Protein AF-A0A838S7H1-F1 (afdb_monomer_lite)

pLDDT: mean 83.23, std 12.02, range [33.75, 97.56]

Sequence (831 aa):
MAVLHALLDGDVSARSRHELADLVARHRWLDSSRFLLVPYHLPGAESLNAAILGGYVDHIRRAHPDAPLPAVYRAQGLLADARAIRDRMGTEAFLAELPSSGDPGWGEVDAGWSAAGLDQAFAADPDSELAQRLISDVVPAFMPSYVDSVVGAASAFVPLDQGLAALSNHAKSLGYDGVVLFLDELVLWLAGKIADQAFVGRETEKVAKLVESSDANRAVPIISFIARQRDLRELVGSERTGAEALSFQDQLSYWDGRFSTVTLEDRNLPVIAEQRILKPRDAEAAQRIVEAFRRTDALPAATRDVLLSDGDTDAFRRTYPFSPAFMQTLVHVSSALQRERTALKLMQQILVDRRDDLQLGQLVPLGDLFDAVADGNDQPFTEKLKHEFDQARTLYQRTLRPMLLTQREFTDEQAAGHDDADAGRLAAFRADDRLVKTLLLAALAPGVPALRGMTARRLAALNHGSIRTPIPGQEVAEVVRRLRSWASQVAELRVGTEDDPTVRLQLVGVDLSAILDRVAHVDSTAARRGLIRDLLLRELGVHDTGQLELEHPVVWRGSRRTLEIVYGNVRDHADLRDEIFEPSQDGRWRLVIDYPFDAVTHSAVEDRARVHDLRDRAPARTVAWLPGFFTGEIPGKIANLVRIDYLLTGSRLDEAASHLGADDRARAHDLLRNQGDSLRSELRQVLRQAYGLARADERNVLDWTDHLVSREPGVSPRLDVGRPFADALTQLVDQLYRATYPNHPDFDRQHKGKDVTTAELRTVLAVVRRACDEPDGRVETERSERLPLQRIAHPLTLGEEHDGPFVLSRHWEAEFERRAAQDGADGDLPV

Structure (mmCIF, N/CA/C/O backbone):
data_AF-A0A838S7H1-F1
#
_entry.id   AF-A0A838S7H1-F1
#
loop_
_atom_site.group_PDB
_atom_site.id
_atom_site.type_symbol
_atom_site.label_atom_id
_atom_site.label_alt_id
_atom_site.label_comp_id
_atom_site.label_asym_id
_atom_site.label_entity_id
_atom_site.label_seq_id
_atom_site.pdbx_PDB_ins_code
_atom_site.Cartn_x
_atom_site.Cartn_y
_atom_site.Cartn_z
_atom_site.occupancy
_atom_site.B_iso_or_equiv
_atom_site.auth_seq_id
_atom_site.auth_comp_id
_atom_site.auth_asym_id
_atom_site.auth_atom_id
_atom_site.pdbx_PDB_model_num
ATOM 1 N N . MET A 1 1 ? 27.285 0.677 -40.115 1.00 80.44 1 MET A N 1
ATOM 2 C CA . MET A 1 1 ? 28.146 1.540 -40.957 1.00 80.44 1 MET A CA 1
ATOM 3 C C . MET A 1 1 ? 29.629 1.225 -40.794 1.00 80.44 1 MET A C 1
ATOM 5 O O . MET A 1 1 ? 30.233 0.881 -41.792 1.00 80.44 1 MET A O 1
ATOM 9 N N . ALA A 1 2 ? 30.208 1.226 -39.584 1.00 81.75 2 ALA A N 1
ATOM 10 C CA . ALA A 1 2 ? 31.646 0.957 -39.389 1.00 81.75 2 ALA A CA 1
ATOM 11 C C . ALA A 1 2 ? 32.157 -0.368 -40.005 1.00 81.75 2 ALA A C 1
ATOM 13 O O . ALA A 1 2 ? 33.176 -0.377 -40.683 1.00 81.75 2 ALA A O 1
ATOM 14 N N . VAL A 1 3 ? 31.424 -1.478 -39.839 1.00 83.19 3 VAL A N 1
ATOM 15 C CA . VAL A 1 3 ? 31.789 -2.770 -40.464 1.00 83.19 3 VAL A CA 1
ATOM 16 C C . VAL A 1 3 ? 31.756 -2.687 -41.993 1.00 83.19 3 VAL A C 1
ATOM 18 O O . VAL A 1 3 ? 32.641 -3.214 -42.655 1.00 83.19 3 VAL A O 1
ATOM 21 N N . LEU A 1 4 ? 30.760 -1.995 -42.556 1.00 86.06 4 LEU A N 1
ATOM 22 C CA . LEU A 1 4 ? 30.654 -1.794 -44.001 1.00 86.06 4 LEU A CA 1
ATOM 23 C C . LEU A 1 4 ? 31.816 -0.942 -44.525 1.00 86.06 4 LEU A C 1
ATOM 25 O O . LEU A 1 4 ? 32.410 -1.302 -45.531 1.00 86.06 4 LEU A O 1
ATOM 29 N N . HIS A 1 5 ? 32.172 0.131 -43.813 1.00 88.56 5 HIS A N 1
ATOM 30 C CA . HIS A 1 5 ? 33.345 0.942 -44.130 1.00 88.56 5 HIS A CA 1
ATOM 31 C C . HIS A 1 5 ? 34.610 0.078 -44.177 1.00 88.56 5 HIS A C 1
ATOM 33 O O . HIS A 1 5 ? 35.299 0.078 -45.186 1.00 88.56 5 HIS A O 1
ATOM 39 N N . ALA A 1 6 ? 34.883 -0.713 -43.135 1.00 86.31 6 ALA A N 1
ATOM 40 C CA . ALA A 1 6 ? 36.067 -1.575 -43.083 1.00 86.31 6 ALA A CA 1
ATOM 41 C C . ALA A 1 6 ? 36.105 -2.620 -44.220 1.00 86.31 6 ALA A C 1
ATOM 43 O O . ALA A 1 6 ? 37.162 -2.891 -44.783 1.00 86.31 6 ALA A O 1
ATOM 44 N N . LEU A 1 7 ? 34.954 -3.189 -44.599 1.00 86.12 7 LEU A N 1
ATOM 45 C CA . LEU A 1 7 ? 34.876 -4.145 -45.710 1.00 86.12 7 LEU A CA 1
ATOM 46 C C . LEU A 1 7 ? 35.166 -3.499 -47.073 1.00 86.12 7 LEU A C 1
ATOM 48 O O . LEU A 1 7 ? 35.884 -4.095 -47.884 1.00 86.12 7 LEU A O 1
ATOM 52 N N . LEU A 1 8 ? 34.612 -2.304 -47.310 1.00 86.94 8 LEU A N 1
ATOM 53 C CA . LEU A 1 8 ? 34.810 -1.539 -48.545 1.00 86.94 8 LEU A CA 1
ATOM 54 C C . LEU A 1 8 ? 36.230 -0.969 -48.655 1.00 86.94 8 LEU A C 1
ATOM 56 O O . LEU A 1 8 ? 36.748 -0.878 -49.761 1.00 86.94 8 LEU A O 1
ATOM 60 N N . ASP A 1 9 ? 36.860 -0.645 -47.525 1.00 85.62 9 ASP A N 1
ATOM 61 C CA . ASP A 1 9 ? 38.240 -0.143 -47.451 1.00 85.62 9 ASP A CA 1
ATOM 62 C C . ASP A 1 9 ? 39.295 -1.246 -47.653 1.00 85.62 9 ASP A C 1
ATOM 64 O O . ASP A 1 9 ? 40.468 -0.980 -47.888 1.00 85.62 9 ASP A O 1
ATOM 68 N N . GLY A 1 10 ? 38.887 -2.517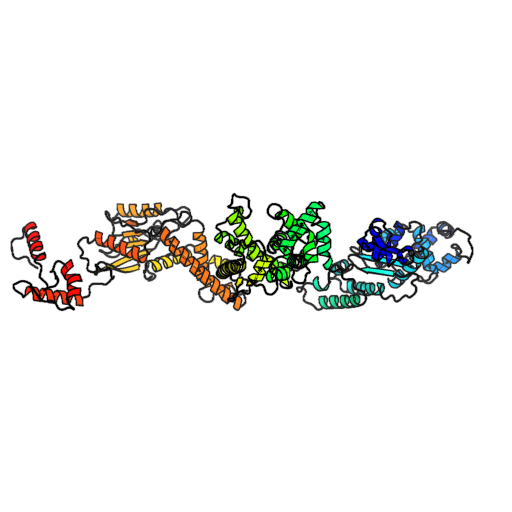 -47.580 1.00 82.56 10 GLY A N 1
ATOM 69 C CA . GLY A 1 10 ? 39.804 -3.641 -47.759 1.00 82.56 10 GLY A CA 1
ATOM 70 C C . GLY A 1 10 ? 40.474 -4.139 -46.478 1.00 82.56 10 GLY A C 1
ATOM 71 O O . GLY A 1 10 ? 41.432 -4.906 -46.566 1.00 82.56 10 GLY A O 1
ATOM 72 N N . ASP A 1 11 ? 39.977 -3.760 -45.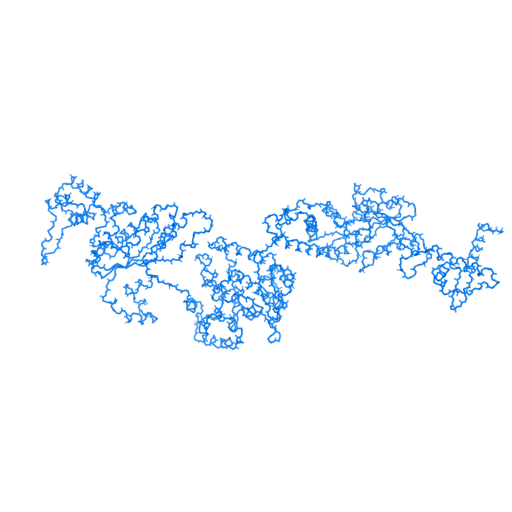297 1.00 84.56 11 ASP A N 1
ATOM 73 C CA . ASP A 1 11 ? 40.589 -4.119 -44.015 1.00 84.56 11 ASP A CA 1
ATOM 74 C C . ASP A 1 11 ? 40.695 -5.645 -43.820 1.00 84.56 11 ASP A C 1
ATOM 76 O O . ASP A 1 11 ? 39.713 -6.396 -43.898 1.00 84.56 11 ASP A O 1
ATOM 80 N N . VAL A 1 12 ? 41.914 -6.112 -43.532 1.00 82.50 12 VAL A N 1
ATOM 81 C CA . VAL A 1 12 ? 42.242 -7.544 -43.423 1.00 82.50 12 VAL A CA 1
ATOM 82 C C . VAL A 1 12 ? 41.540 -8.194 -42.226 1.00 82.50 12 VAL A C 1
ATOM 84 O O . VAL A 1 12 ? 41.120 -9.351 -42.304 1.00 82.50 12 VAL A O 1
ATOM 87 N N . SER A 1 13 ? 41.367 -7.468 -41.121 1.00 81.88 13 SER A N 1
ATOM 88 C CA . SER A 1 13 ? 40.718 -7.979 -39.907 1.00 81.88 13 SER A CA 1
ATOM 89 C C . SER A 1 13 ? 39.214 -8.174 -40.118 1.00 81.88 13 SER A C 1
ATOM 91 O O . SER A 1 13 ? 38.650 -9.196 -39.728 1.00 81.88 13 SER A O 1
ATOM 93 N N . ALA A 1 14 ? 38.557 -7.238 -40.804 1.00 81.00 14 ALA A N 1
ATOM 94 C CA . ALA A 1 14 ? 37.151 -7.356 -41.173 1.00 81.00 14 ALA A CA 1
ATOM 95 C C . ALA A 1 14 ? 36.917 -8.491 -42.181 1.00 81.00 14 ALA A C 1
ATOM 97 O O . ALA A 1 14 ? 35.989 -9.284 -42.008 1.00 81.00 14 ALA A O 1
ATOM 98 N N . ARG A 1 15 ? 37.775 -8.607 -43.205 1.00 81.12 15 ARG A N 1
ATOM 99 C CA . ARG A 1 15 ? 37.652 -9.621 -44.269 1.00 81.12 15 ARG A CA 1
ATOM 100 C C . ARG A 1 15 ? 38.008 -11.041 -43.825 1.00 81.12 15 ARG A C 1
ATOM 102 O O . ARG A 1 15 ? 37.523 -11.996 -44.421 1.00 81.12 15 ARG A O 1
ATOM 109 N N . SER A 1 16 ? 38.822 -11.195 -42.781 1.00 81.56 16 SER A N 1
ATOM 110 C CA . SER A 1 16 ? 39.211 -12.507 -42.235 1.00 81.56 16 SER A CA 1
ATOM 111 C C . SER A 1 16 ? 38.185 -13.115 -41.271 1.00 81.56 16 SER A C 1
ATOM 113 O O . SER A 1 16 ? 38.359 -14.255 -40.834 1.00 81.56 16 SER A O 1
ATOM 115 N N . ARG A 1 17 ? 37.092 -12.405 -40.955 1.00 82.19 17 ARG A N 1
ATOM 116 C CA . ARG A 1 17 ? 36.008 -12.950 -40.128 1.00 82.19 17 ARG A CA 1
ATOM 117 C C . ARG A 1 17 ? 35.259 -14.053 -40.861 1.00 82.19 17 ARG A C 1
ATOM 119 O O . ARG A 1 17 ? 34.692 -13.828 -41.930 1.00 82.19 17 ARG A O 1
ATOM 126 N N . HIS A 1 18 ? 35.209 -15.231 -40.246 1.00 81.50 18 HIS A N 1
ATOM 127 C CA . HIS A 1 18 ? 34.594 -16.413 -40.842 1.00 81.50 18 HIS A CA 1
ATOM 128 C C . HIS A 1 18 ? 33.111 -16.191 -41.175 1.00 81.50 18 HIS A C 1
ATOM 130 O O . HIS A 1 18 ? 32.644 -16.618 -42.224 1.00 81.50 18 HIS A O 1
ATOM 136 N N . GLU A 1 19 ? 32.392 -15.437 -40.341 1.00 79.88 19 GLU A N 1
ATOM 137 C CA . GLU A 1 19 ? 30.969 -15.131 -40.519 1.00 79.88 19 GLU A CA 1
ATOM 138 C C . GLU A 1 19 ? 30.687 -14.241 -41.740 1.00 79.88 19 GLU A C 1
ATOM 140 O O . GLU A 1 19 ? 29.566 -14.210 -42.244 1.00 79.88 19 GLU A O 1
ATOM 145 N N . LEU A 1 20 ? 31.695 -13.505 -42.220 1.00 82.12 20 LEU A N 1
ATOM 146 C CA . LEU A 1 20 ? 31.591 -12.619 -43.381 1.00 82.12 20 LEU A CA 1
ATOM 147 C C . LEU A 1 20 ? 32.175 -13.252 -44.653 1.00 82.12 20 LEU A C 1
ATOM 149 O O . LEU A 1 20 ? 32.016 -12.683 -45.734 1.00 82.12 20 LEU A O 1
ATOM 153 N N . ALA A 1 21 ? 32.795 -14.434 -44.555 1.00 81.69 21 ALA A N 1
ATOM 154 C CA . ALA A 1 21 ? 33.497 -15.083 -45.661 1.00 81.69 21 ALA A CA 1
ATOM 155 C C . ALA A 1 21 ? 32.585 -15.327 -46.877 1.00 81.69 21 ALA A C 1
ATOM 157 O O . ALA A 1 21 ? 32.950 -14.971 -47.997 1.00 81.69 21 ALA A O 1
ATOM 158 N N . ASP A 1 22 ? 31.369 -15.837 -46.662 1.00 84.06 22 ASP A N 1
ATOM 159 C CA . ASP A 1 22 ? 30.394 -16.080 -47.737 1.00 84.06 22 ASP A CA 1
ATOM 160 C C . ASP A 1 22 ? 29.895 -14.786 -48.392 1.00 84.06 22 ASP A C 1
ATOM 162 O O . ASP A 1 22 ? 29.531 -14.767 -49.569 1.00 84.06 22 ASP A O 1
ATOM 166 N N . LEU A 1 23 ? 29.826 -13.689 -47.634 1.00 84.38 23 LEU A N 1
ATOM 167 C CA . LEU A 1 23 ? 29.431 -12.382 -48.159 1.00 84.38 23 LEU A CA 1
ATOM 168 C C . LEU A 1 23 ? 30.544 -11.801 -49.037 1.00 84.38 23 LEU A C 1
ATOM 170 O O . LEU A 1 23 ? 30.282 -11.393 -50.168 1.00 84.38 23 LEU A O 1
ATOM 174 N N . VAL A 1 24 ? 31.784 -11.827 -48.543 1.00 84.06 24 VAL A N 1
ATOM 175 C CA . VAL A 1 24 ? 32.971 -11.385 -49.289 1.00 84.06 24 VAL A CA 1
ATOM 176 C C . VAL A 1 24 ? 33.141 -12.228 -50.558 1.00 84.06 24 VAL A C 1
ATOM 178 O O . VAL A 1 24 ? 33.334 -11.686 -51.643 1.00 84.06 24 VAL A O 1
ATOM 181 N N . ALA A 1 25 ? 32.958 -13.549 -50.465 1.00 84.88 25 ALA A N 1
ATOM 182 C CA . ALA A 1 25 ? 33.046 -14.454 -51.608 1.00 84.88 25 ALA A CA 1
ATOM 183 C C . ALA A 1 25 ? 31.959 -14.213 -52.670 1.00 84.88 25 ALA A C 1
ATOM 185 O O . ALA A 1 25 ? 32.226 -14.404 -53.856 1.00 84.88 25 ALA A O 1
ATOM 186 N N . ARG A 1 26 ? 30.751 -13.786 -52.276 1.00 88.31 26 ARG A N 1
ATOM 187 C CA . ARG A 1 26 ? 29.669 -13.424 -53.211 1.00 88.31 26 ARG A CA 1
ATOM 188 C C . ARG A 1 26 ? 29.903 -12.086 -53.909 1.00 88.31 26 ARG A C 1
ATOM 190 O O . ARG A 1 26 ? 29.461 -11.911 -55.041 1.00 88.31 26 ARG A O 1
ATOM 197 N N . HIS A 1 27 ? 30.605 -11.157 -53.267 1.00 86.50 27 HIS A N 1
ATOM 198 C CA . HIS A 1 27 ? 30.825 -9.802 -53.777 1.00 86.50 27 HIS A CA 1
ATOM 199 C C . HIS A 1 27 ? 32.287 -9.534 -54.162 1.00 86.50 27 HIS A C 1
ATOM 201 O O . HIS A 1 27 ? 32.801 -8.449 -53.918 1.00 86.50 27 HIS A O 1
ATOM 207 N N . ARG A 1 28 ? 32.944 -10.490 -54.836 1.00 81.69 28 ARG A N 1
ATOM 208 C CA . ARG A 1 28 ? 34.342 -10.354 -55.310 1.00 81.69 28 ARG A CA 1
ATOM 209 C C . ARG A 1 28 ? 34.598 -9.174 -56.248 1.00 81.69 28 ARG A C 1
ATOM 211 O O . ARG A 1 28 ? 35.735 -8.757 -56.403 1.00 81.69 28 ARG A O 1
ATOM 218 N N . TRP A 1 29 ? 33.562 -8.611 -56.866 1.00 83.31 29 TRP A N 1
ATOM 219 C CA . TRP A 1 29 ? 33.681 -7.384 -57.665 1.00 83.31 29 TRP A CA 1
ATOM 220 C C . TRP A 1 29 ? 34.155 -6.175 -56.827 1.00 83.31 29 TRP A C 1
ATOM 222 O O . TRP A 1 29 ? 34.701 -5.218 -57.375 1.00 83.31 29 TRP A O 1
ATOM 232 N N . LEU A 1 30 ? 34.002 -6.236 -55.497 1.00 81.38 30 LEU A N 1
ATOM 233 C CA . LEU A 1 30 ? 34.559 -5.266 -54.553 1.00 81.38 30 LEU A CA 1
ATOM 234 C C . LEU A 1 30 ? 36.092 -5.344 -54.446 1.00 81.38 30 LEU A C 1
ATOM 236 O O . LEU A 1 30 ? 36.697 -4.414 -53.930 1.00 81.38 30 LEU A O 1
ATOM 240 N N . ASP A 1 31 ? 36.731 -6.418 -54.922 1.00 79.12 31 ASP A N 1
ATOM 241 C CA . ASP A 1 31 ? 38.198 -6.524 -54.953 1.00 79.12 31 ASP A CA 1
ATOM 242 C C . ASP A 1 31 ? 38.810 -5.740 -56.123 1.00 79.12 31 ASP A C 1
ATOM 244 O O . ASP A 1 31 ? 39.980 -5.369 -56.076 1.00 79.12 31 ASP A O 1
ATOM 248 N N . SER A 1 32 ? 38.022 -5.484 -57.172 1.00 80.06 32 SER A N 1
ATOM 249 C CA . SER A 1 32 ? 38.446 -4.759 -58.375 1.00 80.06 32 SER A CA 1
ATOM 250 C C . SER A 1 32 ? 37.929 -3.322 -58.449 1.00 80.06 32 SER A C 1
ATOM 252 O O . SER A 1 32 ? 38.236 -2.638 -59.419 1.00 80.06 32 SER A O 1
ATOM 254 N N . SER A 1 33 ? 37.128 -2.881 -57.475 1.00 86.50 33 SER A N 1
ATOM 255 C CA . SER A 1 33 ? 36.500 -1.553 -57.461 1.00 86.50 33 SER A CA 1
ATOM 256 C C . SER A 1 33 ? 37.025 -0.742 -56.285 1.00 86.50 33 SER A C 1
ATOM 258 O O . SER A 1 33 ? 37.065 -1.248 -55.163 1.00 86.50 33 SER A O 1
ATOM 260 N N . ARG A 1 34 ? 37.391 0.521 -56.511 1.00 89.88 34 ARG A N 1
ATOM 261 C CA . ARG A 1 34 ? 37.922 1.396 -55.458 1.00 89.88 34 ARG A CA 1
ATOM 262 C C . ARG A 1 34 ? 36.903 2.465 -55.080 1.00 89.88 34 ARG A C 1
ATOM 264 O O . ARG A 1 34 ? 36.537 3.292 -55.910 1.00 89.88 34 ARG A O 1
ATOM 271 N N . PHE A 1 35 ? 36.479 2.491 -53.820 1.00 92.06 35 PHE A N 1
ATOM 272 C CA . PHE A 1 35 ? 35.502 3.465 -53.323 1.00 92.06 35 PHE A CA 1
ATOM 273 C C . PHE A 1 35 ? 36.158 4.548 -52.481 1.00 92.06 35 PHE A C 1
ATOM 275 O O . PHE A 1 35 ? 37.025 4.260 -51.659 1.00 92.06 35 PHE A O 1
ATOM 282 N N . LEU A 1 36 ? 35.705 5.787 -52.651 1.00 93.00 36 LEU A N 1
ATOM 283 C CA . LEU A 1 36 ? 36.051 6.873 -51.746 1.00 93.00 36 LEU A CA 1
ATOM 284 C C . LEU A 1 36 ? 35.045 6.895 -50.594 1.00 93.00 36 LEU A C 1
ATOM 286 O O . LEU A 1 36 ? 33.862 7.167 -50.803 1.00 93.00 36 LEU A O 1
ATOM 290 N N . LEU A 1 37 ? 35.510 6.574 -49.388 1.00 92.44 37 LEU A N 1
ATOM 291 C CA . LEU A 1 37 ? 34.678 6.423 -48.196 1.00 92.44 37 LEU A CA 1
ATOM 292 C C . LEU A 1 37 ? 34.767 7.680 -47.332 1.00 92.44 37 LEU A C 1
ATOM 294 O O . LEU A 1 37 ? 35.775 7.912 -46.669 1.00 92.44 37 LEU A O 1
ATOM 298 N N . VAL A 1 38 ? 33.707 8.487 -47.314 1.00 92.06 38 VAL A N 1
ATOM 299 C CA . VAL A 1 38 ? 33.715 9.781 -46.623 1.00 92.06 38 VAL A CA 1
ATOM 300 C C . VAL A 1 38 ? 32.789 9.736 -45.402 1.00 92.06 38 VAL A C 1
ATOM 302 O O . VAL A 1 38 ? 31.564 9.680 -45.562 1.00 92.06 38 VAL A O 1
ATOM 305 N N . PRO A 1 39 ? 33.337 9.733 -44.170 1.00 89.50 39 PRO A N 1
ATOM 306 C CA . PRO A 1 39 ? 32.545 9.828 -42.952 1.00 89.50 39 PRO A CA 1
ATOM 307 C C . PRO A 1 39 ? 32.183 11.281 -42.632 1.00 89.50 39 PRO A C 1
ATOM 309 O O . PRO A 1 39 ? 33.051 12.153 -42.607 1.00 89.50 39 PRO A O 1
ATOM 312 N N . TYR A 1 40 ? 30.911 11.521 -42.322 1.00 87.88 40 TYR A N 1
ATOM 313 C CA . TYR A 1 40 ? 30.385 12.829 -41.944 1.00 87.88 40 TYR A CA 1
ATOM 314 C C . TYR A 1 40 ? 29.777 12.802 -40.546 1.00 87.88 40 TYR A C 1
ATOM 316 O O . TYR A 1 40 ? 29.016 11.900 -40.195 1.00 87.88 40 TYR A O 1
ATOM 324 N N . HIS A 1 41 ? 30.059 13.859 -39.788 1.00 82.06 41 HIS A N 1
ATOM 325 C CA . HIS A 1 41 ? 29.411 14.165 -38.521 1.00 82.06 41 HIS A CA 1
ATOM 326 C C . HIS A 1 41 ? 28.719 15.523 -38.662 1.00 82.06 41 HIS A C 1
ATOM 328 O O . HIS A 1 41 ? 29.385 16.546 -38.792 1.00 82.06 41 HIS A O 1
ATOM 334 N N . LEU A 1 42 ? 27.386 15.524 -38.720 1.00 81.06 42 LEU A N 1
ATOM 335 C CA . LEU A 1 42 ? 26.602 16.732 -39.002 1.00 81.06 42 LEU A CA 1
ATOM 336 C C . LEU A 1 42 ? 26.405 17.730 -37.839 1.00 81.06 42 LEU A C 1
ATOM 338 O O . LEU A 1 42 ? 26.162 18.905 -38.133 1.00 81.06 42 LEU A O 1
ATOM 342 N N . PRO A 1 43 ? 26.475 17.351 -36.545 1.00 76.38 43 PRO A N 1
ATOM 343 C CA . PRO A 1 43 ? 26.343 18.308 -35.451 1.00 76.38 43 PRO A CA 1
ATOM 344 C C . PRO A 1 43 ? 27.301 19.500 -35.584 1.00 76.38 43 PRO A C 1
ATOM 346 O O . PRO A 1 43 ? 28.503 19.332 -35.760 1.00 76.38 43 PRO A O 1
ATOM 349 N N . GLY A 1 44 ? 26.753 20.715 -35.491 1.00 69.31 44 GLY A N 1
ATOM 350 C CA . GLY A 1 44 ? 27.508 21.968 -35.617 1.00 69.31 44 GLY A CA 1
ATOM 351 C C . GLY A 1 44 ? 27.569 22.565 -37.028 1.00 69.31 44 GLY A C 1
ATOM 352 O O . GLY A 1 44 ? 27.946 23.726 -37.154 1.00 69.31 44 GLY A O 1
ATOM 353 N N . ALA A 1 45 ? 27.147 21.847 -38.075 1.00 78.50 45 ALA A N 1
ATOM 354 C CA . ALA A 1 45 ? 27.096 22.400 -39.430 1.00 78.50 45 ALA A CA 1
ATOM 355 C C . ALA A 1 45 ? 25.955 23.426 -39.602 1.00 78.50 45 ALA A C 1
ATOM 357 O O . ALA A 1 45 ? 24.852 23.229 -39.085 1.00 78.50 45 ALA A O 1
ATOM 358 N N . GLU A 1 46 ? 26.185 24.499 -40.369 1.00 79.56 46 GLU A N 1
ATOM 359 C CA . GLU A 1 46 ? 25.153 25.516 -40.646 1.00 79.56 46 GLU A CA 1
ATOM 360 C C . GLU A 1 46 ? 24.200 25.130 -41.784 1.00 79.56 46 GLU A C 1
ATOM 362 O O . GLU A 1 46 ? 23.095 25.654 -41.861 1.00 79.56 46 GLU A O 1
ATOM 367 N N . SER A 1 47 ? 24.607 24.241 -42.697 1.00 85.94 47 SER A N 1
ATOM 368 C CA . SER A 1 47 ? 23.754 23.732 -43.781 1.00 85.94 47 SER A CA 1
ATOM 369 C C . SER A 1 47 ? 24.248 22.387 -44.307 1.00 85.94 47 SER A C 1
ATOM 371 O O . SER A 1 47 ? 25.422 22.043 -44.144 1.00 85.94 47 SER A O 1
ATOM 373 N N . LEU A 1 48 ? 23.383 21.657 -45.016 1.00 86.38 48 LEU A N 1
ATOM 374 C CA . LEU A 1 48 ? 23.728 20.373 -45.625 1.00 86.38 48 LEU A CA 1
ATOM 375 C C . LEU A 1 48 ? 24.817 20.515 -46.701 1.00 86.38 48 LEU A C 1
ATOM 377 O O . LEU A 1 48 ? 25.677 19.647 -46.823 1.00 86.38 48 LEU A O 1
ATOM 381 N N . ASN A 1 49 ? 24.821 21.628 -47.446 1.00 87.00 49 ASN A N 1
ATOM 382 C CA . ASN A 1 49 ? 25.862 21.903 -48.444 1.00 87.00 49 ASN A CA 1
ATOM 383 C C . ASN A 1 49 ? 27.234 22.030 -47.775 1.00 87.00 49 ASN A C 1
ATOM 385 O O . ASN A 1 49 ? 28.188 21.397 -48.214 1.00 87.00 49 ASN A O 1
ATOM 389 N N . ALA A 1 50 ? 27.313 22.809 -46.692 1.00 82.38 50 ALA A N 1
ATOM 390 C CA . ALA A 1 50 ? 28.557 23.008 -45.957 1.00 82.38 50 ALA A CA 1
ATOM 391 C C . ALA A 1 50 ? 29.051 21.697 -45.327 1.00 82.38 50 ALA A C 1
ATOM 393 O O . ALA A 1 50 ? 30.235 21.386 -45.417 1.00 82.38 50 ALA A O 1
ATOM 394 N N . ALA A 1 51 ? 28.141 20.895 -44.763 1.00 85.94 51 ALA A N 1
ATOM 395 C CA . ALA A 1 51 ? 28.483 19.601 -44.177 1.00 85.94 51 ALA A CA 1
ATOM 396 C C . ALA A 1 51 ? 29.052 18.620 -45.216 1.00 85.94 51 ALA A C 1
ATOM 398 O O . ALA A 1 51 ? 30.103 18.025 -44.988 1.00 85.94 51 ALA A O 1
ATOM 399 N N . ILE A 1 52 ? 28.375 18.454 -46.359 1.00 89.31 52 ILE A N 1
ATOM 400 C CA . ILE A 1 52 ? 28.737 17.436 -47.355 1.00 89.31 52 ILE A CA 1
ATOM 401 C C . ILE A 1 52 ? 29.908 17.888 -48.229 1.00 89.31 52 ILE A C 1
ATOM 403 O O . ILE A 1 52 ? 30.885 17.153 -48.377 1.00 89.31 52 ILE A O 1
ATOM 407 N N . LEU A 1 53 ? 29.823 19.087 -48.809 1.00 88.25 53 LEU A N 1
ATOM 408 C CA . LEU A 1 53 ? 30.837 19.586 -49.738 1.00 88.25 53 LEU A CA 1
ATOM 409 C C . LEU A 1 53 ? 32.107 19.988 -48.984 1.00 88.25 53 LEU A C 1
ATOM 411 O O . LEU A 1 53 ? 33.196 19.580 -49.377 1.00 88.25 53 LEU A O 1
ATOM 415 N N . GLY A 1 54 ? 31.968 20.697 -47.859 1.00 82.69 54 GLY A N 1
ATOM 416 C CA . GLY A 1 54 ? 33.094 21.027 -46.983 1.00 82.69 54 GLY A CA 1
ATOM 417 C C . GLY A 1 54 ? 33.750 19.776 -46.398 1.00 82.69 54 GLY A C 1
ATOM 418 O O . GLY A 1 54 ? 34.952 19.583 -46.556 1.00 82.69 54 GLY A O 1
ATOM 419 N N . GLY A 1 55 ? 32.956 18.855 -45.839 1.00 85.19 55 GLY A N 1
ATOM 420 C CA . GLY A 1 55 ? 33.491 17.612 -45.277 1.00 85.19 55 GLY A CA 1
ATOM 421 C C . GLY A 1 55 ? 34.181 16.712 -46.312 1.00 85.19 55 GLY A C 1
ATOM 422 O O . GLY A 1 55 ? 35.140 16.017 -45.975 1.00 85.19 55 GLY A O 1
ATOM 423 N N . TYR A 1 56 ? 33.755 16.754 -47.582 1.00 88.19 56 TYR A N 1
ATOM 424 C CA . TYR A 1 56 ? 34.462 16.078 -48.671 1.00 88.19 56 TYR A CA 1
ATOM 425 C C . TYR A 1 56 ? 35.837 16.707 -48.925 1.00 88.19 56 TYR A C 1
ATOM 427 O O . TYR A 1 56 ? 36.829 15.985 -49.008 1.00 88.19 56 TYR A O 1
ATOM 435 N N . VAL A 1 57 ? 35.914 18.040 -49.024 1.00 84.00 57 VAL A N 1
ATOM 436 C CA . VAL A 1 57 ? 37.185 18.766 -49.202 1.00 84.00 57 VAL A CA 1
ATOM 437 C C . VAL A 1 57 ? 38.145 18.451 -48.052 1.00 84.00 57 VAL A C 1
ATOM 439 O O . VAL A 1 57 ? 39.299 18.096 -48.296 1.00 84.00 57 VAL A O 1
ATOM 442 N N . ASP A 1 58 ? 37.659 18.477 -46.810 1.00 81.88 58 ASP A N 1
ATOM 443 C CA . ASP A 1 58 ? 38.453 18.146 -45.622 1.00 81.88 58 ASP A CA 1
ATOM 444 C C . ASP A 1 58 ? 38.949 16.698 -45.624 1.00 81.88 58 ASP A C 1
ATOM 446 O O . ASP A 1 58 ? 40.020 16.394 -45.091 1.00 81.88 58 ASP A O 1
ATOM 450 N N . HIS A 1 59 ? 38.161 15.774 -46.174 1.00 86.81 59 HIS A N 1
ATOM 451 C CA . HIS A 1 59 ? 38.555 14.378 -46.315 1.00 86.81 59 HIS A CA 1
ATOM 452 C C . HIS A 1 59 ? 39.626 14.206 -47.398 1.00 86.81 59 HIS A C 1
ATOM 454 O O . HIS A 1 59 ? 40.640 13.558 -47.141 1.00 86.81 59 HIS A O 1
ATOM 460 N N . ILE A 1 60 ? 39.454 14.831 -48.567 1.00 85.25 60 ILE A N 1
ATOM 461 C CA . ILE A 1 60 ? 40.444 14.797 -49.652 1.00 85.25 60 ILE A CA 1
ATOM 462 C C . ILE A 1 60 ? 41.769 15.402 -49.209 1.00 85.25 60 ILE A C 1
ATOM 464 O O . ILE A 1 60 ? 42.792 14.775 -49.422 1.00 85.25 60 ILE A O 1
ATOM 468 N N . ARG A 1 61 ? 41.778 16.537 -48.506 1.00 79.75 61 ARG A N 1
ATOM 469 C CA . ARG A 1 61 ? 43.026 17.129 -47.991 1.00 79.75 61 ARG A CA 1
ATOM 470 C C . ARG A 1 61 ? 43.810 16.190 -47.075 1.00 79.75 61 ARG A C 1
ATOM 472 O O . ARG A 1 61 ? 45.034 16.239 -47.041 1.00 79.75 61 ARG A O 1
ATOM 479 N N . ARG A 1 62 ? 43.108 15.342 -46.317 1.00 82.00 62 ARG A N 1
ATOM 480 C CA . ARG A 1 62 ? 43.730 14.349 -45.431 1.00 82.00 62 ARG A CA 1
ATOM 481 C C . ARG A 1 62 ? 44.180 13.096 -46.177 1.00 82.00 62 ARG A C 1
ATOM 483 O O . ARG A 1 62 ? 45.225 12.551 -45.840 1.00 82.00 62 ARG A O 1
ATOM 490 N N . ALA A 1 63 ? 43.391 12.624 -47.141 1.00 83.69 63 ALA A N 1
ATOM 491 C CA . ALA A 1 63 ? 43.637 11.367 -47.850 1.00 83.69 63 ALA A CA 1
ATOM 492 C C . ALA A 1 63 ? 44.540 11.522 -49.089 1.00 83.69 63 ALA A C 1
ATOM 494 O O . ALA A 1 63 ? 45.311 10.619 -49.396 1.00 83.69 63 ALA A O 1
ATOM 495 N N . HIS A 1 64 ? 44.458 12.666 -49.772 1.00 82.38 64 HIS A N 1
ATOM 496 C CA . HIS A 1 64 ? 45.182 13.034 -50.996 1.00 82.38 64 HIS A CA 1
ATOM 497 C C . HIS A 1 64 ? 45.662 14.497 -50.917 1.00 82.38 64 HIS A C 1
ATOM 499 O O . HIS A 1 64 ? 45.080 15.366 -51.567 1.00 82.38 64 HIS A O 1
ATOM 505 N N . PRO A 1 65 ? 46.706 14.801 -50.124 1.00 75.31 65 PRO A N 1
ATOM 506 C CA . PRO A 1 65 ? 47.158 16.179 -49.901 1.00 75.31 65 PRO A CA 1
ATOM 507 C C . PRO A 1 65 ? 47.573 16.933 -51.174 1.00 75.31 65 PRO A C 1
ATOM 509 O O . PRO A 1 65 ? 47.400 18.146 -51.240 1.00 75.31 65 PRO A O 1
ATOM 512 N N . ASP A 1 66 ? 48.079 16.211 -52.179 1.00 74.44 66 ASP A N 1
ATOM 513 C CA . ASP A 1 66 ? 48.616 16.776 -53.427 1.00 74.44 66 ASP A CA 1
ATOM 514 C C . ASP A 1 66 ? 47.591 16.803 -54.580 1.00 74.44 66 ASP A C 1
ATOM 516 O O . ASP A 1 66 ? 47.924 17.160 -55.711 1.00 74.44 66 ASP A O 1
ATOM 520 N N . ALA A 1 67 ? 46.345 16.390 -54.328 1.00 74.81 67 ALA A N 1
ATOM 521 C CA . ALA A 1 67 ? 45.292 16.385 -55.337 1.00 74.81 67 ALA A CA 1
ATOM 522 C C . ALA A 1 67 ? 44.652 17.777 -55.517 1.00 74.81 67 ALA A C 1
ATOM 524 O O . ALA A 1 67 ? 44.476 18.503 -54.532 1.00 74.81 67 ALA A O 1
ATOM 525 N N . PRO A 1 68 ? 44.222 18.140 -56.745 1.00 73.94 68 PRO A N 1
ATOM 526 C CA . PRO A 1 68 ? 43.404 19.332 -56.952 1.00 73.94 68 PRO A CA 1
ATOM 527 C C . PRO A 1 68 ? 42.089 19.221 -56.167 1.00 73.94 68 PRO A C 1
ATOM 529 O O . PRO A 1 68 ? 41.579 18.128 -55.941 1.00 73.94 68 PRO A O 1
ATOM 532 N N . LEU A 1 69 ? 41.530 20.351 -55.733 1.00 75.56 69 LEU A N 1
ATOM 533 C CA . LEU A 1 69 ? 40.272 20.360 -54.982 1.00 75.56 69 LEU A CA 1
ATOM 534 C C . LEU A 1 69 ? 39.067 20.391 -55.936 1.00 75.56 69 LEU A C 1
ATOM 536 O O . LEU A 1 69 ? 39.143 20.991 -57.006 1.00 75.56 69 LEU A O 1
ATOM 540 N N . PRO A 1 70 ? 37.923 19.788 -55.566 1.00 80.56 70 PRO A N 1
ATOM 541 C CA . PRO A 1 70 ? 36.725 19.865 -56.392 1.00 80.56 70 PRO A CA 1
ATOM 542 C C . PRO A 1 70 ? 36.170 21.299 -56.421 1.00 80.56 70 PRO A C 1
ATOM 544 O O . PRO A 1 70 ? 36.188 22.008 -55.412 1.00 80.56 70 PRO A O 1
ATOM 547 N N . ALA A 1 71 ? 35.604 21.709 -57.558 1.00 78.44 71 ALA A N 1
ATOM 548 C CA . ALA A 1 71 ? 34.996 23.028 -57.748 1.00 78.44 71 ALA A CA 1
ATOM 549 C C . ALA A 1 71 ? 33.630 23.151 -57.034 1.00 78.44 71 ALA A C 1
ATOM 551 O O . ALA A 1 71 ? 32.575 23.177 -57.662 1.00 78.44 71 ALA A O 1
ATOM 552 N N . VAL A 1 72 ? 33.639 23.192 -55.698 1.00 77.44 72 VAL A N 1
ATOM 553 C CA . VAL A 1 72 ? 32.423 23.224 -54.853 1.00 77.44 72 VAL A CA 1
ATOM 554 C C . VAL A 1 72 ? 32.123 24.591 -54.228 1.00 77.44 72 VAL A C 1
ATOM 556 O O . VAL A 1 72 ? 31.091 24.762 -53.571 1.00 77.44 72 VAL A O 1
ATOM 559 N N . TYR A 1 73 ? 33.001 25.574 -54.422 1.00 76.75 73 TYR A N 1
ATOM 560 C CA . TYR A 1 73 ? 32.851 26.931 -53.892 1.00 76.75 73 TYR A CA 1
ATOM 561 C C . TYR A 1 73 ? 32.204 27.870 -54.913 1.00 76.75 73 TYR A C 1
ATOM 563 O O . TYR A 1 73 ? 32.416 27.731 -56.117 1.00 76.75 73 TYR A O 1
ATOM 571 N N . ARG A 1 74 ? 31.424 28.854 -54.448 1.00 69.06 74 ARG A N 1
ATOM 572 C CA . ARG A 1 74 ? 30.802 29.842 -55.341 1.00 69.06 74 ARG A CA 1
ATOM 573 C C . ARG A 1 74 ? 31.846 30.759 -55.963 1.00 69.06 74 ARG A C 1
ATOM 575 O O . ARG A 1 74 ? 32.574 31.469 -55.271 1.00 69.06 74 ARG A O 1
ATOM 582 N N . ALA A 1 75 ? 31.815 30.811 -57.286 1.00 59.25 75 ALA A N 1
ATOM 583 C CA . ALA A 1 75 ? 32.785 31.509 -58.105 1.00 59.25 75 ALA A CA 1
ATOM 584 C C . ALA A 1 75 ? 32.815 33.032 -57.938 1.00 59.25 75 ALA A C 1
ATOM 586 O O . ALA A 1 75 ? 33.883 33.634 -57.976 1.00 59.25 75 ALA A O 1
ATOM 587 N N . GLN A 1 76 ? 31.668 33.676 -57.717 1.00 55.84 76 GLN A N 1
ATOM 588 C CA . GLN A 1 76 ? 31.574 35.141 -57.781 1.00 55.84 76 GLN A CA 1
ATOM 589 C C . GLN A 1 76 ? 32.401 35.888 -56.722 1.00 55.84 76 GLN A C 1
ATOM 591 O O . GLN A 1 76 ? 33.019 36.897 -57.054 1.00 55.84 76 GLN A O 1
ATOM 596 N N . GLY A 1 77 ? 32.433 35.414 -55.470 1.00 61.06 77 GLY A N 1
ATOM 597 C CA . GLY A 1 77 ? 33.232 36.051 -54.412 1.00 61.06 77 GLY A CA 1
ATOM 598 C C . GLY A 1 77 ? 34.730 35.811 -54.607 1.00 61.06 77 GLY A C 1
ATOM 599 O O . GLY A 1 77 ? 35.527 36.744 -54.578 1.00 61.06 77 GLY A O 1
ATOM 600 N N . LEU A 1 78 ? 35.086 34.564 -54.922 1.00 67.44 78 LEU A N 1
ATOM 601 C CA . LEU A 1 78 ? 36.468 34.131 -55.119 1.00 67.44 78 LEU A CA 1
ATOM 602 C C . LEU A 1 78 ? 37.122 34.765 -56.349 1.00 67.44 78 LEU A C 1
ATOM 604 O O . LEU A 1 78 ? 38.279 35.163 -56.279 1.00 67.44 78 LEU A O 1
ATOM 608 N N . LEU A 1 79 ? 36.393 34.924 -57.457 1.00 70.75 79 LEU A N 1
ATOM 609 C CA . LEU A 1 79 ? 36.903 35.587 -58.662 1.00 70.75 79 LEU A CA 1
ATOM 610 C C . LEU A 1 79 ? 37.102 37.092 -58.457 1.00 70.75 79 LEU A C 1
ATOM 612 O O . LEU A 1 79 ? 38.039 37.660 -59.016 1.00 70.75 79 LEU A O 1
ATOM 616 N N . ALA A 1 80 ? 36.254 37.747 -57.658 1.00 69.56 80 ALA A N 1
ATOM 617 C CA . ALA A 1 80 ? 36.424 39.158 -57.319 1.00 69.56 80 ALA A CA 1
ATOM 618 C C . ALA A 1 80 ? 37.663 39.377 -56.436 1.00 69.56 80 ALA A C 1
ATOM 620 O O . ALA A 1 80 ? 38.474 40.260 -56.725 1.00 69.56 80 ALA A O 1
ATOM 621 N N . ASP A 1 81 ? 37.852 38.531 -55.421 1.00 71.94 81 ASP A N 1
ATOM 622 C CA . ASP A 1 81 ? 39.028 38.572 -54.551 1.00 71.94 81 ASP A CA 1
ATOM 623 C C . ASP A 1 81 ? 40.307 38.209 -55.323 1.00 71.94 81 ASP A C 1
ATOM 625 O O . ASP A 1 81 ? 41.322 38.894 -55.207 1.00 71.94 81 ASP A O 1
ATOM 629 N N . ALA A 1 82 ? 40.249 37.201 -56.197 1.00 75.00 82 ALA A N 1
ATOM 630 C CA . ALA A 1 82 ? 41.347 36.811 -57.078 1.00 75.00 82 ALA A CA 1
ATOM 631 C C . ALA A 1 82 ? 41.738 37.930 -58.053 1.00 75.00 82 ALA A C 1
ATOM 633 O O . ALA A 1 82 ? 42.925 38.192 -58.253 1.00 75.00 82 ALA A O 1
ATOM 634 N N . ARG A 1 83 ? 40.751 38.642 -58.616 1.00 78.81 83 ARG A N 1
ATOM 635 C CA . ARG A 1 83 ? 40.985 39.823 -59.459 1.00 78.81 83 ARG A CA 1
ATOM 636 C C . ARG A 1 83 ? 41.635 40.946 -58.649 1.00 78.81 83 ARG A C 1
ATOM 638 O O . ARG A 1 83 ? 42.624 41.511 -59.097 1.00 78.81 83 ARG A O 1
ATOM 645 N N . ALA A 1 84 ? 41.175 41.196 -57.423 1.00 78.88 84 ALA A N 1
ATOM 646 C CA . ALA A 1 84 ? 41.785 42.188 -56.538 1.00 78.88 84 ALA A CA 1
ATOM 647 C C . ALA A 1 84 ? 43.225 41.826 -56.121 1.00 78.88 84 ALA A C 1
ATOM 649 O O . ALA A 1 84 ? 44.049 42.723 -55.937 1.00 78.88 84 ALA A O 1
ATOM 650 N N . ILE A 1 85 ? 43.544 40.537 -55.968 1.00 80.56 85 ILE A N 1
ATOM 651 C CA . ILE A 1 85 ? 44.907 40.049 -55.712 1.00 80.56 85 ILE A CA 1
ATOM 652 C C . ILE A 1 85 ? 45.783 40.278 -56.949 1.00 80.56 85 ILE A C 1
ATOM 654 O O . ILE A 1 85 ? 46.838 40.904 -56.825 1.00 80.56 85 ILE A O 1
ATOM 658 N N . ARG A 1 86 ? 45.314 39.873 -58.139 1.00 81.62 86 ARG A N 1
ATOM 659 C CA . ARG A 1 86 ? 45.992 40.112 -59.425 1.00 81.62 86 ARG A CA 1
ATOM 660 C C . ARG A 1 86 ? 46.275 41.598 -59.660 1.00 81.62 86 ARG A C 1
ATOM 662 O O . ARG A 1 86 ? 47.386 41.944 -60.056 1.00 81.62 86 ARG A O 1
ATOM 669 N N . ASP A 1 87 ? 45.310 42.469 -59.371 1.00 82.75 87 ASP A N 1
ATOM 670 C CA . ASP A 1 87 ? 45.446 43.920 -59.536 1.00 82.75 87 ASP A CA 1
ATOM 671 C C . ASP A 1 87 ? 46.493 44.526 -58.582 1.00 82.75 87 ASP A C 1
ATOM 673 O O . ASP 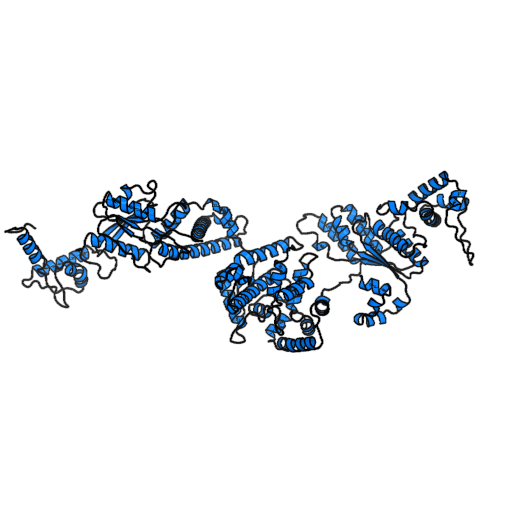A 1 87 ? 47.155 45.502 -58.933 1.00 82.75 87 ASP A O 1
ATOM 677 N N . ARG A 1 88 ? 46.686 43.945 -57.387 1.00 80.69 88 ARG A N 1
ATOM 678 C CA . ARG A 1 88 ? 47.670 44.426 -56.398 1.00 80.69 88 ARG A CA 1
ATOM 679 C C . ARG A 1 88 ? 49.098 43.960 -56.669 1.00 80.69 88 ARG A C 1
ATOM 681 O O . ARG A 1 88 ? 50.021 44.730 -56.420 1.00 80.69 88 ARG A O 1
ATOM 688 N N . MET A 1 89 ? 49.294 42.720 -57.122 1.00 84.81 89 MET A N 1
ATOM 689 C CA . MET A 1 89 ? 50.637 42.145 -57.330 1.00 84.81 89 MET A CA 1
ATOM 690 C C . MET A 1 89 ? 51.128 42.208 -58.781 1.00 84.81 89 MET A C 1
ATOM 692 O O . MET A 1 89 ? 52.313 42.013 -59.036 1.00 84.81 89 MET A O 1
ATOM 696 N N . GLY A 1 90 ? 50.236 42.515 -59.725 1.00 80.19 90 GLY A N 1
ATOM 697 C CA . GLY A 1 90 ? 50.531 42.529 -61.153 1.00 80.19 90 GLY A CA 1
ATOM 698 C C . GLY A 1 90 ? 50.357 41.153 -61.806 1.00 80.19 90 GLY A C 1
ATOM 699 O O . GLY A 1 90 ? 50.540 40.108 -61.187 1.00 80.19 90 GLY A O 1
ATOM 700 N N . THR A 1 91 ? 49.997 41.152 -63.094 1.00 80.31 91 THR A N 1
ATOM 701 C CA . THR A 1 91 ? 49.614 39.925 -63.826 1.00 80.31 91 THR A CA 1
ATOM 702 C C . THR A 1 91 ? 50.770 38.927 -63.973 1.00 80.31 91 THR A C 1
ATOM 704 O O . THR A 1 91 ? 50.533 37.727 -63.935 1.00 80.31 91 THR A O 1
ATOM 707 N N . GLU A 1 92 ? 52.014 39.395 -64.107 1.00 78.12 92 GLU A N 1
ATOM 708 C CA . GLU A 1 92 ? 53.186 38.522 -64.279 1.00 78.12 92 GLU A CA 1
ATOM 709 C C . GLU A 1 92 ? 53.532 37.755 -62.991 1.00 78.12 92 GLU A C 1
ATOM 711 O O . GLU A 1 92 ? 53.737 36.545 -63.035 1.00 78.12 92 GLU A O 1
ATOM 716 N N . ALA A 1 93 ? 53.493 38.427 -61.835 1.00 78.94 93 ALA A N 1
ATOM 717 C CA . ALA A 1 93 ? 53.686 37.790 -60.530 1.00 78.94 93 ALA A CA 1
ATOM 718 C C . ALA A 1 93 ? 52.528 36.842 -60.181 1.00 78.94 93 ALA A C 1
ATOM 720 O O . ALA A 1 93 ? 52.753 35.758 -59.653 1.00 78.94 93 ALA A O 1
ATOM 721 N N . PHE A 1 94 ? 51.296 37.216 -60.537 1.00 83.12 94 PHE A N 1
ATOM 722 C CA . PHE A 1 94 ? 50.124 36.364 -60.342 1.00 83.12 94 PHE A CA 1
ATOM 723 C C . PHE A 1 94 ? 50.204 35.065 -61.164 1.00 83.12 94 PHE A C 1
ATOM 725 O O . PHE A 1 94 ? 49.830 34.001 -60.688 1.00 83.12 94 PHE A O 1
ATOM 732 N N . LEU A 1 95 ? 50.715 35.130 -62.397 1.00 82.31 95 LEU A N 1
ATOM 733 C CA . LEU A 1 95 ? 50.894 33.949 -63.247 1.00 82.31 95 LEU A CA 1
ATOM 734 C C . LEU A 1 95 ? 52.005 33.012 -62.757 1.00 82.31 95 LEU A C 1
ATOM 736 O O . LEU A 1 95 ? 51.906 31.810 -62.979 1.00 82.31 95 LEU A O 1
ATOM 740 N N . ALA A 1 96 ? 53.042 33.544 -62.105 1.00 78.94 96 ALA A N 1
ATOM 741 C CA . ALA A 1 96 ? 54.180 32.756 -61.626 1.00 78.94 96 ALA A CA 1
ATOM 742 C C . ALA A 1 96 ? 53.838 31.836 -60.439 1.00 78.94 96 ALA A C 1
ATOM 744 O O . ALA A 1 96 ? 54.462 30.791 -60.281 1.00 78.94 96 ALA A O 1
ATOM 745 N N . GLU A 1 97 ? 52.860 32.227 -59.622 1.00 76.50 97 GLU A N 1
ATOM 746 C CA . GLU A 1 97 ? 52.428 31.491 -58.424 1.00 76.50 97 GLU A CA 1
ATOM 747 C C . GLU A 1 97 ? 51.278 30.506 -58.708 1.00 76.50 97 GLU A C 1
ATOM 749 O O . GLU A 1 97 ? 50.966 29.655 -57.876 1.00 76.50 97 GLU A O 1
ATOM 754 N N . LEU A 1 98 ? 50.634 30.591 -59.880 1.00 75.62 98 LEU A N 1
ATOM 755 C CA . LEU A 1 98 ? 49.638 29.600 -60.288 1.00 75.62 98 LEU A CA 1
ATOM 756 C C . LEU A 1 98 ? 50.315 28.276 -60.669 1.00 75.62 98 LEU A C 1
ATOM 758 O O . LEU A 1 98 ? 51.394 28.288 -61.270 1.00 75.62 98 LEU A O 1
ATOM 762 N N . PRO A 1 99 ? 49.685 27.123 -60.374 1.00 64.94 99 PRO A N 1
ATOM 763 C CA . PRO A 1 99 ? 50.239 25.826 -60.734 1.00 64.94 99 PRO A CA 1
ATOM 764 C C . PRO A 1 99 ? 50.480 25.755 -62.248 1.00 64.94 99 PRO A C 1
ATOM 766 O O . PRO A 1 99 ? 49.555 25.865 -63.054 1.00 64.94 99 PRO A O 1
ATOM 769 N N . SER A 1 100 ? 51.742 25.571 -62.644 1.00 56.94 100 SER A N 1
ATOM 770 C CA . SER A 1 100 ? 52.099 25.249 -64.024 1.00 56.94 100 SER A CA 1
ATOM 771 C C . SER A 1 100 ? 52.029 23.734 -64.188 1.00 56.94 100 SER A C 1
ATOM 773 O O . SER A 1 100 ? 52.783 22.987 -63.567 1.00 56.94 100 SER A O 1
ATOM 775 N N . SER A 1 101 ? 51.083 23.257 -64.993 1.00 46.72 101 SER A N 1
ATOM 776 C CA . SER A 1 101 ? 50.967 21.840 -65.323 1.00 46.72 101 SER A CA 1
ATOM 777 C C . SER A 1 101 ? 52.200 21.395 -66.117 1.00 46.72 101 SER A C 1
ATOM 779 O O . SER A 1 101 ? 52.378 21.748 -67.281 1.00 46.72 101 SER A O 1
ATOM 781 N N . GLY A 1 102 ? 53.077 20.624 -65.475 1.00 36.75 102 GLY A N 1
ATOM 782 C CA . GLY A 1 102 ? 54.231 19.998 -66.109 1.00 36.75 102 GLY A CA 1
ATOM 783 C C . GLY A 1 102 ? 54.121 18.476 -66.121 1.00 36.75 102 GLY A C 1
ATOM 784 O O . GLY A 1 102 ? 54.427 17.857 -65.111 1.00 36.75 102 GLY A O 1
ATOM 785 N N . ASP A 1 103 ? 53.741 17.898 -67.267 1.00 34.66 103 ASP A N 1
ATOM 786 C CA . ASP A 1 103 ? 54.523 16.850 -67.954 1.00 34.66 103 ASP A CA 1
ATOM 787 C C . ASP A 1 103 ? 54.057 16.735 -69.434 1.00 34.66 103 ASP A C 1
ATOM 789 O O . ASP A 1 103 ? 52.852 16.635 -69.687 1.00 34.66 103 ASP A O 1
ATOM 793 N N . PRO A 1 104 ? 54.944 16.781 -70.452 1.00 42.78 104 PRO A N 1
ATOM 794 C CA . PRO A 1 104 ? 54.556 16.713 -71.857 1.00 42.78 104 PRO A CA 1
ATOM 795 C C . PRO A 1 104 ? 54.375 15.252 -72.299 1.00 42.78 104 PRO A C 1
ATOM 797 O O . PRO A 1 104 ? 55.284 14.626 -72.844 1.00 42.78 104 PRO A O 1
ATOM 800 N N . GLY A 1 105 ? 53.171 14.716 -72.089 1.00 33.75 105 GLY A N 1
ATOM 801 C CA . GLY A 1 105 ? 52.772 13.371 -72.506 1.00 33.75 105 GLY A CA 1
ATOM 802 C C . GLY A 1 105 ? 51.444 13.354 -73.270 1.00 33.75 105 GLY A C 1
ATOM 803 O O . GLY A 1 105 ? 50.394 13.250 -72.661 1.00 33.75 105 GLY A O 1
ATOM 804 N N . TRP A 1 106 ? 51.523 13.425 -74.604 1.00 38.97 106 TRP A N 1
ATOM 805 C CA . TRP A 1 106 ? 50.520 13.032 -75.618 1.00 38.97 106 TRP A CA 1
ATOM 806 C C . TRP A 1 106 ? 49.022 13.355 -75.391 1.00 38.97 106 TRP A C 1
ATOM 808 O O . TRP A 1 106 ? 48.286 12.544 -74.841 1.00 38.97 106 TRP A O 1
ATOM 818 N N . GLY A 1 107 ? 48.544 14.420 -76.056 1.00 36.78 107 GLY A N 1
ATOM 819 C CA . GLY A 1 107 ? 47.166 14.516 -76.574 1.00 36.78 107 GLY A CA 1
ATOM 820 C C . GLY A 1 107 ? 46.319 15.666 -76.019 1.00 36.78 107 GLY A C 1
ATOM 821 O O . GLY A 1 107 ? 45.784 15.553 -74.931 1.00 36.78 107 GLY A O 1
ATOM 822 N N . GLU A 1 108 ? 46.154 16.709 -76.842 1.00 39.47 108 GLU A N 1
ATOM 823 C CA . GLU A 1 108 ? 45.422 17.974 -76.623 1.00 39.47 108 GLU A CA 1
ATOM 824 C C . GLU A 1 108 ? 46.012 18.934 -75.571 1.00 39.47 108 GLU A C 1
ATOM 826 O O . GLU A 1 108 ? 46.277 18.609 -74.422 1.00 39.47 108 GLU A O 1
ATOM 831 N N . VAL A 1 109 ? 46.305 20.150 -76.036 1.00 40.19 109 VAL A N 1
ATOM 832 C CA . VAL A 1 109 ? 47.049 21.188 -75.319 1.00 40.19 109 VAL A CA 1
ATOM 833 C C . VAL A 1 109 ? 46.178 21.763 -74.209 1.00 40.19 109 VAL A C 1
ATOM 835 O O . VAL A 1 109 ? 45.373 22.652 -74.476 1.00 40.19 109 VAL A O 1
ATOM 838 N N . ASP A 1 110 ? 46.375 21.320 -72.970 1.00 45.50 110 ASP A N 1
ATOM 839 C CA . ASP A 1 110 ? 45.820 22.031 -71.823 1.00 45.50 110 ASP A CA 1
ATOM 840 C C . ASP A 1 110 ? 46.816 23.106 -71.362 1.00 45.50 110 ASP A C 1
ATOM 842 O O . ASP A 1 110 ? 47.698 22.883 -70.532 1.00 45.50 110 ASP A O 1
ATOM 846 N N . ALA A 1 111 ? 46.755 24.260 -72.032 1.00 53.72 111 ALA A N 1
ATOM 847 C CA . ALA A 1 111 ? 47.708 25.351 -71.871 1.00 53.72 111 ALA A CA 1
ATOM 848 C C . ALA A 1 111 ? 47.670 25.928 -70.446 1.00 53.72 111 ALA A C 1
ATOM 850 O O . ALA A 1 111 ? 46.599 26.245 -69.930 1.00 53.72 111 ALA A O 1
ATOM 851 N N . GLY A 1 112 ? 48.846 26.126 -69.840 1.00 63.12 112 GLY A N 1
ATOM 852 C CA . GLY A 1 112 ? 48.980 26.928 -68.623 1.00 63.12 112 GLY A CA 1
ATOM 853 C C . GLY A 1 112 ? 48.391 28.333 -68.801 1.00 63.12 112 GLY A C 1
ATOM 854 O O . GLY A 1 112 ? 48.253 28.833 -69.924 1.00 63.12 112 GLY A O 1
ATOM 855 N N . TRP A 1 113 ? 48.026 28.975 -67.690 1.00 74.06 113 TRP A N 1
ATOM 856 C CA . TRP A 1 113 ? 47.364 30.276 -67.719 1.00 74.06 113 TRP A CA 1
ATOM 857 C C . TRP A 1 113 ? 48.209 31.318 -68.470 1.00 74.06 113 TRP A C 1
ATOM 859 O O . TRP A 1 113 ? 49.374 31.551 -68.165 1.00 74.06 113 TRP A O 1
ATOM 869 N N . SER A 1 114 ? 47.615 31.961 -69.476 1.00 77.19 114 SER A N 1
ATOM 870 C CA . SER A 1 114 ? 48.175 33.154 -70.123 1.00 77.19 114 SER A CA 1
ATOM 871 C C . SER A 1 114 ? 47.432 34.394 -69.634 1.00 77.19 114 SER A C 1
ATOM 873 O O . SER A 1 114 ? 46.303 34.284 -69.157 1.00 77.19 114 SER A O 1
ATOM 875 N N . ALA A 1 115 ? 48.011 35.588 -69.789 1.00 75.88 115 ALA A N 1
ATOM 876 C CA . ALA A 1 115 ? 47.323 36.831 -69.422 1.00 75.88 115 ALA A CA 1
ATOM 877 C C . ALA A 1 115 ? 45.950 36.958 -70.117 1.00 75.88 115 ALA A C 1
ATOM 879 O O . ALA A 1 115 ? 44.957 37.271 -69.467 1.00 75.88 115 ALA A O 1
ATOM 880 N N . ALA A 1 116 ? 45.879 36.605 -71.407 1.00 76.44 116 ALA A N 1
ATOM 881 C CA . ALA A 1 116 ? 44.630 36.584 -72.169 1.00 76.44 116 ALA A CA 1
ATOM 882 C C . ALA A 1 116 ? 43.661 35.481 -71.698 1.00 76.44 116 ALA A C 1
ATOM 884 O O . ALA A 1 116 ? 42.457 35.714 -71.638 1.00 76.44 116 ALA A O 1
ATOM 885 N N . GLY A 1 117 ? 44.175 34.302 -71.324 1.00 79.12 117 GLY A N 1
ATOM 886 C CA . GLY A 1 117 ? 43.373 33.207 -70.767 1.00 79.12 117 GLY A CA 1
ATOM 887 C C . GLY A 1 117 ? 42.780 33.542 -69.396 1.00 79.12 117 GLY A C 1
ATOM 888 O O . GLY A 1 117 ? 41.612 33.254 -69.153 1.00 79.12 117 GLY A O 1
ATOM 889 N N . LEU A 1 118 ? 43.540 34.226 -68.532 1.00 79.19 118 LEU A N 1
ATOM 890 C CA . LEU A 1 118 ? 43.038 34.759 -67.264 1.00 79.19 118 LEU A CA 1
ATOM 891 C C . LEU A 1 118 ? 41.956 35.813 -67.496 1.00 79.19 118 LEU A C 1
ATOM 893 O O . LEU A 1 118 ? 40.913 35.760 -66.854 1.00 79.19 118 LEU A O 1
ATOM 897 N N . ASP A 1 119 ? 42.175 36.759 -68.414 1.00 79.44 119 ASP A N 1
ATOM 898 C CA . ASP A 1 119 ? 41.172 37.778 -68.748 1.00 79.44 119 ASP A CA 1
ATOM 899 C C . ASP A 1 119 ? 39.873 37.147 -69.253 1.00 79.44 119 ASP A C 1
ATOM 901 O O . ASP A 1 119 ? 38.788 37.564 -68.845 1.00 79.44 119 ASP A O 1
ATOM 905 N N . GLN A 1 120 ? 39.984 36.100 -70.073 1.00 79.69 120 GLN A N 1
ATOM 906 C CA . GLN A 1 120 ? 38.847 35.326 -70.551 1.00 79.69 120 GLN A CA 1
ATOM 907 C C . GLN A 1 120 ? 38.146 34.572 -69.413 1.00 79.69 120 GLN A C 1
ATOM 909 O O . GLN A 1 120 ? 36.923 34.599 -69.352 1.00 79.69 120 GLN A O 1
ATOM 914 N N . ALA A 1 121 ? 38.884 33.964 -68.481 1.00 78.31 121 ALA A N 1
ATOM 915 C CA . ALA A 1 121 ? 38.319 33.260 -67.327 1.00 78.31 121 ALA A CA 1
ATOM 916 C C . ALA A 1 121 ? 37.647 34.192 -66.311 1.00 78.31 121 ALA A C 1
ATOM 918 O O . ALA A 1 121 ? 36.575 33.874 -65.808 1.00 78.31 121 ALA A O 1
ATOM 919 N N . PHE A 1 122 ? 38.205 35.380 -66.066 1.00 79.06 122 PHE A N 1
ATOM 920 C CA . PHE A 1 122 ? 37.579 36.397 -65.215 1.00 79.06 122 PHE A CA 1
ATOM 921 C C . PHE A 1 122 ? 36.386 37.114 -65.874 1.00 79.06 122 PHE A C 1
ATOM 923 O O . PHE A 1 122 ? 35.656 37.840 -65.190 1.00 79.06 122 PHE A O 1
ATOM 930 N N . ALA A 1 123 ? 36.240 37.010 -67.197 1.00 77.38 123 ALA A N 1
ATOM 931 C CA . ALA A 1 123 ? 35.120 37.565 -67.960 1.00 77.38 123 ALA A CA 1
ATOM 932 C C . ALA A 1 123 ? 34.070 36.509 -68.340 1.00 77.38 123 ALA A C 1
ATOM 934 O O . ALA A 1 123 ? 32.983 36.873 -68.790 1.00 77.38 123 ALA A O 1
ATOM 935 N N . ALA A 1 124 ? 34.394 35.225 -68.184 1.00 76.75 124 ALA A N 1
ATOM 936 C CA . ALA A 1 124 ? 33.477 34.131 -68.430 1.00 76.75 124 ALA A CA 1
ATOM 937 C C . ALA A 1 124 ? 32.346 34.130 -67.399 1.00 76.75 124 ALA A C 1
ATOM 939 O O . ALA A 1 124 ? 32.451 34.723 -66.321 1.00 76.75 124 ALA A O 1
ATOM 940 N N . ASP A 1 125 ? 31.253 33.452 -67.747 1.00 66.62 125 ASP A N 1
ATOM 941 C CA . ASP A 1 125 ? 30.178 33.209 -66.795 1.00 66.62 125 ASP A CA 1
ATOM 942 C C . ASP A 1 125 ? 30.772 32.550 -65.530 1.00 66.62 125 ASP A C 1
ATOM 944 O O . ASP A 1 125 ? 31.562 31.607 -65.673 1.00 66.62 125 ASP A O 1
ATOM 948 N N . PRO A 1 126 ? 30.468 33.039 -64.312 1.00 59.94 126 PRO A N 1
ATOM 949 C CA . PRO A 1 126 ? 31.017 32.483 -63.077 1.00 59.94 126 PRO A CA 1
ATOM 950 C C . PRO A 1 126 ? 30.794 30.973 -62.922 1.00 59.94 126 PRO A C 1
ATOM 952 O O . PRO A 1 126 ? 31.604 30.313 -62.277 1.00 59.94 126 PRO A O 1
ATOM 955 N N . ASP A 1 127 ? 29.747 30.423 -63.540 1.00 57.03 127 ASP A N 1
ATOM 956 C CA . ASP A 1 127 ? 29.434 28.993 -63.492 1.00 57.03 127 ASP A CA 1
ATOM 957 C C . ASP A 1 127 ? 30.054 28.196 -64.661 1.00 57.03 127 ASP A C 1
ATOM 959 O O . ASP A 1 127 ? 29.840 26.990 -64.775 1.00 57.03 127 ASP A O 1
ATOM 963 N N . SER A 1 128 ? 30.842 28.836 -65.533 1.00 68.69 128 SER A N 1
ATOM 964 C CA . SER A 1 128 ? 31.533 28.172 -66.647 1.00 68.69 128 SER A CA 1
ATOM 965 C C . SER A 1 128 ? 32.714 27.307 -66.188 1.00 68.69 128 SER A C 1
ATOM 967 O O . SER A 1 128 ? 33.405 27.630 -65.220 1.00 68.69 128 SER A O 1
ATOM 969 N N . GLU A 1 129 ? 33.020 26.244 -66.942 1.00 65.94 129 GLU A N 1
ATOM 970 C CA . GLU A 1 129 ? 34.176 25.363 -66.683 1.00 65.94 129 GLU A CA 1
ATOM 971 C C . GLU A 1 129 ? 35.502 26.142 -66.610 1.00 65.94 129 GLU A C 1
ATOM 973 O O . GLU A 1 129 ? 36.368 25.845 -65.788 1.00 65.94 129 GLU A O 1
ATOM 978 N N . LEU A 1 130 ? 35.633 27.195 -67.423 1.00 72.62 130 LEU A N 1
ATOM 979 C CA . LEU A 1 130 ? 36.807 28.067 -67.462 1.00 72.62 130 LEU A CA 1
ATOM 980 C C . LEU A 1 130 ? 36.978 28.864 -66.153 1.00 72.62 130 LEU A C 1
ATOM 982 O O . LEU A 1 130 ? 38.090 28.983 -65.639 1.00 72.62 130 LEU A O 1
ATOM 986 N N . ALA A 1 131 ? 35.879 29.382 -65.596 1.00 69.25 131 ALA A N 1
ATOM 987 C CA . ALA A 1 131 ? 35.868 30.102 -64.325 1.00 69.25 131 ALA A CA 1
ATOM 988 C C . ALA A 1 131 ? 36.124 29.160 -63.135 1.00 69.25 131 ALA A C 1
ATOM 990 O O . ALA A 1 131 ? 36.909 29.484 -62.243 1.00 69.25 131 ALA A O 1
ATOM 991 N N . GLN A 1 132 ? 35.520 27.968 -63.150 1.00 67.25 132 GLN A N 1
ATOM 992 C CA . GLN A 1 132 ? 35.702 26.947 -62.113 1.00 67.25 132 GLN A CA 1
ATOM 993 C C . GLN A 1 132 ? 37.139 26.421 -62.049 1.00 67.25 132 GLN A C 1
ATOM 995 O O . GLN A 1 132 ? 37.694 26.288 -60.956 1.00 67.25 132 GLN A O 1
ATOM 1000 N N . ARG A 1 133 ? 37.772 26.192 -63.207 1.00 73.69 133 ARG A N 1
ATOM 1001 C CA . ARG A 1 133 ? 39.191 25.827 -63.288 1.00 73.69 133 ARG A CA 1
ATOM 1002 C C . ARG A 1 133 ? 40.084 26.910 -62.685 1.00 73.69 133 ARG A C 1
ATOM 1004 O O . ARG A 1 133 ? 40.948 26.600 -61.873 1.00 73.69 133 ARG A O 1
ATOM 1011 N N . LEU A 1 134 ? 39.826 28.181 -63.008 1.00 76.44 134 LEU A N 1
ATOM 1012 C CA . LEU A 1 134 ? 40.584 29.300 -62.444 1.00 76.44 134 LEU A CA 1
ATOM 1013 C C . LEU A 1 134 ? 40.492 29.340 -60.913 1.00 76.44 134 LEU A C 1
ATOM 1015 O O . LEU A 1 134 ? 41.491 29.554 -60.237 1.00 76.44 134 LEU A O 1
ATOM 1019 N N . ILE A 1 135 ? 39.307 29.107 -60.351 1.00 72.44 135 ILE A N 1
ATOM 1020 C CA . ILE A 1 135 ? 39.109 29.087 -58.895 1.00 72.44 135 ILE A CA 1
ATOM 1021 C C . ILE A 1 135 ? 39.844 27.915 -58.245 1.00 72.44 135 ILE A C 1
ATOM 1023 O O . ILE A 1 135 ? 40.476 28.105 -57.207 1.00 72.44 135 ILE A O 1
ATOM 1027 N N . SER A 1 136 ? 39.784 26.728 -58.856 1.00 65.81 136 SER A N 1
ATOM 1028 C CA . SER A 1 136 ? 40.501 25.538 -58.384 1.00 65.81 136 SER A CA 1
ATOM 1029 C C . SER A 1 136 ? 42.014 25.766 -58.308 1.00 65.81 136 SER A C 1
ATOM 1031 O O . SER A 1 136 ? 42.650 25.258 -57.390 1.00 65.81 136 SER A O 1
ATOM 1033 N N . ASP A 1 137 ? 42.575 26.556 -59.226 1.00 74.31 137 ASP A N 1
ATOM 1034 C CA . ASP A 1 137 ? 44.012 26.849 -59.279 1.00 74.31 137 ASP A CA 1
ATOM 1035 C C . ASP A 1 137 ? 44.410 28.035 -58.375 1.00 74.31 137 ASP A C 1
ATOM 1037 O O . ASP A 1 137 ? 45.475 28.027 -57.758 1.00 74.31 137 ASP A O 1
ATOM 1041 N N . VAL A 1 138 ? 43.548 29.054 -58.252 1.00 74.19 138 VAL A N 1
ATOM 1042 C CA . VAL A 1 138 ? 43.815 30.280 -57.473 1.00 74.19 138 VAL A CA 1
ATOM 1043 C C . VAL A 1 138 ? 43.660 30.073 -55.967 1.00 74.19 138 VAL A C 1
ATOM 1045 O O . VAL A 1 138 ? 44.437 30.631 -55.187 1.00 74.19 138 VAL A O 1
ATOM 1048 N N . VAL A 1 139 ? 42.656 29.305 -55.534 1.00 67.06 139 VAL A N 1
ATOM 1049 C CA . VAL A 1 139 ? 42.353 29.121 -54.105 1.00 67.06 139 VAL A CA 1
ATOM 1050 C C . VAL A 1 139 ? 43.524 28.471 -53.347 1.00 67.06 139 VAL A C 1
ATOM 1052 O O . VAL A 1 139 ? 43.897 29.011 -52.303 1.00 67.06 139 VAL A O 1
ATOM 1055 N N . PRO A 1 140 ? 44.165 27.391 -53.844 1.00 65.19 140 PRO A N 1
ATOM 1056 C CA . PRO A 1 140 ? 45.348 26.813 -53.205 1.00 65.19 140 PRO A CA 1
ATOM 1057 C C . PRO A 1 140 ? 46.572 27.740 -53.224 1.00 65.19 140 PRO A C 1
ATOM 1059 O O . PRO A 1 140 ? 47.295 27.793 -52.232 1.00 65.19 140 PRO A O 1
ATOM 1062 N N . ALA A 1 141 ? 46.790 28.477 -54.320 1.00 71.62 141 ALA A N 1
ATOM 1063 C CA . ALA A 1 141 ? 47.984 29.302 -54.519 1.00 71.62 141 ALA A CA 1
ATOM 1064 C C . ALA A 1 141 ? 47.978 30.591 -53.678 1.00 71.62 141 ALA A C 1
ATOM 1066 O O . ALA A 1 141 ? 48.983 30.951 -53.069 1.00 71.62 141 ALA A O 1
ATOM 1067 N N . PHE A 1 142 ? 46.839 31.286 -53.606 1.00 70.06 142 PHE A N 1
ATOM 1068 C CA . PHE A 1 142 ? 46.777 32.638 -53.032 1.00 70.06 142 PHE A CA 1
ATOM 1069 C C . PHE A 1 142 ? 45.870 32.775 -51.814 1.00 70.06 142 PHE A C 1
ATOM 1071 O O . PHE A 1 142 ? 45.958 33.772 -51.095 1.00 70.06 142 PHE A O 1
ATOM 1078 N N . MET A 1 143 ? 44.982 31.811 -51.577 1.00 69.19 143 MET A N 1
ATOM 1079 C CA . MET A 1 143 ? 43.973 31.889 -50.521 1.00 69.19 143 MET A CA 1
ATOM 1080 C C . MET A 1 143 ? 43.918 30.625 -49.638 1.00 69.19 143 MET A C 1
ATOM 1082 O O . MET A 1 143 ? 42.819 30.174 -49.298 1.00 69.19 143 MET A O 1
ATOM 1086 N N . PRO A 1 144 ? 45.061 30.055 -49.198 1.00 60.84 144 PRO A N 1
ATOM 1087 C CA . PRO A 1 144 ? 45.064 28.795 -48.451 1.00 60.84 144 PRO A CA 1
ATOM 1088 C C . PRO A 1 144 ? 44.275 28.886 -47.132 1.00 60.84 144 PRO A C 1
ATOM 1090 O O . PRO A 1 144 ? 43.598 27.932 -46.756 1.00 60.84 144 PRO A O 1
ATOM 1093 N N . SER A 1 145 ? 44.277 30.057 -46.480 1.00 54.06 145 SER A N 1
ATOM 1094 C CA . SER A 1 145 ? 43.544 30.340 -45.234 1.00 54.06 145 SER A CA 1
ATOM 1095 C C . SER A 1 145 ? 42.072 30.736 -45.430 1.00 54.06 145 SER A C 1
ATOM 1097 O O . SER A 1 145 ? 41.301 30.748 -44.467 1.00 54.06 145 SER A O 1
ATOM 1099 N N . TYR A 1 146 ? 41.649 31.065 -46.656 1.00 59.66 146 TYR A N 1
ATOM 1100 C CA . TYR A 1 146 ? 40.244 31.373 -46.955 1.00 59.66 146 TYR A CA 1
ATOM 1101 C C . TYR A 1 146 ? 39.379 30.122 -46.820 1.00 59.66 146 TYR A C 1
ATOM 1103 O O . TYR A 1 146 ? 38.279 30.170 -46.282 1.00 59.66 146 TYR A O 1
ATOM 1111 N N . VAL A 1 147 ? 39.916 28.968 -47.220 1.00 53.31 147 VAL A N 1
ATOM 1112 C CA . VAL A 1 147 ? 39.226 27.690 -47.037 1.00 53.31 147 VAL A CA 1
ATOM 1113 C C . VAL A 1 147 ? 39.022 27.375 -45.554 1.00 53.31 147 VAL A C 1
ATOM 1115 O O . VAL A 1 147 ? 37.936 26.937 -45.199 1.00 53.31 147 VAL A O 1
ATOM 1118 N N . ASP A 1 148 ? 39.995 27.690 -44.691 1.00 48.69 148 ASP A N 1
ATOM 1119 C CA . ASP A 1 148 ? 39.918 27.445 -43.241 1.00 48.69 148 ASP A CA 1
ATOM 1120 C C . ASP A 1 148 ? 38.978 28.429 -42.507 1.00 48.69 148 ASP A C 1
ATOM 1122 O O . ASP A 1 148 ? 38.406 28.091 -41.472 1.00 48.69 148 ASP A O 1
ATOM 1126 N N . SER A 1 149 ? 38.785 29.643 -43.040 1.00 51.88 149 SER A N 1
ATOM 1127 C CA . SER A 1 149 ? 37.917 30.691 -42.461 1.00 51.88 149 SER A CA 1
ATOM 1128 C C . SER A 1 149 ? 36.469 30.663 -42.966 1.00 51.88 149 SER A C 1
ATOM 1130 O O . SER A 1 149 ? 35.599 31.304 -42.376 1.00 51.88 149 SER A O 1
ATOM 1132 N N . VAL A 1 150 ? 36.195 29.895 -44.022 1.00 52.84 150 VAL A N 1
ATOM 1133 C CA . VAL A 1 150 ? 34.871 29.750 -44.649 1.00 52.84 150 VAL A CA 1
ATOM 1134 C C . VAL A 1 150 ? 34.232 28.380 -44.348 1.00 52.84 150 VAL A C 1
ATOM 1136 O O . VAL A 1 150 ? 33.093 28.115 -44.743 1.00 52.84 150 VAL A O 1
ATOM 1139 N N . VAL A 1 151 ? 34.912 27.524 -43.570 1.00 47.50 151 VAL A N 1
ATOM 1140 C CA . VAL A 1 151 ? 34.360 26.269 -43.032 1.00 47.50 151 VAL A CA 1
ATOM 1141 C C . VAL A 1 151 ? 33.125 26.576 -42.181 1.00 47.50 151 VAL A C 1
ATOM 1143 O O . VAL A 1 151 ? 33.221 26.995 -41.032 1.00 47.50 151 VAL A O 1
ATOM 1146 N N . GLY A 1 152 ? 31.944 26.381 -42.767 1.00 49.78 152 GLY A N 1
ATOM 1147 C CA . GLY A 1 152 ? 30.657 26.516 -42.085 1.00 49.78 152 GLY A CA 1
ATOM 1148 C C . GLY A 1 152 ? 29.665 27.427 -42.797 1.00 49.78 152 GLY A C 1
ATOM 1149 O O . GLY A 1 152 ? 28.483 27.104 -42.792 1.00 49.78 152 GLY A O 1
ATOM 1150 N N . ALA A 1 153 ? 30.119 28.478 -43.488 1.00 56.84 153 ALA A N 1
ATOM 1151 C CA . ALA A 1 153 ? 29.224 29.486 -44.054 1.00 56.84 153 ALA A CA 1
ATOM 1152 C C . ALA A 1 153 ? 28.386 28.929 -45.220 1.00 56.84 153 ALA A C 1
ATOM 1154 O O . ALA A 1 153 ? 28.891 28.633 -46.306 1.00 56.84 153 ALA A O 1
ATOM 1155 N N . ALA A 1 154 ? 27.068 28.833 -45.026 1.00 55.75 154 ALA A N 1
ATOM 1156 C CA . ALA A 1 154 ? 26.144 28.254 -46.009 1.00 55.75 154 ALA A CA 1
ATOM 1157 C C . ALA A 1 154 ? 26.149 28.950 -47.392 1.00 55.75 154 ALA A C 1
ATOM 1159 O O . ALA A 1 154 ? 25.769 28.340 -48.393 1.00 55.75 154 ALA A O 1
ATOM 1160 N N . SER A 1 155 ? 26.566 30.218 -47.464 1.00 59.91 155 SER A N 1
ATOM 1161 C CA . SER A 1 155 ? 26.613 31.028 -48.690 1.00 59.91 155 SER A CA 1
ATOM 1162 C C . SER A 1 155 ? 27.843 30.780 -49.568 1.00 59.91 155 SER A C 1
ATOM 1164 O O . SER A 1 155 ? 27.849 31.220 -50.717 1.00 59.91 155 SER A O 1
ATOM 1166 N N . ALA A 1 156 ? 28.860 30.080 -49.062 1.00 67.56 156 ALA A N 1
ATOM 1167 C CA . ALA A 1 156 ? 30.131 29.886 -49.755 1.00 67.56 156 ALA A CA 1
ATOM 1168 C C . ALA A 1 156 ? 30.139 28.725 -50.757 1.00 67.56 156 ALA A C 1
ATOM 1170 O O . ALA A 1 156 ? 31.019 28.654 -51.613 1.00 67.56 156 ALA A O 1
ATOM 1171 N N . PHE A 1 157 ? 29.159 27.827 -50.673 1.00 77.44 157 PHE A N 1
ATOM 1172 C CA . PHE A 1 157 ? 29.101 26.613 -51.483 1.00 77.44 157 PHE A CA 1
ATOM 1173 C C . PHE A 1 157 ? 28.108 26.733 -52.644 1.00 77.44 157 PHE A C 1
ATOM 1175 O O . PHE A 1 157 ? 27.073 27.412 -52.546 1.00 77.44 157 PHE A O 1
ATOM 1182 N N . VAL A 1 158 ? 28.417 26.063 -53.756 1.00 81.56 158 VAL A N 1
ATOM 1183 C CA . VAL A 1 158 ? 27.478 25.891 -54.876 1.00 81.56 158 VAL A CA 1
ATOM 1184 C C . VAL A 1 158 ? 26.230 25.112 -54.418 1.00 81.56 158 VAL A C 1
ATOM 1186 O O . VAL A 1 158 ? 26.262 24.435 -53.384 1.00 81.56 158 VAL A O 1
ATOM 1189 N N . PRO A 1 159 ? 25.095 25.206 -55.134 1.00 84.88 159 PRO A N 1
ATOM 1190 C CA . PRO A 1 159 ? 23.933 24.361 -54.868 1.00 84.88 159 PRO A CA 1
ATOM 1191 C C . PRO A 1 159 ? 24.292 22.866 -54.833 1.00 84.88 159 PRO A C 1
ATOM 1193 O O . PRO A 1 159 ? 25.085 22.398 -55.647 1.00 84.88 159 PRO A O 1
ATOM 1196 N N . LEU A 1 160 ? 23.658 22.107 -53.930 1.00 86.50 160 LEU A N 1
ATOM 1197 C CA . LEU A 1 160 ? 24.008 20.704 -53.670 1.00 86.50 160 LEU A CA 1
ATOM 1198 C C . LEU A 1 160 ? 24.076 19.817 -54.925 1.00 86.50 160 LEU A C 1
ATOM 1200 O O . LEU A 1 160 ? 24.980 19.001 -55.011 1.00 86.50 160 LEU A O 1
ATOM 1204 N N . ASP A 1 161 ? 23.166 19.970 -55.893 1.00 85.19 161 ASP A N 1
ATOM 1205 C CA . ASP A 1 161 ? 23.173 19.161 -57.127 1.00 85.19 161 ASP A CA 1
ATOM 1206 C C . ASP A 1 161 ? 24.471 19.341 -57.930 1.00 85.19 161 ASP A C 1
ATOM 1208 O O . ASP A 1 161 ? 25.136 18.356 -58.251 1.00 85.19 161 ASP A O 1
ATOM 1212 N N . GLN A 1 162 ? 24.864 20.597 -58.170 1.00 84.56 162 GLN A N 1
ATOM 1213 C CA . GLN A 1 162 ? 26.110 20.943 -58.862 1.00 84.56 162 GLN A CA 1
ATOM 1214 C C . GLN A 1 162 ? 27.326 20.480 -58.055 1.00 84.56 162 GLN A C 1
ATOM 1216 O O . GLN A 1 162 ? 28.271 19.920 -58.603 1.00 84.56 162 GLN A O 1
ATOM 1221 N N . GLY A 1 163 ? 27.276 20.654 -56.730 1.00 87.00 163 GLY A N 1
ATOM 1222 C CA . GLY A 1 163 ? 28.328 20.186 -55.835 1.00 87.00 163 GLY A CA 1
ATOM 1223 C C . GLY A 1 163 ? 28.515 18.669 -55.910 1.00 87.00 163 GLY A C 1
ATOM 1224 O O . GLY A 1 163 ? 29.640 18.206 -56.048 1.00 87.00 163 GLY A O 1
ATOM 1225 N N . LEU A 1 164 ? 27.431 17.887 -55.886 1.00 89.75 164 LEU A N 1
ATOM 1226 C CA . LEU A 1 164 ? 27.479 16.425 -56.001 1.00 89.75 164 LEU A CA 1
ATOM 1227 C C . LEU A 1 164 ? 28.018 15.970 -57.367 1.00 89.75 164 LEU A C 1
ATOM 1229 O O . LEU A 1 164 ? 28.792 15.014 -57.417 1.00 89.75 164 LEU A O 1
ATOM 1233 N N . ALA A 1 165 ? 27.668 16.653 -58.461 1.00 88.31 165 ALA A N 1
ATOM 1234 C CA . ALA A 1 165 ? 28.260 16.396 -59.777 1.00 88.31 165 ALA A CA 1
ATOM 1235 C C . ALA A 1 165 ? 29.778 16.664 -59.776 1.00 88.31 165 ALA A C 1
ATOM 1237 O O . ALA A 1 165 ? 30.559 15.809 -60.199 1.00 88.31 165 ALA A O 1
ATOM 1238 N N . ALA A 1 166 ? 30.214 17.786 -59.193 1.00 86.88 166 ALA A N 1
ATOM 1239 C CA . ALA A 1 166 ? 31.632 18.106 -59.033 1.00 86.88 166 ALA A CA 1
ATOM 1240 C C . ALA A 1 166 ? 32.377 17.059 -58.181 1.00 86.88 166 ALA A C 1
ATOM 1242 O O . ALA A 1 166 ? 33.470 16.636 -58.557 1.00 86.88 166 ALA A O 1
ATOM 1243 N N . LEU A 1 167 ? 31.778 16.580 -57.079 1.00 90.56 167 LEU A N 1
ATOM 1244 C CA . LEU A 1 167 ? 32.353 15.505 -56.258 1.00 90.56 167 LEU A CA 1
ATOM 1245 C C . LEU A 1 167 ? 32.530 14.209 -57.056 1.00 90.56 167 LEU A C 1
ATOM 1247 O O . LEU A 1 167 ? 33.567 13.559 -56.953 1.00 90.56 167 LEU A O 1
ATOM 1251 N N . SER A 1 168 ? 31.528 13.841 -57.856 1.00 91.56 168 SER A N 1
ATOM 1252 C CA . SER A 1 168 ? 31.556 12.647 -58.702 1.00 91.56 168 SER A CA 1
ATOM 1253 C C . SER A 1 168 ? 32.679 12.719 -59.747 1.00 91.56 168 SER A C 1
ATOM 1255 O O . SER A 1 168 ? 33.516 11.819 -59.836 1.00 91.56 168 SER A O 1
ATOM 1257 N N . ASN A 1 169 ? 32.765 13.822 -60.490 1.00 89.19 169 ASN A N 1
ATOM 1258 C CA . ASN A 1 169 ? 33.790 14.003 -61.520 1.00 89.19 169 ASN A CA 1
ATOM 1259 C C . ASN A 1 169 ? 35.201 14.038 -60.920 1.00 89.19 169 ASN A C 1
ATOM 1261 O O . ASN A 1 169 ? 36.120 13.409 -61.444 1.00 89.19 169 ASN A O 1
ATOM 1265 N N . HIS A 1 170 ? 35.352 14.684 -59.766 1.00 89.94 170 HIS A N 1
ATOM 1266 C CA . HIS A 1 170 ? 36.613 14.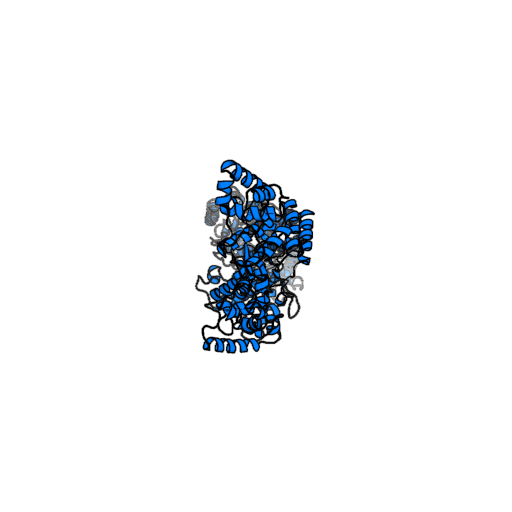720 -59.042 1.00 89.94 170 HIS A CA 1
ATOM 1267 C C . HIS A 1 170 ? 37.017 13.344 -58.475 1.00 89.94 170 HIS A C 1
ATOM 1269 O O . HIS A 1 170 ? 38.164 12.922 -58.591 1.00 89.94 170 HIS A O 1
ATOM 1275 N N . ALA A 1 171 ? 36.084 12.573 -57.914 1.00 91.00 171 ALA A N 1
ATOM 1276 C CA . ALA A 1 171 ? 36.385 11.208 -57.484 1.00 91.00 171 ALA A CA 1
ATOM 1277 C C . ALA A 1 171 ? 36.845 10.328 -58.662 1.00 91.00 171 ALA A C 1
ATOM 1279 O O . ALA A 1 171 ? 37.769 9.525 -58.502 1.00 91.00 171 ALA A O 1
ATOM 1280 N N . LYS A 1 172 ? 36.268 10.521 -59.860 1.00 91.00 172 LYS A N 1
ATOM 1281 C CA . LYS A 1 172 ? 36.715 9.831 -61.077 1.00 91.00 172 LYS A CA 1
ATOM 1282 C C . LYS A 1 172 ? 38.142 10.209 -61.465 1.00 91.00 172 LYS A C 1
ATOM 1284 O O . LYS A 1 172 ? 38.913 9.310 -61.797 1.00 91.00 172 LYS A O 1
ATOM 1289 N N . SER A 1 173 ? 38.507 11.494 -61.410 1.00 88.56 173 SER A N 1
ATOM 1290 C CA . SER A 1 173 ? 39.868 11.945 -61.744 1.00 88.56 173 SER A CA 1
ATOM 1291 C C . SER A 1 173 ? 40.918 11.404 -60.773 1.00 88.56 173 SER A C 1
ATOM 1293 O O . SER A 1 173 ? 42.047 11.146 -61.175 1.00 88.56 173 SER A O 1
ATOM 1295 N N . LEU A 1 174 ? 40.536 11.140 -59.520 1.00 89.25 174 LEU A N 1
ATOM 1296 C CA . LEU A 1 174 ? 41.378 10.451 -58.536 1.00 89.25 174 LEU A CA 1
ATOM 1297 C C . LEU A 1 174 ? 41.434 8.925 -58.728 1.00 89.25 174 LEU A C 1
ATOM 1299 O O . LEU A 1 174 ? 42.162 8.237 -58.010 1.00 89.25 174 LEU A O 1
ATOM 1303 N N . GLY A 1 175 ? 40.682 8.382 -59.690 1.00 89.00 175 GLY A N 1
ATOM 1304 C CA . GLY A 1 175 ? 40.622 6.961 -60.026 1.00 89.00 175 GLY A CA 1
ATOM 1305 C C . GLY A 1 175 ? 39.742 6.134 -59.088 1.00 89.00 175 GLY A C 1
ATOM 1306 O O . GLY A 1 175 ? 40.027 4.954 -58.882 1.00 89.00 175 GLY A O 1
ATOM 1307 N N . TYR A 1 176 ? 38.758 6.737 -58.426 1.00 93.00 176 TYR A N 1
ATOM 1308 C CA . TYR A 1 176 ? 37.728 5.988 -57.708 1.00 93.00 176 TYR A CA 1
ATOM 1309 C C . TYR A 1 176 ? 36.602 5.581 -58.667 1.00 93.00 176 TYR A C 1
ATOM 1311 O O . TYR A 1 176 ? 36.333 6.260 -59.658 1.00 93.00 176 TYR A O 1
ATOM 1319 N N . ASP A 1 177 ? 35.933 4.476 -58.356 1.00 91.12 177 ASP A N 1
ATOM 1320 C CA . ASP A 1 177 ? 34.800 3.928 -59.110 1.00 91.12 177 ASP A CA 1
ATOM 1321 C C . ASP A 1 177 ? 33.446 4.299 -58.486 1.00 91.12 177 ASP A C 1
ATOM 1323 O O . ASP A 1 177 ? 32.396 4.037 -59.068 1.00 91.12 177 ASP A O 1
ATOM 1327 N N . GLY A 1 178 ? 33.459 4.931 -57.310 1.00 91.81 178 GLY A N 1
ATOM 1328 C CA . GLY A 1 178 ? 32.272 5.421 -56.616 1.00 91.81 178 GLY A CA 1
ATOM 1329 C C . GLY A 1 178 ? 32.613 6.179 -55.335 1.00 91.81 178 GLY A C 1
ATOM 1330 O O . GLY A 1 178 ? 33.692 6.009 -54.764 1.00 91.81 178 GLY A O 1
ATOM 1331 N N . VAL A 1 179 ? 31.672 6.998 -54.868 1.00 93.31 179 VAL A N 1
ATOM 1332 C CA . VAL A 1 179 ? 31.776 7.753 -53.610 1.00 93.31 179 VAL A CA 1
ATOM 1333 C C . VAL A 1 179 ? 30.715 7.255 -52.636 1.00 93.31 179 VAL A C 1
ATOM 1335 O O . VAL A 1 179 ? 29.537 7.183 -52.984 1.00 93.31 179 VAL A O 1
ATOM 1338 N N . VAL A 1 180 ? 31.112 6.930 -51.407 1.00 93.19 180 VAL A N 1
ATOM 1339 C CA . VAL A 1 180 ? 30.204 6.489 -50.342 1.00 93.19 180 VAL A CA 1
ATOM 1340 C C . VAL A 1 180 ? 30.203 7.519 -49.218 1.00 93.19 180 VAL A C 1
ATOM 1342 O O . VAL A 1 180 ? 31.220 7.740 -48.566 1.00 93.19 180 VAL A O 1
ATOM 1345 N N . LEU A 1 181 ? 29.047 8.138 -48.984 1.00 93.12 181 LEU A N 1
ATOM 1346 C CA . LEU A 1 181 ? 28.831 9.135 -47.939 1.00 93.12 181 LEU A CA 1
ATOM 1347 C C . LEU A 1 181 ? 28.215 8.449 -46.713 1.00 93.12 181 LEU A C 1
ATOM 1349 O O . LEU A 1 181 ? 27.100 7.932 -46.795 1.00 93.12 181 LEU A O 1
ATOM 1353 N N . PHE A 1 182 ? 28.909 8.456 -45.575 1.00 91.38 182 PHE A N 1
ATOM 1354 C CA . PHE A 1 182 ? 28.368 7.975 -44.299 1.00 91.38 182 PHE A CA 1
ATOM 1355 C C . PHE A 1 182 ? 27.894 9.165 -43.464 1.00 91.38 182 PHE A C 1
ATOM 1357 O O . PHE A 1 182 ? 28.694 9.815 -42.797 1.00 91.38 182 PHE A O 1
ATOM 1364 N N . LEU A 1 183 ? 26.598 9.461 -43.529 1.00 89.12 183 LEU A N 1
ATOM 1365 C CA . LEU A 1 183 ? 25.958 10.593 -42.863 1.00 89.12 183 LEU A CA 1
ATOM 1366 C C . LEU A 1 183 ? 25.431 10.154 -41.491 1.00 89.12 183 LEU A C 1
ATOM 1368 O O . LEU A 1 183 ? 24.371 9.527 -41.397 1.00 89.12 183 LEU A O 1
ATOM 1372 N N . ASP A 1 184 ? 26.166 10.480 -40.426 1.00 86.44 184 ASP A N 1
ATOM 1373 C CA . ASP A 1 184 ? 25.743 10.206 -39.050 1.00 86.44 184 ASP A CA 1
ATOM 1374 C C . ASP A 1 184 ? 25.104 11.437 -38.389 1.00 86.44 184 ASP A C 1
ATOM 1376 O O . ASP A 1 184 ? 25.485 12.578 -38.653 1.00 86.44 184 ASP A O 1
ATOM 1380 N N . GLU A 1 185 ? 24.123 11.203 -37.515 1.00 82.12 185 GLU A N 1
ATOM 1381 C CA . GLU A 1 185 ? 23.405 12.239 -36.754 1.00 82.12 185 GLU A CA 1
ATOM 1382 C C . GLU A 1 185 ? 22.670 13.309 -37.608 1.00 82.12 185 GLU A C 1
ATOM 1384 O O . GLU A 1 185 ? 22.281 14.351 -37.083 1.00 82.12 185 GLU A O 1
ATOM 1389 N N . LEU A 1 186 ? 22.394 13.060 -38.902 1.00 82.38 186 LEU A N 1
ATOM 1390 C CA . LEU A 1 186 ? 21.603 13.961 -39.775 1.00 82.38 186 LEU A CA 1
ATOM 1391 C C . LEU A 1 186 ? 20.235 14.288 -39.160 1.00 82.38 186 LEU A C 1
ATOM 1393 O O . LEU A 1 186 ? 19.810 15.440 -39.088 1.00 82.38 186 LEU A O 1
ATOM 1397 N N . VAL A 1 187 ? 19.557 13.239 -38.698 1.00 75.94 187 VAL A N 1
ATOM 1398 C CA . VAL A 1 187 ? 18.235 13.302 -38.071 1.00 75.94 187 VAL A CA 1
ATOM 1399 C C . VAL A 1 187 ? 18.272 14.114 -36.772 1.00 75.94 187 VAL A C 1
ATOM 1401 O O . VAL A 1 187 ? 17.396 14.947 -36.540 1.00 75.94 187 VAL A O 1
ATOM 1404 N N . LEU A 1 188 ? 19.299 13.914 -35.942 1.00 75.00 188 LEU A N 1
ATOM 1405 C CA . LEU A 1 188 ? 19.457 14.636 -34.680 1.00 75.00 188 LEU A CA 1
ATOM 1406 C C . LEU A 1 188 ? 19.821 16.109 -34.911 1.00 75.00 188 LEU A C 1
ATOM 1408 O O . LEU A 1 188 ? 19.326 16.983 -34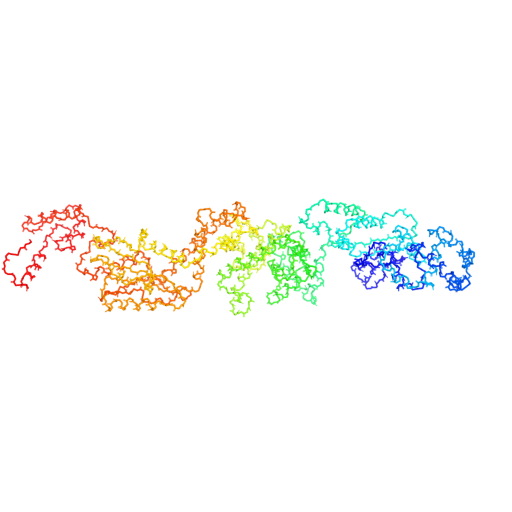.202 1.00 75.00 188 LEU A O 1
ATOM 1412 N N . TRP A 1 189 ? 20.639 16.394 -35.926 1.00 83.06 189 TRP A N 1
ATOM 1413 C CA . TRP A 1 189 ? 20.984 17.753 -36.337 1.00 83.06 189 TRP A CA 1
ATOM 1414 C C . TRP A 1 189 ? 19.747 18.551 -36.776 1.00 83.06 189 TRP A C 1
ATOM 1416 O O . TRP A 1 189 ? 19.539 19.662 -36.286 1.00 83.06 189 TRP A O 1
ATOM 1426 N N . LEU A 1 190 ? 18.874 17.961 -37.606 1.00 77.00 190 LEU A N 1
ATOM 1427 C CA . LEU A 1 190 ? 17.592 18.573 -37.984 1.00 77.00 190 LEU A CA 1
ATOM 1428 C C . LEU A 1 190 ? 16.679 18.783 -36.765 1.00 77.00 190 LEU A C 1
ATOM 1430 O O . LEU A 1 190 ? 16.099 19.858 -36.605 1.00 77.00 190 LEU A O 1
ATOM 1434 N N . ALA A 1 191 ? 16.593 17.796 -35.866 1.00 70.81 191 ALA A N 1
ATOM 1435 C CA . ALA A 1 191 ? 15.799 17.897 -34.640 1.00 70.81 191 ALA A CA 1
ATOM 1436 C C . ALA A 1 191 ? 16.285 19.022 -33.707 1.00 70.81 191 ALA A C 1
ATOM 1438 O O . ALA A 1 191 ? 15.473 19.741 -33.125 1.00 70.81 191 ALA A O 1
ATOM 1439 N N . GLY A 1 192 ? 17.601 19.239 -33.609 1.00 73.75 192 GLY A N 1
ATOM 1440 C CA . GLY A 1 192 ? 18.187 20.336 -32.832 1.00 73.75 192 GLY A CA 1
ATOM 1441 C C . GLY A 1 192 ? 17.817 21.737 -33.340 1.00 73.75 192 GLY A C 1
ATOM 1442 O O . GLY A 1 192 ? 17.961 22.713 -32.605 1.00 73.75 192 GLY A O 1
ATOM 1443 N N . LYS A 1 193 ? 17.315 21.850 -34.577 1.00 74.12 193 LYS A N 1
ATOM 1444 C CA . LYS A 1 193 ? 16.875 23.101 -35.217 1.00 74.12 193 LYS A CA 1
ATOM 1445 C C . LYS A 1 193 ? 15.370 23.131 -35.508 1.00 74.12 193 LYS A C 1
ATOM 1447 O O . LYS A 1 193 ? 14.913 24.004 -36.235 1.00 74.12 193 LYS A O 1
ATOM 1452 N N . ILE A 1 194 ? 14.586 22.238 -34.895 1.00 69.00 194 ILE A N 1
ATOM 1453 C CA . ILE A 1 194 ? 13.140 22.085 -35.149 1.00 69.00 194 ILE A CA 1
ATOM 1454 C C . ILE A 1 194 ? 12.309 23.353 -34.886 1.00 69.00 194 ILE A C 1
ATOM 1456 O O . ILE A 1 194 ? 11.218 23.497 -35.426 1.00 69.00 194 ILE A O 1
ATOM 1460 N N . ALA A 1 195 ? 12.820 24.285 -34.074 1.00 67.25 195 ALA A N 1
ATOM 1461 C CA . ALA A 1 195 ? 12.180 25.577 -33.827 1.00 67.25 195 ALA A CA 1
ATOM 1462 C C . ALA A 1 195 ? 12.214 26.524 -35.049 1.00 67.25 195 ALA A C 1
ATOM 1464 O O . ALA A 1 195 ? 11.432 27.469 -35.101 1.00 67.25 195 ALA A O 1
ATOM 1465 N N . ASP A 1 196 ? 13.087 26.278 -36.033 1.00 75.88 196 ASP A N 1
ATOM 1466 C CA . ASP A 1 196 ? 13.188 27.043 -37.281 1.00 75.88 196 ASP A CA 1
ATOM 1467 C C . ASP A 1 196 ? 12.620 26.222 -38.452 1.00 75.88 196 ASP A C 1
ATOM 1469 O O . ASP A 1 196 ? 13.325 25.498 -39.160 1.00 75.88 196 ASP A O 1
ATOM 1473 N N . GLN A 1 197 ? 11.305 26.328 -38.659 1.00 70.25 197 GLN A N 1
ATOM 1474 C CA . GLN A 1 197 ? 10.590 25.586 -39.706 1.00 70.25 197 GLN A CA 1
ATOM 1475 C C . GLN A 1 197 ? 11.088 25.922 -41.118 1.00 70.25 197 GLN A C 1
ATOM 1477 O O . GLN A 1 197 ? 11.125 25.055 -41.993 1.00 70.25 197 GLN A O 1
ATOM 1482 N N . ALA A 1 198 ? 11.489 27.175 -41.350 1.00 77.19 198 ALA A N 1
ATOM 1483 C CA . ALA A 1 198 ? 11.978 27.612 -42.649 1.00 77.19 198 ALA A CA 1
ATOM 1484 C C . ALA A 1 198 ? 13.341 26.978 -42.959 1.00 77.19 198 ALA A C 1
ATOM 1486 O O . ALA A 1 198 ? 13.603 26.604 -44.103 1.00 77.19 198 ALA A O 1
ATOM 1487 N N . PHE A 1 199 ? 14.205 26.838 -41.952 1.00 81.75 199 PHE A N 1
ATOM 1488 C CA . PHE A 1 199 ? 15.453 26.090 -42.063 1.00 81.75 199 PHE A CA 1
ATOM 1489 C C . PHE A 1 199 ? 15.206 24.612 -42.364 1.00 81.75 199 PHE A C 1
ATOM 1491 O O . PHE A 1 199 ? 15.723 24.102 -43.358 1.00 81.75 199 PHE A O 1
ATOM 1498 N N . VAL A 1 200 ? 14.376 23.946 -41.560 1.00 76.56 200 VAL A N 1
ATOM 1499 C CA . VAL A 1 200 ? 14.096 22.514 -41.721 1.00 76.56 200 VAL A CA 1
ATOM 1500 C C . VAL A 1 200 ? 13.529 22.202 -43.102 1.00 76.56 200 VAL A C 1
ATOM 1502 O O . VAL A 1 200 ? 14.017 21.273 -43.747 1.00 76.56 200 VAL A O 1
ATOM 1505 N N . GLY A 1 201 ? 12.544 22.970 -43.578 1.00 77.38 201 GLY A N 1
ATOM 1506 C CA . GLY A 1 201 ? 11.957 22.752 -44.902 1.00 77.38 201 GLY A CA 1
ATOM 1507 C C . GLY A 1 201 ? 13.013 22.827 -46.009 1.00 77.38 201 GLY A C 1
ATOM 1508 O O . GLY A 1 201 ? 13.147 21.898 -46.806 1.00 77.38 201 GLY A O 1
ATOM 1509 N N . ARG A 1 202 ? 13.849 23.877 -45.990 1.00 82.38 202 ARG A N 1
ATOM 1510 C CA . ARG A 1 202 ? 14.932 24.063 -46.972 1.00 82.38 202 ARG A CA 1
ATOM 1511 C C . ARG A 1 202 ? 15.988 22.961 -46.926 1.00 82.38 202 ARG A C 1
ATOM 1513 O O . ARG A 1 202 ? 16.484 22.566 -47.976 1.00 82.38 202 ARG A O 1
ATOM 1520 N N . GLU A 1 203 ? 16.396 22.503 -45.744 1.00 85.31 203 GLU A N 1
ATOM 1521 C CA . GLU A 1 203 ? 17.417 21.452 -45.636 1.00 85.31 203 GLU A CA 1
ATOM 1522 C C . GLU A 1 203 ? 16.849 20.066 -45.976 1.00 85.31 203 GLU A C 1
ATOM 1524 O O . GLU A 1 203 ? 17.532 19.276 -46.624 1.00 85.31 203 GLU A O 1
ATOM 1529 N N . THR A 1 204 ? 15.587 19.788 -45.636 1.00 78.12 204 THR A N 1
ATOM 1530 C CA . THR A 1 204 ? 14.918 18.509 -45.944 1.00 78.12 204 THR A CA 1
ATOM 1531 C C . THR A 1 204 ? 14.754 18.305 -47.452 1.00 78.12 204 THR A C 1
ATOM 1533 O O . THR A 1 204 ? 15.029 17.218 -47.961 1.00 78.12 204 THR A O 1
ATOM 1536 N N . GLU A 1 205 ? 14.409 19.357 -48.203 1.00 80.94 205 GLU A N 1
ATOM 1537 C CA . GLU A 1 205 ? 14.373 19.311 -49.674 1.00 80.94 205 GLU A CA 1
ATOM 1538 C C . GLU A 1 205 ? 15.739 18.969 -50.288 1.00 80.94 205 GLU A C 1
ATOM 1540 O O . GLU A 1 205 ? 15.814 18.282 -51.307 1.00 80.94 205 GLU A O 1
ATOM 1545 N N . LYS A 1 206 ? 16.842 19.400 -49.664 1.00 84.81 206 LYS A N 1
ATOM 1546 C CA . LYS A 1 206 ? 18.197 19.083 -50.140 1.00 84.81 206 LYS A CA 1
ATOM 1547 C C . LYS A 1 206 ? 18.580 17.632 -49.873 1.00 84.81 206 LYS A C 1
ATOM 1549 O O . LYS A 1 206 ? 19.284 17.051 -50.691 1.00 84.81 206 LYS A O 1
ATOM 1554 N N . VAL A 1 207 ? 18.107 17.026 -48.782 1.00 83.06 207 VAL A N 1
ATOM 1555 C CA . VAL A 1 207 ? 18.355 15.600 -48.497 1.00 83.06 207 VAL A CA 1
ATOM 1556 C C . VAL A 1 207 ? 17.803 14.719 -49.623 1.00 83.06 207 VAL A C 1
ATOM 1558 O O . VAL A 1 207 ? 18.469 13.769 -50.030 1.00 83.06 207 VAL A O 1
ATOM 1561 N N . ALA A 1 208 ? 16.647 15.069 -50.200 1.00 79.56 208 ALA A N 1
ATOM 1562 C CA . ALA A 1 208 ? 16.080 14.340 -51.338 1.00 79.56 208 ALA A CA 1
ATOM 1563 C C . ALA A 1 208 ? 17.010 14.328 -52.571 1.00 79.56 208 ALA A C 1
ATOM 1565 O O . ALA A 1 208 ? 17.053 13.331 -53.292 1.00 79.56 208 ALA A O 1
ATOM 1566 N N . LYS A 1 209 ? 17.827 15.375 -52.764 1.00 82.81 209 LYS A N 1
ATOM 1567 C CA . LYS A 1 209 ? 18.793 15.493 -53.876 1.00 82.81 209 LYS A CA 1
ATOM 1568 C C . LYS A 1 209 ? 19.964 14.507 -53.799 1.00 82.81 209 LYS A C 1
ATOM 1570 O O . LYS A 1 209 ? 20.671 14.297 -54.786 1.00 82.81 209 LYS A O 1
ATOM 1575 N N . LEU A 1 210 ? 20.176 13.880 -52.639 1.00 82.38 210 LEU A N 1
ATOM 1576 C CA . LEU A 1 210 ? 21.142 12.785 -52.496 1.00 82.38 210 LEU A CA 1
ATOM 1577 C C . LEU A 1 210 ? 20.689 11.528 -53.252 1.00 82.38 210 LEU A C 1
ATOM 1579 O O . LEU A 1 210 ? 21.536 10.750 -53.686 1.00 82.38 210 LEU A O 1
ATOM 1583 N N . VAL A 1 211 ? 19.377 11.363 -53.448 1.00 75.25 211 VAL A N 1
ATOM 1584 C CA . VAL A 1 211 ? 18.772 10.253 -54.198 1.00 75.25 211 VAL A CA 1
ATOM 1585 C C . VAL A 1 211 ? 18.379 10.699 -55.605 1.00 75.25 211 VAL A C 1
ATOM 1587 O O . VAL A 1 211 ? 18.762 10.069 -56.586 1.00 75.25 211 VAL A O 1
ATOM 1590 N N . GLU A 1 212 ? 17.640 11.804 -55.709 1.00 74.12 212 GLU A N 1
ATOM 1591 C CA . GLU A 1 212 ? 17.085 12.323 -56.960 1.00 74.12 212 GLU A CA 1
ATOM 1592 C C . GLU A 1 212 ? 17.829 13.597 -57.357 1.00 74.12 212 GLU A C 1
ATOM 1594 O O . GLU A 1 212 ? 17.445 14.705 -56.982 1.00 74.12 212 GLU A O 1
ATOM 1599 N N . SER A 1 213 ? 18.926 13.447 -58.099 1.00 70.31 213 SER A N 1
ATOM 1600 C CA . SER A 1 213 ? 19.624 14.616 -58.631 1.00 70.31 213 SER A CA 1
ATOM 1601 C C . SER A 1 213 ? 18.957 15.126 -59.891 1.00 70.31 213 SER A C 1
ATOM 1603 O O . SER A 1 213 ? 18.574 14.346 -60.762 1.00 70.31 213 SER A O 1
ATOM 1605 N N . SER A 1 214 ? 18.892 16.447 -60.011 1.00 66.69 214 SER A N 1
ATOM 1606 C CA . SER A 1 214 ? 18.495 17.110 -61.256 1.00 66.69 214 SER A CA 1
ATOM 1607 C C . SER A 1 214 ? 19.631 17.184 -62.289 1.00 66.69 214 SER A C 1
ATOM 1609 O O . SER A 1 214 ? 19.370 17.487 -63.451 1.00 66.69 214 SER A O 1
ATOM 1611 N N . ASP A 1 215 ? 20.868 16.870 -61.884 1.00 71.88 215 ASP A N 1
ATOM 1612 C CA . ASP A 1 215 ? 22.061 16.885 -62.731 1.00 71.88 215 ASP A CA 1
ATOM 1613 C C . ASP A 1 215 ? 22.496 15.455 -63.099 1.00 71.88 215 ASP A C 1
ATOM 1615 O O . ASP A 1 215 ? 22.814 14.633 -62.233 1.00 71.88 215 ASP A O 1
ATOM 1619 N N . ALA A 1 216 ? 22.492 15.155 -64.399 1.00 66.62 216 ALA A N 1
ATOM 1620 C CA . ALA A 1 216 ? 22.859 13.847 -64.935 1.00 66.62 216 ALA A CA 1
ATOM 1621 C C . ALA A 1 216 ? 24.381 13.650 -65.073 1.00 66.62 216 ALA A C 1
ATOM 1623 O O . ALA A 1 216 ? 24.825 12.532 -65.340 1.00 66.62 216 ALA A O 1
ATOM 1624 N N . ASN A 1 217 ? 25.191 14.700 -64.899 1.00 79.00 217 ASN A N 1
ATOM 1625 C CA . ASN A 1 217 ? 26.629 14.670 -65.154 1.00 79.00 217 ASN A CA 1
ATOM 1626 C C . ASN A 1 217 ? 27.438 14.124 -63.960 1.00 79.00 217 ASN A C 1
ATOM 1628 O O . ASN A 1 217 ? 28.250 14.824 -63.353 1.00 79.00 217 ASN A O 1
ATOM 1632 N N . ARG A 1 218 ? 27.196 12.859 -63.597 1.00 84.94 218 ARG A N 1
ATOM 1633 C CA . ARG A 1 218 ? 27.917 12.142 -62.531 1.00 84.94 218 ARG A CA 1
ATOM 1634 C C . ARG A 1 218 ? 28.784 11.032 -63.130 1.00 84.94 218 ARG A C 1
ATOM 1636 O O . ARG A 1 218 ? 28.271 9.960 -63.448 1.00 84.94 218 ARG A O 1
ATOM 1643 N N . ALA A 1 219 ? 30.093 11.266 -63.267 1.00 86.81 219 ALA A N 1
ATOM 1644 C CA . ALA A 1 219 ? 31.033 10.287 -63.828 1.00 86.81 219 ALA A CA 1
ATOM 1645 C C . ALA A 1 219 ? 31.175 8.985 -63.009 1.00 86.81 219 ALA A C 1
ATOM 1647 O O . ALA A 1 219 ? 31.507 7.939 -63.570 1.00 86.81 219 ALA A O 1
ATOM 1648 N N . VAL A 1 220 ? 30.931 9.032 -61.694 1.00 91.06 220 VAL A N 1
ATOM 1649 C CA . VAL A 1 220 ? 30.855 7.864 -60.794 1.00 91.06 220 VAL A CA 1
ATOM 1650 C C . VAL A 1 220 ? 29.623 7.925 -59.884 1.00 91.06 220 VAL A C 1
ATOM 1652 O O . VAL A 1 220 ? 29.179 9.016 -59.508 1.00 91.06 220 VAL A O 1
ATOM 1655 N N . PRO A 1 221 ? 29.060 6.775 -59.474 1.00 90.81 221 PRO A N 1
ATOM 1656 C CA . PRO A 1 221 ? 27.929 6.736 -58.555 1.00 90.81 221 PRO A CA 1
ATOM 1657 C C . PRO A 1 221 ? 28.268 7.322 -57.178 1.00 90.81 221 PRO A C 1
ATOM 1659 O O . PRO A 1 221 ? 29.362 7.125 -56.645 1.00 90.81 221 PRO A O 1
ATOM 1662 N N . ILE A 1 222 ? 27.279 7.988 -56.579 1.00 90.88 222 ILE A N 1
ATOM 1663 C CA . ILE A 1 222 ? 27.305 8.446 -55.186 1.00 90.88 222 ILE A CA 1
ATOM 1664 C C . ILE A 1 222 ? 26.290 7.621 -54.400 1.00 90.88 222 ILE A C 1
ATOM 1666 O O . ILE A 1 222 ? 25.130 7.522 -54.794 1.00 90.88 222 ILE A O 1
ATOM 1670 N N . ILE A 1 223 ? 26.729 7.030 -53.292 1.00 90.69 223 ILE A N 1
ATOM 1671 C CA . ILE A 1 223 ? 25.929 6.161 -52.427 1.00 90.69 223 ILE A CA 1
ATOM 1672 C C . ILE A 1 223 ? 25.882 6.800 -51.042 1.00 90.69 223 ILE A C 1
ATOM 1674 O O . ILE A 1 223 ? 26.922 7.037 -50.436 1.00 90.69 223 ILE A O 1
ATOM 1678 N N . SER A 1 224 ? 24.692 7.082 -50.517 1.00 89.75 224 SER A N 1
ATOM 1679 C CA . SER A 1 224 ? 24.532 7.708 -49.199 1.00 89.75 224 SER A CA 1
ATOM 1680 C C . SER A 1 224 ? 23.954 6.726 -48.185 1.00 89.75 224 SER A C 1
ATOM 1682 O O . SER A 1 224 ? 22.840 6.236 -48.351 1.00 89.75 224 SER A O 1
ATOM 1684 N N . PHE A 1 225 ? 24.694 6.472 -47.105 1.00 89.25 225 PHE A N 1
ATOM 1685 C CA . PHE A 1 225 ? 24.197 5.778 -45.921 1.00 89.25 225 PHE A CA 1
ATOM 1686 C C . PHE A 1 225 ? 23.866 6.801 -44.845 1.00 89.25 225 PHE A C 1
ATOM 1688 O O . PHE A 1 225 ? 24.750 7.509 -44.372 1.00 89.25 225 PHE A O 1
ATOM 1695 N N . ILE A 1 226 ? 22.597 6.854 -44.452 1.00 85.56 226 ILE A N 1
ATOM 1696 C CA . ILE A 1 226 ? 22.109 7.765 -43.418 1.00 85.56 226 ILE A CA 1
ATOM 1697 C C . ILE A 1 226 ? 21.787 6.955 -42.167 1.00 85.56 226 ILE A C 1
ATOM 1699 O O . ILE A 1 226 ? 20.993 6.013 -42.213 1.00 85.56 226 ILE A O 1
ATOM 1703 N N . ALA A 1 227 ? 22.389 7.322 -41.038 1.00 81.75 227 ALA A N 1
ATOM 1704 C CA . ALA A 1 227 ? 22.049 6.725 -39.755 1.00 81.75 227 ALA A CA 1
ATOM 1705 C C . ALA A 1 227 ? 20.690 7.247 -39.266 1.00 81.75 227 ALA A C 1
ATOM 1707 O O . ALA A 1 227 ? 20.534 8.437 -38.984 1.00 81.75 227 ALA A O 1
ATOM 1708 N N . ARG A 1 228 ? 19.710 6.352 -39.111 1.00 72.31 228 ARG A N 1
ATOM 1709 C CA . ARG A 1 228 ? 18.426 6.649 -38.461 1.00 72.31 228 ARG A CA 1
ATOM 1710 C C . ARG A 1 228 ? 18.385 5.926 -37.121 1.00 72.31 228 ARG A C 1
ATOM 1712 O O . ARG A 1 228 ? 18.120 4.732 -37.072 1.00 72.31 228 ARG A O 1
ATOM 1719 N N . GLN A 1 229 ? 18.709 6.634 -36.041 1.00 59.62 229 GLN A N 1
ATOM 1720 C CA . GLN A 1 229 ? 18.737 6.041 -34.699 1.00 59.62 229 GLN A CA 1
ATOM 1721 C C . GLN A 1 229 ? 17.334 5.905 -34.071 1.00 59.62 229 GLN A C 1
ATOM 1723 O O . GLN A 1 229 ? 17.131 5.005 -33.265 1.00 59.62 229 GLN A O 1
ATOM 1728 N N . ARG A 1 230 ? 16.366 6.763 -34.438 1.00 57.00 230 ARG A N 1
ATOM 1729 C CA . ARG A 1 230 ? 14.946 6.701 -34.030 1.00 57.00 230 ARG A CA 1
ATOM 1730 C C . ARG A 1 230 ? 14.031 7.298 -35.099 1.00 57.00 230 ARG A C 1
ATOM 1732 O O . ARG A 1 230 ? 14.493 8.070 -35.943 1.00 57.00 230 ARG A O 1
ATOM 1739 N N . ASP A 1 231 ? 12.741 6.969 -35.049 1.00 56.97 231 ASP A N 1
ATOM 1740 C CA . ASP A 1 231 ? 11.733 7.679 -35.832 1.00 56.97 231 ASP A CA 1
ATOM 1741 C C . ASP A 1 231 ? 11.462 9.054 -35.196 1.00 56.97 231 ASP A C 1
ATOM 1743 O O . ASP A 1 231 ? 11.137 9.164 -34.016 1.00 56.97 231 ASP A O 1
ATOM 1747 N N . LEU A 1 232 ? 11.613 10.129 -35.970 1.00 53.25 232 LEU A N 1
ATOM 1748 C CA . LEU A 1 232 ? 11.399 11.504 -35.500 1.00 53.25 232 LEU A CA 1
ATOM 1749 C C . LEU A 1 232 ? 9.955 11.752 -35.051 1.00 53.25 232 LEU A C 1
ATOM 1751 O O . LEU A 1 232 ? 9.711 12.650 -34.246 1.00 53.25 232 LEU A O 1
ATOM 1755 N N . ARG A 1 233 ? 9.014 10.923 -35.520 1.00 54.91 233 ARG A N 1
ATOM 1756 C CA . ARG A 1 233 ? 7.617 10.914 -35.069 1.00 54.91 233 ARG A CA 1
ATOM 1757 C C . ARG A 1 233 ? 7.484 10.674 -33.561 1.00 54.91 233 ARG A C 1
ATOM 1759 O O . ARG A 1 233 ? 6.556 11.197 -32.958 1.00 54.91 233 ARG A O 1
ATOM 1766 N N . GLU A 1 234 ? 8.419 9.940 -32.956 1.00 52.19 234 GLU A N 1
ATOM 1767 C CA . GLU A 1 234 ? 8.412 9.588 -31.527 1.00 52.19 234 GLU A CA 1
ATOM 1768 C C . GLU A 1 234 ? 9.098 10.636 -30.634 1.00 52.19 234 GLU A C 1
ATOM 1770 O O . GLU A 1 234 ? 8.883 10.658 -29.424 1.00 52.19 234 GLU A O 1
ATOM 1775 N N . LEU A 1 235 ? 9.926 11.513 -31.213 1.00 48.41 235 LEU A N 1
ATOM 1776 C CA . LEU A 1 235 ? 10.685 12.545 -30.490 1.00 48.41 235 LEU A CA 1
ATOM 1777 C C . LEU A 1 235 ? 9.876 13.827 -30.240 1.00 48.41 235 LEU A C 1
ATOM 1779 O O . LEU A 1 235 ? 10.216 14.611 -29.354 1.00 48.41 235 LEU A O 1
ATOM 1783 N N . VAL A 1 236 ? 8.803 14.049 -31.000 1.00 51.69 236 VAL A N 1
ATOM 1784 C CA . VAL A 1 236 ? 7.900 15.192 -30.828 1.00 51.69 236 VAL A CA 1
ATOM 1785 C C . VAL A 1 236 ? 6.754 14.750 -29.917 1.00 51.69 236 VAL A C 1
ATOM 1787 O O . VAL A 1 236 ? 5.713 14.297 -30.381 1.00 51.69 236 VAL A O 1
ATOM 1790 N N . GLY A 1 237 ? 6.984 14.801 -28.602 1.00 46.88 237 GLY A N 1
ATOM 1791 C CA . GLY A 1 237 ? 5.988 14.431 -27.594 1.00 46.88 237 GLY A CA 1
ATOM 1792 C C . GLY A 1 237 ? 4.661 15.181 -27.763 1.00 46.88 237 GLY A C 1
ATOM 1793 O O . GLY A 1 237 ? 4.623 16.324 -28.220 1.00 46.88 237 GLY A O 1
ATOM 1794 N N . SER A 1 238 ? 3.569 14.538 -27.347 1.00 43.09 238 SER A N 1
ATOM 1795 C CA . SER A 1 238 ? 2.178 15.010 -27.441 1.00 43.09 238 SER A CA 1
ATOM 1796 C C . SER A 1 238 ? 1.848 16.290 -26.649 1.00 43.09 238 SER A C 1
ATOM 1798 O O . SER A 1 238 ? 0.680 16.652 -26.556 1.00 43.09 238 SER A O 1
ATOM 1800 N N . GLU A 1 239 ? 2.842 16.983 -26.087 1.00 42.78 239 GLU A N 1
ATOM 1801 C CA . GLU A 1 239 ? 2.669 18.231 -25.328 1.00 42.78 239 GLU A CA 1
ATOM 1802 C C . GLU A 1 239 ? 2.843 19.513 -26.160 1.00 42.78 239 GLU A C 1
ATOM 1804 O O . GLU A 1 239 ? 2.566 20.607 -25.672 1.00 42.78 239 GLU A O 1
ATOM 1809 N N . ARG A 1 240 ? 3.230 19.424 -27.440 1.00 46.97 240 ARG A N 1
ATOM 1810 C CA . ARG A 1 240 ? 3.123 20.573 -28.355 1.00 46.97 240 ARG A CA 1
ATOM 1811 C C . ARG A 1 240 ? 1.821 20.491 -29.139 1.00 46.97 240 ARG A C 1
ATOM 1813 O O . ARG A 1 240 ? 1.714 19.789 -30.140 1.00 46.97 240 ARG A O 1
ATOM 1820 N N . THR A 1 241 ? 0.822 21.230 -28.674 1.00 52.12 241 THR A N 1
ATOM 1821 C CA . THR A 1 241 ? -0.368 21.563 -29.456 1.00 52.12 241 THR A CA 1
ATOM 1822 C C . THR A 1 241 ? 0.040 22.331 -30.718 1.00 52.12 241 THR A C 1
ATOM 1824 O O . THR A 1 241 ? 0.686 23.370 -30.630 1.00 52.12 241 THR A O 1
ATOM 1827 N N . GLY A 1 242 ? -0.357 21.855 -31.903 1.00 47.59 242 GLY A N 1
ATOM 1828 C CA . GLY A 1 242 ? -0.353 22.682 -33.114 1.00 47.59 242 GLY A CA 1
ATOM 1829 C C . GLY A 1 242 ? -0.014 21.957 -34.415 1.00 47.59 242 GLY A C 1
ATOM 1830 O O . GLY A 1 242 ? 0.763 21.007 -34.445 1.00 47.59 242 GLY A O 1
ATOM 1831 N N . ALA A 1 243 ? -0.564 22.478 -35.516 1.00 55.44 243 ALA A N 1
ATOM 1832 C CA . ALA A 1 243 ? -0.304 22.080 -36.906 1.00 55.44 243 ALA A CA 1
ATOM 1833 C C . ALA A 1 243 ? 1.196 22.034 -37.296 1.00 55.44 243 ALA A C 1
ATOM 1835 O O . ALA A 1 243 ? 1.558 21.468 -38.325 1.00 55.44 243 ALA A O 1
ATOM 1836 N N . GLU A 1 244 ? 2.068 22.597 -36.460 1.00 54.91 244 GLU A N 1
ATOM 1837 C CA . GLU A 1 244 ? 3.523 22.661 -36.605 1.00 54.91 244 GLU A CA 1
ATOM 1838 C C . GLU A 1 244 ? 4.209 21.290 -36.495 1.00 54.91 244 GLU A C 1
ATOM 1840 O O . GLU A 1 244 ? 5.063 20.961 -37.318 1.00 54.91 244 GLU A O 1
ATOM 1845 N N . ALA A 1 245 ? 3.807 20.456 -35.527 1.00 56.75 245 ALA A N 1
ATOM 1846 C CA . ALA A 1 245 ? 4.344 19.100 -35.379 1.00 56.75 245 ALA A CA 1
ATOM 1847 C C . ALA A 1 245 ? 3.920 18.193 -36.547 1.00 56.75 245 ALA A C 1
ATOM 1849 O O . ALA A 1 245 ? 4.698 17.358 -37.006 1.00 56.75 245 ALA A O 1
ATOM 1850 N N . LEU A 1 246 ? 2.700 18.400 -37.055 1.00 59.91 246 LEU A N 1
ATOM 1851 C CA . LEU A 1 246 ? 2.134 17.638 -38.165 1.00 59.91 246 LEU A CA 1
ATOM 1852 C C . LEU A 1 246 ? 2.818 17.988 -39.499 1.00 59.91 246 LEU A C 1
ATOM 1854 O O . LEU A 1 246 ? 3.240 17.089 -40.215 1.00 59.91 246 LEU A O 1
ATOM 1858 N N . SER A 1 247 ? 3.038 19.280 -39.781 1.00 62.56 247 SER A N 1
ATOM 1859 C CA . SER A 1 247 ? 3.775 19.745 -40.972 1.00 62.56 247 SER A CA 1
ATOM 1860 C C . SER A 1 247 ? 5.211 19.202 -41.022 1.00 62.56 247 SER A C 1
ATOM 1862 O O . SER A 1 247 ? 5.684 18.754 -42.066 1.00 62.56 247 SER A O 1
ATOM 1864 N N . PHE A 1 248 ? 5.894 19.163 -39.873 1.00 61.28 248 PHE A N 1
ATOM 1865 C CA . PHE A 1 248 ? 7.220 18.553 -39.757 1.00 61.28 248 PHE A CA 1
ATOM 1866 C C . PHE A 1 248 ? 7.185 17.039 -40.019 1.00 61.28 248 PHE A C 1
ATOM 1868 O O . PHE A 1 248 ? 8.019 16.520 -40.762 1.00 61.28 248 PHE A O 1
ATOM 1875 N N . GLN A 1 249 ? 6.204 16.319 -39.461 1.00 64.19 249 GLN A N 1
ATOM 1876 C CA . GLN A 1 249 ? 6.020 14.888 -39.724 1.00 64.19 249 GLN A CA 1
ATOM 1877 C C . GLN A 1 249 ? 5.701 14.596 -41.199 1.00 64.19 249 GLN A C 1
ATOM 1879 O O . GLN A 1 249 ? 6.215 13.613 -41.741 1.00 64.19 249 GLN A O 1
ATOM 1884 N N . ASP A 1 250 ? 4.920 15.447 -41.864 1.00 67.06 250 ASP A N 1
ATOM 1885 C CA . ASP A 1 250 ? 4.600 15.325 -43.290 1.00 67.06 250 ASP A CA 1
ATOM 1886 C C . ASP A 1 250 ? 5.840 15.555 -44.170 1.00 67.06 250 ASP A C 1
ATOM 1888 O O . ASP A 1 250 ? 6.133 14.745 -45.053 1.00 67.06 250 ASP A O 1
ATOM 1892 N N . GLN A 1 251 ? 6.635 16.596 -43.884 1.00 66.00 251 GLN A N 1
ATOM 1893 C CA . GLN A 1 251 ? 7.899 16.868 -44.585 1.00 66.00 251 GLN A CA 1
ATOM 1894 C C . GLN A 1 251 ? 8.913 15.732 -44.412 1.00 66.00 251 GLN A C 1
ATOM 1896 O O . GLN A 1 251 ? 9.620 15.379 -45.357 1.00 66.00 251 GLN A O 1
ATOM 1901 N N . LEU A 1 252 ? 8.965 15.117 -43.227 1.00 65.75 252 LEU A N 1
ATOM 1902 C CA . LEU A 1 252 ? 9.833 13.968 -42.983 1.00 65.75 252 LEU A CA 1
ATOM 1903 C C . LEU A 1 252 ? 9.355 12.701 -43.702 1.00 65.75 252 LEU A C 1
ATOM 1905 O O . LEU A 1 252 ? 10.152 11.960 -44.272 1.00 65.75 252 LEU A O 1
ATOM 1909 N N . SER A 1 253 ? 8.045 12.468 -43.718 1.00 66.31 253 SER A N 1
ATOM 1910 C CA . SER A 1 253 ? 7.448 11.327 -44.419 1.00 66.31 253 SER A CA 1
ATOM 1911 C C . SER A 1 253 ? 7.678 11.406 -45.933 1.00 66.31 253 SER A C 1
ATOM 1913 O O . SER A 1 253 ? 7.840 10.380 -46.591 1.00 66.31 253 SER A O 1
ATOM 1915 N N . TYR A 1 254 ? 7.744 12.623 -46.480 1.00 67.00 254 TYR A N 1
ATOM 1916 C CA . TYR A 1 254 ? 7.995 12.869 -47.898 1.00 67.00 254 TYR A CA 1
ATOM 1917 C C . TYR A 1 254 ? 9.384 12.406 -48.374 1.00 67.00 254 TYR A C 1
ATOM 1919 O O . TYR A 1 254 ? 9.503 11.914 -49.499 1.00 67.00 254 TYR A O 1
ATOM 1927 N N . TRP A 1 255 ? 10.442 12.530 -47.563 1.00 70.19 255 TRP A N 1
ATOM 1928 C CA . TRP A 1 255 ? 11.774 12.041 -47.957 1.00 70.19 255 TRP A CA 1
ATOM 1929 C C . TRP A 1 255 ? 12.001 10.572 -47.589 1.00 70.19 255 TRP A C 1
ATOM 1931 O O . TRP A 1 255 ? 12.706 9.886 -48.326 1.00 70.19 255 TRP A O 1
ATOM 1941 N N . ASP A 1 256 ? 11.374 10.065 -46.521 1.00 65.62 256 ASP A N 1
ATOM 1942 C CA . ASP A 1 256 ? 11.522 8.665 -46.089 1.00 65.62 256 ASP A CA 1
ATOM 1943 C C . ASP A 1 256 ? 11.127 7.679 -47.206 1.00 65.62 256 ASP A C 1
ATOM 1945 O O . ASP A 1 256 ? 11.795 6.673 -47.420 1.00 65.62 256 ASP A O 1
ATOM 1949 N N . GLY A 1 257 ? 10.115 8.024 -48.015 1.00 67.62 257 GLY A N 1
ATOM 1950 C CA . GLY A 1 257 ? 9.697 7.226 -49.176 1.00 67.62 257 GLY A CA 1
ATOM 1951 C C . GLY A 1 257 ? 10.709 7.143 -50.331 1.00 67.62 257 GLY A C 1
ATOM 1952 O O . GLY A 1 257 ? 10.531 6.314 -51.220 1.00 67.62 257 GLY A O 1
ATOM 1953 N N . ARG A 1 258 ? 11.760 7.977 -50.342 1.00 74.44 258 ARG A N 1
ATOM 1954 C CA . ARG A 1 258 ? 12.798 7.995 -51.394 1.00 74.44 258 ARG A CA 1
ATOM 1955 C C . ARG A 1 258 ? 14.038 7.178 -51.044 1.00 74.44 258 ARG A C 1
ATOM 1957 O O . ARG A 1 258 ? 14.786 6.798 -51.940 1.00 74.44 258 ARG A O 1
ATOM 1964 N N . PHE A 1 259 ? 14.277 6.900 -49.765 1.00 77.62 259 PHE A N 1
ATOM 1965 C CA . PHE A 1 259 ? 15.412 6.086 -49.342 1.00 77.62 259 PHE A CA 1
ATOM 1966 C C . PHE A 1 259 ? 14.999 4.626 -49.184 1.00 77.62 259 PHE A C 1
ATOM 1968 O O . PHE A 1 259 ? 13.927 4.304 -48.683 1.00 77.62 259 PHE A O 1
ATOM 1975 N N . SER A 1 260 ? 15.893 3.714 -49.564 1.00 79.69 260 SER A N 1
ATOM 1976 C CA . SER A 1 260 ? 15.734 2.308 -49.195 1.00 79.69 260 SER A CA 1
ATOM 1977 C C . SER A 1 260 ? 16.092 2.127 -47.721 1.00 79.69 260 SER A C 1
ATOM 1979 O O . SER A 1 260 ? 17.224 2.391 -47.313 1.00 79.69 260 SER A O 1
ATOM 1981 N N . THR A 1 261 ? 15.138 1.671 -46.912 1.00 76.62 261 THR A N 1
ATOM 1982 C CA . THR A 1 261 ? 15.360 1.438 -45.482 1.00 76.62 261 THR A CA 1
ATOM 1983 C C . THR A 1 261 ? 16.032 0.087 -45.248 1.00 76.62 261 THR A C 1
ATOM 1985 O O . THR A 1 261 ? 15.507 -0.958 -45.632 1.00 76.62 261 THR A O 1
ATOM 1988 N N . VAL A 1 262 ? 17.180 0.095 -44.566 1.00 79.38 262 VAL A N 1
ATOM 1989 C CA . VAL A 1 262 ? 17.815 -1.122 -44.041 1.00 79.38 262 VAL A CA 1
ATOM 1990 C C . VAL A 1 262 ? 17.539 -1.203 -42.544 1.00 79.38 262 VAL A C 1
ATOM 1992 O O . VAL A 1 262 ? 18.182 -0.519 -41.749 1.00 79.38 262 VAL A O 1
ATOM 1995 N N . THR A 1 263 ? 16.582 -2.043 -42.154 1.00 70.00 263 THR A N 1
ATOM 1996 C CA . THR A 1 263 ? 16.236 -2.242 -40.742 1.00 70.00 263 THR A CA 1
ATOM 1997 C C . THR A 1 263 ? 17.274 -3.136 -40.068 1.00 70.00 263 THR A C 1
ATOM 1999 O O . THR A 1 263 ? 17.383 -4.330 -40.360 1.00 70.00 263 THR A O 1
ATOM 2002 N N . LEU A 1 264 ? 18.046 -2.562 -39.143 1.00 70.31 264 LEU A N 1
ATOM 2003 C CA . LEU A 1 264 ? 18.897 -3.321 -38.231 1.00 70.31 264 LEU A CA 1
ATOM 2004 C C . LEU A 1 264 ? 18.033 -3.825 -37.075 1.00 70.31 264 LEU A C 1
ATOM 2006 O O . LEU A 1 264 ? 17.934 -3.186 -36.037 1.00 70.31 264 LEU A O 1
ATOM 2010 N N . GLU A 1 265 ? 17.357 -4.948 -37.295 1.00 61.59 265 GLU A N 1
ATOM 2011 C CA . GLU A 1 265 ? 16.519 -5.571 -36.271 1.00 61.59 265 GLU A CA 1
ATOM 2012 C C . GLU A 1 265 ? 17.344 -6.036 -35.059 1.00 61.59 265 GLU A C 1
ATOM 2014 O O . GLU A 1 265 ? 18.416 -6.634 -35.205 1.00 61.59 265 GLU A O 1
ATOM 2019 N N . ASP A 1 266 ? 16.771 -5.887 -33.862 1.00 60.09 266 ASP A N 1
ATOM 2020 C CA . ASP A 1 266 ? 17.328 -6.385 -32.594 1.00 60.09 266 ASP A CA 1
ATOM 2021 C C . ASP A 1 266 ? 17.372 -7.924 -32.495 1.00 60.09 266 ASP A C 1
ATOM 2023 O O . ASP A 1 266 ? 17.822 -8.481 -31.491 1.00 60.09 266 ASP A O 1
ATOM 2027 N N . ARG A 1 267 ? 16.984 -8.639 -33.563 1.00 64.25 267 ARG A N 1
ATOM 2028 C CA . ARG A 1 267 ? 17.053 -10.108 -33.685 1.00 64.25 267 ARG A CA 1
ATOM 2029 C C . ARG A 1 267 ? 18.437 -10.692 -33.396 1.00 64.25 267 ARG A C 1
ATOM 2031 O O . ARG A 1 267 ? 18.551 -11.866 -33.065 1.00 64.25 267 ARG A O 1
ATOM 2038 N N . ASN A 1 268 ? 19.488 -9.880 -33.514 1.00 72.25 268 ASN A N 1
ATOM 2039 C CA . ASN A 1 268 ? 20.864 -10.304 -33.271 1.00 72.25 268 ASN A CA 1
ATOM 2040 C C . ASN A 1 268 ? 21.280 -10.222 -31.794 1.00 72.25 268 ASN A C 1
ATOM 2042 O O . ASN A 1 268 ? 22.362 -10.705 -31.459 1.00 72.25 268 ASN A O 1
ATOM 2046 N N . LEU A 1 269 ? 20.466 -9.641 -30.902 1.00 79.38 269 LEU A N 1
ATOM 2047 C CA . LEU A 1 269 ? 20.822 -9.508 -29.487 1.00 79.38 269 LEU A CA 1
ATOM 2048 C C . LEU A 1 269 ? 21.190 -10.854 -28.827 1.00 79.38 269 LEU A C 1
ATOM 2050 O O . LEU A 1 269 ? 22.211 -10.877 -28.140 1.00 79.38 269 LEU A O 1
ATOM 2054 N N . PRO A 1 270 ? 20.471 -11.974 -29.057 1.00 82.50 270 PRO A N 1
ATOM 2055 C CA . PRO A 1 270 ? 20.873 -13.293 -28.563 1.00 82.50 270 PRO A CA 1
ATOM 2056 C C . PRO A 1 270 ? 22.306 -13.686 -28.937 1.00 82.50 270 PRO A C 1
ATOM 2058 O O . PRO A 1 270 ? 23.084 -14.096 -28.080 1.00 82.50 270 PRO A O 1
ATOM 2061 N N . VAL A 1 271 ? 22.683 -13.493 -30.204 1.00 83.00 271 VAL A N 1
ATOM 2062 C CA . VAL A 1 271 ? 24.020 -13.827 -30.722 1.00 83.00 271 VAL A CA 1
ATOM 2063 C C . VAL A 1 271 ? 25.081 -12.898 -30.129 1.00 83.00 271 VAL A C 1
ATOM 2065 O O . VAL A 1 271 ? 26.180 -13.327 -29.779 1.00 83.00 271 VAL A O 1
ATOM 2068 N N . ILE A 1 272 ? 24.757 -11.613 -29.968 1.00 83.88 272 ILE A N 1
ATOM 2069 C CA . ILE A 1 272 ? 25.667 -10.639 -29.355 1.00 83.88 272 ILE A CA 1
ATOM 2070 C C . ILE A 1 272 ? 25.876 -10.963 -27.869 1.00 83.88 272 ILE A C 1
ATOM 2072 O O . ILE A 1 272 ? 27.009 -10.895 -27.388 1.00 83.88 272 ILE A O 1
ATOM 2076 N N . ALA A 1 273 ? 24.816 -11.335 -27.149 1.00 86.94 273 ALA A N 1
ATOM 2077 C CA . ALA A 1 273 ? 24.889 -11.742 -25.750 1.00 86.94 273 ALA A CA 1
ATOM 2078 C C . ALA A 1 273 ? 25.721 -13.021 -25.576 1.00 86.94 273 ALA A C 1
ATOM 2080 O O . ALA A 1 273 ? 26.598 -13.046 -24.711 1.00 86.94 273 ALA A O 1
ATOM 2081 N N . GLU A 1 274 ? 25.521 -14.025 -26.441 1.00 88.81 274 GLU A N 1
ATOM 2082 C CA . GLU A 1 274 ? 26.316 -15.262 -26.497 1.00 88.81 274 GLU A CA 1
ATOM 2083 C C . GLU A 1 274 ? 27.819 -14.963 -26.605 1.00 88.81 274 GLU A C 1
ATOM 2085 O O . GLU A 1 274 ? 28.627 -15.496 -25.848 1.00 88.81 274 GLU A O 1
ATOM 2090 N N . GLN A 1 275 ? 28.204 -14.058 -27.509 1.00 87.88 275 GLN A N 1
ATOM 2091 C CA . GLN A 1 275 ? 29.615 -13.768 -27.774 1.00 87.88 275 GLN A CA 1
ATOM 2092 C C . GLN A 1 275 ? 30.261 -12.813 -26.763 1.00 87.88 275 GLN A C 1
ATOM 2094 O O . GLN A 1 275 ? 31.462 -12.919 -26.507 1.00 87.88 275 GLN A O 1
ATOM 2099 N N . ARG A 1 276 ? 29.504 -11.854 -26.211 1.00 87.12 276 ARG A N 1
ATOM 2100 C CA . ARG A 1 276 ? 30.061 -10.785 -25.360 1.00 87.12 276 ARG A CA 1
ATOM 2101 C C . ARG A 1 276 ? 29.925 -11.034 -23.863 1.00 87.12 276 ARG A C 1
ATOM 2103 O O . ARG A 1 276 ? 30.788 -10.577 -23.123 1.00 87.12 276 ARG A O 1
ATOM 2110 N N . ILE A 1 277 ? 28.851 -11.690 -23.425 1.00 89.81 277 ILE A N 1
ATOM 2111 C CA . ILE A 1 277 ? 28.516 -11.847 -21.999 1.00 89.81 277 ILE A CA 1
ATOM 2112 C C . ILE A 1 277 ? 28.539 -13.320 -21.598 1.00 89.81 277 ILE A C 1
ATOM 2114 O O . ILE A 1 277 ? 29.137 -13.673 -20.589 1.00 89.81 277 ILE A O 1
ATOM 2118 N N . LEU A 1 278 ? 27.910 -14.180 -22.398 1.00 91.25 278 LEU A N 1
ATOM 2119 C CA . LEU A 1 278 ? 27.656 -15.582 -22.057 1.00 91.25 278 LEU A CA 1
ATOM 2120 C C . LEU A 1 278 ? 28.711 -16.539 -22.624 1.00 91.25 278 LEU A C 1
ATOM 2122 O O . LEU A 1 278 ? 28.512 -17.754 -22.630 1.00 91.25 278 LEU A O 1
ATOM 2126 N N . LYS A 1 279 ? 29.843 -16.006 -23.095 1.00 90.50 279 LYS A N 1
ATOM 2127 C CA . LYS A 1 279 ? 30.906 -16.809 -23.692 1.00 90.50 279 LYS A CA 1
ATOM 2128 C C . LYS A 1 279 ? 31.472 -17.777 -22.644 1.00 90.50 279 LYS A C 1
ATOM 2130 O O . LYS A 1 279 ? 31.993 -17.317 -21.622 1.00 90.50 279 LYS A O 1
ATOM 2135 N N . PRO A 1 280 ? 31.434 -19.102 -22.884 1.00 90.38 280 PRO A N 1
ATOM 2136 C CA . PRO A 1 280 ? 32.043 -20.064 -21.976 1.00 90.38 280 PRO A CA 1
ATOM 2137 C C . PRO A 1 280 ? 33.539 -19.788 -21.810 1.00 90.38 280 PRO A C 1
ATOM 2139 O O . PRO A 1 280 ? 34.226 -19.431 -22.770 1.00 90.38 280 PRO A O 1
ATOM 2142 N N . ARG A 1 281 ? 34.050 -19.971 -20.588 1.00 90.19 281 ARG A N 1
ATOM 2143 C CA . ARG A 1 281 ? 35.472 -19.740 -20.276 1.00 90.19 281 ARG A CA 1
ATOM 2144 C C . ARG A 1 281 ? 36.382 -20.731 -21.003 1.00 90.19 281 ARG A C 1
ATOM 2146 O O . ARG A 1 281 ? 37.445 -20.347 -21.478 1.00 90.19 281 ARG A O 1
ATOM 2153 N N . ASP A 1 282 ? 35.942 -21.982 -21.095 1.00 93.56 282 ASP A N 1
ATOM 2154 C CA . ASP A 1 282 ? 36.649 -23.092 -21.727 1.00 93.56 282 ASP A CA 1
ATOM 2155 C C . ASP A 1 282 ? 35.657 -24.129 -22.298 1.00 93.56 282 ASP A C 1
ATOM 2157 O O . ASP A 1 282 ? 34.432 -23.997 -22.178 1.00 93.56 282 ASP A O 1
ATOM 2161 N N . ALA A 1 283 ? 36.193 -25.158 -22.962 1.00 92.19 283 ALA A N 1
ATOM 2162 C CA . ALA A 1 283 ? 35.399 -26.208 -23.597 1.00 92.19 283 ALA A CA 1
ATOM 2163 C C . ALA A 1 283 ? 34.652 -27.101 -22.587 1.00 92.19 283 ALA A C 1
ATOM 2165 O O . ALA A 1 283 ? 33.575 -27.608 -22.902 1.00 92.19 283 ALA A O 1
ATOM 2166 N N . GLU A 1 284 ? 35.187 -27.279 -21.378 1.00 92.31 284 GLU A N 1
ATOM 2167 C CA . GLU A 1 284 ? 34.548 -28.084 -20.335 1.00 92.31 284 GLU A CA 1
ATOM 2168 C C . GLU A 1 284 ? 33.321 -27.355 -19.769 1.00 92.31 284 GLU A C 1
ATOM 2170 O O . GLU A 1 284 ? 32.237 -27.931 -19.661 1.00 92.31 284 GLU A O 1
ATOM 2175 N N . ALA A 1 285 ? 33.447 -26.056 -19.497 1.00 89.94 285 ALA A N 1
ATOM 2176 C CA . ALA A 1 285 ? 32.345 -25.188 -19.107 1.00 89.94 285 ALA A CA 1
ATOM 2177 C C . ALA A 1 285 ? 31.243 -25.173 -20.174 1.00 89.94 285 ALA A C 1
ATOM 2179 O O . ALA A 1 285 ? 30.063 -25.266 -19.834 1.00 89.94 285 ALA A O 1
ATOM 2180 N N . ALA A 1 286 ? 31.614 -25.130 -21.460 1.00 89.56 286 ALA A N 1
ATOM 2181 C CA . ALA A 1 286 ? 30.652 -25.218 -22.555 1.00 89.56 286 ALA A CA 1
ATOM 2182 C C . ALA A 1 286 ? 29.852 -26.534 -22.512 1.00 89.56 286 ALA A C 1
ATOM 2184 O O . ALA A 1 286 ? 28.628 -26.513 -22.648 1.00 89.56 286 ALA A O 1
ATOM 2185 N N . GLN A 1 287 ? 30.507 -27.673 -22.260 1.00 90.88 287 GLN A N 1
ATOM 2186 C CA . GLN A 1 287 ? 29.825 -28.966 -22.121 1.00 90.88 287 GLN A CA 1
ATOM 2187 C C . GLN A 1 287 ? 28.886 -29.002 -20.909 1.00 90.88 287 GLN A C 1
ATOM 2189 O O . GLN A 1 287 ? 27.732 -29.411 -21.049 1.00 90.88 287 GLN A O 1
ATOM 2194 N N . ARG A 1 288 ? 29.336 -28.511 -19.746 1.00 91.00 288 ARG A N 1
ATOM 2195 C CA . ARG A 1 288 ? 28.510 -28.441 -18.527 1.00 91.00 288 ARG A CA 1
ATOM 2196 C C . ARG A 1 288 ? 27.270 -27.564 -18.723 1.00 91.00 288 ARG A C 1
ATOM 2198 O O . ARG A 1 288 ? 26.193 -27.919 -18.249 1.00 91.00 288 ARG A O 1
ATOM 2205 N N . ILE A 1 289 ? 27.392 -26.447 -19.446 1.00 90.56 289 ILE A N 1
ATOM 2206 C CA . ILE A 1 289 ? 26.256 -25.576 -19.796 1.00 90.56 289 ILE A CA 1
ATOM 2207 C C . ILE A 1 289 ? 25.255 -26.315 -20.688 1.00 90.56 289 ILE A C 1
ATOM 2209 O O . ILE A 1 289 ? 24.055 -26.278 -20.419 1.00 90.56 289 ILE A O 1
ATOM 2213 N N . VAL A 1 290 ? 25.731 -27.034 -21.708 1.00 89.44 290 VAL A N 1
ATOM 2214 C CA . VAL A 1 290 ? 24.864 -27.830 -22.592 1.00 89.44 290 VAL A CA 1
ATOM 2215 C C . VAL A 1 290 ? 24.117 -28.911 -21.812 1.00 89.44 290 VAL A C 1
ATOM 2217 O O . VAL A 1 290 ? 22.918 -29.093 -22.012 1.00 89.44 290 VAL A O 1
ATOM 2220 N N . GLU A 1 291 ? 24.796 -29.613 -20.907 1.00 89.62 291 GLU A N 1
ATOM 2221 C CA . GLU A 1 291 ? 24.165 -30.628 -20.065 1.00 89.62 291 GLU A CA 1
ATOM 2222 C C . GLU A 1 291 ? 23.140 -30.022 -19.100 1.00 89.62 291 GLU A C 1
ATOM 2224 O O . GLU A 1 291 ? 22.035 -30.545 -18.952 1.00 89.62 291 GLU A O 1
ATOM 2229 N N . ALA A 1 292 ? 23.455 -28.876 -18.496 1.00 88.56 292 ALA A N 1
ATOM 2230 C CA . ALA A 1 292 ? 22.524 -28.165 -17.635 1.00 88.56 292 ALA A CA 1
ATOM 2231 C C . ALA A 1 292 ? 21.269 -27.706 -18.389 1.00 88.56 292 ALA A C 1
ATOM 2233 O O . ALA A 1 292 ? 20.167 -27.875 -17.869 1.00 88.56 292 ALA A O 1
ATOM 2234 N N . PHE A 1 293 ? 21.419 -27.214 -19.623 1.00 89.88 293 PHE A N 1
ATOM 2235 C CA . PHE A 1 293 ? 20.301 -26.779 -20.460 1.00 89.88 293 PHE A CA 1
ATOM 2236 C C . PHE A 1 293 ? 19.350 -27.925 -20.840 1.00 89.88 293 PHE A C 1
ATOM 2238 O O . PHE A 1 293 ? 18.150 -27.697 -20.967 1.00 89.88 293 PHE A O 1
ATOM 2245 N N . ARG A 1 294 ? 19.823 -29.178 -20.940 1.00 86.75 294 ARG A N 1
ATOM 2246 C CA . ARG A 1 294 ? 18.932 -30.335 -21.188 1.00 86.75 294 ARG A CA 1
ATOM 2247 C C . ARG A 1 294 ? 17.853 -30.494 -20.115 1.00 86.75 294 ARG A C 1
ATOM 2249 O O . ARG A 1 294 ? 16.762 -30.964 -20.417 1.00 86.75 294 ARG A O 1
ATOM 2256 N N . ARG A 1 295 ? 18.129 -30.085 -18.870 1.00 81.81 295 ARG A N 1
ATOM 2257 C CA . ARG A 1 295 ? 17.123 -30.082 -17.792 1.00 81.81 295 ARG A CA 1
ATOM 2258 C C . ARG A 1 295 ? 16.036 -29.034 -18.034 1.00 81.81 295 ARG A C 1
ATOM 2260 O O . ARG A 1 295 ? 14.877 -29.291 -17.734 1.00 81.81 295 ARG A O 1
ATOM 2267 N N . THR A 1 296 ? 16.399 -27.899 -18.625 1.00 80.12 296 THR A N 1
ATOM 2268 C CA . THR A 1 296 ? 15.459 -26.862 -19.068 1.00 80.12 296 THR A CA 1
ATOM 2269 C C . THR A 1 296 ? 14.614 -27.337 -20.252 1.00 80.12 296 THR A C 1
ATOM 2271 O O . THR A 1 296 ? 13.415 -27.081 -20.301 1.00 80.12 296 THR A O 1
ATOM 2274 N N . ASP A 1 297 ? 15.215 -28.075 -21.186 1.00 76.81 297 ASP A N 1
ATOM 2275 C CA . ASP A 1 297 ? 14.513 -28.653 -22.341 1.00 76.81 297 ASP A CA 1
ATOM 2276 C C . ASP A 1 297 ? 13.467 -29.710 -21.923 1.00 76.81 297 ASP A C 1
ATOM 2278 O O . ASP A 1 297 ? 12.442 -29.876 -22.584 1.00 76.81 297 ASP A O 1
ATOM 2282 N N . ALA A 1 298 ? 13.688 -30.359 -20.773 1.00 82.69 298 ALA A N 1
ATOM 2283 C CA . ALA A 1 298 ? 12.783 -31.325 -20.148 1.00 82.69 298 ALA A CA 1
ATOM 2284 C C . ALA A 1 298 ? 11.673 -30.699 -19.271 1.00 82.69 298 ALA A C 1
ATOM 2286 O O . ALA A 1 298 ? 10.939 -31.432 -18.602 1.00 82.69 298 ALA A O 1
ATOM 2287 N N . LEU A 1 299 ? 11.538 -29.367 -19.237 1.00 84.94 299 LEU A N 1
ATOM 2288 C CA . LEU A 1 299 ? 10.446 -28.705 -18.517 1.00 84.94 299 LEU A CA 1
ATOM 2289 C C . LEU A 1 299 ? 9.071 -29.076 -19.106 1.00 84.94 299 LEU A C 1
ATOM 2291 O O . LEU A 1 299 ? 8.962 -29.337 -20.307 1.00 84.94 299 LEU A O 1
ATOM 2295 N N . PRO A 1 300 ? 7.991 -29.045 -18.298 1.00 85.81 300 PRO A N 1
ATOM 2296 C CA . PRO A 1 300 ? 6.636 -29.242 -18.805 1.00 85.81 300 PRO A CA 1
ATOM 2297 C C . PRO A 1 300 ? 6.322 -28.284 -19.961 1.00 85.81 300 PRO A C 1
ATOM 2299 O O . PRO A 1 300 ? 6.627 -27.093 -19.862 1.00 85.81 300 PRO A O 1
ATOM 2302 N N . ALA A 1 301 ? 5.658 -28.784 -21.012 1.00 85.81 301 ALA A N 1
ATOM 2303 C CA . ALA A 1 301 ? 5.363 -28.017 -22.229 1.00 85.81 301 ALA A CA 1
ATOM 2304 C C . ALA A 1 301 ? 4.721 -26.651 -21.924 1.00 85.81 301 ALA A C 1
ATOM 2306 O O . ALA A 1 301 ? 5.215 -25.627 -22.370 1.00 85.81 301 ALA A O 1
ATOM 2307 N N . ALA A 1 302 ? 3.727 -26.609 -21.030 1.00 85.31 302 ALA A N 1
ATOM 2308 C CA . ALA A 1 302 ? 3.062 -25.363 -20.640 1.00 85.31 302 ALA A CA 1
ATOM 2309 C C . ALA A 1 302 ? 4.003 -24.301 -20.027 1.00 85.31 302 ALA A C 1
ATOM 2311 O O . ALA A 1 302 ? 3.768 -23.108 -20.195 1.00 85.31 302 ALA A O 1
ATOM 2312 N N . THR A 1 303 ? 5.054 -24.709 -19.309 1.00 87.50 303 THR A N 1
ATOM 2313 C CA . THR A 1 303 ? 6.068 -23.794 -18.752 1.00 87.50 303 THR A CA 1
ATOM 2314 C C . THR A 1 303 ? 7.067 -23.386 -19.829 1.00 87.50 303 THR A C 1
ATOM 2316 O O . THR A 1 303 ? 7.432 -22.215 -19.930 1.00 87.50 303 THR A O 1
ATOM 2319 N N . ARG A 1 304 ? 7.497 -24.352 -20.646 1.00 88.88 304 ARG A N 1
ATOM 2320 C CA . ARG A 1 304 ? 8.436 -24.137 -21.746 1.00 88.88 304 ARG A CA 1
ATOM 2321 C C . ARG A 1 304 ? 7.877 -23.163 -22.783 1.00 88.88 304 ARG A C 1
ATOM 2323 O O . ARG A 1 304 ? 8.592 -22.243 -23.157 1.00 88.88 304 ARG A O 1
ATOM 2330 N N . ASP A 1 305 ? 6.617 -23.312 -23.178 1.00 89.88 305 ASP A N 1
ATOM 2331 C CA . ASP A 1 305 ? 5.961 -22.454 -24.171 1.00 89.88 305 ASP A CA 1
ATOM 2332 C C . ASP A 1 305 ? 5.900 -20.994 -23.698 1.00 89.88 305 ASP A C 1
ATOM 2334 O O . ASP A 1 305 ? 6.136 -20.070 -24.472 1.00 89.88 305 ASP A O 1
ATOM 2338 N N . VAL A 1 306 ? 5.668 -20.765 -22.400 1.00 90.44 306 VAL A N 1
ATOM 2339 C CA . VAL A 1 306 ? 5.706 -19.416 -21.811 1.00 90.44 306 VAL A CA 1
ATOM 2340 C C . VAL A 1 306 ? 7.119 -18.826 -21.832 1.00 90.44 306 VAL A C 1
ATOM 2342 O O . VAL A 1 306 ? 7.281 -17.646 -22.133 1.00 90.44 306 VAL A O 1
ATOM 2345 N N . LEU A 1 307 ? 8.140 -19.625 -21.506 1.00 91.06 307 LEU A N 1
ATOM 2346 C CA . LEU A 1 307 ? 9.538 -19.179 -21.498 1.00 91.06 307 LEU A CA 1
ATOM 2347 C C . LEU A 1 307 ? 10.079 -18.921 -22.911 1.00 91.06 307 LEU A C 1
ATOM 2349 O O . LEU A 1 307 ? 10.866 -17.990 -23.096 1.00 91.06 307 LEU A O 1
ATOM 2353 N N . LEU A 1 308 ? 9.666 -19.733 -23.887 1.00 90.31 308 LEU A N 1
ATOM 2354 C CA . LEU A 1 308 ? 10.016 -19.575 -25.296 1.00 90.31 308 LEU A CA 1
ATOM 2355 C C . LEU A 1 308 ? 9.286 -18.393 -25.937 1.00 90.31 308 LEU A C 1
ATOM 2357 O O . LEU A 1 308 ? 9.905 -17.687 -26.729 1.00 90.31 308 LEU A O 1
ATOM 2361 N N . SER A 1 309 ? 8.025 -18.123 -25.568 1.00 86.06 309 SER A N 1
ATOM 2362 C CA . SER A 1 309 ? 7.208 -17.106 -26.246 1.00 86.06 309 SER A CA 1
ATOM 2363 C C . SER A 1 309 ? 7.222 -17.379 -27.766 1.00 86.06 309 SER A C 1
ATOM 2365 O O . SER A 1 309 ? 7.014 -18.516 -28.181 1.00 86.06 309 SER A O 1
ATOM 2367 N N . ASP A 1 310 ? 7.534 -16.377 -28.589 1.00 80.19 310 ASP A N 1
ATOM 2368 C CA . ASP A 1 310 ? 7.709 -16.514 -30.046 1.00 80.19 310 ASP A CA 1
ATOM 2369 C C . ASP A 1 310 ? 9.123 -16.991 -30.478 1.00 80.19 310 ASP A C 1
ATOM 2371 O O . ASP A 1 310 ? 9.447 -16.989 -31.664 1.00 80.19 310 ASP A O 1
ATOM 2375 N N . GLY A 1 311 ? 10.008 -17.332 -29.534 1.00 78.31 311 GLY A N 1
ATOM 2376 C CA . GLY A 1 311 ? 11.384 -17.770 -29.792 1.00 78.31 311 GLY A CA 1
ATOM 2377 C C . GLY A 1 311 ? 11.531 -19.282 -29.986 1.00 78.31 311 GLY A C 1
ATOM 2378 O O . GLY A 1 311 ? 10.675 -20.070 -29.587 1.00 78.31 311 GLY A O 1
ATOM 2379 N N . ASP A 1 312 ? 12.660 -19.706 -30.559 1.00 83.19 312 ASP A N 1
ATOM 2380 C CA . ASP A 1 312 ? 12.988 -21.123 -30.727 1.00 83.19 312 ASP A CA 1
ATOM 2381 C C . ASP A 1 312 ? 13.932 -21.657 -29.628 1.00 83.19 312 ASP A C 1
ATOM 2383 O O . ASP A 1 312 ? 14.459 -20.936 -28.773 1.00 83.19 312 ASP A O 1
ATOM 2387 N N . THR A 1 313 ? 14.114 -22.980 -29.622 1.00 85.12 313 THR A N 1
ATOM 2388 C CA . THR A 1 313 ? 14.933 -23.663 -28.605 1.00 85.12 313 THR A CA 1
ATOM 2389 C C . THR A 1 313 ? 16.424 -23.372 -28.776 1.00 85.12 313 THR A C 1
ATOM 2391 O O . THR A 1 313 ? 17.154 -23.319 -27.785 1.00 85.12 313 THR A O 1
ATOM 2394 N N . ASP A 1 314 ? 16.877 -23.124 -30.005 1.00 85.00 314 ASP A N 1
ATOM 2395 C CA . ASP A 1 314 ? 18.271 -22.785 -30.285 1.00 85.00 314 ASP A CA 1
ATOM 2396 C C . ASP A 1 314 ? 18.614 -21.378 -29.782 1.00 85.00 314 ASP A C 1
ATOM 2398 O O . ASP A 1 314 ? 19.664 -21.186 -29.166 1.00 85.00 314 ASP A O 1
ATOM 2402 N N . ALA A 1 315 ? 17.718 -20.406 -29.950 1.00 82.31 315 ALA A N 1
ATOM 2403 C CA . ALA A 1 315 ? 17.836 -19.073 -29.378 1.00 82.31 315 ALA A CA 1
ATOM 2404 C C . ALA A 1 315 ? 17.898 -19.143 -27.851 1.00 82.31 315 ALA A C 1
ATOM 2406 O O . ALA A 1 315 ? 18.781 -18.527 -27.255 1.00 82.31 315 ALA A O 1
ATOM 2407 N N . PHE A 1 316 ? 17.040 -19.952 -27.217 1.00 89.62 316 PHE A N 1
ATOM 2408 C CA . PHE A 1 316 ? 17.094 -20.145 -25.766 1.00 89.62 316 PHE A CA 1
ATOM 2409 C C . PHE A 1 316 ? 18.427 -20.769 -25.325 1.00 89.62 316 PHE A C 1
ATOM 2411 O O . PHE A 1 316 ? 19.045 -20.326 -24.357 1.00 89.62 316 PHE A O 1
ATOM 2418 N N . ARG A 1 317 ? 18.936 -21.756 -26.067 1.00 89.12 317 ARG A N 1
ATOM 2419 C CA . ARG A 1 317 ? 20.237 -22.363 -25.768 1.00 89.12 317 ARG A CA 1
ATOM 2420 C C . ARG A 1 317 ? 21.380 -21.343 -25.821 1.00 89.12 317 ARG A C 1
ATOM 2422 O O . ARG A 1 317 ? 22.278 -21.416 -24.987 1.00 89.12 317 ARG A O 1
ATOM 2429 N N . ARG A 1 318 ? 21.345 -20.398 -26.767 1.00 88.44 318 ARG A N 1
ATOM 2430 C CA . ARG A 1 318 ? 22.357 -19.332 -26.916 1.00 88.44 318 ARG A CA 1
ATOM 2431 C C . ARG A 1 318 ? 22.293 -18.278 -25.811 1.00 88.44 318 ARG A C 1
ATOM 2433 O O . ARG A 1 318 ? 23.319 -17.696 -25.475 1.00 88.44 318 ARG A O 1
ATOM 2440 N N . THR A 1 319 ? 21.106 -18.022 -25.257 1.00 91.25 319 THR A N 1
ATOM 2441 C CA . THR A 1 319 ? 20.894 -16.979 -24.237 1.00 91.25 319 THR A CA 1
ATOM 2442 C C . THR A 1 319 ? 20.849 -17.502 -22.812 1.00 91.25 319 THR A C 1
ATOM 2444 O O . THR A 1 319 ? 20.732 -16.699 -21.889 1.00 91.25 319 THR A O 1
ATOM 2447 N N . TYR A 1 320 ? 20.953 -18.816 -22.602 1.00 91.56 320 TYR A N 1
ATOM 2448 C CA . TYR A 1 320 ? 20.985 -19.419 -21.273 1.00 91.56 320 TYR A CA 1
ATOM 2449 C C . TYR A 1 320 ? 22.018 -18.709 -20.366 1.00 91.56 320 TYR A C 1
ATOM 2451 O O . TYR A 1 320 ? 23.177 -18.572 -20.766 1.00 91.56 320 TYR A O 1
ATOM 2459 N N . PRO A 1 321 ? 21.634 -18.254 -19.153 1.00 92.88 321 PRO A N 1
ATOM 2460 C CA . PRO A 1 321 ? 20.434 -18.615 -18.375 1.00 92.88 321 PRO A CA 1
ATOM 2461 C C . PRO A 1 321 ? 19.184 -17.732 -18.580 1.00 92.88 321 PRO A C 1
ATOM 2463 O O . PRO A 1 321 ? 18.210 -17.873 -17.837 1.00 92.88 321 PRO A O 1
ATOM 2466 N N . PHE A 1 322 ? 19.177 -16.831 -19.562 1.00 93.94 322 PHE A N 1
ATOM 2467 C CA . PHE A 1 322 ? 18.043 -15.957 -19.876 1.00 93.94 322 PHE A CA 1
ATOM 2468 C C . PHE A 1 322 ? 17.088 -16.615 -20.880 1.00 93.94 322 PHE A C 1
ATOM 2470 O O . PHE A 1 322 ? 17.513 -17.101 -21.932 1.00 93.94 322 PHE A O 1
ATOM 2477 N N . SER A 1 323 ? 15.788 -16.621 -20.575 1.00 93.62 323 SER A N 1
ATOM 2478 C CA . SER A 1 323 ? 14.764 -17.140 -21.490 1.00 93.62 323 SER A CA 1
ATOM 2479 C C . SER A 1 323 ? 14.473 -16.175 -22.647 1.00 93.62 323 SER A C 1
ATOM 2481 O O . SER A 1 323 ? 14.666 -14.967 -22.502 1.00 93.62 323 SER A O 1
ATOM 2483 N N . PRO A 1 324 ? 13.968 -16.651 -23.797 1.00 92.06 324 PRO A N 1
ATOM 2484 C CA . PRO A 1 324 ? 13.526 -15.764 -24.871 1.00 92.06 324 PRO A CA 1
ATOM 2485 C C . PRO A 1 324 ? 12.477 -14.736 -24.421 1.00 92.06 324 PRO A C 1
ATOM 2487 O O . PRO A 1 324 ? 12.587 -13.566 -24.780 1.00 92.06 324 PRO A O 1
ATOM 2490 N N . ALA A 1 325 ? 11.523 -15.123 -23.566 1.00 92.56 325 ALA A N 1
ATOM 2491 C CA . ALA A 1 325 ? 10.571 -14.198 -22.945 1.00 92.56 325 ALA A CA 1
ATOM 2492 C C . ALA A 1 325 ? 11.268 -13.089 -22.130 1.00 92.56 325 ALA A C 1
ATOM 2494 O O . ALA A 1 325 ? 10.876 -11.918 -22.198 1.00 92.56 325 ALA A O 1
ATOM 2495 N N . PHE A 1 326 ? 12.341 -13.439 -21.410 1.00 93.69 326 PHE A N 1
ATOM 2496 C CA . PHE A 1 326 ? 13.188 -12.475 -20.708 1.00 93.69 326 PHE A CA 1
ATOM 2497 C C . PHE A 1 326 ? 13.861 -11.519 -21.692 1.00 93.69 326 PHE A C 1
ATOM 2499 O O . PHE A 1 326 ? 13.769 -10.305 -21.529 1.00 93.69 326 PHE A O 1
ATOM 2506 N N . MET A 1 327 ? 14.486 -12.052 -22.744 1.00 90.12 327 MET A N 1
ATOM 2507 C CA . MET A 1 327 ? 15.183 -11.254 -23.756 1.00 90.12 327 MET A CA 1
ATOM 2508 C C . MET A 1 327 ? 14.241 -10.286 -24.479 1.00 90.12 327 MET A C 1
ATOM 2510 O O . MET A 1 327 ? 14.587 -9.124 -24.664 1.00 90.12 327 MET A O 1
ATOM 2514 N N . GLN A 1 328 ? 13.031 -10.727 -24.831 1.00 88.44 328 GLN A N 1
ATOM 2515 C CA . GLN A 1 328 ? 12.009 -9.874 -25.448 1.00 88.44 328 GLN A CA 1
ATOM 2516 C C . GLN A 1 328 ? 11.590 -8.729 -24.520 1.00 88.44 328 GLN A C 1
ATOM 2518 O O . GLN A 1 328 ? 11.515 -7.577 -24.948 1.00 88.44 328 GLN A O 1
ATOM 2523 N N . THR A 1 329 ? 11.361 -9.032 -23.240 1.00 90.00 329 THR A N 1
ATOM 2524 C CA . THR A 1 329 ? 11.021 -8.012 -22.237 1.00 90.00 329 THR A CA 1
ATOM 2525 C C . THR A 1 329 ? 12.164 -7.019 -22.049 1.00 90.00 329 THR A C 1
ATOM 2527 O O . THR A 1 329 ? 11.940 -5.812 -22.046 1.00 90.00 329 THR A O 1
ATOM 2530 N N . LEU A 1 330 ? 13.397 -7.516 -21.953 1.00 88.75 330 LEU A N 1
ATOM 2531 C CA . LEU A 1 330 ? 14.599 -6.702 -21.814 1.00 88.75 330 LEU A CA 1
ATOM 2532 C C . LEU A 1 330 ? 14.779 -5.743 -22.996 1.00 88.75 330 LEU A C 1
ATOM 2534 O O . LEU A 1 330 ? 15.063 -4.568 -22.779 1.00 88.75 330 LEU A O 1
ATOM 2538 N N . VAL A 1 331 ? 14.607 -6.211 -24.236 1.00 84.12 331 VAL A N 1
ATOM 2539 C CA . VAL A 1 331 ? 14.673 -5.353 -25.433 1.00 84.12 331 VAL A CA 1
ATOM 2540 C C . VAL A 1 331 ? 13.617 -4.257 -25.352 1.00 84.12 331 VAL A C 1
ATOM 2542 O O . VAL A 1 331 ? 13.946 -3.080 -25.486 1.00 84.12 331 VAL A O 1
ATOM 2545 N N . HIS A 1 332 ? 12.371 -4.626 -25.049 1.00 83.19 332 HIS A N 1
ATOM 2546 C CA . HIS A 1 332 ? 11.273 -3.670 -24.963 1.00 83.19 332 HIS A CA 1
ATOM 2547 C C . HIS A 1 332 ? 11.533 -2.595 -23.900 1.00 83.19 332 HIS A C 1
ATOM 2549 O O . HIS A 1 332 ? 11.476 -1.404 -24.199 1.00 83.19 332 HIS A O 1
ATOM 2555 N N . VAL A 1 333 ? 11.898 -3.000 -22.683 1.00 80.56 333 VAL A N 1
ATOM 2556 C CA . VAL A 1 333 ? 12.142 -2.068 -21.576 1.00 80.56 333 VAL A CA 1
ATOM 2557 C C . VAL A 1 333 ? 13.409 -1.239 -21.812 1.00 80.56 333 VAL A C 1
ATOM 2559 O O . VAL A 1 333 ? 13.385 -0.030 -21.610 1.00 80.56 333 VAL A O 1
ATOM 2562 N N . SER A 1 334 ? 14.499 -1.833 -22.308 1.00 77.56 334 SER A N 1
ATOM 2563 C CA . SER A 1 334 ? 15.742 -1.092 -22.585 1.00 77.56 334 SER A CA 1
ATOM 2564 C C . SER A 1 334 ? 15.601 -0.073 -23.716 1.00 77.56 334 SER A C 1
ATOM 2566 O O . SER A 1 334 ? 16.222 0.983 -23.648 1.00 77.56 334 SER A O 1
ATOM 2568 N N . SER A 1 335 ? 14.735 -0.318 -24.706 1.00 72.31 335 SER A N 1
ATOM 2569 C CA . SER A 1 335 ? 14.448 0.660 -25.765 1.00 72.31 335 SER A CA 1
ATOM 2570 C C . SER A 1 335 ? 13.829 1.965 -25.233 1.00 72.31 335 SER A C 1
ATOM 2572 O O . SER A 1 335 ? 13.982 3.024 -25.853 1.00 72.31 335 SER A O 1
ATOM 2574 N N . ALA A 1 336 ? 13.183 1.904 -24.060 1.00 68.25 336 ALA A N 1
ATOM 2575 C CA . ALA A 1 336 ? 12.557 3.034 -23.379 1.00 68.25 336 ALA A CA 1
ATOM 2576 C C . ALA A 1 336 ? 13.506 3.814 -22.436 1.00 68.25 336 ALA A C 1
ATOM 2578 O O . ALA A 1 336 ? 13.169 4.935 -22.044 1.00 68.25 336 ALA A O 1
ATOM 2579 N N . LEU A 1 337 ? 14.686 3.271 -22.100 1.00 67.00 337 LEU A N 1
ATOM 2580 C CA . LEU A 1 337 ? 15.665 3.831 -21.144 1.00 67.00 337 LEU A CA 1
ATOM 2581 C C . LEU A 1 337 ? 16.836 4.539 -21.845 1.00 67.00 337 LEU A C 1
ATOM 2583 O O . LEU A 1 337 ? 17.211 4.131 -22.937 1.00 67.00 337 LEU A O 1
ATOM 2587 N N . GLN A 1 338 ? 17.439 5.561 -21.216 1.00 61.16 338 GLN A N 1
ATOM 2588 C CA . GLN A 1 338 ? 18.473 6.448 -21.795 1.00 61.16 338 GLN A CA 1
ATOM 2589 C C . GLN A 1 338 ? 19.701 5.772 -22.457 1.00 61.16 338 GLN A C 1
ATOM 2591 O O . GLN A 1 338 ? 20.058 4.629 -22.177 1.00 61.16 338 GLN A O 1
ATOM 2596 N N . ARG A 1 339 ? 20.389 6.537 -23.336 1.00 55.06 339 ARG A N 1
ATOM 2597 C CA . ARG A 1 339 ? 21.461 6.097 -24.268 1.00 55.06 339 ARG A CA 1
ATOM 2598 C C . ARG A 1 339 ? 22.605 5.309 -23.613 1.00 55.06 339 ARG A C 1
ATOM 2600 O O . ARG A 1 339 ? 23.228 4.486 -24.282 1.00 55.06 339 ARG A O 1
ATOM 2607 N N . GLU A 1 340 ? 22.907 5.544 -22.339 1.00 55.91 340 GLU A N 1
ATOM 2608 C CA . GLU A 1 340 ? 24.040 4.895 -21.674 1.00 55.91 340 GLU A CA 1
ATOM 2609 C C . GLU A 1 340 ? 23.751 3.454 -21.238 1.00 55.91 340 GLU A C 1
ATOM 2611 O O . GLU A 1 340 ? 24.699 2.691 -20.997 1.00 55.91 340 GLU A O 1
ATOM 2616 N N . ARG A 1 341 ? 22.477 3.040 -21.191 1.00 64.06 341 ARG A N 1
ATOM 2617 C CA . ARG A 1 341 ? 22.058 1.766 -20.603 1.00 64.06 341 ARG A CA 1
ATOM 2618 C C . ARG A 1 341 ? 21.488 0.801 -21.636 1.00 64.06 341 ARG A C 1
ATOM 2620 O O . ARG A 1 341 ? 20.292 0.702 -21.873 1.00 64.06 341 ARG A O 1
ATOM 2627 N N . THR A 1 342 ? 22.391 0.041 -22.245 1.00 74.44 342 THR A N 1
ATOM 2628 C CA . THR A 1 342 ? 22.031 -1.000 -23.216 1.00 74.44 342 THR A CA 1
ATOM 2629 C C . THR A 1 342 ? 21.524 -2.269 -22.527 1.00 74.44 342 THR A C 1
ATOM 2631 O O . THR A 1 342 ? 21.937 -2.585 -21.408 1.00 74.44 342 THR A O 1
ATOM 2634 N N . ALA A 1 343 ? 20.707 -3.056 -23.235 1.00 83.50 343 ALA A N 1
ATOM 2635 C CA . ALA A 1 343 ? 20.276 -4.391 -22.808 1.00 83.50 343 ALA A CA 1
ATOM 2636 C C . ALA A 1 343 ? 21.445 -5.262 -22.296 1.00 83.50 343 ALA A C 1
ATOM 2638 O O . ALA A 1 343 ? 21.328 -5.927 -21.271 1.00 83.50 343 ALA A O 1
ATOM 2639 N N . LEU A 1 344 ? 22.610 -5.192 -22.953 1.00 86.12 344 LEU A N 1
ATOM 2640 C CA . LEU A 1 344 ? 23.822 -5.915 -22.554 1.00 86.12 344 LEU A CA 1
ATOM 2641 C C . LEU A 1 344 ? 24.340 -5.507 -21.166 1.00 86.12 344 LEU A C 1
ATOM 2643 O O . LEU A 1 344 ? 24.726 -6.372 -20.384 1.00 86.12 344 LEU A O 1
ATOM 2647 N N . LYS A 1 345 ? 24.335 -4.208 -20.834 1.00 85.19 345 LYS A N 1
ATOM 2648 C CA . LYS A 1 345 ? 24.753 -3.741 -19.501 1.00 85.19 345 LYS A CA 1
ATOM 2649 C C . LYS A 1 345 ? 23.802 -4.241 -18.414 1.00 85.19 345 LYS A C 1
ATOM 2651 O O . LYS A 1 345 ? 24.266 -4.650 -17.357 1.00 85.19 345 LYS A O 1
ATOM 2656 N N . LEU A 1 346 ? 22.494 -4.251 -18.683 1.00 88.50 346 LEU A N 1
ATOM 2657 C CA . LEU A 1 346 ? 21.494 -4.783 -17.750 1.00 88.50 346 LEU A CA 1
ATOM 2658 C C . LEU A 1 346 ? 21.683 -6.288 -17.521 1.00 88.50 346 LEU A C 1
ATOM 2660 O O . LEU A 1 346 ? 21.696 -6.730 -16.378 1.00 88.50 346 LEU A O 1
ATOM 2664 N N . MET A 1 347 ? 21.915 -7.071 -18.582 1.00 91.50 347 MET A N 1
ATOM 2665 C CA . MET A 1 347 ? 22.231 -8.501 -18.446 1.00 91.50 347 MET A CA 1
ATOM 2666 C C . MET A 1 347 ? 23.484 -8.729 -17.602 1.00 91.50 347 MET A C 1
ATOM 2668 O O . MET A 1 347 ? 23.490 -9.595 -16.731 1.00 91.50 347 MET A O 1
ATOM 2672 N N . GLN A 1 348 ? 24.542 -7.953 -17.855 1.00 90.75 348 GLN A N 1
ATOM 2673 C CA . GLN A 1 348 ? 25.775 -8.034 -17.081 1.00 90.75 348 GLN A CA 1
ATOM 2674 C C . GLN A 1 348 ? 25.525 -7.716 -15.603 1.00 90.75 348 GLN A C 1
ATOM 2676 O O . GLN A 1 348 ? 25.983 -8.470 -14.750 1.00 90.75 348 GLN A O 1
ATOM 2681 N N . GLN A 1 349 ? 24.782 -6.645 -15.308 1.00 89.50 349 GLN A N 1
ATOM 2682 C CA . GLN A 1 349 ? 24.439 -6.247 -13.944 1.00 89.50 349 GLN A CA 1
ATOM 2683 C C . GLN A 1 349 ? 23.700 -7.369 -13.205 1.00 89.50 349 GLN A C 1
ATOM 2685 O O . GLN A 1 349 ? 24.135 -7.782 -12.138 1.00 89.50 349 GLN A O 1
ATOM 2690 N N . ILE A 1 350 ? 22.673 -7.957 -13.827 1.00 92.12 350 ILE A N 1
ATOM 2691 C CA . ILE A 1 350 ? 21.902 -9.054 -13.224 1.00 92.12 350 ILE A CA 1
ATOM 2692 C C . ILE A 1 350 ? 22.792 -10.261 -12.909 1.00 92.12 350 ILE A C 1
ATOM 2694 O O . ILE A 1 350 ? 22.671 -10.854 -11.840 1.00 92.12 350 ILE A O 1
ATOM 2698 N N . LEU A 1 351 ? 23.721 -10.627 -13.800 1.00 91.88 351 LEU A N 1
ATOM 2699 C CA . LEU A 1 351 ? 24.668 -11.715 -13.524 1.00 91.88 351 LEU A CA 1
ATOM 2700 C C . LEU A 1 351 ? 25.642 -11.374 -12.388 1.00 91.88 351 LEU A C 1
ATOM 2702 O O . LEU A 1 351 ? 26.025 -12.265 -11.634 1.00 91.88 351 LEU A O 1
ATOM 2706 N N . VAL A 1 352 ? 26.049 -10.108 -12.264 1.00 90.81 352 VAL A N 1
ATOM 2707 C CA . VAL A 1 352 ? 26.920 -9.631 -11.179 1.00 90.81 352 VAL A CA 1
ATOM 2708 C C . VAL A 1 352 ? 26.191 -9.647 -9.838 1.00 90.81 352 VAL A C 1
ATOM 2710 O O . VAL A 1 352 ? 26.792 -10.055 -8.842 1.00 90.81 352 VAL A O 1
ATOM 2713 N N . ASP A 1 353 ? 24.921 -9.254 -9.813 1.00 87.62 353 ASP A N 1
ATOM 2714 C CA . ASP A 1 353 ? 24.091 -9.228 -8.604 1.00 87.62 353 ASP A CA 1
ATOM 2715 C C . ASP A 1 353 ? 23.730 -10.644 -8.144 1.00 87.62 353 ASP A C 1
ATOM 2717 O O . ASP A 1 353 ? 23.690 -10.937 -6.951 1.00 87.62 353 ASP A O 1
ATOM 2721 N N . ARG A 1 354 ? 23.548 -11.561 -9.099 1.00 88.38 354 ARG A N 1
ATOM 2722 C CA . ARG A 1 354 ? 23.235 -12.975 -8.858 1.00 88.38 354 ARG A CA 1
ATOM 2723 C C . ARG A 1 354 ? 24.472 -13.883 -8.776 1.00 88.38 354 ARG A C 1
ATOM 2725 O O . ARG A 1 354 ? 24.341 -15.106 -8.770 1.00 88.38 354 ARG A O 1
ATOM 2732 N N . ARG A 1 355 ? 25.690 -13.330 -8.726 1.00 87.69 355 ARG A N 1
ATOM 2733 C CA . ARG A 1 355 ? 26.939 -14.122 -8.788 1.00 87.69 355 ARG A CA 1
ATOM 2734 C C . ARG A 1 355 ? 27.106 -15.106 -7.623 1.00 87.69 355 ARG A C 1
ATOM 2736 O O . ARG A 1 355 ? 27.761 -16.131 -7.790 1.00 87.69 355 ARG A O 1
ATOM 2743 N N . ASP A 1 356 ? 26.528 -14.777 -6.468 1.00 83.94 356 ASP A N 1
ATOM 2744 C CA . ASP A 1 356 ? 26.700 -15.531 -5.224 1.00 83.94 356 ASP A CA 1
ATOM 2745 C C . ASP A 1 356 ? 25.598 -16.596 -5.022 1.00 83.94 356 ASP A C 1
ATOM 2747 O O . ASP A 1 356 ? 25.775 -17.518 -4.228 1.00 83.94 356 ASP A O 1
ATOM 2751 N N . ASP A 1 357 ? 24.471 -16.517 -5.750 1.00 82.69 357 ASP A N 1
ATOM 2752 C CA . ASP A 1 357 ? 23.309 -17.403 -5.563 1.00 82.69 357 ASP A CA 1
ATOM 2753 C C . ASP A 1 357 ? 22.837 -18.151 -6.830 1.00 82.69 357 ASP A C 1
ATOM 2755 O O . ASP A 1 357 ? 22.156 -19.175 -6.711 1.00 82.69 357 ASP A O 1
ATOM 2759 N N . LEU A 1 358 ? 23.186 -17.692 -8.039 1.00 88.88 358 LEU A N 1
ATOM 2760 C CA . LEU A 1 358 ? 22.792 -18.335 -9.294 1.00 88.88 358 LEU A CA 1
ATOM 2761 C C . LEU A 1 358 ? 23.630 -19.585 -9.566 1.00 88.88 358 LEU A C 1
ATOM 2763 O O . LEU A 1 358 ? 24.843 -19.528 -9.765 1.00 88.88 358 LEU A O 1
ATOM 2767 N N . GLN A 1 359 ? 22.957 -20.731 -9.641 1.00 88.69 359 GLN A N 1
ATOM 2768 C CA . GLN A 1 359 ? 23.602 -22.019 -9.888 1.00 88.69 359 GLN A CA 1
ATOM 2769 C C . GLN A 1 359 ? 23.344 -22.549 -11.298 1.00 88.69 359 GLN A C 1
ATOM 2771 O O . GLN A 1 359 ? 22.311 -22.299 -11.919 1.00 88.69 359 GLN A O 1
ATOM 2776 N N . LEU A 1 360 ? 24.272 -23.372 -11.790 1.00 88.50 360 LEU A N 1
ATOM 2777 C CA . LEU A 1 360 ? 24.144 -24.019 -13.089 1.00 88.50 360 LEU A CA 1
ATOM 2778 C C . LEU A 1 360 ? 22.934 -24.982 -13.127 1.00 88.50 360 LEU A C 1
ATOM 2780 O O . LEU A 1 360 ? 22.845 -25.954 -12.373 1.00 88.50 360 LEU A O 1
ATOM 2784 N N . GLY A 1 361 ? 22.017 -24.738 -14.058 1.00 86.50 361 GLY A N 1
ATOM 2785 C CA . GLY A 1 361 ? 20.719 -25.398 -14.206 1.00 86.50 361 GLY A CA 1
ATOM 2786 C C . GLY A 1 361 ? 19.537 -24.513 -13.812 1.00 86.50 361 GLY A C 1
ATOM 2787 O O . GLY A 1 361 ? 18.400 -24.914 -14.031 1.00 86.50 361 GLY A O 1
ATOM 2788 N N . GLN A 1 362 ? 19.784 -23.336 -13.234 1.00 89.75 362 GLN A N 1
ATOM 2789 C CA . GLN A 1 362 ? 18.744 -22.361 -12.924 1.00 89.75 362 GLN A CA 1
ATOM 2790 C C . GLN A 1 362 ? 18.582 -21.353 -14.064 1.00 89.75 362 GLN A C 1
ATOM 2792 O O . GLN A 1 362 ? 19.531 -21.038 -14.783 1.00 89.75 362 GLN A O 1
ATOM 2797 N N . LEU A 1 363 ? 17.363 -20.839 -14.199 1.00 92.06 363 LEU A N 1
ATOM 2798 C CA . LEU A 1 363 ? 17.052 -19.715 -15.073 1.00 92.06 363 LEU A CA 1
ATOM 2799 C C . LEU A 1 363 ? 17.035 -18.424 -14.264 1.00 92.06 363 LEU A C 1
ATOM 2801 O O . LEU A 1 363 ? 16.748 -18.441 -13.065 1.00 92.06 363 LEU A O 1
ATOM 2805 N N . VAL A 1 364 ? 17.309 -17.308 -14.933 1.00 94.12 364 VAL A N 1
ATOM 2806 C CA . VAL A 1 364 ? 17.102 -15.980 -14.349 1.00 94.12 364 VAL A CA 1
ATOM 2807 C C . VAL A 1 364 ? 15.597 -15.675 -14.357 1.00 94.12 364 VAL A C 1
ATOM 2809 O O . VAL A 1 364 ? 15.001 -15.649 -15.439 1.00 94.12 364 VAL A O 1
ATOM 2812 N N . PRO A 1 365 ? 14.959 -15.469 -13.188 1.00 94.44 365 PRO A N 1
ATOM 2813 C CA . PRO A 1 365 ? 13.557 -15.072 -13.103 1.00 94.44 365 PRO A CA 1
ATOM 2814 C C . PRO A 1 365 ? 13.329 -13.708 -13.749 1.00 94.44 365 PRO A C 1
ATOM 2816 O O . PRO A 1 365 ? 14.156 -12.808 -13.617 1.00 94.44 365 PRO A O 1
ATOM 2819 N N . LEU A 1 366 ? 12.177 -13.525 -14.392 1.00 94.62 366 LEU A N 1
ATOM 2820 C CA . LEU A 1 366 ? 11.861 -12.257 -15.041 1.00 94.62 366 LEU A CA 1
ATOM 2821 C C . LEU A 1 366 ? 11.808 -11.078 -14.059 1.00 94.62 366 LEU A C 1
ATOM 2823 O O . LEU A 1 366 ? 12.206 -9.976 -14.426 1.00 94.62 366 LEU A O 1
ATOM 2827 N N . GLY A 1 367 ? 11.377 -11.308 -12.816 1.00 92.50 367 GLY A N 1
ATOM 2828 C CA . GLY A 1 367 ? 11.301 -10.267 -11.790 1.00 92.50 367 GLY A CA 1
ATOM 2829 C C . GLY A 1 367 ? 12.628 -9.549 -11.521 1.00 92.50 367 GLY A C 1
ATOM 2830 O O . GLY A 1 367 ? 12.606 -8.359 -11.223 1.00 92.50 367 GLY A O 1
ATOM 2831 N N . ASP A 1 368 ? 13.770 -10.220 -11.709 1.00 92.44 368 ASP A N 1
ATOM 2832 C CA . ASP A 1 368 ? 15.104 -9.631 -11.497 1.00 92.44 368 ASP A CA 1
ATOM 2833 C C . ASP A 1 368 ? 15.403 -8.486 -12.484 1.00 92.44 368 ASP A C 1
ATOM 2835 O O . ASP A 1 368 ? 16.236 -7.621 -12.215 1.00 92.44 368 ASP A O 1
ATOM 2839 N N . LEU A 1 369 ? 14.708 -8.443 -13.628 1.00 91.56 369 LEU A N 1
ATOM 2840 C CA . LEU A 1 369 ? 14.837 -7.342 -14.580 1.00 91.56 369 LEU A CA 1
ATOM 2841 C C . LEU A 1 369 ? 14.330 -6.018 -13.996 1.00 91.56 369 LEU A C 1
ATOM 2843 O O . LEU A 1 369 ? 14.832 -4.964 -14.377 1.00 91.56 369 LEU A O 1
ATOM 2847 N N . PHE A 1 370 ? 13.351 -6.050 -13.087 1.00 89.88 370 PHE A N 1
ATOM 2848 C CA . PHE A 1 370 ? 12.782 -4.828 -12.524 1.00 89.88 370 PHE A CA 1
ATOM 2849 C C . PHE A 1 370 ? 13.821 -4.046 -11.720 1.00 89.88 370 PHE A C 1
ATOM 2851 O O . PHE A 1 370 ? 13.937 -2.846 -11.933 1.00 89.88 370 PHE A O 1
ATOM 2858 N N . ASP A 1 371 ? 14.618 -4.712 -10.880 1.00 84.94 371 ASP A N 1
ATOM 2859 C CA . ASP A 1 371 ? 15.670 -4.065 -10.076 1.00 84.94 371 ASP A CA 1
ATOM 2860 C C . ASP A 1 371 ? 16.746 -3.458 -10.961 1.00 84.94 371 ASP A C 1
ATOM 2862 O O . ASP A 1 371 ? 17.079 -2.278 -10.850 1.00 84.94 371 ASP A O 1
ATOM 2866 N N . ALA A 1 372 ? 17.208 -4.239 -11.941 1.00 82.62 372 ALA A N 1
ATOM 2867 C CA . ALA A 1 372 ? 18.188 -3.769 -12.902 1.00 82.62 372 ALA A CA 1
ATOM 2868 C C . ALA A 1 372 ? 17.700 -2.513 -13.633 1.00 82.62 372 ALA A C 1
ATOM 2870 O O . ALA A 1 372 ? 18.510 -1.658 -13.968 1.00 82.62 372 ALA A O 1
ATOM 2871 N N . VAL A 1 373 ? 16.398 -2.359 -13.864 1.00 80.12 373 VAL A N 1
ATOM 2872 C CA . VAL A 1 373 ? 15.840 -1.164 -14.501 1.00 80.12 373 VAL A CA 1
ATOM 2873 C C . VAL A 1 373 ? 15.602 -0.035 -13.485 1.00 80.12 373 VAL A C 1
ATOM 2875 O O . VAL A 1 373 ? 15.973 1.103 -13.767 1.00 80.12 373 VAL A O 1
ATOM 2878 N N . ALA A 1 374 ? 15.046 -0.334 -12.309 1.00 72.38 374 ALA A N 1
ATOM 2879 C CA . ALA A 1 374 ? 14.621 0.630 -11.291 1.00 72.38 374 ALA A CA 1
ATOM 2880 C C . ALA A 1 374 ? 15.769 1.273 -10.498 1.00 72.38 374 ALA A C 1
ATOM 2882 O O . ALA A 1 374 ? 15.656 2.445 -10.140 1.00 72.38 374 ALA A O 1
ATOM 2883 N N . ASP A 1 375 ? 16.878 0.560 -10.286 1.00 65.75 375 ASP A N 1
ATOM 2884 C CA . ASP A 1 375 ? 18.068 1.069 -9.580 1.00 65.75 375 ASP A CA 1
ATOM 2885 C C . ASP A 1 375 ? 18.948 1.973 -10.468 1.00 65.75 375 ASP A C 1
ATOM 2887 O O . ASP A 1 375 ? 20.002 2.460 -10.059 1.00 65.75 375 ASP A O 1
ATOM 2891 N N . GLY A 1 376 ? 18.533 2.215 -11.715 1.00 59.59 376 GLY A N 1
ATOM 2892 C CA . GLY A 1 376 ? 19.182 3.188 -12.587 1.00 59.59 376 GLY A CA 1
ATOM 2893 C C . GLY A 1 376 ? 18.802 4.615 -12.252 1.00 59.59 376 GLY A C 1
ATOM 2894 O O . GLY A 1 376 ? 17.623 4.946 -12.226 1.00 59.59 376 GLY A O 1
ATOM 2895 N N . ASN A 1 377 ? 19.792 5.501 -12.164 1.00 52.88 377 ASN A N 1
ATOM 2896 C CA . ASN A 1 377 ? 19.565 6.952 -12.155 1.00 52.88 377 ASN A CA 1
ATOM 2897 C C . ASN A 1 377 ? 19.052 7.511 -13.507 1.00 52.88 377 ASN A C 1
ATOM 2899 O O . ASN A 1 377 ? 18.870 8.721 -13.642 1.00 52.88 377 ASN A O 1
ATOM 2903 N N . ASP A 1 378 ? 18.811 6.649 -14.498 1.00 55.66 378 ASP A N 1
ATOM 2904 C CA . ASP A 1 378 ? 18.458 7.014 -15.869 1.00 55.66 378 ASP A CA 1
ATOM 2905 C C . ASP A 1 378 ? 16.939 7.152 -16.038 1.00 55.66 378 ASP A C 1
ATOM 2907 O O . ASP A 1 378 ? 16.174 6.220 -15.790 1.00 55.66 378 ASP A O 1
ATOM 2911 N N . GLN A 1 379 ? 16.487 8.318 -16.502 1.00 56.88 379 GLN A N 1
ATOM 2912 C CA . GLN A 1 379 ? 15.061 8.606 -16.697 1.00 56.88 379 GLN A CA 1
ATOM 2913 C C . GLN A 1 379 ? 14.562 8.074 -18.054 1.00 56.88 379 GLN A C 1
ATOM 2915 O O . GLN A 1 379 ? 15.300 8.167 -19.038 1.00 56.88 379 GLN A O 1
ATOM 2920 N N . PRO A 1 380 ? 13.316 7.568 -18.169 1.00 60.19 380 PRO A N 1
ATOM 2921 C CA . PRO A 1 380 ? 12.747 7.178 -19.459 1.00 60.19 380 PRO A CA 1
ATOM 2922 C C . PRO A 1 380 ? 12.716 8.334 -20.466 1.00 60.19 380 PRO A C 1
ATOM 2924 O O . PRO A 1 380 ? 12.573 9.499 -20.095 1.00 60.19 380 PRO A O 1
ATOM 2927 N N . PHE A 1 381 ? 12.838 8.011 -21.756 1.00 51.50 381 PHE A N 1
ATOM 2928 C CA . PHE A 1 381 ? 12.950 9.015 -22.825 1.00 51.50 381 PHE A CA 1
ATOM 2929 C C . PHE A 1 381 ? 11.674 9.829 -23.087 1.00 51.50 381 PHE A C 1
ATOM 2931 O O . PHE A 1 381 ? 11.773 10.931 -23.620 1.00 51.50 381 PHE A O 1
ATOM 2938 N N . THR A 1 382 ? 10.493 9.294 -22.758 1.00 58.12 382 THR A N 1
ATOM 2939 C CA . THR A 1 382 ? 9.210 9.995 -22.930 1.00 58.12 382 THR A CA 1
ATOM 2940 C C . THR A 1 382 ? 8.579 10.277 -21.575 1.00 58.12 382 THR A C 1
ATOM 2942 O O . THR A 1 382 ? 8.635 9.441 -20.673 1.00 58.12 382 THR A O 1
ATOM 2945 N N . GLU A 1 383 ? 7.938 11.438 -21.430 1.00 55.84 383 GLU A N 1
ATOM 2946 C CA . GLU A 1 383 ? 7.282 11.833 -20.176 1.00 55.84 383 GLU A CA 1
ATOM 2947 C C . GLU A 1 383 ? 6.171 10.864 -19.758 1.00 55.84 383 GLU A C 1
ATOM 2949 O O . GLU A 1 383 ? 6.010 10.596 -18.571 1.00 55.84 383 GLU A O 1
ATOM 2954 N N . LYS A 1 384 ? 5.467 10.256 -20.722 1.00 58.91 384 LYS A N 1
ATOM 2955 C CA . LYS A 1 384 ? 4.445 9.240 -20.440 1.00 58.91 384 LYS A CA 1
ATOM 2956 C C . LYS A 1 384 ? 5.038 7.975 -19.812 1.00 58.91 384 LYS A C 1
ATOM 2958 O O . LYS A 1 384 ? 4.569 7.548 -18.762 1.00 58.91 384 LYS A O 1
ATOM 2963 N N . LEU A 1 385 ? 6.077 7.393 -20.420 1.00 66.38 385 LEU A N 1
ATOM 2964 C CA . LEU A 1 385 ? 6.746 6.211 -19.857 1.00 66.38 385 LEU A CA 1
ATOM 2965 C C . LEU A 1 385 ? 7.456 6.546 -18.545 1.00 66.38 385 LEU A C 1
ATOM 2967 O O . LEU A 1 385 ? 7.484 5.718 -17.644 1.00 66.38 385 LEU A O 1
ATOM 2971 N N . LYS A 1 386 ? 7.985 7.768 -18.411 1.00 68.50 386 LYS A N 1
ATOM 2972 C CA . LYS A 1 386 ? 8.530 8.272 -17.148 1.00 68.50 386 LYS A CA 1
ATOM 2973 C C . LYS A 1 386 ? 7.470 8.274 -16.052 1.00 68.50 386 LYS A C 1
ATOM 2975 O O . LYS A 1 386 ? 7.731 7.756 -14.975 1.00 68.50 386 LYS A O 1
ATOM 2980 N N . HIS A 1 387 ? 6.273 8.771 -16.349 1.00 70.69 387 HIS A N 1
ATOM 2981 C CA . HIS A 1 387 ? 5.166 8.776 -15.402 1.00 70.69 387 HIS A CA 1
ATOM 2982 C C . HIS A 1 387 ? 4.727 7.360 -15.001 1.00 70.69 387 HIS A C 1
ATOM 2984 O O . HIS A 1 387 ? 4.619 7.077 -13.812 1.00 70.69 387 HIS A O 1
ATOM 2990 N N . GLU A 1 388 ? 4.534 6.454 -15.964 1.00 75.50 388 GLU A N 1
ATOM 2991 C CA . GLU A 1 388 ? 4.166 5.054 -15.689 1.00 75.50 388 GLU A CA 1
ATOM 2992 C C . GLU A 1 388 ? 5.254 4.329 -14.873 1.00 75.50 388 GLU A C 1
ATOM 2994 O O . GLU A 1 388 ? 4.950 3.566 -13.953 1.00 75.50 388 GLU A O 1
ATOM 2999 N N . PHE A 1 389 ? 6.530 4.608 -15.155 1.00 79.56 389 PHE A N 1
ATOM 3000 C CA . PHE A 1 389 ? 7.664 4.052 -14.420 1.00 79.56 389 PHE A CA 1
ATOM 3001 C C . PHE A 1 389 ? 7.771 4.605 -12.993 1.00 79.56 389 PHE A C 1
ATOM 3003 O O . PHE A 1 389 ? 7.963 3.839 -12.046 1.00 79.56 389 PHE A O 1
ATOM 3010 N N . ASP A 1 390 ? 7.591 5.916 -12.816 1.00 77.62 390 ASP A N 1
ATOM 3011 C CA . ASP A 1 390 ? 7.548 6.555 -11.501 1.00 77.62 390 ASP A CA 1
ATOM 3012 C C . ASP A 1 390 ? 6.387 6.006 -10.661 1.00 77.62 390 ASP A C 1
ATOM 3014 O O . ASP A 1 390 ? 6.596 5.656 -9.501 1.00 77.62 390 ASP A O 1
ATOM 3018 N N . GLN A 1 391 ? 5.203 5.821 -11.254 1.00 80.06 391 GLN A N 1
ATOM 3019 C CA . GLN A 1 391 ? 4.057 5.181 -10.599 1.00 80.06 391 GLN A CA 1
ATOM 3020 C C . GLN A 1 391 ? 4.361 3.741 -10.174 1.00 80.06 391 GLN A C 1
ATOM 3022 O O . GLN A 1 391 ? 4.090 3.371 -9.032 1.00 80.06 391 GLN A O 1
ATOM 3027 N N . ALA A 1 392 ? 4.952 2.929 -11.056 1.00 86.31 392 ALA A N 1
ATOM 3028 C CA . ALA A 1 392 ? 5.344 1.560 -10.727 1.00 86.31 392 ALA A CA 1
ATOM 3029 C C . ALA A 1 392 ? 6.360 1.521 -9.575 1.00 86.31 392 ALA A C 1
ATOM 3031 O O . ALA A 1 392 ? 6.223 0.711 -8.655 1.00 86.31 392 ALA A O 1
ATOM 3032 N N . ARG A 1 393 ? 7.339 2.433 -9.579 1.00 84.94 393 ARG A N 1
ATOM 3033 C CA . ARG A 1 393 ? 8.317 2.580 -8.496 1.00 84.94 393 ARG A CA 1
ATOM 3034 C C . ARG A 1 393 ? 7.655 3.006 -7.188 1.00 84.94 393 ARG A C 1
ATOM 3036 O O . ARG A 1 393 ? 7.938 2.409 -6.153 1.00 84.94 393 ARG A O 1
ATOM 3043 N N . THR A 1 394 ? 6.757 3.989 -7.222 1.00 83.38 394 THR A N 1
ATOM 3044 C CA . THR A 1 394 ? 6.005 4.437 -6.043 1.00 83.38 394 THR A CA 1
ATOM 3045 C C . THR A 1 394 ? 5.139 3.317 -5.475 1.00 83.38 394 THR A C 1
ATOM 3047 O O . THR A 1 394 ? 5.208 3.059 -4.276 1.00 83.38 394 THR A O 1
ATOM 3050 N N . LEU A 1 395 ? 4.381 2.606 -6.315 1.00 85.94 395 LEU A N 1
ATOM 3051 C CA . LEU A 1 395 ? 3.548 1.477 -5.899 1.00 85.94 395 LEU A CA 1
ATOM 3052 C C . LEU A 1 395 ? 4.393 0.358 -5.272 1.00 85.94 395 LEU A C 1
ATOM 3054 O O . LEU A 1 395 ? 4.021 -0.209 -4.242 1.00 85.94 395 LEU A O 1
ATOM 3058 N N . TYR A 1 396 ? 5.556 0.066 -5.859 1.00 90.88 396 TYR A N 1
ATOM 3059 C CA . TYR A 1 396 ? 6.494 -0.905 -5.309 1.00 90.88 396 TYR A CA 1
ATOM 3060 C C . TYR A 1 396 ? 7.035 -0.476 -3.939 1.00 90.88 396 TYR A C 1
ATOM 3062 O O . TYR A 1 396 ? 6.902 -1.221 -2.971 1.00 90.88 396 TYR A O 1
ATOM 3070 N N . GLN A 1 397 ? 7.598 0.730 -3.840 1.00 87.50 397 GLN A N 1
ATOM 3071 C CA . GLN A 1 397 ? 8.273 1.217 -2.634 1.00 87.50 397 GLN A CA 1
ATOM 3072 C C . GLN A 1 397 ? 7.310 1.524 -1.481 1.00 87.50 397 GLN A C 1
ATOM 3074 O O . GLN A 1 397 ? 7.641 1.244 -0.333 1.00 87.50 397 GLN A O 1
ATOM 3079 N N . ARG A 1 398 ? 6.133 2.098 -1.763 1.00 82.75 398 ARG A N 1
ATOM 3080 C CA . ARG A 1 398 ? 5.193 2.563 -0.728 1.00 82.75 398 ARG A CA 1
ATOM 3081 C C . ARG A 1 398 ? 4.157 1.524 -0.317 1.00 82.75 398 ARG A C 1
ATOM 3083 O O . ARG A 1 398 ? 3.664 1.609 0.802 1.00 82.75 398 ARG A O 1
ATOM 3090 N N . THR A 1 399 ? 3.837 0.564 -1.186 1.00 83.62 399 THR A N 1
ATOM 3091 C CA . THR A 1 399 ? 2.732 -0.377 -0.942 1.00 83.62 399 THR A CA 1
ATOM 3092 C C . THR A 1 399 ? 3.197 -1.826 -0.978 1.00 83.62 399 THR A C 1
ATOM 3094 O O . THR A 1 399 ? 3.134 -2.526 0.031 1.00 83.62 399 THR A O 1
ATOM 3097 N N . LEU A 1 400 ? 3.684 -2.292 -2.131 1.00 90.31 400 LEU A N 1
ATOM 3098 C CA . LEU A 1 400 ? 3.928 -3.718 -2.348 1.00 90.31 400 LEU A CA 1
ATOM 3099 C C . LEU A 1 400 ? 5.077 -4.251 -1.485 1.00 90.31 400 LEU A C 1
ATOM 3101 O O . LEU A 1 400 ? 4.937 -5.292 -0.848 1.00 90.31 400 LEU A O 1
ATOM 3105 N N . ARG A 1 401 ? 6.206 -3.541 -1.439 1.00 91.19 401 ARG A N 1
ATOM 3106 C CA . ARG A 1 401 ? 7.381 -3.976 -0.682 1.00 91.19 401 ARG A CA 1
ATOM 3107 C C . ARG A 1 401 ? 7.149 -3.937 0.836 1.00 91.19 401 ARG A C 1
ATOM 3109 O O . ARG A 1 401 ? 7.432 -4.956 1.466 1.00 91.19 401 ARG A O 1
ATOM 3116 N N . PRO A 1 402 ? 6.574 -2.869 1.431 1.00 88.31 402 PRO A N 1
ATOM 3117 C CA . PRO A 1 402 ? 6.192 -2.878 2.844 1.00 88.31 402 PRO A CA 1
ATOM 3118 C C . PRO A 1 402 ? 5.244 -4.028 3.198 1.00 88.31 402 PRO A C 1
ATOM 3120 O O . PRO A 1 402 ? 5.485 -4.728 4.177 1.00 88.31 402 PRO A O 1
ATOM 3123 N N . MET A 1 403 ? 4.231 -4.304 2.364 1.00 89.62 403 MET A N 1
ATOM 3124 C CA . MET A 1 403 ? 3.325 -5.443 2.564 1.00 89.62 403 MET A CA 1
ATOM 3125 C C . MET A 1 403 ? 4.090 -6.777 2.630 1.00 89.62 403 MET A C 1
ATOM 3127 O O . MET A 1 403 ? 3.850 -7.583 3.532 1.00 89.62 403 MET A O 1
ATOM 3131 N N . LEU A 1 404 ? 5.023 -7.015 1.699 1.00 90.38 404 LEU A N 1
ATOM 3132 C CA . LEU A 1 404 ? 5.837 -8.235 1.687 1.00 90.38 404 LEU A CA 1
ATOM 3133 C C . LEU A 1 404 ? 6.744 -8.346 2.921 1.00 90.38 404 LEU A C 1
ATOM 3135 O O . LEU A 1 404 ? 6.858 -9.431 3.494 1.00 90.38 404 LEU A O 1
ATOM 3139 N N . LEU A 1 405 ? 7.357 -7.239 3.351 1.00 87.81 405 LEU A N 1
ATOM 3140 C CA . LEU A 1 405 ? 8.192 -7.192 4.554 1.00 87.81 405 LEU A CA 1
ATOM 3141 C C . LEU A 1 405 ? 7.383 -7.513 5.814 1.00 87.81 405 LEU A C 1
ATOM 3143 O O . LEU A 1 405 ? 7.768 -8.402 6.574 1.00 87.81 405 LEU A O 1
ATOM 3147 N N . THR A 1 406 ? 6.221 -6.876 5.999 1.00 85.56 406 THR A N 1
ATOM 3148 C CA . THR A 1 406 ? 5.330 -7.141 7.138 1.00 85.56 406 THR A CA 1
ATOM 3149 C C . THR A 1 406 ? 4.854 -8.591 7.151 1.00 85.56 406 THR A C 1
ATOM 3151 O O . THR A 1 406 ? 4.915 -9.246 8.188 1.00 85.56 406 THR A O 1
ATOM 3154 N N . GLN A 1 407 ? 4.440 -9.137 6.002 1.00 83.69 407 GLN A N 1
ATOM 3155 C CA . GLN A 1 407 ? 3.960 -10.520 5.911 1.00 83.69 407 GLN A CA 1
ATOM 3156 C C . GLN A 1 407 ? 5.047 -11.552 6.255 1.00 83.69 407 GLN A C 1
ATOM 3158 O O . GLN A 1 407 ? 4.737 -12.655 6.714 1.00 83.69 407 GLN A O 1
ATOM 3163 N N . ARG A 1 408 ? 6.317 -11.224 6.002 1.00 83.81 408 ARG A N 1
ATOM 3164 C CA . ARG A 1 408 ? 7.462 -12.099 6.282 1.00 83.81 408 ARG A CA 1
ATOM 3165 C C . ARG A 1 408 ? 8.153 -11.795 7.610 1.00 83.81 408 ARG A C 1
ATOM 3167 O O . ARG A 1 408 ? 9.024 -12.579 7.988 1.00 83.81 408 ARG A O 1
ATOM 3174 N N . GLU A 1 409 ? 7.723 -10.749 8.318 1.00 83.44 409 GLU A N 1
ATOM 3175 C CA . GLU A 1 409 ? 8.354 -10.202 9.527 1.00 83.44 409 GLU A CA 1
ATOM 3176 C C . GLU A 1 409 ? 9.841 -9.870 9.291 1.00 83.44 409 GLU A C 1
ATOM 3178 O O . GLU A 1 409 ? 10.706 -10.264 10.071 1.00 83.44 409 GLU A O 1
ATOM 3183 N N . PHE A 1 410 ? 10.137 -9.205 8.170 1.00 81.88 410 PHE A N 1
ATOM 3184 C CA . PHE A 1 410 ? 11.483 -8.771 7.779 1.00 81.88 410 PHE A CA 1
ATOM 3185 C C . PHE A 1 410 ? 11.647 -7.260 7.933 1.00 81.88 410 PHE A C 1
ATOM 3187 O O . PHE A 1 410 ? 10.712 -6.508 7.653 1.00 81.88 410 PHE A O 1
ATOM 3194 N N . THR A 1 411 ? 12.851 -6.818 8.299 1.00 82.00 411 THR A N 1
ATOM 3195 C CA . THR A 1 411 ? 13.256 -5.417 8.135 1.00 82.00 411 THR A CA 1
ATOM 3196 C C . THR A 1 411 ? 13.876 -5.170 6.762 1.00 82.00 411 THR A C 1
ATOM 3198 O O . THR A 1 411 ? 14.239 -6.093 6.024 1.00 82.00 411 THR A O 1
ATOM 3201 N N . ASP A 1 412 ? 14.006 -3.892 6.429 1.00 78.75 412 ASP A N 1
ATOM 3202 C CA . ASP A 1 412 ? 14.660 -3.413 5.220 1.00 78.75 412 ASP A CA 1
ATOM 3203 C C . ASP A 1 412 ? 16.126 -3.874 5.123 1.00 78.75 412 ASP A C 1
ATOM 3205 O O . ASP A 1 412 ? 16.569 -4.364 4.080 1.00 78.75 412 ASP A O 1
ATOM 3209 N N . GLU A 1 413 ? 16.855 -3.794 6.234 1.00 76.75 413 GLU A N 1
ATOM 3210 C CA . GLU A 1 413 ? 18.271 -4.152 6.355 1.00 76.75 413 GLU A CA 1
ATOM 3211 C C . GLU A 1 413 ? 18.495 -5.664 6.216 1.00 76.75 413 GLU A C 1
ATOM 3213 O O . GLU A 1 413 ? 19.425 -6.108 5.533 1.00 76.75 413 GLU A O 1
ATOM 3218 N N . GLN A 1 414 ? 17.594 -6.467 6.788 1.00 80.00 414 GLN A N 1
ATOM 3219 C CA . GLN A 1 414 ? 17.606 -7.924 6.651 1.00 80.00 414 GLN A CA 1
ATOM 3220 C C . GLN A 1 414 ? 17.301 -8.360 5.214 1.00 80.00 414 GLN A C 1
ATOM 3222 O O . GLN A 1 414 ? 17.922 -9.290 4.698 1.00 80.00 414 GLN A O 1
ATOM 3227 N N . ALA A 1 415 ? 16.369 -7.683 4.536 1.00 77.00 415 ALA A N 1
ATOM 3228 C CA . ALA A 1 415 ? 16.050 -7.968 3.139 1.00 77.00 415 ALA A CA 1
ATOM 3229 C C . ALA A 1 415 ? 17.206 -7.598 2.189 1.00 77.00 415 ALA A C 1
ATOM 3231 O O . ALA A 1 415 ? 17.435 -8.304 1.202 1.00 77.00 415 ALA A O 1
ATOM 3232 N N . ALA A 1 416 ? 17.959 -6.539 2.510 1.00 74.88 416 ALA A N 1
ATOM 3233 C CA . ALA A 1 416 ? 19.170 -6.130 1.794 1.00 74.88 416 ALA A CA 1
ATOM 3234 C C . ALA A 1 416 ? 20.373 -7.068 2.031 1.00 74.88 416 ALA A C 1
ATOM 3236 O O . ALA A 1 416 ? 21.356 -7.004 1.295 1.00 74.88 416 ALA A O 1
ATOM 3237 N N . GLY A 1 417 ? 20.294 -7.968 3.017 1.00 70.44 417 GLY A N 1
ATOM 3238 C CA . GLY A 1 417 ? 21.382 -8.883 3.370 1.00 70.44 417 GLY A CA 1
ATOM 3239 C C . GLY A 1 417 ? 22.515 -8.217 4.154 1.00 70.44 417 GLY A C 1
ATOM 3240 O O . GLY A 1 417 ? 23.638 -8.714 4.126 1.00 70.44 417 GLY A O 1
ATOM 3241 N N . HIS A 1 418 ? 22.235 -7.091 4.820 1.00 69.19 418 HIS A N 1
ATOM 3242 C CA . HIS A 1 418 ? 23.198 -6.395 5.679 1.00 69.19 418 HIS A CA 1
ATOM 3243 C C . HIS A 1 418 ? 23.205 -6.919 7.123 1.00 69.19 418 HIS A C 1
ATOM 3245 O O . HIS A 1 418 ? 24.208 -6.750 7.810 1.00 69.19 418 HIS A O 1
ATOM 3251 N N . ASP A 1 419 ? 22.131 -7.594 7.541 1.00 70.00 419 ASP A N 1
ATOM 3252 C CA . ASP A 1 419 ? 21.993 -8.234 8.850 1.00 70.00 419 ASP A CA 1
ATOM 3253 C C . ASP A 1 419 ? 21.786 -9.748 8.722 1.00 70.00 419 ASP A C 1
ATOM 3255 O O . ASP A 1 419 ? 21.328 -10.255 7.693 1.00 70.00 419 ASP A O 1
ATOM 3259 N N . ASP A 1 420 ? 22.105 -10.471 9.798 1.00 70.81 420 ASP A N 1
ATOM 3260 C CA . ASP A 1 420 ? 21.978 -11.925 9.867 1.00 70.81 420 ASP A CA 1
ATOM 3261 C C . ASP A 1 420 ? 20.490 -12.324 9.806 1.00 70.81 420 ASP A C 1
ATOM 3263 O O . ASP A 1 420 ? 19.694 -12.010 10.697 1.00 70.81 420 ASP A O 1
ATOM 3267 N N . ALA A 1 421 ? 20.097 -12.989 8.720 1.00 69.94 421 ALA A N 1
ATOM 3268 C CA . ALA A 1 421 ? 18.719 -13.377 8.443 1.00 69.94 421 ALA A CA 1
ATOM 3269 C C . ALA A 1 421 ? 18.637 -14.865 8.088 1.00 69.94 421 ALA A C 1
ATOM 3271 O O . ALA A 1 421 ? 19.522 -15.422 7.437 1.00 69.94 421 ALA A O 1
ATOM 3272 N N . ASP A 1 422 ? 17.538 -15.520 8.476 1.00 81.38 422 ASP A N 1
ATOM 3273 C CA . ASP A 1 422 ? 17.298 -16.916 8.106 1.00 81.38 422 ASP A CA 1
ATOM 3274 C C . ASP A 1 422 ? 17.264 -17.071 6.575 1.00 81.38 422 ASP A C 1
ATOM 3276 O O . ASP A 1 422 ? 16.420 -16.485 5.886 1.00 81.38 422 ASP A O 1
ATOM 3280 N N . ALA A 1 423 ? 18.173 -17.890 6.039 1.00 79.50 423 ALA A N 1
ATOM 3281 C CA . ALA A 1 423 ? 18.345 -18.072 4.599 1.00 79.50 423 ALA A CA 1
ATOM 3282 C C . ALA A 1 423 ? 17.077 -18.611 3.907 1.00 79.50 423 ALA A C 1
ATOM 3284 O O . ALA A 1 423 ? 16.816 -18.289 2.744 1.00 79.50 423 ALA A O 1
ATOM 3285 N N . GLY A 1 424 ? 16.270 -19.412 4.613 1.00 81.50 424 GLY A N 1
ATOM 3286 C CA . GLY A 1 424 ? 15.003 -19.936 4.109 1.00 81.50 424 GLY A CA 1
ATOM 3287 C C . GLY A 1 424 ? 13.938 -18.849 3.982 1.00 81.50 424 GLY A C 1
ATOM 3288 O O . GLY A 1 424 ? 13.286 -18.739 2.939 1.00 81.50 424 GLY A O 1
ATOM 3289 N N . ARG A 1 425 ? 13.784 -18.004 5.009 1.00 80.50 425 ARG A N 1
ATOM 3290 C CA . ARG A 1 425 ? 12.848 -16.871 4.976 1.00 80.50 425 ARG A CA 1
ATOM 3291 C C . ARG A 1 425 ? 13.273 -15.810 3.958 1.00 80.50 425 ARG A C 1
ATOM 3293 O O . ARG A 1 425 ? 12.413 -15.326 3.224 1.00 80.50 425 ARG A O 1
ATOM 3300 N N . LEU A 1 426 ? 14.572 -15.517 3.835 1.00 84.00 426 LEU A N 1
ATOM 3301 C CA . LEU A 1 426 ? 15.092 -14.593 2.819 1.00 84.00 426 LEU A CA 1
ATOM 3302 C C . LEU A 1 426 ? 14.802 -15.098 1.396 1.00 84.00 426 LEU A C 1
ATOM 3304 O O . LEU A 1 426 ? 14.362 -14.334 0.536 1.00 84.00 426 LEU A O 1
ATOM 3308 N N . ALA A 1 427 ? 14.979 -16.399 1.146 1.00 83.88 427 ALA A N 1
ATOM 3309 C CA . ALA A 1 427 ? 14.626 -17.002 -0.137 1.00 83.88 427 ALA A CA 1
ATOM 3310 C C . ALA A 1 427 ? 13.118 -16.908 -0.429 1.00 83.88 427 ALA A C 1
ATOM 3312 O O . ALA A 1 427 ? 12.730 -16.640 -1.567 1.00 83.88 427 ALA A O 1
ATOM 3313 N N . ALA A 1 428 ? 12.266 -17.090 0.585 1.00 86.81 428 ALA A N 1
ATOM 3314 C CA . ALA A 1 428 ? 10.818 -16.950 0.441 1.00 86.81 428 ALA A CA 1
ATOM 3315 C C . ALA A 1 428 ? 10.394 -15.502 0.140 1.00 86.81 428 ALA A C 1
ATOM 3317 O O . ALA A 1 428 ? 9.555 -15.302 -0.739 1.00 86.81 428 ALA A O 1
ATOM 3318 N N . PHE A 1 429 ? 10.999 -14.513 0.809 1.00 90.81 429 PHE A N 1
ATOM 3319 C CA . PHE A 1 429 ? 10.790 -13.093 0.518 1.00 90.81 429 PHE A CA 1
ATOM 3320 C C . PHE A 1 429 ? 11.194 -12.759 -0.923 1.00 90.81 429 PHE A C 1
ATOM 3322 O O . PHE A 1 429 ? 10.370 -12.261 -1.682 1.00 90.81 429 PHE A O 1
ATOM 3329 N N . ARG A 1 430 ? 12.413 -13.129 -1.344 1.00 89.12 430 ARG A N 1
ATOM 3330 C CA . ARG A 1 430 ? 12.891 -12.914 -2.725 1.00 89.12 430 ARG A CA 1
ATOM 3331 C C . ARG A 1 430 ? 11.977 -13.567 -3.763 1.00 89.12 430 ARG A C 1
ATOM 3333 O O . ARG A 1 430 ? 11.804 -13.042 -4.859 1.00 89.12 430 ARG A O 1
ATOM 3340 N N . ALA A 1 431 ? 11.392 -14.718 -3.436 1.00 91.38 431 ALA A N 1
ATOM 3341 C CA . ALA A 1 431 ? 10.442 -15.381 -4.317 1.00 91.38 431 ALA A CA 1
ATOM 3342 C C . ALA A 1 431 ? 9.138 -14.584 -4.478 1.00 91.38 431 ALA A C 1
ATOM 3344 O O . ALA A 1 431 ? 8.662 -14.454 -5.602 1.00 91.38 431 ALA A O 1
ATOM 3345 N N . ASP A 1 432 ? 8.578 -14.044 -3.392 1.00 93.75 432 ASP A N 1
ATOM 3346 C CA . ASP A 1 432 ? 7.395 -13.172 -3.452 1.00 93.75 432 ASP A CA 1
ATOM 3347 C C . ASP A 1 432 ? 7.680 -11.883 -4.220 1.00 93.75 432 ASP A C 1
ATOM 3349 O O . ASP A 1 432 ? 6.923 -11.481 -5.104 1.00 93.75 432 ASP A O 1
ATOM 3353 N N . ASP A 1 433 ? 8.818 -11.280 -3.905 1.00 94.00 433 ASP A N 1
ATOM 3354 C CA . ASP A 1 433 ? 9.295 -10.032 -4.472 1.00 94.00 433 ASP A CA 1
ATOM 3355 C C . ASP A 1 433 ? 9.454 -10.125 -6.002 1.00 94.00 433 ASP A C 1
ATOM 3357 O O . ASP A 1 433 ? 8.933 -9.294 -6.747 1.00 94.00 433 ASP A O 1
ATOM 3361 N N . ARG A 1 434 ? 10.029 -11.224 -6.509 1.00 94.50 434 ARG A N 1
ATOM 3362 C CA . ARG A 1 434 ? 10.122 -11.507 -7.955 1.00 94.50 434 ARG A CA 1
ATOM 3363 C C . ARG A 1 434 ? 8.764 -11.630 -8.650 1.00 94.50 434 ARG A C 1
ATOM 3365 O O . ARG A 1 434 ? 8.619 -11.173 -9.790 1.00 94.50 434 ARG A O 1
ATOM 3372 N N . LEU A 1 435 ? 7.763 -12.230 -7.996 1.00 96.31 435 LEU A N 1
ATOM 3373 C CA . LEU A 1 435 ? 6.410 -12.328 -8.561 1.00 96.31 435 LEU A CA 1
ATOM 3374 C C . LEU A 1 435 ? 5.802 -10.933 -8.725 1.00 96.31 435 LEU A C 1
ATOM 3376 O O . LEU A 1 435 ? 5.295 -10.600 -9.795 1.00 96.31 435 LEU A O 1
ATOM 3380 N N . VAL A 1 436 ? 5.900 -10.104 -7.688 1.00 95.38 436 VAL A N 1
ATOM 3381 C CA . VAL A 1 436 ? 5.397 -8.728 -7.704 1.00 95.38 436 VAL A CA 1
ATOM 3382 C C . VAL A 1 436 ? 6.113 -7.883 -8.762 1.00 95.38 436 VAL A C 1
ATOM 3384 O O . VAL A 1 436 ? 5.460 -7.220 -9.567 1.00 95.38 436 VAL A O 1
ATOM 3387 N N . LYS A 1 437 ? 7.444 -7.965 -8.832 1.00 95.44 437 LYS A N 1
ATOM 3388 C CA . LYS A 1 437 ? 8.263 -7.285 -9.848 1.00 95.44 437 LYS A CA 1
ATOM 3389 C C . LYS A 1 437 ? 7.903 -7.692 -11.270 1.00 95.44 437 LYS A C 1
ATOM 3391 O O . LYS A 1 437 ? 7.832 -6.853 -12.163 1.00 95.44 437 LYS A O 1
ATOM 3396 N N . THR A 1 438 ? 7.582 -8.964 -11.483 1.00 95.94 438 THR A N 1
ATOM 3397 C CA . THR A 1 438 ? 7.095 -9.434 -12.785 1.00 95.94 438 THR A CA 1
ATOM 3398 C C . THR A 1 438 ? 5.735 -8.838 -13.144 1.00 95.94 438 THR A C 1
ATOM 3400 O O . THR A 1 438 ? 5.508 -8.501 -14.304 1.00 95.94 438 THR A O 1
ATOM 3403 N N . LEU A 1 439 ? 4.832 -8.666 -12.174 1.00 95.06 439 LEU A N 1
ATOM 3404 C CA . LEU A 1 439 ? 3.549 -7.996 -12.408 1.00 95.06 439 LEU A CA 1
ATOM 3405 C C . LEU A 1 439 ? 3.723 -6.505 -12.724 1.00 95.06 439 LEU A C 1
ATOM 3407 O O . LEU A 1 439 ? 3.015 -5.989 -13.587 1.00 95.06 439 LEU A O 1
ATOM 3411 N N . LEU A 1 440 ? 4.685 -5.834 -12.083 1.00 93.12 440 LEU A N 1
ATOM 3412 C CA . LEU A 1 440 ? 5.062 -4.455 -12.409 1.00 93.12 440 LEU A CA 1
ATOM 3413 C C . LEU A 1 440 ? 5.608 -4.355 -13.839 1.00 93.12 440 LEU A C 1
ATOM 3415 O O . LEU A 1 440 ? 5.146 -3.515 -14.607 1.00 93.12 440 LEU A O 1
ATOM 3419 N N . LEU A 1 441 ? 6.508 -5.259 -14.240 1.00 92.19 441 LEU A N 1
ATOM 3420 C CA . LEU A 1 441 ? 7.000 -5.339 -15.621 1.00 92.19 441 LEU A CA 1
ATOM 3421 C C . LEU A 1 441 ? 5.865 -5.602 -16.620 1.00 92.19 441 LEU A C 1
ATOM 3423 O O . LEU A 1 441 ? 5.827 -4.975 -17.675 1.00 92.19 441 LEU A O 1
ATOM 3427 N N . ALA A 1 442 ? 4.912 -6.476 -16.289 1.00 92.69 442 ALA A N 1
ATOM 3428 C CA . ALA A 1 442 ? 3.750 -6.735 -17.138 1.00 92.69 442 ALA A CA 1
ATOM 3429 C C . ALA A 1 442 ? 2.834 -5.511 -17.290 1.00 92.69 442 ALA A C 1
ATOM 3431 O O . ALA A 1 442 ? 2.226 -5.328 -18.346 1.00 92.69 442 ALA A O 1
ATOM 3432 N N . ALA A 1 443 ? 2.751 -4.662 -16.264 1.00 89.00 443 ALA A N 1
ATOM 3433 C CA . ALA A 1 443 ? 2.013 -3.407 -16.330 1.00 89.00 443 ALA A CA 1
ATOM 3434 C C . ALA A 1 443 ? 2.756 -2.323 -17.134 1.00 89.00 443 ALA A C 1
ATOM 3436 O O . ALA A 1 443 ? 2.109 -1.570 -17.856 1.00 89.00 443 ALA A O 1
ATOM 3437 N N . LEU A 1 444 ? 4.091 -2.283 -17.051 1.00 85.88 444 LEU A N 1
ATOM 3438 C CA . LEU A 1 444 ? 4.951 -1.339 -17.780 1.00 85.88 444 LEU A CA 1
ATOM 3439 C C . LEU A 1 444 ? 5.140 -1.696 -19.263 1.00 85.88 444 LEU A C 1
ATOM 3441 O O . LEU A 1 444 ? 5.326 -0.813 -20.093 1.00 85.88 444 LEU A O 1
ATOM 3445 N N . ALA A 1 445 ? 5.106 -2.985 -19.609 1.00 85.12 445 ALA A N 1
ATOM 3446 C CA . ALA A 1 445 ? 5.404 -3.487 -20.950 1.00 85.12 445 ALA A CA 1
ATOM 3447 C C . ALA A 1 445 ? 4.270 -4.362 -21.531 1.00 85.12 445 ALA A C 1
ATOM 3449 O O . ALA A 1 445 ? 4.510 -5.506 -21.938 1.00 85.12 445 ALA A O 1
ATOM 3450 N N . PRO A 1 446 ? 3.025 -3.852 -21.639 1.00 81.94 446 PRO A N 1
ATOM 3451 C CA . PRO A 1 446 ? 1.878 -4.648 -22.082 1.00 81.94 446 PRO A CA 1
ATOM 3452 C C . PRO A 1 446 ? 1.959 -5.079 -23.557 1.00 81.94 446 PRO A C 1
ATOM 3454 O O . PRO A 1 446 ? 1.203 -5.947 -23.985 1.00 81.94 446 PRO A O 1
ATOM 3457 N N . GLY A 1 447 ? 2.854 -4.486 -24.357 1.00 80.44 447 GLY A N 1
ATOM 3458 C CA . GLY A 1 447 ? 3.069 -4.868 -25.757 1.00 80.44 447 GLY A CA 1
ATOM 3459 C C . GLY A 1 447 ? 3.783 -6.215 -25.931 1.00 80.44 447 GLY A C 1
ATOM 3460 O O . GLY A 1 447 ? 3.593 -6.890 -26.951 1.00 80.44 447 GLY A O 1
ATOM 3461 N N . VAL A 1 448 ? 4.554 -6.651 -24.930 1.00 87.00 448 VAL A N 1
ATOM 3462 C CA . VAL A 1 448 ? 5.372 -7.869 -25.003 1.00 87.00 448 VAL A CA 1
ATOM 3463 C C . VAL A 1 448 ? 4.468 -9.112 -24.990 1.00 87.00 448 VAL A C 1
ATOM 3465 O O . VAL A 1 448 ? 3.686 -9.274 -24.052 1.00 87.00 448 VAL A O 1
ATOM 3468 N N . PRO A 1 449 ? 4.553 -10.015 -25.991 1.00 85.88 449 PRO A N 1
ATOM 3469 C CA . PRO A 1 449 ? 3.707 -11.213 -26.070 1.00 85.88 449 PRO A CA 1
ATOM 3470 C C . PRO A 1 449 ? 3.716 -12.054 -24.788 1.00 85.88 449 PRO A C 1
ATOM 3472 O O . PRO A 1 449 ? 2.655 -12.442 -24.299 1.00 85.88 449 PRO A O 1
ATOM 3475 N N . ALA A 1 450 ? 4.897 -12.247 -24.194 1.00 85.88 450 ALA A N 1
ATOM 3476 C CA . ALA A 1 450 ? 5.077 -13.007 -22.961 1.00 85.88 450 ALA A CA 1
ATOM 3477 C C . ALA A 1 450 ? 4.385 -12.390 -21.727 1.00 85.88 450 ALA A C 1
ATOM 3479 O O . ALA A 1 450 ? 4.129 -13.106 -20.762 1.00 85.88 450 ALA A O 1
ATOM 3480 N N . LEU A 1 451 ? 4.069 -11.088 -21.753 1.00 90.00 451 LEU A N 1
ATOM 3481 C CA . LEU A 1 451 ? 3.459 -10.343 -20.640 1.00 90.00 451 LEU A CA 1
ATOM 3482 C C . LEU A 1 451 ? 1.989 -9.992 -20.865 1.00 90.00 451 LEU A C 1
ATOM 3484 O O . LEU A 1 451 ? 1.304 -9.536 -19.949 1.00 90.00 451 LEU A O 1
ATOM 3488 N N . ARG A 1 452 ? 1.465 -10.222 -22.071 1.00 87.19 452 ARG A N 1
ATOM 3489 C CA . ARG A 1 452 ? 0.035 -10.060 -22.345 1.00 87.19 452 ARG A CA 1
ATOM 3490 C C . ARG A 1 452 ? -0.761 -11.138 -21.627 1.00 87.19 452 ARG A C 1
ATOM 3492 O O . ARG A 1 452 ? -0.311 -12.270 -21.537 1.00 87.19 452 ARG A O 1
ATOM 3499 N N . GLY A 1 453 ? -1.965 -10.812 -21.152 1.00 87.38 453 GLY A N 1
ATOM 3500 C CA . GLY A 1 453 ? -2.888 -11.798 -20.570 1.00 87.38 453 GLY A CA 1
ATOM 3501 C C . GLY A 1 453 ? -2.258 -12.638 -19.454 1.00 87.38 453 GLY A C 1
ATOM 3502 O O . GLY A 1 453 ? -2.254 -13.863 -19.537 1.00 87.38 453 GLY A O 1
ATOM 3503 N N . MET A 1 454 ? -1.659 -11.981 -18.457 1.00 94.44 454 MET A N 1
ATOM 3504 C CA . MET A 1 454 ? -1.012 -12.656 -17.332 1.00 94.44 454 MET A CA 1
ATOM 3505 C C . MET A 1 454 ? -1.993 -13.554 -16.567 1.00 94.44 454 MET A C 1
ATOM 3507 O O . MET A 1 454 ? -3.082 -13.122 -16.191 1.00 94.44 454 MET A O 1
ATOM 3511 N N . THR A 1 455 ? -1.573 -14.791 -16.303 1.00 95.00 455 THR A N 1
ATOM 3512 C CA . THR A 1 455 ? -2.250 -15.745 -15.408 1.00 95.00 455 THR A CA 1
ATOM 3513 C C . THR A 1 455 ? -1.299 -16.195 -14.304 1.00 95.00 455 THR A C 1
ATOM 3515 O O . THR A 1 455 ? -0.084 -15.986 -14.410 1.00 95.00 455 THR A O 1
ATOM 3518 N N . ALA A 1 456 ? -1.811 -16.831 -13.248 1.00 94.31 456 ALA A N 1
ATOM 3519 C CA . ALA A 1 456 ? -0.969 -17.370 -12.179 1.00 94.31 456 ALA A CA 1
ATOM 3520 C C . ALA A 1 456 ? 0.053 -18.394 -12.706 1.00 94.31 456 ALA A C 1
ATOM 3522 O O . ALA A 1 456 ? 1.223 -18.357 -12.316 1.00 94.31 456 ALA A O 1
ATOM 3523 N N . ARG A 1 457 ? -0.344 -19.258 -13.649 1.00 93.50 457 ARG A N 1
ATOM 3524 C CA . ARG A 1 457 ? 0.564 -20.205 -14.316 1.00 93.50 457 ARG A CA 1
ATOM 3525 C C . ARG A 1 457 ? 1.664 -19.494 -15.097 1.00 93.50 457 ARG A C 1
ATOM 3527 O O . ARG A 1 457 ? 2.832 -19.861 -14.974 1.00 93.50 457 ARG A O 1
ATOM 3534 N N . ARG A 1 458 ? 1.310 -18.473 -15.883 1.00 94.31 458 ARG A N 1
ATOM 3535 C CA . ARG A 1 458 ? 2.280 -17.682 -16.656 1.00 94.31 458 ARG A CA 1
ATOM 3536 C C . ARG A 1 458 ? 3.253 -16.947 -15.731 1.00 94.31 458 ARG A C 1
ATOM 3538 O O . ARG A 1 458 ? 4.456 -16.977 -15.968 1.00 94.31 458 ARG A O 1
ATOM 3545 N N . LEU A 1 459 ? 2.752 -16.373 -14.638 1.00 95.56 459 LEU A N 1
ATOM 3546 C CA . LEU A 1 459 ? 3.563 -15.702 -13.622 1.00 95.56 459 LEU A CA 1
ATOM 3547 C C . LEU A 1 459 ? 4.565 -16.654 -12.951 1.00 95.56 459 LEU A C 1
ATOM 3549 O O . LEU A 1 459 ? 5.733 -16.296 -12.787 1.00 95.56 459 LEU A O 1
ATOM 3553 N N . ALA A 1 460 ? 4.131 -17.871 -12.614 1.00 94.19 460 ALA A N 1
ATOM 3554 C CA . ALA A 1 460 ? 4.996 -18.910 -12.060 1.00 94.19 460 ALA A CA 1
ATOM 3555 C C . ALA A 1 460 ? 6.073 -19.361 -13.062 1.00 94.19 460 ALA A C 1
ATOM 3557 O O . ALA A 1 460 ? 7.233 -19.527 -12.687 1.00 94.19 460 ALA A O 1
ATOM 3558 N N . ALA A 1 461 ? 5.710 -19.521 -14.339 1.00 93.62 461 ALA A N 1
ATOM 3559 C CA . ALA A 1 461 ? 6.637 -19.920 -15.395 1.00 93.62 461 ALA A CA 1
ATOM 3560 C C . ALA A 1 461 ? 7.710 -18.853 -15.672 1.00 93.62 461 ALA A C 1
ATOM 3562 O O . ALA A 1 461 ? 8.890 -19.186 -15.735 1.00 93.62 461 ALA A O 1
ATOM 3563 N N . LEU A 1 462 ? 7.340 -17.571 -15.755 1.00 95.31 462 LEU A N 1
ATOM 3564 C CA . LEU A 1 462 ? 8.294 -16.466 -15.948 1.00 95.31 462 LEU A CA 1
ATOM 3565 C C . LEU A 1 462 ? 9.255 -16.285 -14.760 1.00 95.31 462 LEU A C 1
ATOM 3567 O O . LEU A 1 462 ? 10.340 -15.733 -14.924 1.00 95.31 462 LEU A O 1
ATOM 3571 N N . ASN A 1 463 ? 8.884 -16.785 -13.578 1.00 94.50 463 ASN A N 1
ATOM 3572 C CA . ASN A 1 463 ? 9.715 -16.780 -12.371 1.00 94.50 463 ASN A CA 1
ATOM 3573 C C . ASN A 1 463 ? 10.181 -18.183 -11.969 1.00 94.50 463 ASN A C 1
ATOM 3575 O O . ASN A 1 463 ? 10.369 -18.462 -10.778 1.00 94.50 463 ASN A O 1
ATOM 3579 N N . HIS A 1 464 ? 10.354 -19.070 -12.953 1.00 91.31 464 HIS A N 1
ATOM 3580 C CA . HIS A 1 464 ? 10.699 -20.465 -12.720 1.00 91.31 464 HIS A CA 1
ATOM 3581 C C . HIS A 1 464 ? 11.894 -20.621 -11.765 1.00 91.31 464 HIS A C 1
ATOM 3583 O O . HIS A 1 464 ? 12.904 -19.930 -11.876 1.00 91.31 464 HIS A O 1
ATOM 3589 N N . GLY A 1 465 ? 11.764 -21.538 -10.803 1.00 86.31 465 GLY A N 1
ATOM 3590 C CA . GLY A 1 465 ? 12.777 -21.790 -9.775 1.00 86.31 465 GLY A CA 1
ATOM 3591 C C . GLY A 1 465 ? 12.710 -20.868 -8.550 1.00 86.31 465 GLY A C 1
ATOM 3592 O O . GLY A 1 465 ? 13.390 -21.152 -7.563 1.00 86.31 465 GLY A O 1
ATOM 3593 N N . SER A 1 466 ? 11.875 -19.819 -8.562 1.00 87.19 466 SER A N 1
ATOM 3594 C CA . SER A 1 466 ? 11.704 -18.922 -7.404 1.00 87.19 466 SER A CA 1
ATOM 3595 C C . SER A 1 466 ? 10.835 -19.545 -6.309 1.00 87.19 466 SER A C 1
ATOM 3597 O O . SER A 1 466 ? 11.180 -19.488 -5.133 1.00 87.19 466 SER A O 1
ATOM 3599 N N . ILE A 1 467 ? 9.721 -20.182 -6.683 1.00 86.44 467 ILE A N 1
ATOM 3600 C CA . ILE A 1 467 ? 8.799 -20.823 -5.738 1.00 86.44 467 ILE A CA 1
ATOM 3601 C C . ILE A 1 467 ? 9.214 -22.281 -5.560 1.00 86.44 467 ILE A C 1
ATOM 3603 O O . ILE A 1 467 ? 9.057 -23.092 -6.470 1.00 86.44 467 ILE A O 1
ATOM 3607 N N . ARG A 1 468 ? 9.744 -22.620 -4.383 1.00 78.44 468 ARG A N 1
ATOM 3608 C CA . ARG A 1 468 ? 10.058 -24.004 -4.012 1.00 78.44 468 ARG A CA 1
ATOM 3609 C C . ARG A 1 468 ? 8.910 -24.580 -3.198 1.00 78.44 468 ARG A C 1
ATOM 3611 O O . ARG A 1 468 ? 8.573 -24.045 -2.144 1.00 78.44 468 ARG A O 1
ATOM 3618 N N . THR A 1 469 ? 8.328 -25.669 -3.681 1.00 78.25 469 THR A N 1
ATOM 3619 C CA . THR A 1 469 ? 7.312 -26.432 -2.950 1.00 78.25 469 THR A CA 1
ATOM 3620 C C . THR A 1 469 ? 7.847 -27.836 -2.656 1.00 78.25 469 THR A C 1
ATOM 3622 O O . THR A 1 469 ? 8.624 -28.368 -3.451 1.00 78.25 469 THR A O 1
ATOM 3625 N N . PRO A 1 470 ? 7.487 -28.449 -1.514 1.00 73.00 470 PRO A N 1
ATOM 3626 C CA . PRO A 1 470 ? 7.911 -29.814 -1.199 1.00 73.00 470 PRO A CA 1
ATOM 3627 C C . PRO A 1 470 ? 7.253 -30.869 -2.105 1.00 73.00 470 PRO A C 1
ATOM 3629 O O . PRO A 1 470 ? 7.763 -31.981 -2.206 1.00 73.00 470 PRO A O 1
ATOM 3632 N N . ILE A 1 471 ? 6.142 -30.526 -2.771 1.00 74.75 471 ILE A N 1
ATOM 3633 C CA . ILE A 1 471 ? 5.418 -31.398 -3.701 1.00 74.75 471 ILE A CA 1
ATOM 3634 C C . ILE A 1 471 ? 5.493 -30.784 -5.107 1.00 74.75 471 ILE A C 1
ATOM 3636 O O . ILE A 1 471 ? 4.833 -29.769 -5.342 1.00 74.75 471 ILE A O 1
ATOM 3640 N N . PRO A 1 472 ? 6.237 -31.397 -6.047 1.00 71.75 472 PRO A N 1
ATOM 3641 C CA . PRO A 1 472 ? 6.317 -30.923 -7.427 1.00 71.75 472 PRO A CA 1
ATOM 3642 C C . PRO A 1 472 ? 4.929 -30.754 -8.060 1.00 71.75 472 PRO A C 1
ATOM 3644 O O . PRO A 1 472 ? 4.078 -31.637 -7.936 1.00 71.75 472 PRO A O 1
ATOM 3647 N N . GLY A 1 473 ? 4.701 -29.636 -8.750 1.00 76.62 473 GLY A N 1
ATOM 3648 C CA . GLY A 1 473 ? 3.435 -29.336 -9.429 1.00 76.62 473 GLY A CA 1
ATOM 3649 C C . GLY A 1 473 ? 2.444 -28.494 -8.618 1.00 76.62 473 GLY A C 1
ATOM 3650 O O . GLY A 1 473 ? 1.402 -28.114 -9.155 1.00 76.62 473 GLY A O 1
ATOM 3651 N N . GLN A 1 474 ? 2.738 -28.167 -7.351 1.00 85.81 474 GLN A N 1
ATOM 3652 C CA . GLN A 1 474 ? 1.908 -27.260 -6.540 1.00 85.81 474 GLN A CA 1
ATOM 3653 C C . GLN A 1 474 ? 2.311 -25.781 -6.639 1.00 85.81 474 GLN A C 1
ATOM 3655 O O . GLN A 1 474 ? 1.707 -24.931 -5.984 1.00 85.81 474 GLN A O 1
ATOM 3660 N N . GLU A 1 475 ? 3.298 -25.437 -7.466 1.00 88.69 475 GLU A N 1
ATOM 3661 C CA . GLU A 1 475 ? 3.823 -24.073 -7.561 1.00 88.69 475 GLU A CA 1
ATOM 3662 C C . GLU A 1 475 ? 2.734 -23.079 -7.986 1.00 88.69 475 GLU A C 1
ATOM 3664 O O . GLU A 1 475 ? 2.625 -22.000 -7.408 1.00 88.69 475 GLU A O 1
ATOM 3669 N N . VAL A 1 476 ? 1.881 -23.457 -8.945 1.00 90.94 476 VAL A N 1
ATOM 3670 C CA . VAL A 1 476 ? 0.782 -22.598 -9.422 1.00 90.94 476 VAL A CA 1
ATOM 3671 C C . VAL A 1 476 ? -0.248 -22.355 -8.318 1.00 90.94 476 VAL A C 1
ATOM 3673 O O . VAL A 1 476 ? -0.645 -21.214 -8.102 1.00 90.94 476 VAL A O 1
ATOM 3676 N N . ALA A 1 477 ? -0.643 -23.395 -7.577 1.00 91.06 477 ALA A N 1
ATOM 3677 C CA . ALA A 1 477 ? -1.605 -23.265 -6.480 1.00 91.06 477 ALA A CA 1
ATOM 3678 C C . ALA A 1 477 ? -1.075 -22.352 -5.361 1.00 91.06 477 ALA A C 1
ATOM 3680 O O . ALA A 1 477 ? -1.809 -21.520 -4.824 1.00 91.06 477 ALA A O 1
ATOM 3681 N N . GLU A 1 478 ? 0.218 -22.457 -5.054 1.00 91.88 478 GLU A N 1
ATOM 3682 C CA . GLU A 1 478 ? 0.887 -21.596 -4.083 1.00 91.88 478 GLU A CA 1
ATOM 3683 C C . GLU A 1 478 ? 0.953 -20.133 -4.558 1.00 91.88 478 GLU A C 1
ATOM 3685 O O . GLU A 1 478 ? 0.699 -19.219 -3.771 1.00 91.88 478 GLU A O 1
ATOM 3690 N N . VAL A 1 479 ? 1.211 -19.894 -5.849 1.00 94.00 479 VAL A N 1
ATOM 3691 C CA . VAL A 1 479 ? 1.145 -18.548 -6.446 1.00 94.00 479 VAL A CA 1
ATOM 3692 C C . VAL A 1 479 ? -0.277 -17.982 -6.370 1.00 94.00 479 VAL A C 1
ATOM 3694 O O . VAL A 1 479 ? -0.447 -16.842 -5.944 1.00 94.00 479 VAL A O 1
ATOM 3697 N N . VAL A 1 480 ? -1.311 -18.768 -6.689 1.00 94.19 480 VAL A N 1
ATOM 3698 C CA . VAL A 1 480 ? -2.721 -18.343 -6.566 1.00 94.19 480 VAL A CA 1
ATOM 3699 C C . VAL A 1 480 ? -3.065 -17.954 -5.127 1.00 94.19 480 VAL A C 1
ATOM 3701 O O . VAL A 1 480 ? -3.690 -16.915 -4.899 1.00 94.19 480 VAL A O 1
ATOM 3704 N N . ARG A 1 481 ? -2.632 -18.753 -4.144 1.00 92.38 481 ARG A N 1
ATOM 3705 C CA . ARG A 1 481 ? -2.842 -18.472 -2.717 1.00 92.38 481 ARG A CA 1
ATOM 3706 C C . ARG A 1 481 ? -2.227 -17.129 -2.311 1.00 92.38 481 ARG A C 1
ATOM 3708 O O . ARG A 1 481 ? -2.894 -16.340 -1.642 1.00 92.38 481 ARG A O 1
ATOM 3715 N N . ARG A 1 482 ? -0.988 -16.857 -2.740 1.00 93.44 482 ARG A N 1
ATOM 3716 C CA . ARG A 1 482 ? -0.281 -15.587 -2.488 1.00 93.44 482 ARG A CA 1
ATOM 3717 C C . ARG A 1 482 ? -1.002 -14.405 -3.129 1.00 93.44 482 ARG A C 1
ATOM 3719 O O . ARG A 1 482 ? -1.340 -13.455 -2.434 1.00 93.44 482 ARG A O 1
ATOM 3726 N N . LEU A 1 483 ? -1.337 -14.509 -4.414 1.00 93.38 483 LEU A N 1
ATOM 3727 C CA . LEU A 1 483 ? -2.022 -13.453 -5.162 1.00 93.38 483 LEU A CA 1
ATOM 3728 C C . LEU A 1 483 ? -3.364 -13.060 -4.536 1.00 93.38 483 LEU A C 1
ATOM 3730 O O . LEU A 1 483 ? -3.643 -11.874 -4.390 1.00 93.38 483 LEU A O 1
ATOM 3734 N N . ARG A 1 484 ? -4.180 -14.037 -4.117 1.00 90.62 484 ARG A N 1
ATOM 3735 C CA . ARG A 1 484 ? -5.460 -13.767 -3.441 1.00 90.62 484 ARG A CA 1
ATOM 3736 C C . ARG A 1 484 ? -5.266 -13.074 -2.088 1.00 90.62 484 ARG A C 1
ATOM 3738 O O . ARG A 1 484 ? -6.038 -12.184 -1.753 1.00 90.62 484 ARG A O 1
ATOM 3745 N N . SER A 1 485 ? -4.224 -13.446 -1.341 1.00 88.44 485 SER A N 1
ATOM 3746 C CA . SER A 1 485 ? -3.860 -12.795 -0.074 1.00 88.44 485 SER A CA 1
ATOM 3747 C C . SER A 1 485 ? -3.353 -11.361 -0.256 1.00 88.44 485 SER A C 1
ATOM 3749 O O . SER A 1 485 ? -3.516 -10.544 0.648 1.00 88.44 485 SER A O 1
ATOM 3751 N N . TRP A 1 486 ? -2.697 -11.059 -1.377 1.00 91.56 486 TRP A N 1
ATOM 3752 C CA . TRP A 1 486 ? -2.212 -9.711 -1.682 1.00 91.56 486 TRP A CA 1
ATOM 3753 C C . TRP A 1 486 ? -3.324 -8.823 -2.238 1.00 91.56 486 TRP A C 1
ATOM 3755 O O . TRP A 1 486 ? -3.415 -7.659 -1.869 1.00 91.56 486 TRP A O 1
ATOM 3765 N N . ALA A 1 487 ? -4.226 -9.374 -3.053 1.00 84.56 487 ALA A N 1
ATOM 3766 C CA . ALA A 1 487 ? -5.356 -8.639 -3.624 1.00 84.56 487 ALA A CA 1
ATOM 3767 C C . ALA A 1 487 ? -6.348 -8.115 -2.567 1.00 84.56 487 ALA A C 1
ATOM 3769 O O . ALA A 1 487 ? -7.078 -7.166 -2.832 1.00 84.56 487 ALA A O 1
ATOM 3770 N N . SER A 1 488 ? -6.373 -8.694 -1.359 1.00 77.38 488 SER A N 1
ATOM 3771 C CA . SER A 1 488 ? -7.161 -8.152 -0.243 1.00 77.38 488 SER A CA 1
ATOM 3772 C C . SER A 1 488 ? -6.530 -6.918 0.413 1.00 77.38 488 SER A C 1
ATOM 3774 O O . SER A 1 488 ? -7.202 -6.244 1.187 1.00 77.38 488 SER A O 1
ATOM 3776 N N . GLN A 1 489 ? -5.250 -6.644 0.148 1.00 77.94 489 GLN A N 1
ATOM 3777 C CA . GLN A 1 489 ? -4.479 -5.540 0.737 1.00 77.94 489 GLN A CA 1
ATOM 3778 C C . GLN A 1 489 ? -4.090 -4.479 -0.304 1.00 77.94 489 GLN A C 1
ATOM 3780 O O . GLN A 1 489 ? -3.926 -3.315 0.047 1.00 77.94 489 GLN A O 1
ATOM 3785 N N . VAL A 1 490 ? -3.965 -4.867 -1.578 1.00 81.44 490 VAL A N 1
ATOM 3786 C CA . VAL A 1 490 ? -3.507 -4.013 -2.683 1.00 81.44 490 VAL A CA 1
ATOM 3787 C C . VAL A 1 490 ? -4.616 -3.879 -3.720 1.00 81.44 490 VAL A C 1
ATOM 3789 O O . VAL A 1 490 ? -4.917 -4.823 -4.451 1.00 81.44 490 VAL A O 1
ATOM 3792 N N . ALA A 1 491 ? -5.217 -2.694 -3.802 1.00 71.75 491 ALA A N 1
ATOM 3793 C CA . ALA A 1 491 ? -6.372 -2.423 -4.660 1.00 71.75 491 ALA A CA 1
ATOM 3794 C C . ALA A 1 491 ? -6.029 -2.436 -6.159 1.00 71.75 491 ALA A C 1
ATOM 3796 O O . ALA A 1 491 ? -6.870 -2.755 -7.006 1.00 71.75 491 ALA A O 1
ATOM 3797 N N . GLU A 1 492 ? -4.783 -2.097 -6.476 1.00 83.06 492 GLU A N 1
ATOM 3798 C CA . GLU A 1 492 ? -4.194 -2.096 -7.810 1.00 83.06 492 GLU A CA 1
ATOM 3799 C C . GLU A 1 492 ? -4.060 -3.516 -8.377 1.00 83.06 492 GLU A C 1
ATOM 3801 O O . GLU A 1 492 ? -3.980 -3.687 -9.596 1.00 83.06 492 GLU A O 1
ATOM 3806 N N . LEU A 1 493 ? -4.047 -4.544 -7.517 1.00 88.44 493 LEU A N 1
ATOM 3807 C CA . LEU A 1 493 ? -3.905 -5.943 -7.904 1.00 88.44 493 LEU A CA 1
ATOM 3808 C C . LEU A 1 493 ? -5.277 -6.602 -8.098 1.00 88.44 493 LEU A C 1
ATOM 3810 O O . LEU A 1 493 ? -6.004 -6.901 -7.153 1.00 88.44 493 LEU A O 1
ATOM 3814 N N . ARG A 1 494 ? -5.615 -6.899 -9.353 1.00 86.44 494 ARG A N 1
ATOM 3815 C CA . ARG A 1 494 ? -6.818 -7.643 -9.738 1.00 86.44 494 ARG A CA 1
ATOM 3816 C C . ARG A 1 494 ? -6.476 -9.105 -9.983 1.00 86.44 494 ARG A C 1
ATOM 3818 O O . ARG A 1 494 ? -5.569 -9.407 -10.759 1.00 86.44 494 ARG A O 1
ATOM 3825 N N . VAL A 1 495 ? -7.229 -9.998 -9.348 1.00 91.06 495 VAL A N 1
ATOM 3826 C CA . VAL A 1 495 ? -7.075 -11.453 -9.467 1.00 91.06 495 VAL A CA 1
ATOM 3827 C C . VAL A 1 495 ? -8.440 -12.065 -9.768 1.00 91.06 495 VAL A C 1
ATOM 3829 O O . VAL A 1 495 ? -9.409 -11.786 -9.062 1.00 91.06 495 VAL A O 1
ATOM 3832 N N . GLY A 1 496 ? -8.513 -12.877 -10.822 1.00 86.19 496 GLY A N 1
ATOM 3833 C CA . GLY A 1 496 ? -9.704 -13.632 -11.206 1.00 86.19 496 GLY A CA 1
ATOM 3834 C C . GLY A 1 496 ? -10.100 -14.719 -10.198 1.00 86.19 496 GLY A C 1
ATOM 3835 O O . GLY A 1 496 ? -9.406 -14.990 -9.212 1.00 86.19 496 GLY A O 1
ATOM 3836 N N . THR A 1 497 ? -11.238 -15.363 -10.449 1.00 83.00 497 THR A N 1
ATOM 3837 C CA . THR A 1 497 ? -11.811 -16.400 -9.560 1.00 83.00 497 THR A CA 1
ATOM 3838 C C . THR A 1 497 ? -11.654 -17.818 -10.104 1.00 83.00 497 THR A C 1
ATOM 3840 O O . THR A 1 497 ? -11.783 -18.778 -9.348 1.00 83.00 497 THR A O 1
ATOM 3843 N N . GLU A 1 498 ? -11.325 -17.938 -11.386 1.00 87.56 498 GLU A N 1
ATOM 3844 C CA . GLU A 1 498 ? -11.045 -19.167 -12.115 1.00 87.56 498 GLU A CA 1
ATOM 3845 C C . GLU A 1 498 ? -9.814 -19.935 -11.579 1.00 87.56 498 GLU A C 1
ATOM 3847 O O . GLU A 1 498 ? -9.022 -19.404 -10.796 1.00 87.56 498 GLU A O 1
ATOM 3852 N N . ASP A 1 499 ? -9.672 -21.207 -11.984 1.00 83.06 499 ASP A N 1
ATOM 3853 C CA . ASP A 1 499 ? -8.631 -22.126 -11.484 1.00 83.06 499 ASP A CA 1
ATOM 3854 C C . ASP A 1 499 ? -7.201 -21.650 -11.798 1.00 83.06 499 ASP A C 1
ATOM 3856 O O . ASP A 1 499 ? -6.310 -21.752 -10.955 1.00 83.06 499 ASP A O 1
ATOM 3860 N N . ASP A 1 500 ? -6.984 -21.105 -13.000 1.00 90.62 500 ASP A N 1
ATOM 3861 C CA . ASP A 1 500 ? -5.783 -20.340 -13.355 1.00 90.62 500 ASP A CA 1
ATOM 3862 C C . ASP A 1 500 ? -6.176 -18.864 -13.510 1.00 90.62 500 ASP A C 1
ATOM 3864 O O . ASP A 1 500 ? -6.511 -18.436 -14.618 1.00 90.62 500 ASP A O 1
ATOM 3868 N N . PRO A 1 501 ? -6.213 -18.093 -12.407 1.00 92.19 501 PRO A N 1
ATOM 3869 C CA . PRO A 1 501 ? -6.760 -16.751 -12.410 1.00 92.19 501 PRO A CA 1
ATOM 3870 C C . PRO A 1 501 ? -5.934 -15.822 -13.284 1.00 92.19 501 PRO A C 1
ATOM 3872 O O . PRO A 1 501 ? -4.701 -15.803 -13.230 1.00 92.19 501 PRO A O 1
ATOM 3875 N N . THR A 1 502 ? -6.639 -15.003 -14.049 1.00 92.94 502 THR A N 1
ATOM 3876 C CA . THR A 1 502 ? -6.101 -13.816 -14.696 1.00 92.94 502 THR A CA 1
ATOM 3877 C C . THR A 1 502 ? -5.632 -12.833 -13.627 1.00 92.94 502 THR A C 1
ATOM 3879 O O . THR A 1 502 ? -6.308 -12.597 -12.624 1.00 92.94 502 THR A O 1
ATOM 3882 N N . VAL A 1 503 ? -4.435 -12.283 -13.818 1.00 93.25 503 VAL A N 1
ATOM 3883 C CA . VAL A 1 503 ? -3.782 -11.390 -12.859 1.00 93.25 503 VAL A CA 1
ATOM 3884 C C . VAL A 1 503 ? -3.418 -10.108 -13.576 1.00 93.25 503 VAL A C 1
ATOM 3886 O O . VAL A 1 503 ? -2.772 -10.138 -14.622 1.00 93.25 503 VAL A O 1
ATOM 3889 N N . ARG A 1 504 ? -3.811 -8.967 -13.019 1.00 88.62 504 ARG A N 1
ATOM 3890 C CA . ARG A 1 504 ? -3.472 -7.666 -13.589 1.00 88.62 504 ARG A CA 1
ATOM 3891 C C . ARG A 1 504 ? -3.143 -6.674 -12.493 1.00 88.62 504 ARG A C 1
ATOM 3893 O O . ARG A 1 504 ? -3.908 -6.533 -11.547 1.00 88.62 504 ARG A O 1
ATOM 3900 N N . LEU A 1 505 ? -2.041 -5.957 -12.671 1.00 89.06 505 LEU A N 1
ATOM 3901 C CA . LEU A 1 505 ? -1.690 -4.808 -11.850 1.00 89.06 505 LEU A CA 1
ATOM 3902 C C . LEU A 1 505 ? -2.061 -3.526 -12.610 1.00 89.06 505 LEU A C 1
ATOM 3904 O O . LEU A 1 505 ? -1.707 -3.376 -13.781 1.00 89.06 505 LEU A O 1
ATOM 3908 N N . GLN A 1 506 ? -2.822 -2.637 -11.979 1.00 81.88 506 GLN A N 1
ATOM 3909 C CA . GLN A 1 506 ? -3.222 -1.344 -12.537 1.00 81.88 506 GLN A CA 1
ATOM 3910 C C . GLN A 1 506 ? -2.373 -0.236 -11.904 1.00 81.88 506 GLN A C 1
ATOM 3912 O O . GLN A 1 506 ? -2.511 0.033 -10.721 1.00 81.88 506 GLN A O 1
ATOM 3917 N N . LEU A 1 507 ? -1.509 0.414 -12.693 1.00 72.88 507 LEU A N 1
ATOM 3918 C CA . LEU A 1 507 ? -0.621 1.488 -12.208 1.00 72.88 507 LEU A CA 1
ATOM 3919 C C . LEU A 1 507 ? -1.361 2.805 -11.903 1.00 72.88 507 LEU A C 1
ATOM 3921 O O . LEU A 1 507 ? -0.823 3.670 -11.221 1.00 72.88 507 LEU A O 1
ATOM 3925 N N . VAL A 1 508 ? -2.611 2.937 -12.362 1.00 62.81 508 VAL A N 1
ATOM 3926 C CA . VAL A 1 508 ? -3.504 4.048 -12.007 1.00 62.81 508 VAL A CA 1
ATOM 3927 C C . VAL A 1 508 ? -4.220 3.691 -10.701 1.00 62.81 508 VAL A C 1
ATOM 3929 O O . VAL A 1 508 ? -5.298 3.095 -10.715 1.00 62.81 508 VAL A O 1
ATOM 3932 N N . GLY A 1 509 ? -3.566 3.987 -9.579 1.00 60.72 509 GLY A N 1
ATOM 3933 C CA . GLY A 1 509 ? -4.103 3.843 -8.224 1.00 60.72 509 GLY A CA 1
ATOM 3934 C C . GLY A 1 509 ? -4.492 5.193 -7.616 1.00 60.72 509 GLY A C 1
ATOM 3935 O O . GLY A 1 509 ? -3.992 6.244 -8.015 1.00 60.72 509 GLY A O 1
ATOM 3936 N N . VAL A 1 510 ? -5.397 5.169 -6.639 1.00 65.69 510 VAL A N 1
ATOM 3937 C CA . VAL A 1 510 ? -5.769 6.348 -5.846 1.00 65.69 510 VAL A CA 1
ATOM 3938 C C . VAL A 1 510 ? -4.692 6.576 -4.785 1.00 65.69 510 VAL A C 1
ATOM 3940 O O . VAL A 1 510 ? -4.536 5.750 -3.888 1.00 65.69 510 VAL A O 1
ATOM 3943 N N . ASP A 1 511 ? -3.992 7.712 -4.826 1.00 73.50 511 ASP A N 1
ATOM 3944 C CA . ASP A 1 511 ? -3.053 8.084 -3.761 1.00 73.50 511 ASP A CA 1
ATOM 3945 C C . ASP A 1 511 ? -3.807 8.573 -2.511 1.00 73.50 511 ASP A C 1
ATOM 3947 O O . ASP A 1 511 ? -4.132 9.753 -2.355 1.00 73.50 511 ASP A O 1
ATOM 3951 N N . LEU A 1 512 ? -4.097 7.642 -1.599 1.00 79.88 512 LEU A N 1
ATOM 3952 C CA . LEU A 1 512 ? -4.759 7.947 -0.329 1.00 79.88 512 LEU A CA 1
ATOM 3953 C C . LEU A 1 512 ? -3.910 8.848 0.572 1.00 79.88 512 LEU A C 1
ATOM 3955 O O . LEU A 1 512 ? -4.477 9.645 1.316 1.00 79.88 512 LEU A O 1
ATOM 3959 N N . SER A 1 513 ? -2.576 8.753 0.508 1.00 77.19 513 SER A N 1
ATOM 3960 C CA . SER A 1 513 ? -1.695 9.615 1.307 1.00 77.19 513 SER A CA 1
ATOM 3961 C C . SER A 1 513 ? -1.852 11.069 0.874 1.00 77.19 513 SER A C 1
ATOM 3963 O O . SER A 1 513 ? -2.093 11.929 1.715 1.00 77.19 513 SER A O 1
ATOM 3965 N N . ALA A 1 514 ? -1.856 11.331 -0.436 1.00 80.06 514 ALA A N 1
ATOM 3966 C CA . ALA A 1 514 ? -2.094 12.672 -0.963 1.00 80.06 514 ALA A CA 1
ATOM 3967 C C . ALA A 1 514 ? -3.483 13.225 -0.586 1.00 80.06 514 ALA A C 1
ATOM 3969 O O . ALA A 1 514 ? -3.622 14.424 -0.335 1.00 80.06 514 ALA A O 1
ATOM 3970 N N . ILE A 1 515 ? -4.517 12.375 -0.519 1.00 87.31 515 ILE A N 1
ATOM 3971 C CA . ILE A 1 515 ? -5.857 12.783 -0.059 1.00 87.31 515 ILE A CA 1
ATOM 3972 C C . ILE A 1 515 ? -5.842 13.111 1.444 1.00 87.31 515 ILE A C 1
ATOM 3974 O O . ILE A 1 515 ? -6.376 14.146 1.845 1.00 87.31 515 ILE A O 1
ATOM 3978 N N . LEU A 1 516 ? -5.217 12.268 2.273 1.00 88.19 516 LEU A N 1
ATOM 3979 C CA . LEU A 1 516 ? -5.112 12.472 3.723 1.00 88.19 516 LEU A CA 1
ATOM 3980 C C . LEU A 1 516 ? -4.276 13.711 4.079 1.00 88.19 516 LEU A C 1
ATOM 3982 O O . LEU A 1 516 ? -4.620 14.429 5.018 1.00 88.19 516 LEU A O 1
ATOM 3986 N N . ASP A 1 517 ? -3.222 14.001 3.317 1.00 87.38 517 ASP A N 1
ATOM 3987 C CA . ASP A 1 517 ? -2.356 15.164 3.534 1.00 87.38 517 ASP A CA 1
ATOM 3988 C C . ASP A 1 517 ? -3.086 16.491 3.273 1.00 87.38 517 ASP A C 1
ATOM 3990 O O . ASP A 1 517 ? -2.867 17.473 3.985 1.00 87.38 517 ASP A O 1
ATOM 3994 N N . ARG A 1 518 ? -4.041 16.526 2.331 1.00 90.94 518 ARG A N 1
ATOM 3995 C CA . ARG A 1 518 ? -4.881 17.718 2.079 1.00 90.94 518 ARG A CA 1
ATOM 3996 C C . ARG A 1 518 ? -5.752 18.100 3.276 1.00 90.94 518 ARG A C 1
ATOM 3998 O O . ARG A 1 518 ? -6.067 19.276 3.460 1.00 90.94 518 ARG A O 1
ATOM 4005 N N . VAL A 1 519 ? -6.126 17.127 4.103 1.00 94.62 519 VAL A N 1
ATOM 4006 C CA . VAL A 1 519 ? -6.934 17.332 5.316 1.00 94.62 519 VAL A CA 1
ATOM 4007 C C . VAL A 1 519 ? -6.106 17.248 6.600 1.00 94.62 519 VAL A C 1
ATOM 4009 O O . VAL A 1 519 ? -6.663 17.111 7.687 1.00 94.62 519 VAL A O 1
ATOM 4012 N N . ALA A 1 520 ? -4.778 17.383 6.511 1.00 91.56 520 ALA A N 1
ATOM 4013 C CA . ALA A 1 520 ? -3.898 17.306 7.677 1.00 91.56 520 ALA A CA 1
ATOM 4014 C C . ALA A 1 520 ? -4.243 18.331 8.775 1.00 91.56 520 ALA A C 1
ATOM 4016 O O . ALA A 1 520 ? -4.064 18.041 9.952 1.00 91.56 520 ALA A O 1
ATOM 4017 N N . HIS A 1 521 ? -4.801 19.490 8.408 1.00 93.75 521 HIS A N 1
ATOM 4018 C CA . HIS A 1 521 ? -5.220 20.553 9.331 1.00 93.75 521 HIS A CA 1
ATOM 4019 C C . HIS A 1 521 ? -6.370 20.164 10.280 1.00 93.75 521 HIS A C 1
ATOM 4021 O O . HIS A 1 521 ? -6.601 20.854 11.269 1.00 93.75 521 HIS A O 1
ATOM 4027 N N . VAL A 1 522 ? -7.107 19.088 9.983 1.00 93.50 522 VAL A N 1
ATOM 4028 C CA . VAL A 1 522 ? -8.204 18.590 10.833 1.00 93.50 522 VAL A CA 1
ATOM 4029 C C . VAL A 1 522 ? -7.667 17.876 12.077 1.00 93.50 522 VAL A C 1
ATOM 4031 O O . VAL A 1 522 ? -8.324 17.830 13.120 1.00 93.50 522 VAL A O 1
ATOM 4034 N N . ASP A 1 523 ? -6.462 17.321 11.978 1.00 94.44 523 ASP A N 1
ATOM 4035 C CA . ASP A 1 523 ? -5.812 16.620 13.071 1.00 94.44 523 ASP A CA 1
ATOM 4036 C C . ASP A 1 523 ? -5.363 17.604 14.164 1.00 94.44 523 ASP A C 1
ATOM 4038 O O . ASP A 1 523 ? -4.452 18.409 13.981 1.00 94.44 523 ASP A O 1
ATOM 4042 N N . SER A 1 524 ? -6.023 17.531 15.318 1.00 94.38 524 SER A N 1
ATOM 4043 C CA . SER A 1 524 ? -5.752 18.359 16.492 1.00 94.38 524 SER A CA 1
ATOM 4044 C C . SER A 1 524 ? -5.907 17.541 17.771 1.00 94.38 524 SER A C 1
ATOM 4046 O O . SER A 1 524 ? -6.630 16.542 17.795 1.00 94.38 524 SER A O 1
ATOM 4048 N N . THR A 1 525 ? -5.287 17.978 18.871 1.00 90.31 525 THR A N 1
ATOM 4049 C CA . THR A 1 525 ? -5.408 17.300 20.174 1.00 90.31 525 THR A CA 1
ATOM 4050 C C . THR A 1 525 ? -6.868 17.134 20.601 1.00 90.31 525 THR A C 1
ATOM 4052 O O . THR A 1 525 ? -7.245 16.067 21.077 1.00 90.31 525 THR A O 1
ATOM 4055 N N . ALA A 1 526 ? -7.714 18.144 20.366 1.00 91.12 526 ALA A N 1
ATOM 4056 C CA . ALA A 1 526 ? -9.145 18.074 20.658 1.00 91.12 526 ALA A CA 1
ATOM 4057 C C . ALA A 1 526 ? -9.862 17.006 19.812 1.00 91.12 526 ALA A C 1
ATOM 4059 O O . ALA A 1 526 ? -10.629 16.212 20.355 1.00 91.12 526 ALA A O 1
ATOM 4060 N N . ALA A 1 527 ? -9.566 16.927 18.509 1.00 94.50 527 ALA A N 1
ATOM 4061 C CA . ALA A 1 527 ? -10.142 15.910 17.626 1.00 94.50 527 ALA A CA 1
ATOM 4062 C C . ALA A 1 527 ? -9.701 14.488 18.017 1.00 94.50 527 ALA A C 1
ATOM 4064 O O . ALA A 1 527 ? -10.524 13.574 18.052 1.00 94.50 527 ALA A O 1
ATOM 4065 N N . ARG A 1 528 ? -8.427 14.304 18.390 1.00 95.00 528 ARG A N 1
ATOM 4066 C CA . ARG A 1 528 ? -7.915 13.019 18.897 1.00 95.00 528 ARG A CA 1
ATOM 4067 C C . ARG A 1 528 ? -8.587 12.614 20.213 1.00 95.00 528 ARG A C 1
ATOM 4069 O O . ARG A 1 528 ? -8.985 11.460 20.355 1.00 95.00 528 ARG A O 1
ATOM 4076 N N . ARG A 1 529 ? -8.756 13.553 21.158 1.00 92.75 529 ARG A N 1
ATOM 4077 C CA . ARG A 1 529 ? -9.475 13.318 22.429 1.00 92.75 529 ARG A CA 1
ATOM 4078 C C . ARG A 1 529 ? -10.930 12.920 22.187 1.00 92.75 529 ARG A C 1
ATOM 4080 O O . ARG A 1 529 ? -11.390 11.967 22.810 1.00 92.75 529 ARG A O 1
ATOM 4087 N N . GLY A 1 530 ? -11.618 13.602 21.269 1.00 93.12 530 GLY A N 1
ATOM 4088 C CA . GLY A 1 530 ? -12.988 13.271 20.867 1.00 93.12 530 GLY A CA 1
ATOM 4089 C C . GLY A 1 530 ? -13.100 11.862 20.284 1.00 93.12 530 GLY A C 1
ATOM 4090 O O . GLY A 1 530 ? -13.918 11.073 20.743 1.00 93.12 530 GLY A O 1
ATOM 4091 N N . LEU A 1 531 ? -12.209 11.498 19.357 1.00 95.25 531 LEU A N 1
ATOM 4092 C CA . LEU A 1 531 ? -12.181 10.158 18.762 1.00 95.25 531 LEU A CA 1
ATOM 4093 C C . LEU A 1 531 ? -11.997 9.049 19.812 1.00 95.25 531 LEU A C 1
ATOM 4095 O O . LEU A 1 531 ? -12.691 8.033 19.760 1.00 95.25 531 LEU A O 1
ATOM 4099 N N . ILE A 1 532 ? -11.073 9.222 20.764 1.00 95.50 532 ILE A N 1
ATOM 4100 C CA . ILE A 1 532 ? -10.858 8.224 21.822 1.00 95.50 532 ILE A CA 1
ATOM 4101 C C . ILE A 1 532 ? -12.040 8.164 22.792 1.00 95.50 532 ILE A C 1
ATOM 4103 O O . ILE A 1 532 ? -12.461 7.060 23.135 1.00 95.50 532 ILE A O 1
ATOM 4107 N N . ARG A 1 533 ? -12.630 9.310 23.158 1.00 94.38 533 ARG A N 1
ATOM 4108 C CA . ARG A 1 533 ? -13.860 9.368 23.965 1.00 94.38 533 ARG A CA 1
ATOM 4109 C C . ARG A 1 533 ? -14.979 8.561 23.310 1.00 94.38 533 ARG A C 1
ATOM 4111 O O . ARG A 1 533 ? -15.564 7.696 23.955 1.00 94.38 533 ARG A O 1
ATOM 4118 N N . ASP A 1 534 ? -15.219 8.781 22.020 1.00 93.94 534 ASP A N 1
ATOM 4119 C CA . ASP A 1 534 ? -16.276 8.100 21.267 1.00 93.94 534 ASP A CA 1
ATOM 4120 C C . ASP A 1 534 ? -16.046 6.588 21.177 1.00 93.94 534 ASP A C 1
ATOM 4122 O O . ASP A 1 534 ? -16.983 5.798 21.334 1.00 93.94 534 ASP A O 1
ATOM 4126 N N . LEU A 1 535 ? -14.800 6.163 20.931 1.00 95.06 535 LEU A N 1
ATOM 4127 C CA . LEU A 1 535 ? -14.438 4.745 20.916 1.00 95.06 535 LEU A CA 1
ATOM 4128 C C . LEU A 1 535 ? -14.643 4.106 22.293 1.00 95.06 535 LEU A C 1
ATOM 4130 O O . LEU A 1 535 ? -15.222 3.024 22.379 1.00 95.06 535 LEU A O 1
ATOM 4134 N N . LEU A 1 536 ? -14.210 4.776 23.359 1.00 95.12 536 LEU A N 1
ATOM 4135 C CA . LEU A 1 536 ? -14.257 4.249 24.716 1.00 95.12 536 LEU A CA 1
ATOM 4136 C C . LEU A 1 536 ? -15.688 4.160 25.256 1.00 95.12 536 LEU A C 1
ATOM 4138 O O . LEU A 1 536 ? -16.084 3.101 25.735 1.00 95.12 536 LEU A O 1
ATOM 4142 N N . LEU A 1 537 ? -16.490 5.223 25.123 1.00 94.56 537 LEU A N 1
ATOM 4143 C CA . LEU A 1 537 ? -17.895 5.215 25.551 1.00 94.56 537 LEU A CA 1
ATOM 4144 C C . LEU A 1 537 ? -18.693 4.132 24.814 1.00 94.56 537 LEU A C 1
ATOM 4146 O O . LEU A 1 537 ? -19.498 3.430 25.428 1.00 94.56 537 LEU A O 1
ATOM 4150 N N . ARG A 1 538 ? -18.411 3.925 23.520 1.00 94.62 538 ARG A N 1
ATOM 4151 C CA . ARG A 1 538 ? -19.020 2.845 22.735 1.00 94.62 538 ARG A CA 1
ATOM 4152 C C . ARG A 1 538 ? -18.632 1.458 23.250 1.00 94.62 538 ARG A C 1
ATOM 4154 O O . ARG A 1 538 ? -19.505 0.603 23.350 1.00 94.62 538 ARG A O 1
ATOM 4161 N N . GLU A 1 539 ? -17.361 1.227 23.579 1.00 94.69 539 GLU A N 1
ATOM 4162 C CA . GLU A 1 539 ? -16.902 -0.058 24.134 1.00 94.69 539 GLU A CA 1
ATOM 4163 C C . GLU A 1 539 ? -17.412 -0.306 25.566 1.00 94.69 539 GLU A C 1
ATOM 4165 O O . GLU A 1 539 ? -17.642 -1.455 25.944 1.00 94.69 539 GLU A O 1
ATOM 4170 N N . LEU A 1 540 ? -17.620 0.755 26.352 1.00 94.44 540 LEU A N 1
ATOM 4171 C CA . LEU A 1 540 ? -18.211 0.692 27.693 1.00 94.44 540 LEU A CA 1
ATOM 4172 C C . LEU A 1 540 ? -19.737 0.498 27.669 1.00 94.44 540 LEU A C 1
ATOM 4174 O O . LEU A 1 540 ? -20.318 0.157 28.695 1.00 94.44 540 LEU A O 1
ATOM 4178 N N . GLY A 1 541 ? -20.396 0.713 26.526 1.00 92.75 541 GLY A N 1
ATOM 4179 C CA . GLY A 1 541 ? -21.859 0.686 26.428 1.00 92.75 541 GLY A CA 1
ATOM 4180 C C . GLY A 1 541 ? -22.533 1.904 27.072 1.00 92.75 541 GLY A C 1
ATOM 4181 O O . GLY A 1 541 ? -23.669 1.814 27.535 1.00 92.75 541 GLY A O 1
ATOM 4182 N N . VAL A 1 542 ? -21.834 3.040 27.124 1.00 93.19 542 VAL A N 1
ATOM 4183 C CA . VAL A 1 542 ? -22.322 4.290 27.717 1.00 93.19 542 VAL A CA 1
ATOM 4184 C C . VAL A 1 542 ? -22.895 5.179 26.619 1.00 93.19 542 VAL A C 1
ATOM 4186 O O . VAL A 1 542 ? -22.270 5.408 25.584 1.00 93.19 542 VAL A O 1
ATOM 4189 N N . HIS A 1 543 ? -24.098 5.698 26.850 1.00 89.12 543 HIS A N 1
ATOM 4190 C CA . HIS A 1 543 ? -24.733 6.645 25.942 1.00 89.12 543 HIS A CA 1
ATOM 4191 C C . HIS A 1 543 ? -24.206 8.055 26.206 1.00 89.12 543 HIS A C 1
ATOM 4193 O O . HIS A 1 543 ? -24.371 8.583 27.304 1.00 89.12 543 HIS A O 1
ATOM 4199 N N . ASP A 1 544 ? -23.590 8.666 25.197 1.00 87.12 544 ASP A N 1
ATOM 4200 C CA . ASP A 1 544 ? -23.144 10.053 25.284 1.00 87.12 544 ASP A CA 1
ATOM 4201 C C . ASP A 1 544 ? -24.327 11.012 25.094 1.00 87.12 544 ASP A C 1
ATOM 4203 O O . ASP A 1 544 ? -24.968 11.030 24.042 1.00 87.12 544 ASP A O 1
ATOM 4207 N N . THR A 1 545 ? -24.620 11.810 26.119 1.00 84.62 545 THR A N 1
ATOM 4208 C CA . THR A 1 545 ? -25.655 12.855 26.095 1.00 84.62 545 THR A CA 1
ATOM 4209 C C . THR A 1 545 ? -25.078 14.242 25.794 1.00 84.62 545 THR A C 1
ATOM 4211 O O . THR A 1 545 ? -25.817 15.227 25.800 1.00 84.62 545 THR A O 1
ATOM 4214 N N . GLY A 1 546 ? -23.765 14.345 25.547 1.00 80.94 546 GLY A N 1
ATOM 4215 C CA . GLY A 1 546 ? -23.046 15.609 25.366 1.00 80.94 546 GLY A CA 1
ATOM 4216 C C . GLY A 1 546 ? -22.841 16.399 26.664 1.00 80.94 546 GLY A C 1
ATOM 4217 O O . GLY A 1 546 ? -22.355 17.528 26.626 1.00 80.94 546 GLY A O 1
ATOM 4218 N N . GLN A 1 547 ? -23.219 15.827 27.809 1.00 86.31 547 GLN A N 1
ATOM 4219 C CA . GLN A 1 547 ? -22.981 16.399 29.130 1.00 86.31 547 GLN A CA 1
ATOM 4220 C C . GLN A 1 547 ? -21.600 15.990 29.653 1.00 86.31 547 GLN A C 1
ATOM 4222 O O . GLN A 1 547 ? -21.056 14.952 29.275 1.00 86.31 547 GLN A O 1
ATOM 4227 N N . LEU A 1 548 ? -21.034 16.817 30.537 1.00 86.44 548 LEU A N 1
ATOM 4228 C CA . LEU A 1 548 ? -19.764 16.520 31.206 1.00 86.44 548 LEU A CA 1
ATOM 4229 C C . LEU A 1 548 ? -19.891 15.313 32.148 1.00 86.44 548 LEU A C 1
ATOM 4231 O O . LEU A 1 548 ? -18.996 14.475 32.216 1.00 86.44 548 LEU A O 1
ATOM 4235 N N . GLU A 1 549 ? -21.020 15.239 32.852 1.00 91.56 549 GLU A N 1
ATOM 4236 C CA . GLU A 1 549 ? -21.374 14.157 33.764 1.00 91.56 549 GLU A CA 1
ATOM 4237 C C . GLU A 1 549 ? -22.425 13.281 33.083 1.00 91.56 549 GLU A C 1
ATOM 4239 O O . GLU A 1 549 ? -23.543 13.721 32.814 1.00 91.56 549 GLU A O 1
ATOM 4244 N N . LEU A 1 550 ? -22.051 12.047 32.761 1.00 93.94 550 LEU A N 1
ATOM 4245 C CA . LEU A 1 550 ? -22.920 11.078 32.110 1.00 93.94 550 LEU A CA 1
ATOM 4246 C C . LEU A 1 550 ? -23.541 10.166 33.168 1.00 93.94 550 LEU A C 1
ATOM 4248 O O . LEU A 1 550 ? -22.833 9.497 33.919 1.00 93.94 550 LEU A O 1
ATOM 4252 N N . GLU A 1 551 ? -24.868 10.093 33.215 1.00 94.00 551 GLU A N 1
ATOM 4253 C CA . GLU A 1 551 ? -25.562 9.124 34.061 1.00 94.00 551 GLU A CA 1
ATOM 4254 C C . GLU A 1 551 ? -25.669 7.774 33.342 1.00 94.00 551 GLU A C 1
ATOM 4256 O O . GLU A 1 551 ? -26.365 7.635 32.334 1.00 94.00 551 GLU A O 1
ATOM 4261 N N . HIS A 1 552 ? -25.005 6.753 33.879 1.00 93.94 552 HIS A N 1
ATOM 4262 C CA . HIS A 1 552 ? -25.072 5.387 33.380 1.00 93.94 552 HIS A CA 1
ATOM 4263 C C . HIS A 1 552 ? -25.944 4.522 34.308 1.00 93.94 552 HIS A C 1
ATOM 4265 O O . HIS A 1 552 ? -25.513 4.164 35.412 1.00 93.94 552 HIS A O 1
ATOM 4271 N N . PRO A 1 553 ? -27.191 4.194 33.914 1.00 92.12 553 PRO A N 1
ATOM 4272 C CA . PRO A 1 553 ? -28.056 3.337 34.711 1.00 92.12 553 PRO A CA 1
ATOM 4273 C C . PRO A 1 553 ? -27.525 1.903 34.702 1.00 92.12 553 PRO A C 1
ATOM 4275 O O . PRO A 1 553 ? -27.311 1.312 33.646 1.00 92.12 553 PRO A O 1
ATOM 4278 N N . VAL A 1 554 ? -27.366 1.323 35.887 1.00 91.69 554 VAL A N 1
ATOM 4279 C CA . VAL A 1 554 ? -26.857 -0.038 36.075 1.00 91.69 554 VAL A CA 1
ATOM 4280 C C . VAL A 1 554 ? -27.797 -0.835 36.964 1.00 91.69 554 VAL A C 1
ATOM 4282 O O . VAL A 1 554 ? -28.334 -0.339 37.956 1.00 91.69 554 VAL A O 1
ATOM 4285 N N . VAL A 1 555 ? -28.020 -2.095 36.605 1.00 91.94 555 VAL A N 1
ATOM 4286 C CA . VAL A 1 555 ? -28.783 -3.033 37.429 1.00 91.94 555 VAL A CA 1
ATOM 4287 C C . VAL A 1 555 ? -27.778 -3.853 38.222 1.00 91.94 555 VAL A C 1
ATOM 4289 O O . VAL A 1 555 ? -27.101 -4.718 37.676 1.00 91.94 555 VAL A O 1
ATOM 4292 N N . TRP A 1 556 ? -27.681 -3.580 39.518 1.00 92.81 556 TRP A N 1
ATOM 4293 C CA . TRP A 1 556 ? -26.781 -4.279 40.425 1.00 92.81 556 TRP A CA 1
ATOM 4294 C C . TRP A 1 556 ? -27.586 -5.182 41.357 1.00 92.81 556 TRP A C 1
ATOM 4296 O O . TRP A 1 556 ? -28.412 -4.692 42.129 1.00 92.81 556 TRP A O 1
ATOM 4306 N N . ARG A 1 557 ? -27.376 -6.504 41.274 1.00 91.88 557 ARG A N 1
ATOM 4307 C CA . ARG A 1 557 ? -28.070 -7.506 42.113 1.00 91.88 557 ARG A CA 1
ATOM 4308 C C . ARG A 1 557 ? -29.598 -7.374 42.087 1.00 91.88 557 ARG A C 1
ATOM 4310 O O . ARG A 1 557 ? -30.266 -7.522 43.105 1.00 91.88 557 ARG A O 1
ATOM 4317 N N . GLY A 1 558 ? -30.149 -7.032 40.921 1.00 90.56 558 GLY A N 1
ATOM 4318 C CA . GLY A 1 558 ? -31.578 -6.783 40.711 1.00 90.56 558 GLY A CA 1
ATOM 4319 C C . GLY A 1 558 ? -32.103 -5.433 41.215 1.00 90.56 558 GLY A C 1
ATOM 4320 O O . GLY A 1 558 ? -33.285 -5.144 41.038 1.00 90.56 558 GLY A O 1
ATOM 4321 N N . SER A 1 559 ? -31.248 -4.577 41.772 1.00 90.38 559 SER A N 1
ATOM 4322 C CA . SER A 1 559 ? -31.579 -3.206 42.162 1.00 90.38 559 SER A CA 1
ATOM 4323 C C . SER A 1 559 ? -31.063 -2.205 41.129 1.00 90.38 559 SER A C 1
ATOM 4325 O O . SER A 1 559 ? -29.912 -2.274 40.702 1.00 90.38 559 SER A O 1
ATOM 4327 N N . ARG A 1 560 ? -31.888 -1.222 40.753 1.00 92.00 560 ARG A N 1
ATOM 4328 C CA . ARG A 1 560 ? -31.443 -0.119 39.887 1.00 92.00 560 ARG A CA 1
ATOM 4329 C C . ARG A 1 560 ? -30.525 0.829 40.663 1.00 92.00 560 ARG A C 1
ATOM 4331 O O . ARG A 1 560 ? -30.823 1.211 41.800 1.00 92.00 560 ARG A O 1
ATOM 4338 N N . ARG A 1 561 ? -29.409 1.198 40.047 1.00 92.25 561 ARG A N 1
ATOM 4339 C CA . ARG A 1 561 ? -28.417 2.163 40.524 1.00 92.25 561 ARG A CA 1
ATOM 4340 C C . ARG A 1 561 ? -28.005 3.059 39.359 1.00 92.25 561 ARG A C 1
ATOM 4342 O O . ARG A 1 561 ? -28.269 2.741 38.201 1.00 92.25 561 ARG A O 1
ATOM 4349 N N . THR A 1 562 ? -27.333 4.154 39.678 1.00 93.38 562 THR A N 1
ATOM 4350 C CA . THR A 1 562 ? -26.763 5.061 38.681 1.00 93.38 562 THR A CA 1
ATOM 4351 C C . THR A 1 562 ? -25.284 5.217 38.980 1.00 93.38 562 THR A C 1
ATOM 4353 O O . THR A 1 562 ? -24.914 5.519 40.114 1.00 93.38 562 THR A O 1
ATOM 4356 N N . LEU A 1 563 ? -24.444 4.966 37.982 1.00 95.69 563 LEU A N 1
ATOM 4357 C CA . LEU A 1 563 ? -23.033 5.324 38.005 1.00 95.69 563 LEU A CA 1
ATOM 4358 C C . LEU A 1 563 ? -22.877 6.650 37.262 1.00 95.69 563 LEU A C 1
ATOM 4360 O O . LEU A 1 563 ? -23.357 6.782 36.140 1.00 95.69 563 LEU A O 1
ATOM 4364 N N . GLU A 1 564 ? -22.221 7.623 37.874 1.00 96.12 564 GLU A N 1
ATOM 4365 C CA . GLU A 1 564 ? -21.859 8.866 37.194 1.00 96.12 564 GLU A CA 1
ATOM 4366 C C . GLU A 1 564 ? -20.517 8.668 36.499 1.00 96.12 564 GLU A C 1
ATOM 4368 O O . GLU A 1 564 ? -19.581 8.175 37.120 1.00 96.12 564 GLU A O 1
ATOM 4373 N N . ILE A 1 565 ? -20.407 9.022 35.224 1.00 96.44 565 ILE A N 1
ATOM 4374 C CA . ILE A 1 565 ? -19.175 8.880 34.450 1.00 96.44 565 ILE A CA 1
ATOM 4375 C C . ILE A 1 565 ? -18.732 10.260 33.984 1.00 96.44 565 ILE A C 1
ATOM 4377 O O . ILE A 1 565 ? -19.503 10.989 33.366 1.00 96.44 565 ILE A O 1
ATOM 4381 N N . VAL A 1 566 ? -17.480 10.603 34.262 1.00 95.94 566 VAL A N 1
ATOM 4382 C CA . VAL A 1 566 ? -16.842 11.838 33.800 1.00 95.94 566 VAL A CA 1
ATOM 4383 C C . VAL A 1 566 ? -15.620 11.460 32.981 1.00 95.94 566 VAL A C 1
ATOM 4385 O O . VAL A 1 566 ? -14.861 10.586 33.386 1.00 95.94 566 VAL A O 1
ATOM 4388 N N . TYR A 1 567 ? -15.420 12.111 31.838 1.00 94.75 567 TYR A N 1
ATOM 4389 C CA . TYR A 1 567 ? -14.254 11.900 30.981 1.00 94.75 567 TYR A CA 1
ATOM 4390 C C . TYR A 1 567 ? -13.457 13.199 30.847 1.00 94.75 567 TYR A C 1
ATOM 4392 O O . TYR A 1 567 ? -14.037 14.219 30.475 1.00 94.75 567 TYR A O 1
ATOM 4400 N N . GLY A 1 568 ? -12.151 13.162 31.114 1.00 92.75 568 GLY A N 1
ATOM 4401 C CA . GLY A 1 568 ? -11.267 14.330 31.015 1.00 92.75 568 GLY A CA 1
ATOM 4402 C C . GLY A 1 568 ? -9.871 14.065 31.578 1.00 92.75 568 GLY A C 1
ATOM 4403 O O . GLY A 1 568 ? -9.637 13.005 32.150 1.00 92.75 568 GLY A O 1
ATOM 4404 N N . ASN A 1 569 ? -8.964 15.030 31.414 1.00 93.00 569 ASN A N 1
ATOM 4405 C CA . ASN A 1 569 ? -7.583 14.937 31.892 1.00 93.00 569 ASN A CA 1
ATOM 4406 C C . ASN A 1 569 ? -7.558 15.015 33.419 1.00 93.00 569 ASN A C 1
ATOM 4408 O O . ASN A 1 569 ? -7.905 16.055 33.991 1.00 93.00 569 ASN A O 1
ATOM 4412 N N . VAL A 1 570 ? -7.145 13.935 34.084 1.00 94.19 570 VAL A N 1
ATOM 4413 C CA . VAL A 1 570 ? -7.139 13.883 35.543 1.00 94.19 570 VAL A CA 1
ATOM 4414 C C . VAL A 1 570 ? -6.081 14.805 36.105 1.00 94.19 570 VAL A C 1
ATOM 4416 O O . VAL A 1 570 ? -6.403 15.478 37.065 1.00 94.19 570 VAL A O 1
ATOM 4419 N N . ARG A 1 571 ? -4.880 14.939 35.548 1.00 91.88 571 ARG A N 1
ATOM 4420 C CA . ARG A 1 571 ? -3.867 15.906 36.016 1.00 91.88 571 ARG A CA 1
ATOM 4421 C C . ARG A 1 571 ? -4.267 17.372 35.804 1.00 91.88 571 ARG A C 1
ATOM 4423 O O . ARG A 1 571 ? -3.939 18.217 36.636 1.00 91.88 571 ARG A O 1
ATOM 4430 N N . ASP A 1 572 ? -4.969 17.710 34.726 1.00 90.81 572 ASP A N 1
ATOM 4431 C CA . ASP A 1 572 ? -5.265 19.103 34.370 1.00 90.81 572 ASP A CA 1
ATOM 4432 C C . ASP A 1 572 ? -6.406 19.705 35.209 1.00 90.81 572 ASP A C 1
ATOM 4434 O O . ASP A 1 572 ? -7.580 19.377 35.038 1.00 90.81 572 ASP A O 1
ATOM 4438 N N . HIS A 1 573 ? -6.074 20.646 36.096 1.00 90.88 573 HIS A N 1
ATOM 4439 C CA . HIS A 1 573 ? -7.058 21.361 36.916 1.00 90.88 573 HIS A CA 1
ATOM 4440 C C . HIS A 1 573 ? -7.968 22.304 36.111 1.00 90.88 573 HIS A C 1
ATOM 4442 O O . HIS A 1 573 ? -9.031 22.685 36.606 1.00 90.88 573 HIS A O 1
ATOM 4448 N N . ALA A 1 574 ? -7.562 22.712 34.903 1.00 88.75 574 ALA A N 1
ATOM 4449 C CA . ALA A 1 574 ? -8.397 23.529 34.027 1.00 88.75 574 ALA A CA 1
ATOM 4450 C C . ALA A 1 574 ? -9.449 22.689 33.287 1.00 88.75 574 ALA A C 1
ATOM 4452 O O . ALA A 1 574 ? -10.526 23.207 32.991 1.00 88.75 574 ALA A O 1
ATOM 4453 N N . ASP A 1 575 ? -9.143 21.417 33.012 1.00 88.94 575 ASP A N 1
ATOM 4454 C CA . ASP A 1 575 ? -10.062 20.474 32.367 1.00 88.94 575 ASP A CA 1
ATOM 4455 C C . ASP A 1 575 ? -11.012 19.861 33.406 1.00 88.94 575 ASP A C 1
ATOM 4457 O O . ASP A 1 575 ? -12.225 20.076 33.369 1.00 88.94 575 ASP A O 1
ATOM 4461 N N . LEU A 1 576 ? -10.452 19.184 34.413 1.00 92.81 576 LEU A N 1
ATOM 4462 C CA . LEU A 1 576 ? -11.202 18.625 35.530 1.00 92.81 576 LEU A CA 1
ATOM 4463 C C . LEU A 1 576 ? -10.876 19.398 36.805 1.00 92.81 576 LEU A C 1
ATOM 4465 O O . LEU A 1 576 ? -9.787 19.267 37.351 1.00 92.81 576 LEU A O 1
ATOM 4469 N N . ARG A 1 577 ? -11.823 20.189 37.311 1.00 93.81 577 ARG A N 1
ATOM 4470 C CA . ARG A 1 577 ? -11.725 20.854 38.623 1.00 93.81 577 ARG A CA 1
ATOM 4471 C C . ARG A 1 577 ? -11.939 19.861 39.769 1.00 93.81 577 ARG A C 1
ATOM 4473 O O . ARG A 1 577 ? -12.605 18.844 39.586 1.00 93.81 577 ARG A O 1
ATOM 4480 N N . ASP A 1 578 ? -11.412 20.166 40.952 1.00 93.50 578 ASP A N 1
ATOM 4481 C CA . ASP A 1 578 ? -11.427 19.256 42.109 1.00 93.50 578 ASP A CA 1
ATOM 4482 C C . ASP A 1 578 ? -12.857 18.866 42.538 1.00 93.50 578 ASP A C 1
ATOM 4484 O O . ASP A 1 578 ? -13.098 17.709 42.883 1.00 93.50 578 ASP A O 1
ATOM 4488 N N . GLU A 1 579 ? -13.831 19.778 42.421 1.00 91.50 579 GLU A N 1
ATOM 4489 C CA . GLU A 1 579 ? -15.235 19.527 42.787 1.00 91.50 579 GLU A CA 1
ATOM 4490 C C . GLU A 1 579 ? -15.904 18.476 41.885 1.00 91.50 579 GLU A C 1
ATOM 4492 O O . GLU A 1 579 ? -16.852 17.813 42.293 1.00 91.50 579 GLU A O 1
ATOM 4497 N N . ILE A 1 580 ? -15.395 18.273 40.664 1.00 92.75 580 ILE A N 1
ATOM 4498 C CA . ILE A 1 580 ? -15.922 17.267 39.728 1.00 92.75 580 ILE A CA 1
ATOM 4499 C C . ILE A 1 580 ? -15.608 15.847 40.218 1.00 92.75 580 ILE A C 1
ATOM 4501 O O . ILE A 1 580 ? -16.272 14.890 39.827 1.00 92.75 580 ILE A O 1
ATOM 4505 N N . PHE A 1 581 ? -14.631 15.670 41.107 1.00 93.94 581 PHE A N 1
ATOM 4506 C CA . PHE A 1 581 ? -14.335 14.360 41.678 1.00 93.94 581 PHE A CA 1
ATOM 4507 C C . PHE A 1 581 ? -15.298 13.976 42.808 1.00 93.94 581 PHE A C 1
ATOM 4509 O O . PHE A 1 581 ? -15.103 12.919 43.413 1.00 93.94 581 PHE A O 1
ATOM 4516 N N . GLU A 1 582 ? -16.304 14.790 43.125 1.00 92.94 582 GLU A N 1
ATOM 4517 C CA . GLU A 1 582 ? -17.360 14.470 44.089 1.00 92.94 582 GLU A CA 1
ATOM 4518 C C . GLU A 1 582 ? -18.645 14.048 43.356 1.00 92.94 582 GLU A C 1
ATOM 4520 O O . GLU A 1 582 ? -19.036 14.704 42.391 1.00 92.94 582 GLU A O 1
ATOM 4525 N N . PRO A 1 583 ? -19.310 12.948 43.763 1.00 92.75 583 PRO A N 1
ATOM 4526 C CA . PRO A 1 583 ? -20.588 12.554 43.175 1.00 92.75 583 PRO A CA 1
ATOM 4527 C C . PRO A 1 583 ? -21.664 13.634 43.342 1.00 92.75 583 PRO A C 1
ATOM 4529 O O . PRO A 1 583 ? -21.760 14.266 44.392 1.00 92.75 583 PRO A O 1
ATOM 4532 N N . SER A 1 584 ? -22.525 13.797 42.334 1.00 90.31 584 SER A N 1
ATOM 4533 C CA . SER A 1 584 ? -23.554 14.849 42.332 1.00 90.31 584 SER A CA 1
ATOM 4534 C C . SER A 1 584 ? -24.673 14.602 43.351 1.00 90.31 584 SER A C 1
ATOM 4536 O O . SER A 1 584 ? -25.331 15.539 43.809 1.00 90.31 584 SER A O 1
ATOM 4538 N N . GLN A 1 585 ? -24.906 13.334 43.703 1.00 89.19 585 GLN A N 1
ATOM 4539 C CA . GLN A 1 585 ? -25.894 12.916 44.692 1.00 89.19 585 GLN A CA 1
ATOM 4540 C C . GLN A 1 585 ? -25.271 11.964 45.705 1.00 89.19 585 GLN A C 1
ATOM 4542 O O . GLN A 1 585 ? -24.511 11.058 45.350 1.00 89.19 585 GLN A O 1
ATOM 4547 N N . ASP A 1 586 ? -25.680 12.121 46.963 1.00 84.25 586 ASP A N 1
ATOM 4548 C CA . ASP A 1 586 ? -25.301 11.191 48.016 1.00 84.25 586 ASP A CA 1
ATOM 4549 C C . ASP A 1 586 ? -25.800 9.770 47.696 1.00 84.25 586 ASP A C 1
ATOM 4551 O O . ASP A 1 586 ? -26.861 9.564 47.099 1.00 84.25 586 ASP A O 1
ATOM 4555 N N . GLY A 1 587 ? -25.004 8.766 48.053 1.00 83.50 587 GLY A N 1
ATOM 4556 C CA . GLY A 1 587 ? -25.293 7.367 47.744 1.00 83.50 587 GLY A CA 1
ATOM 4557 C C . GLY A 1 587 ? -24.769 6.856 46.394 1.00 83.50 587 GLY A C 1
ATOM 4558 O O . GLY A 1 587 ? -24.636 5.638 46.244 1.00 83.50 587 GLY A O 1
ATOM 4559 N N . ARG A 1 588 ? -24.438 7.733 45.435 1.00 92.38 588 ARG A N 1
ATOM 4560 C CA . ARG A 1 588 ? -23.928 7.344 44.106 1.00 92.38 588 ARG A CA 1
ATOM 4561 C C . ARG A 1 588 ? -22.409 7.170 44.089 1.00 92.38 588 ARG A C 1
ATOM 4563 O O . ARG A 1 588 ? -21.699 7.655 44.966 1.00 92.38 588 ARG A O 1
ATOM 4570 N N . TRP A 1 589 ? -21.933 6.465 43.067 1.00 96.31 589 TRP A N 1
ATOM 4571 C CA . TRP A 1 589 ? -20.515 6.377 42.726 1.00 96.31 589 TRP A CA 1
ATOM 4572 C C . TRP A 1 589 ? -20.224 7.180 41.463 1.00 96.31 589 TRP A C 1
ATOM 4574 O O . TRP A 1 589 ? -21.032 7.170 40.528 1.00 96.31 589 TRP A O 1
ATOM 4584 N N . ARG A 1 590 ? -19.049 7.813 41.424 1.00 97.00 590 ARG A N 1
ATOM 4585 C CA . ARG A 1 590 ? -18.512 8.484 40.239 1.00 97.00 590 ARG A CA 1
ATOM 4586 C C . ARG A 1 590 ? -17.283 7.747 39.702 1.00 97.00 590 ARG A C 1
ATOM 4588 O O . ARG A 1 590 ? -16.382 7.381 40.451 1.00 97.00 590 ARG A O 1
ATOM 4595 N N . LEU A 1 591 ? -17.252 7.527 38.397 1.00 97.56 591 LEU A N 1
ATOM 4596 C CA . LEU A 1 591 ? -16.135 6.970 37.651 1.00 97.56 591 LEU A CA 1
ATOM 4597 C C . LEU A 1 591 ? -15.536 8.078 36.784 1.00 97.56 591 LEU A C 1
ATOM 4599 O O . LEU A 1 591 ? -16.169 8.537 35.837 1.00 97.56 591 LEU A O 1
ATOM 4603 N N . VAL A 1 592 ? -14.323 8.507 37.111 1.00 97.31 592 VAL A N 1
ATOM 4604 C CA . VAL A 1 592 ? -13.573 9.471 36.298 1.00 97.31 592 VAL A CA 1
ATOM 4605 C C . VAL A 1 592 ? -12.662 8.688 35.364 1.00 97.31 592 VAL A C 1
ATOM 4607 O O . VAL A 1 592 ? -11.908 7.840 35.824 1.00 97.31 592 VAL A O 1
ATOM 4610 N N . ILE A 1 593 ? -12.741 8.930 34.063 1.00 96.62 593 ILE A N 1
ATOM 4611 C CA . ILE A 1 593 ? -11.983 8.205 33.046 1.00 96.62 593 ILE A CA 1
ATOM 4612 C C . ILE A 1 593 ? -11.045 9.185 32.350 1.00 96.62 593 ILE A C 1
ATOM 4614 O O . ILE A 1 593 ? -11.504 10.140 31.722 1.00 96.62 593 ILE A O 1
ATOM 4618 N N . ASP A 1 594 ? -9.745 8.930 32.453 1.00 95.25 594 ASP A N 1
ATOM 4619 C CA . ASP A 1 594 ? -8.724 9.707 31.745 1.00 95.25 594 ASP A CA 1
ATOM 4620 C C . ASP A 1 594 ? -8.440 9.113 30.359 1.00 95.25 594 ASP A C 1
ATOM 4622 O O . ASP A 1 594 ? -8.937 8.030 30.046 1.00 95.25 594 ASP A O 1
ATOM 4626 N N . TYR A 1 595 ? -7.656 9.787 29.519 1.00 92.50 595 TYR A N 1
ATOM 4627 C CA . TYR A 1 595 ? -7.297 9.371 28.168 1.00 92.50 595 TYR A CA 1
ATOM 4628 C C . TYR A 1 595 ? -5.790 9.070 28.014 1.00 92.50 595 TYR A C 1
ATOM 4630 O O . TYR A 1 595 ? -4.946 9.653 28.682 1.00 92.50 595 TYR A O 1
ATOM 4638 N N . PRO A 1 596 ? -5.423 8.127 27.128 1.00 92.06 596 PRO A N 1
ATOM 4639 C CA . PRO A 1 596 ? -4.102 7.483 27.080 1.00 92.06 596 PRO A CA 1
ATOM 4640 C C . PRO A 1 596 ? -3.003 8.315 26.397 1.00 92.06 596 PRO A C 1
ATOM 4642 O O . PRO A 1 596 ? -2.176 7.768 25.673 1.00 92.06 596 PRO A O 1
ATOM 4645 N N . PHE A 1 597 ? -2.995 9.637 26.526 1.00 89.38 597 PHE A N 1
ATOM 4646 C CA . PHE A 1 597 ? -1.923 10.487 25.990 1.00 89.38 597 PHE A CA 1
ATOM 4647 C C . PHE A 1 597 ? -1.977 11.870 26.630 1.00 89.38 597 PHE A C 1
ATOM 4649 O O . PHE A 1 597 ? -3.058 12.366 26.893 1.00 89.38 597 PHE A O 1
ATOM 4656 N N . ASP A 1 598 ? -0.846 12.553 26.787 1.00 82.19 598 ASP A N 1
ATOM 4657 C CA . ASP A 1 598 ? -0.826 13.968 27.181 1.00 82.19 598 ASP A CA 1
ATOM 4658 C C . ASP A 1 598 ? 0.318 14.717 26.473 1.00 82.19 598 ASP A C 1
ATOM 4660 O O . ASP A 1 598 ? 0.967 14.180 25.568 1.00 82.19 598 ASP A O 1
ATOM 4664 N N . ALA A 1 599 ? 0.556 15.979 26.838 1.00 74.38 599 ALA A N 1
ATOM 4665 C CA . ALA A 1 599 ? 1.764 16.688 26.449 1.00 74.38 599 ALA A CA 1
ATOM 4666 C C . ALA A 1 599 ? 3.009 15.897 26.885 1.00 74.38 599 ALA A C 1
ATOM 4668 O O . ALA A 1 599 ? 3.038 15.300 27.957 1.00 74.38 599 ALA A O 1
ATOM 4669 N N . VAL A 1 600 ? 4.060 15.943 26.062 1.00 69.00 600 VAL A N 1
ATOM 4670 C CA . VAL A 1 600 ? 5.284 15.118 26.179 1.00 69.00 600 VAL A CA 1
ATOM 4671 C C . VAL A 1 600 ? 5.974 15.213 27.552 1.00 69.00 600 VAL A C 1
ATOM 4673 O O . VAL A 1 600 ? 6.770 14.353 27.908 1.00 69.00 600 VAL A O 1
ATOM 4676 N N . THR A 1 601 ? 5.689 16.256 28.330 1.00 73.12 601 THR A N 1
ATOM 4677 C CA . THR A 1 601 ? 6.276 16.505 29.651 1.00 73.12 601 THR A CA 1
ATOM 4678 C C . THR A 1 601 ? 5.551 15.833 30.815 1.00 73.12 601 THR A C 1
ATOM 4680 O O . THR A 1 601 ? 6.075 15.896 31.923 1.00 73.12 601 THR A O 1
ATOM 4683 N N . HIS A 1 602 ? 4.372 15.245 30.599 1.00 83.12 602 HIS A N 1
ATOM 4684 C CA . HIS A 1 602 ? 3.535 14.680 31.660 1.00 83.12 602 HIS A CA 1
ATOM 4685 C C . HIS A 1 602 ? 3.463 13.155 31.589 1.00 83.12 602 HIS A C 1
ATOM 4687 O O . HIS A 1 602 ? 3.657 12.555 30.532 1.00 83.12 602 HIS A O 1
ATOM 4693 N N . SER A 1 603 ? 3.188 12.530 32.734 1.00 82.00 603 SER A N 1
ATOM 4694 C CA . SER A 1 603 ? 3.106 11.073 32.874 1.00 82.00 603 SER A CA 1
ATOM 4695 C C . SER A 1 603 ? 1.903 10.652 33.709 1.00 82.00 603 SER A C 1
ATOM 4697 O O . SER A 1 603 ? 1.450 11.406 34.573 1.00 82.00 603 SER A O 1
ATOM 4699 N N . ALA A 1 604 ? 1.484 9.394 33.550 1.00 84.06 604 ALA A N 1
ATOM 4700 C CA . ALA A 1 604 ? 0.396 8.791 34.324 1.00 84.06 604 ALA A CA 1
ATOM 4701 C C . ALA A 1 604 ? 0.638 8.802 35.851 1.00 84.06 604 ALA A C 1
ATOM 4703 O O . ALA A 1 604 ? -0.263 8.551 36.652 1.00 84.06 604 ALA A O 1
ATOM 4704 N N . VAL A 1 605 ? 1.878 9.033 36.300 1.00 87.62 605 VAL A N 1
ATOM 4705 C CA . VAL A 1 605 ? 2.212 9.163 37.728 1.00 87.62 605 VAL A CA 1
ATOM 4706 C C . VAL A 1 605 ? 1.588 10.425 38.327 1.00 87.62 605 VAL A C 1
ATOM 4708 O O . VAL A 1 605 ? 1.134 10.384 39.471 1.00 87.62 605 VAL A O 1
ATOM 4711 N N . GLU A 1 606 ? 1.523 11.519 37.565 1.00 90.31 606 GLU A N 1
ATOM 4712 C CA . GLU A 1 606 ? 0.924 12.776 38.025 1.00 90.31 606 GLU A CA 1
ATOM 4713 C C . GLU A 1 606 ? -0.588 12.627 38.249 1.00 90.31 606 GLU A C 1
ATOM 4715 O O . GLU A 1 606 ? -1.101 13.096 39.268 1.00 90.31 606 GLU A O 1
ATOM 4720 N N . ASP A 1 607 ? -1.282 11.892 37.371 1.00 91.62 607 ASP A N 1
ATOM 4721 C CA . ASP A 1 607 ? -2.714 11.598 37.510 1.00 91.62 607 ASP A CA 1
ATOM 4722 C C . ASP A 1 607 ? -2.999 10.837 38.814 1.00 91.62 607 ASP A C 1
ATOM 4724 O O . ASP A 1 607 ? -3.855 11.229 39.614 1.00 91.62 607 ASP A O 1
ATOM 4728 N N . ARG A 1 608 ? -2.222 9.776 39.087 1.00 92.00 608 ARG A N 1
ATOM 4729 C CA . ARG A 1 608 ? -2.336 8.981 40.325 1.00 92.00 608 ARG A CA 1
ATOM 4730 C C . ARG A 1 608 ? -2.069 9.834 41.562 1.00 92.00 608 ARG A C 1
ATOM 4732 O O . ARG A 1 608 ? -2.817 9.754 42.540 1.00 92.00 608 ARG A O 1
ATOM 4739 N N . ALA A 1 609 ? -1.016 10.652 41.521 1.00 93.12 609 ALA A N 1
ATOM 4740 C CA . ALA A 1 609 ? -0.642 11.529 42.624 1.00 93.12 609 ALA A CA 1
ATOM 4741 C C . ALA A 1 609 ? -1.767 12.515 42.962 1.00 93.12 609 ALA A C 1
ATOM 4743 O O . ALA A 1 609 ? -2.095 12.675 44.139 1.00 93.12 609 ALA A O 1
ATOM 4744 N N . ARG A 1 610 ? -2.415 13.105 41.949 1.00 94.50 610 ARG A N 1
ATOM 4745 C CA . ARG A 1 610 ? -3.545 14.015 42.162 1.00 94.50 610 ARG A CA 1
ATOM 4746 C C . ARG A 1 610 ? -4.735 13.312 42.813 1.00 94.50 610 ARG A C 1
ATOM 4748 O O . ARG A 1 610 ? -5.304 13.841 43.764 1.00 94.50 610 ARG A O 1
ATOM 4755 N N . VAL A 1 611 ? -5.108 12.116 42.354 1.00 94.56 611 VAL A N 1
ATOM 4756 C CA . VAL A 1 611 ? -6.239 11.376 42.948 1.00 94.56 611 VAL A CA 1
ATOM 4757 C C . VAL A 1 611 ? -5.946 10.986 44.404 1.00 94.56 611 VAL A C 1
ATOM 4759 O O . VAL A 1 611 ? -6.840 11.063 45.249 1.00 94.56 611 VAL A O 1
ATOM 4762 N N . HIS A 1 612 ? -4.701 10.615 44.726 1.00 93.88 612 HIS A N 1
ATOM 4763 C CA . HIS A 1 612 ? -4.284 10.344 46.105 1.00 93.88 612 HIS A CA 1
ATOM 4764 C C . HIS A 1 612 ? -4.336 11.585 46.999 1.00 93.88 612 HIS A C 1
ATOM 4766 O O . HIS A 1 612 ? -4.879 11.510 48.097 1.00 93.88 612 HIS A O 1
ATOM 4772 N N . ASP A 1 613 ? -3.848 12.727 46.526 1.00 94.38 613 ASP A N 1
ATOM 4773 C CA . ASP A 1 613 ? -3.925 13.991 47.262 1.00 94.38 613 ASP A CA 1
ATOM 4774 C C . ASP A 1 613 ? -5.388 14.424 47.490 1.00 94.38 613 ASP A C 1
ATOM 4776 O O . ASP A 1 613 ? -5.775 14.777 48.603 1.00 94.38 613 ASP A O 1
ATOM 4780 N N . LEU A 1 614 ? -6.260 14.272 46.486 1.00 94.25 614 LEU A N 1
ATOM 4781 C CA . LEU A 1 614 ? -7.698 14.516 46.641 1.00 94.25 614 LEU A CA 1
ATOM 4782 C C . LEU A 1 614 ? -8.360 13.587 47.666 1.00 94.25 614 LEU A C 1
ATOM 4784 O O . LEU A 1 614 ? -9.243 14.031 48.399 1.00 94.25 614 LEU A O 1
ATOM 4788 N N . ARG A 1 615 ? -7.963 12.310 47.725 1.00 94.31 615 ARG A N 1
ATOM 4789 C CA . ARG A 1 615 ? -8.425 11.359 48.750 1.00 94.31 615 ARG A CA 1
ATOM 4790 C C . ARG A 1 615 ? -8.000 11.801 50.148 1.00 94.31 615 ARG A C 1
ATOM 4792 O O . ARG A 1 615 ? -8.812 11.764 51.068 1.00 94.31 615 ARG A O 1
ATOM 4799 N N . ASP A 1 616 ? -6.735 12.182 50.300 1.00 93.75 616 ASP A N 1
ATOM 4800 C CA . ASP A 1 616 ? -6.147 12.513 51.598 1.00 93.75 616 ASP A CA 1
ATOM 4801 C C . ASP A 1 616 ? -6.719 13.832 52.155 1.00 93.75 616 ASP A C 1
ATOM 4803 O O . ASP A 1 616 ? -6.861 13.981 53.369 1.00 93.75 616 ASP A O 1
ATOM 4807 N N . ARG A 1 617 ? -7.125 14.762 51.275 1.00 93.50 617 ARG A N 1
ATOM 4808 C CA . ARG A 1 617 ? -7.862 15.985 51.639 1.00 93.50 617 ARG A CA 1
ATOM 4809 C C . ARG A 1 617 ? -9.324 15.714 52.000 1.00 93.50 617 ARG A C 1
ATOM 4811 O O . ARG A 1 617 ? -9.803 16.220 53.013 1.00 93.50 617 ARG A O 1
ATOM 4818 N N . ALA A 1 618 ? -10.038 14.969 51.154 1.00 91.56 618 ALA A N 1
ATOM 4819 C CA . ALA A 1 618 ? -11.460 14.682 51.316 1.00 91.56 618 ALA A CA 1
ATOM 4820 C C . ALA A 1 618 ? -11.826 13.332 50.664 1.00 91.56 618 ALA A C 1
ATOM 4822 O O . ALA A 1 618 ? -11.820 13.217 49.434 1.00 91.56 618 ALA A O 1
ATOM 4823 N N . PRO A 1 619 ? -12.173 12.304 51.456 1.00 92.31 619 PRO A N 1
ATOM 4824 C CA . PRO A 1 619 ? -12.725 11.056 50.942 1.00 92.31 619 PRO A CA 1
ATOM 4825 C C . PRO A 1 619 ? -14.018 11.264 50.148 1.00 92.31 619 PRO A C 1
ATOM 4827 O O . PRO A 1 619 ? -14.874 12.051 50.548 1.00 92.31 619 PRO A O 1
ATOM 4830 N N . ALA A 1 620 ? -14.177 10.531 49.048 1.00 93.94 620 ALA A N 1
ATOM 4831 C CA . ALA A 1 620 ? -15.398 10.539 48.246 1.00 93.94 620 ALA A CA 1
ATOM 4832 C C . ALA A 1 620 ? -15.584 9.202 47.517 1.00 93.94 620 ALA A C 1
ATOM 4834 O O . ALA A 1 620 ? -14.602 8.541 47.168 1.00 93.94 620 ALA A O 1
ATOM 4835 N N . ARG A 1 621 ? -16.838 8.852 47.195 1.00 95.44 621 ARG A N 1
ATOM 4836 C CA . ARG A 1 621 ? -17.207 7.663 46.402 1.00 95.44 621 ARG A CA 1
ATOM 4837 C C . ARG A 1 621 ? -16.889 7.836 44.918 1.00 95.44 621 ARG A C 1
ATOM 4839 O O . ARG A 1 621 ? -17.770 7.819 44.056 1.00 95.44 621 ARG A O 1
ATOM 4846 N N . THR A 1 622 ? -15.604 7.980 44.631 1.00 96.56 622 THR A N 1
ATOM 4847 C CA . THR A 1 622 ? -15.081 8.213 43.291 1.00 96.56 622 THR A CA 1
ATOM 4848 C C . THR A 1 622 ? -13.909 7.291 43.013 1.00 96.56 622 THR A C 1
ATOM 4850 O O . THR A 1 622 ? -13.017 7.135 43.847 1.00 96.56 622 THR A O 1
ATOM 4853 N N . VAL A 1 623 ? -13.894 6.699 41.822 1.00 97.50 623 VAL A N 1
ATOM 4854 C CA . VAL A 1 623 ? -12.757 5.934 41.305 1.00 97.50 623 VAL A CA 1
ATOM 4855 C C . VAL A 1 623 ? -12.298 6.555 39.998 1.00 97.50 623 VAL A C 1
ATOM 4857 O O . VAL A 1 623 ? -13.115 6.828 39.123 1.00 97.50 623 VAL A O 1
ATOM 4860 N N . ALA A 1 624 ? -10.995 6.775 39.871 1.00 97.00 624 ALA A N 1
ATOM 4861 C CA . ALA A 1 624 ? -10.365 7.166 38.622 1.00 97.00 624 ALA A CA 1
ATOM 4862 C C . ALA A 1 624 ? -9.879 5.918 37.871 1.00 97.00 624 ALA A C 1
ATOM 4864 O O . ALA A 1 624 ? -9.185 5.084 38.456 1.00 97.00 624 ALA A O 1
ATOM 4865 N N . TRP A 1 625 ? -10.237 5.797 36.593 1.00 97.19 625 TRP A N 1
ATOM 4866 C CA . TRP A 1 625 ? -9.723 4.795 35.667 1.00 97.19 625 TRP A CA 1
ATOM 4867 C C . TRP A 1 625 ? -8.684 5.442 34.752 1.00 97.19 625 TRP A C 1
ATOM 4869 O O . TRP A 1 625 ? -9.015 6.147 33.798 1.00 97.19 625 TRP A O 1
ATOM 4879 N N . LEU A 1 626 ? -7.420 5.216 35.097 1.00 95.56 626 LEU A N 1
ATOM 4880 C CA . LEU A 1 626 ? -6.249 5.854 34.516 1.00 95.56 626 LEU A CA 1
ATOM 4881 C C . LEU A 1 626 ? -5.583 4.912 33.502 1.00 95.56 626 LEU A C 1
ATOM 4883 O O . LEU A 1 626 ? -5.203 3.789 33.860 1.00 95.56 626 LEU A O 1
ATOM 4887 N N . PRO A 1 627 ? -5.444 5.318 32.234 1.00 95.38 627 PRO A N 1
ATOM 4888 C CA . PRO A 1 627 ? -4.783 4.507 31.232 1.00 95.38 627 PRO A CA 1
ATOM 4889 C C . PRO A 1 627 ? -3.254 4.658 31.267 1.00 95.38 627 PRO A C 1
ATOM 4891 O O . PRO A 1 627 ? -2.713 5.662 31.721 1.00 95.38 627 PRO A O 1
ATOM 4894 N N . GLY A 1 628 ? -2.553 3.669 30.714 1.00 93.44 628 GLY A N 1
ATOM 4895 C CA . GLY A 1 628 ? -1.185 3.845 30.230 1.00 93.44 628 GLY A CA 1
ATOM 4896 C C . GLY A 1 628 ? -1.148 4.709 28.963 1.00 93.44 628 GLY A C 1
ATOM 4897 O O . GLY A 1 628 ? -2.145 4.828 28.246 1.00 93.44 628 GLY A O 1
ATOM 4898 N N . PHE A 1 629 ? 0.002 5.312 28.673 1.00 93.00 629 PHE A N 1
ATOM 4899 C CA . PHE A 1 629 ? 0.150 6.306 27.609 1.00 93.00 629 PHE A CA 1
ATOM 4900 C C . PHE A 1 629 ? 0.558 5.656 26.285 1.00 93.00 629 PHE A C 1
ATOM 4902 O O . PHE A 1 629 ? 1.449 4.813 26.247 1.00 93.00 629 PHE A O 1
ATOM 4909 N N . PHE A 1 630 ? -0.065 6.060 25.182 1.00 93.38 630 PHE A N 1
ATOM 4910 C CA . PHE A 1 630 ? 0.255 5.573 23.845 1.00 93.38 630 PHE A CA 1
ATOM 4911 C C . PHE A 1 630 ? 1.673 5.958 23.411 1.00 93.38 630 PHE A C 1
ATOM 4913 O O . PHE A 1 630 ? 2.115 7.087 23.618 1.00 93.38 630 PHE A O 1
ATOM 4920 N N . THR A 1 631 ? 2.358 5.038 22.732 1.00 89.69 631 THR A N 1
ATOM 4921 C CA . THR A 1 631 ? 3.709 5.245 22.187 1.00 89.69 631 THR A CA 1
ATOM 4922 C C . THR A 1 631 ? 3.841 4.686 20.764 1.00 89.69 631 THR A C 1
ATOM 4924 O O . THR A 1 631 ? 2.865 4.220 20.168 1.00 89.69 631 THR A O 1
ATOM 4927 N N . GLY A 1 632 ? 5.040 4.790 20.187 1.00 86.62 632 GLY A N 1
ATOM 4928 C CA . GLY A 1 632 ? 5.360 4.273 18.860 1.00 86.62 632 GLY A CA 1
ATOM 4929 C C . GLY A 1 632 ? 4.501 4.903 17.762 1.00 86.62 632 GLY A C 1
ATOM 4930 O O . GLY A 1 632 ? 4.394 6.123 17.649 1.00 86.62 632 GLY A O 1
ATOM 4931 N N . GLU A 1 633 ? 3.877 4.059 16.942 1.00 88.12 633 GLU A N 1
ATOM 4932 C CA . GLU A 1 633 ? 3.071 4.485 15.789 1.00 88.12 633 GLU A CA 1
ATOM 4933 C C . GLU A 1 633 ? 1.616 4.836 16.139 1.00 88.12 633 GLU A C 1
ATOM 4935 O O . GLU A 1 633 ? 0.889 5.381 15.302 1.00 88.12 633 GLU A O 1
ATOM 4940 N N . ILE A 1 634 ? 1.164 4.539 17.363 1.00 92.12 634 ILE A N 1
ATOM 4941 C CA . ILE A 1 634 ? -0.241 4.698 17.766 1.00 92.12 634 ILE A CA 1
ATOM 4942 C C . ILE A 1 634 ? -0.741 6.145 17.597 1.00 92.12 634 ILE A C 1
ATOM 4944 O O . ILE A 1 634 ? -1.808 6.324 17.002 1.00 92.12 634 ILE A O 1
ATOM 4948 N N . PRO A 1 635 ? 0.003 7.202 17.993 1.00 91.19 635 PRO A N 1
ATOM 4949 C CA . PRO A 1 635 ? -0.431 8.580 17.755 1.00 91.19 635 PRO A CA 1
ATOM 4950 C C . PRO A 1 635 ? -0.654 8.909 16.269 1.00 91.19 635 PRO A C 1
ATOM 4952 O O . PRO A 1 635 ? -1.595 9.631 15.936 1.00 91.19 635 PRO A O 1
ATOM 4955 N N . GLY A 1 636 ? 0.171 8.355 15.371 1.00 89.81 636 GLY A N 1
ATOM 4956 C CA . GLY A 1 636 ? 0.015 8.508 13.921 1.00 89.81 636 GLY A CA 1
ATOM 4957 C C . GLY A 1 636 ? -1.218 7.777 13.382 1.00 89.81 636 GLY A C 1
ATOM 4958 O O . GLY A 1 636 ? -1.947 8.307 12.545 1.00 89.81 636 GLY A O 1
ATOM 4959 N N . LYS A 1 637 ? -1.521 6.592 13.921 1.00 90.25 637 LYS A N 1
ATOM 4960 C CA . LYS A 1 637 ? -2.740 5.834 13.593 1.00 90.25 637 LYS A CA 1
ATOM 4961 C C . LYS A 1 637 ? -4.012 6.575 14.016 1.00 90.25 637 LYS A C 1
ATOM 4963 O O . LYS A 1 637 ? -4.970 6.625 13.246 1.00 90.25 637 LYS A O 1
ATOM 4968 N N . ILE A 1 638 ? -4.004 7.213 15.189 1.00 95.25 638 ILE A N 1
ATOM 4969 C CA . ILE A 1 638 ? -5.111 8.062 15.665 1.00 95.25 638 ILE A CA 1
ATOM 4970 C C . ILE A 1 638 ? -5.278 9.280 14.750 1.00 95.25 638 ILE A C 1
ATOM 4972 O O . ILE A 1 638 ? -6.394 9.564 14.320 1.00 95.25 638 ILE A O 1
ATOM 4976 N N . ALA A 1 639 ? -4.182 9.962 14.404 1.00 93.88 639 ALA A N 1
ATOM 4977 C CA . ALA A 1 639 ? -4.196 11.090 13.470 1.00 93.88 639 ALA A CA 1
ATOM 4978 C C . ALA A 1 639 ? -4.821 10.714 12.117 1.00 93.88 639 ALA A C 1
ATOM 4980 O O . ALA A 1 639 ? -5.676 11.432 11.597 1.00 93.88 639 ALA A O 1
ATOM 4981 N N . ASN A 1 640 ? -4.438 9.558 11.571 1.00 92.94 640 ASN A N 1
ATOM 4982 C CA . ASN A 1 640 ? -4.995 9.052 10.321 1.00 92.94 640 ASN A CA 1
ATOM 4983 C C . ASN A 1 640 ? -6.482 8.727 10.451 1.00 92.94 640 ASN A C 1
ATOM 4985 O O . ASN A 1 640 ? -7.253 9.106 9.574 1.00 92.94 640 ASN A O 1
ATOM 4989 N N . LEU A 1 641 ? -6.909 8.089 11.545 1.00 95.88 641 LEU A N 1
ATOM 4990 C CA . LEU A 1 641 ? -8.323 7.776 11.748 1.00 95.88 641 LEU A CA 1
ATOM 4991 C C . LEU A 1 641 ? -9.184 9.045 11.869 1.00 95.88 641 LEU A C 1
ATOM 4993 O O . LEU A 1 641 ? -10.254 9.095 11.272 1.00 95.88 641 LEU A O 1
ATOM 4997 N N . VAL A 1 642 ? -8.698 10.097 12.542 1.00 97.19 642 VAL A N 1
ATOM 4998 C CA . VAL A 1 642 ? -9.376 11.411 12.581 1.00 97.19 642 VAL A CA 1
ATOM 4999 C C . VAL A 1 642 ? -9.584 11.966 11.167 1.00 97.19 642 VAL A C 1
ATOM 5001 O O . VAL A 1 642 ? -10.675 12.427 10.829 1.00 97.19 642 VAL A O 1
ATOM 5004 N N . ARG A 1 643 ? -8.551 11.906 10.319 1.00 96.69 643 ARG A N 1
ATOM 5005 C CA . ARG A 1 643 ? -8.617 12.392 8.930 1.00 96.69 643 ARG A CA 1
ATOM 5006 C C . ARG A 1 643 ? -9.553 11.543 8.069 1.00 96.69 643 ARG A C 1
ATOM 5008 O O . ARG A 1 643 ? -10.314 12.097 7.278 1.00 96.69 643 ARG A O 1
ATOM 5015 N N . ILE A 1 644 ? -9.530 10.221 8.239 1.00 95.62 644 ILE A N 1
ATOM 5016 C CA . ILE A 1 644 ? -10.427 9.287 7.545 1.00 95.62 644 ILE A CA 1
ATOM 5017 C C . ILE A 1 644 ? -11.884 9.572 7.919 1.00 95.62 644 ILE A C 1
ATOM 5019 O O . ILE A 1 644 ? -12.710 9.763 7.030 1.00 95.62 644 ILE A O 1
ATOM 5023 N N . ASP A 1 645 ? -12.196 9.675 9.212 1.00 96.38 645 ASP A N 1
ATOM 5024 C CA . ASP A 1 645 ? -13.550 9.969 9.693 1.00 96.38 645 ASP A CA 1
ATOM 5025 C C . ASP A 1 645 ? -14.056 11.313 9.163 1.00 96.38 645 ASP A C 1
ATOM 5027 O O . ASP A 1 645 ? -15.212 11.441 8.745 1.00 96.38 645 ASP A O 1
ATOM 5031 N N . TYR A 1 646 ? -13.171 12.311 9.109 1.00 96.19 646 TYR A N 1
ATOM 5032 C CA . TYR A 1 646 ? -13.482 13.595 8.501 1.00 96.19 646 TYR A CA 1
ATOM 5033 C C . TYR A 1 646 ? -13.835 13.461 7.016 1.00 96.19 646 TYR A C 1
ATOM 5035 O O . TYR A 1 646 ? -14.865 13.996 6.609 1.00 96.19 646 TYR A O 1
ATOM 5043 N N . LEU A 1 647 ? -13.023 12.753 6.223 1.00 95.88 647 LEU A N 1
ATOM 5044 C CA . LEU A 1 647 ? -13.231 12.571 4.780 1.00 95.88 647 LEU A CA 1
ATOM 5045 C C . LEU A 1 647 ? -14.502 11.780 4.458 1.00 95.88 647 LEU A C 1
ATOM 5047 O O . LEU A 1 647 ? -15.210 12.130 3.517 1.00 95.88 647 LEU A O 1
ATOM 5051 N N . LEU A 1 648 ? -14.808 10.747 5.246 1.00 95.50 648 LEU A N 1
ATOM 5052 C CA . LEU A 1 648 ? -15.988 9.892 5.067 1.00 95.50 648 LEU A CA 1
ATOM 5053 C C . LEU A 1 648 ? -17.301 10.558 5.515 1.00 95.50 648 LEU A C 1
ATOM 5055 O O . LEU A 1 648 ? -18.373 9.965 5.400 1.00 95.50 648 LEU A O 1
ATOM 5059 N N . THR A 1 649 ? -17.243 11.790 6.024 1.00 94.38 649 THR A N 1
ATOM 5060 C CA . THR A 1 649 ? -18.429 12.542 6.438 1.00 94.38 649 THR A CA 1
ATOM 5061 C C . THR A 1 649 ? -18.939 13.433 5.300 1.00 94.38 649 THR A C 1
ATOM 5063 O O . THR A 1 649 ? -18.281 14.397 4.903 1.00 94.38 649 THR A O 1
ATOM 5066 N N . GLY A 1 650 ? -20.161 13.180 4.824 1.00 90.25 650 GLY A N 1
ATOM 5067 C CA . GLY A 1 650 ? -20.822 14.025 3.820 1.00 90.25 650 GLY A CA 1
ATOM 5068 C C . GLY A 1 650 ? -20.097 14.029 2.467 1.00 90.25 650 GLY A C 1
ATOM 5069 O O . GLY A 1 650 ? -19.725 12.973 1.971 1.00 90.25 650 GLY A O 1
ATOM 5070 N N . SER A 1 651 ? -19.901 15.212 1.870 1.00 90.69 651 SER A N 1
ATOM 5071 C CA . SER A 1 651 ? -19.240 15.414 0.563 1.00 90.69 651 SER A CA 1
ATOM 5072 C C . SER A 1 651 ? -17.735 15.713 0.648 1.00 90.69 651 SER A C 1
ATOM 5074 O O . SER A 1 651 ? -17.112 16.060 -0.353 1.00 90.69 651 SER A O 1
ATOM 5076 N N . ARG A 1 652 ? -17.119 15.608 1.833 1.00 93.19 652 ARG A N 1
ATOM 5077 C CA . ARG A 1 652 ? -15.741 16.082 2.071 1.00 93.19 652 ARG A CA 1
ATOM 5078 C C . ARG A 1 652 ? -14.692 15.331 1.255 1.00 93.19 652 ARG A C 1
ATOM 5080 O O . ARG A 1 652 ? -13.721 15.937 0.803 1.00 93.19 652 ARG A O 1
ATOM 5087 N N . LEU A 1 653 ? -14.888 14.030 1.035 1.00 91.88 653 LEU A N 1
ATOM 5088 C CA . LEU A 1 653 ? -14.024 13.253 0.150 1.00 91.88 653 LEU A CA 1
ATOM 5089 C C . LEU A 1 653 ? -14.081 13.765 -1.292 1.00 91.88 653 LEU A C 1
ATOM 5091 O O . LEU A 1 653 ? -13.037 13.874 -1.927 1.00 91.88 653 LEU A O 1
ATOM 5095 N N . ASP A 1 654 ? -15.264 14.118 -1.800 1.00 90.31 654 ASP A N 1
ATOM 5096 C CA . ASP A 1 654 ? -15.410 14.628 -3.167 1.00 90.31 654 ASP A CA 1
ATOM 5097 C C . ASP A 1 654 ? -14.664 15.951 -3.366 1.00 90.31 654 ASP A C 1
ATOM 5099 O O . ASP A 1 654 ? -14.037 16.163 -4.405 1.00 90.31 654 ASP A O 1
ATOM 5103 N N . GLU A 1 655 ? -14.675 16.817 -2.353 1.00 90.25 655 GLU A N 1
ATOM 5104 C CA . GLU A 1 655 ? -13.937 18.082 -2.352 1.00 90.25 655 GLU A CA 1
ATOM 5105 C C . GLU A 1 655 ? -12.417 17.843 -2.316 1.00 90.25 655 GLU A C 1
ATOM 5107 O O . GLU A 1 655 ? -11.672 18.359 -3.161 1.00 90.25 655 GLU A O 1
ATOM 5112 N N . ALA A 1 656 ? -11.950 16.999 -1.387 1.00 88.00 656 ALA A N 1
ATOM 5113 C CA . ALA A 1 656 ? -10.533 16.671 -1.222 1.00 88.00 656 ALA A CA 1
ATOM 5114 C C . ALA A 1 656 ? -9.953 15.917 -2.435 1.00 88.00 656 ALA A C 1
ATOM 5116 O O . ALA A 1 656 ? -8.795 16.134 -2.809 1.00 88.00 656 ALA A O 1
ATOM 5117 N N . ALA A 1 657 ? -10.764 15.082 -3.086 1.00 88.69 657 ALA A N 1
ATOM 5118 C CA . ALA A 1 657 ? -10.408 14.253 -4.233 1.00 88.69 657 ALA A CA 1
ATOM 5119 C C . ALA A 1 657 ? -10.957 14.789 -5.570 1.00 88.69 657 ALA A C 1
ATOM 5121 O O . ALA A 1 657 ? -11.093 14.036 -6.528 1.00 88.69 657 ALA A O 1
ATOM 5122 N N . SER A 1 658 ? -11.218 16.094 -5.676 1.00 86.88 658 SER A N 1
ATOM 5123 C CA . SER A 1 658 ? -11.758 16.749 -6.887 1.00 86.88 658 SER A CA 1
ATOM 5124 C C . SER A 1 658 ? -10.926 16.560 -8.166 1.00 86.88 658 SER A C 1
ATOM 5126 O O . SER A 1 658 ? -11.447 16.683 -9.271 1.00 86.88 658 SER A O 1
ATOM 5128 N N . HIS A 1 659 ? -9.641 16.234 -8.023 1.00 79.94 659 HIS A N 1
ATOM 5129 C CA . HIS A 1 659 ? -8.724 15.907 -9.117 1.00 79.94 659 HIS A CA 1
ATOM 5130 C C . HIS A 1 659 ? -8.911 14.483 -9.675 1.00 79.94 659 HIS A C 1
ATOM 5132 O O . HIS A 1 659 ? -8.341 14.163 -10.715 1.00 79.94 659 HIS A O 1
ATOM 5138 N N . LEU A 1 660 ? -9.685 13.631 -8.994 1.00 79.19 660 LEU A N 1
ATOM 5139 C CA . LEU A 1 660 ? -9.951 12.247 -9.377 1.00 79.19 660 LEU A CA 1
ATOM 5140 C C . LEU A 1 660 ? -11.296 12.105 -10.107 1.00 79.19 660 LEU A C 1
ATOM 5142 O O . LEU A 1 660 ? -12.288 12.778 -9.796 1.00 79.19 660 LEU A O 1
ATOM 5146 N N . GLY A 1 661 ? -11.347 11.166 -11.056 1.00 77.81 661 GLY A N 1
ATOM 5147 C CA . GLY A 1 661 ? -12.585 10.771 -11.731 1.00 77.81 661 GLY A CA 1
ATOM 5148 C C . GLY A 1 661 ? -13.608 10.145 -10.771 1.00 77.81 661 GLY A C 1
ATOM 5149 O O . GLY A 1 661 ? -13.275 9.756 -9.654 1.00 77.81 661 GLY A O 1
ATOM 5150 N N . ALA A 1 662 ? -14.871 10.030 -11.199 1.00 77.12 662 ALA A N 1
ATOM 5151 C CA . ALA A 1 662 ? -15.951 9.492 -10.358 1.00 77.12 662 ALA A CA 1
ATOM 5152 C C . ALA A 1 662 ? -15.679 8.050 -9.883 1.00 77.12 662 ALA A C 1
ATOM 5154 O O . ALA A 1 662 ? -15.866 7.740 -8.708 1.00 77.12 662 ALA A O 1
ATOM 5155 N N . ASP A 1 663 ? -15.161 7.200 -10.772 1.00 71.88 663 ASP A N 1
ATOM 5156 C CA . ASP A 1 663 ? -14.820 5.814 -10.441 1.00 71.88 663 ASP A CA 1
ATOM 5157 C C . ASP A 1 663 ? -13.648 5.726 -9.450 1.00 71.88 663 ASP A C 1
ATOM 5159 O O . ASP A 1 663 ? -13.643 4.868 -8.568 1.00 71.88 663 ASP A O 1
ATOM 5163 N N . ASP A 1 664 ? -12.660 6.618 -9.569 1.00 74.81 664 ASP A N 1
ATOM 5164 C CA . ASP A 1 664 ? -11.531 6.710 -8.637 1.00 74.81 664 ASP A CA 1
ATOM 5165 C C . ASP A 1 664 ? -11.964 7.232 -7.268 1.00 74.81 664 ASP A C 1
ATOM 5167 O O . ASP A 1 664 ? -11.514 6.715 -6.250 1.00 74.81 664 ASP A O 1
ATOM 5171 N N . ARG A 1 665 ? -12.890 8.196 -7.213 1.00 84.12 665 ARG A N 1
ATOM 5172 C CA . ARG A 1 665 ? -13.454 8.681 -5.944 1.00 84.12 665 ARG A CA 1
ATOM 5173 C C . ARG A 1 665 ? -14.263 7.610 -5.219 1.00 84.12 665 ARG A C 1
ATOM 5175 O O . ARG A 1 665 ? -14.096 7.449 -4.013 1.00 84.12 665 ARG A O 1
ATOM 5182 N N . ALA A 1 666 ? -15.071 6.831 -5.940 1.00 82.19 666 ALA A N 1
ATOM 5183 C CA . ALA A 1 666 ? -15.784 5.694 -5.357 1.00 82.19 666 ALA A CA 1
ATOM 5184 C C . ALA A 1 666 ? -14.808 4.647 -4.783 1.00 82.19 666 ALA A C 1
ATOM 5186 O O . ALA A 1 666 ? -14.991 4.170 -3.664 1.00 82.19 666 ALA A O 1
ATOM 5187 N N . ARG A 1 667 ? -13.714 4.357 -5.502 1.00 73.12 667 ARG A N 1
ATOM 5188 C CA . ARG A 1 667 ? -12.634 3.492 -4.998 1.00 73.12 667 ARG A CA 1
ATOM 5189 C C . ARG A 1 667 ? -11.947 4.072 -3.762 1.00 73.12 667 ARG A C 1
ATOM 5191 O O . ARG A 1 667 ? -11.739 3.344 -2.795 1.00 73.12 667 ARG A O 1
ATOM 5198 N N . ALA A 1 668 ? -11.616 5.363 -3.776 1.00 82.56 668 ALA A N 1
ATOM 5199 C CA . ALA A 1 668 ? -11.014 6.062 -2.642 1.00 82.56 668 ALA A CA 1
ATOM 5200 C C . ALA A 1 668 ? -11.887 5.934 -1.388 1.00 82.56 668 ALA A C 1
ATOM 5202 O O . ALA A 1 668 ? -11.383 5.641 -0.307 1.00 82.56 668 ALA A O 1
ATOM 5203 N N . HIS A 1 669 ? -13.201 6.099 -1.553 1.00 88.44 669 HIS A N 1
ATOM 5204 C CA . HIS A 1 669 ? -14.174 5.975 -0.477 1.00 88.44 669 HIS A CA 1
ATOM 5205 C C . HIS A 1 669 ? -14.149 4.580 0.160 1.00 88.44 669 HIS A C 1
ATOM 5207 O O . HIS A 1 669 ? -14.021 4.459 1.378 1.00 88.44 669 HIS A O 1
ATOM 5213 N N . ASP A 1 670 ? -14.233 3.522 -0.651 1.00 82.12 670 ASP A N 1
ATOM 5214 C CA . ASP A 1 670 ? -14.209 2.145 -0.146 1.00 82.12 670 ASP A CA 1
ATOM 5215 C C . ASP A 1 670 ? -12.891 1.810 0.566 1.00 82.12 670 ASP A C 1
ATOM 5217 O O . ASP A 1 670 ? -12.903 1.145 1.604 1.00 82.12 670 ASP A O 1
ATOM 5221 N N . LEU A 1 671 ? -11.761 2.306 0.055 1.00 77.19 671 LEU A N 1
ATOM 5222 C CA . LEU A 1 671 ? -10.455 2.095 0.678 1.00 77.19 671 LEU A CA 1
ATOM 5223 C C . LEU A 1 671 ? -10.318 2.830 2.012 1.00 77.19 671 LEU A C 1
ATOM 5225 O O . LEU A 1 671 ? -9.902 2.217 2.993 1.00 77.19 671 LEU A O 1
ATOM 5229 N N . LEU A 1 672 ? -10.713 4.105 2.073 1.00 87.06 672 LEU A N 1
ATOM 5230 C CA . LEU A 1 672 ? -10.715 4.878 3.317 1.00 87.06 672 LEU A CA 1
ATOM 5231 C C . LEU A 1 672 ? -11.631 4.236 4.362 1.00 87.06 672 LEU A C 1
ATOM 5233 O O . LEU A 1 672 ? -11.254 4.162 5.530 1.00 87.06 672 LEU A O 1
ATOM 5237 N N . ARG A 1 673 ? -12.795 3.708 3.954 1.00 89.31 673 ARG A N 1
ATOM 5238 C CA . ARG A 1 673 ? -13.695 2.974 4.855 1.00 89.31 673 ARG A CA 1
ATOM 5239 C C . ARG A 1 673 ? -13.023 1.726 5.421 1.00 89.31 673 ARG A C 1
ATOM 5241 O O . ARG A 1 673 ? -12.982 1.561 6.635 1.00 89.31 673 ARG A O 1
ATOM 5248 N N . ASN A 1 674 ? -12.444 0.888 4.561 1.00 77.81 674 ASN A N 1
ATOM 5249 C CA . ASN A 1 674 ? -11.770 -0.338 4.992 1.00 77.81 674 ASN A CA 1
ATOM 5250 C C . ASN A 1 674 ? -10.563 -0.041 5.902 1.00 77.81 674 ASN A C 1
ATOM 5252 O O . ASN A 1 674 ? -10.373 -0.707 6.920 1.00 77.81 674 ASN A O 1
ATOM 5256 N N . GLN A 1 675 ? -9.765 0.979 5.567 1.00 81.88 675 GLN A N 1
ATOM 5257 C CA . GLN A 1 675 ? -8.647 1.425 6.397 1.00 81.88 675 GLN A CA 1
ATOM 5258 C C . GLN A 1 675 ? -9.138 1.943 7.755 1.00 81.88 675 GLN A C 1
ATOM 5260 O O . GLN A 1 675 ? -8.570 1.585 8.788 1.00 81.88 675 GLN A O 1
ATOM 5265 N N . GLY A 1 676 ? -10.213 2.736 7.771 1.00 87.44 676 GLY A N 1
ATOM 5266 C CA . GLY A 1 676 ? -10.853 3.218 8.992 1.00 87.44 676 GLY A CA 1
ATOM 5267 C C . GLY A 1 676 ? -11.337 2.077 9.889 1.00 87.44 676 GLY A C 1
ATOM 5268 O O . GLY A 1 676 ? -11.047 2.073 11.084 1.00 87.44 676 GLY A O 1
ATOM 5269 N N . ASP A 1 677 ? -12.003 1.069 9.322 1.00 85.44 677 ASP A N 1
ATOM 5270 C CA . ASP A 1 677 ? -12.477 -0.109 10.058 1.00 85.44 677 ASP A CA 1
ATOM 5271 C C . ASP A 1 677 ? -11.319 -0.918 10.664 1.00 85.44 677 ASP A C 1
ATOM 5273 O O . ASP A 1 677 ? -11.378 -1.316 11.834 1.00 85.44 677 ASP A O 1
ATOM 5277 N N . SER A 1 678 ? -10.234 -1.103 9.905 1.00 82.56 678 SER A N 1
ATOM 5278 C CA . SER A 1 678 ? -9.019 -1.766 10.390 1.00 82.56 678 SER A CA 1
ATOM 5279 C C . SER A 1 678 ? -8.378 -0.996 11.547 1.00 82.56 678 SER A C 1
ATOM 5281 O O . SER A 1 678 ? -8.109 -1.580 12.599 1.00 82.56 678 SER A O 1
ATOM 5283 N N . LEU A 1 679 ? -8.198 0.323 11.398 1.00 89.12 679 LEU A N 1
ATOM 5284 C CA . LEU A 1 679 ? -7.640 1.184 12.446 1.00 89.12 679 LEU A CA 1
ATOM 5285 C C . LEU A 1 679 ? -8.510 1.177 13.706 1.00 89.12 679 LEU A C 1
ATOM 5287 O O . LEU A 1 679 ? -7.983 1.093 14.811 1.00 89.12 679 LEU A O 1
ATOM 5291 N N . ARG A 1 680 ? -9.842 1.203 13.574 1.00 92.69 680 ARG A N 1
ATOM 5292 C CA . ARG A 1 680 ? -10.760 1.085 14.720 1.00 92.69 680 ARG A CA 1
ATOM 5293 C C . ARG A 1 680 ? -10.605 -0.251 15.437 1.00 92.69 680 ARG A C 1
ATOM 5295 O O . ARG A 1 680 ? -10.596 -0.282 16.665 1.00 92.69 680 ARG A O 1
ATOM 5302 N N . SER A 1 681 ? -10.503 -1.352 14.692 1.00 88.38 681 SER A N 1
ATOM 5303 C CA . SER A 1 681 ? -10.304 -2.684 15.271 1.00 88.38 681 SER A CA 1
ATOM 5304 C C . SER A 1 681 ? -8.983 -2.777 16.037 1.00 88.38 681 SER A C 1
ATOM 5306 O O . SER A 1 681 ? -8.952 -3.297 17.151 1.00 88.38 681 SER A O 1
ATOM 5308 N N . GLU A 1 682 ? -7.905 -2.234 15.472 1.00 88.94 682 GLU A N 1
ATOM 5309 C CA . GLU A 1 682 ? -6.594 -2.188 16.118 1.00 88.94 682 GLU A CA 1
ATOM 5310 C C . GLU A 1 682 ? -6.607 -1.297 17.370 1.00 88.94 682 GLU A C 1
ATOM 5312 O O . GLU A 1 682 ? -6.240 -1.749 18.456 1.00 88.94 682 GLU A O 1
ATOM 5317 N N . LEU A 1 683 ? -7.111 -0.063 17.259 1.00 93.94 683 LEU A N 1
ATOM 5318 C CA . LEU A 1 683 ? -7.178 0.879 18.379 1.00 93.94 683 LEU A CA 1
ATOM 5319 C C . LEU A 1 683 ? -8.031 0.349 19.534 1.00 93.94 683 LEU A C 1
ATOM 5321 O O . LEU A 1 683 ? -7.682 0.582 20.685 1.00 93.94 683 LEU A O 1
ATOM 5325 N N . ARG A 1 684 ? -9.094 -0.424 19.274 1.00 94.06 684 ARG A N 1
ATOM 5326 C CA . ARG A 1 684 ? -9.844 -1.120 20.338 1.00 94.06 684 ARG A CA 1
ATOM 5327 C C . ARG A 1 684 ? -8.966 -2.076 21.142 1.00 94.06 684 ARG A C 1
ATOM 5329 O O . ARG A 1 684 ? -9.092 -2.132 22.363 1.00 94.06 684 ARG A O 1
ATOM 5336 N N . GLN A 1 685 ? -8.088 -2.832 20.483 1.00 91.38 685 GLN A N 1
ATOM 5337 C CA . GLN A 1 685 ? -7.170 -3.744 21.173 1.00 91.38 685 GLN A CA 1
ATOM 5338 C C . GLN A 1 685 ? -6.122 -2.971 21.973 1.00 91.38 685 GLN A C 1
ATOM 5340 O O . GLN A 1 685 ? -5.849 -3.316 23.120 1.00 91.38 685 GLN A O 1
ATOM 5345 N N . VAL A 1 686 ? -5.584 -1.893 21.402 1.00 94.06 686 VAL A N 1
ATOM 5346 C CA . VAL A 1 686 ? -4.599 -1.036 22.076 1.00 94.06 686 VAL A CA 1
ATOM 5347 C C . VAL A 1 686 ? -5.221 -0.299 23.269 1.00 94.06 686 VAL A C 1
ATOM 5349 O O . VAL A 1 686 ? -4.604 -0.223 24.326 1.00 94.06 686 VAL A O 1
ATOM 5352 N N . LEU A 1 687 ? -6.476 0.151 23.170 1.00 95.75 687 LEU A N 1
ATOM 5353 C CA . LEU A 1 687 ? -7.222 0.706 24.303 1.00 95.75 687 LEU A CA 1
ATOM 5354 C C . LEU A 1 687 ? -7.365 -0.322 25.429 1.00 95.75 687 LEU A C 1
ATOM 5356 O O . LEU A 1 687 ? -7.132 0.004 26.587 1.00 95.75 687 LEU A O 1
ATOM 5360 N N . ARG A 1 688 ? -7.671 -1.589 25.124 1.00 95.50 688 ARG A N 1
ATOM 5361 C CA . ARG A 1 688 ? -7.720 -2.631 26.166 1.00 95.50 688 ARG A CA 1
ATOM 5362 C C . ARG A 1 688 ? -6.379 -2.793 26.879 1.00 95.50 688 ARG A C 1
ATOM 5364 O O . ARG A 1 688 ? -6.376 -2.998 28.086 1.00 95.50 688 ARG A O 1
ATOM 5371 N N . GLN A 1 689 ? -5.259 -2.673 26.166 1.00 94.88 689 GLN A N 1
ATOM 5372 C CA . GLN A 1 689 ? -3.930 -2.676 26.786 1.00 94.88 689 GLN A CA 1
ATOM 5373 C C . GLN A 1 689 ? -3.734 -1.451 27.684 1.00 94.88 689 GLN A C 1
ATOM 5375 O O . GLN A 1 689 ? -3.330 -1.597 28.833 1.00 94.88 689 GLN A O 1
ATOM 5380 N N . ALA A 1 690 ? -4.084 -0.261 27.188 1.00 95.25 690 ALA A N 1
ATOM 5381 C CA . ALA A 1 690 ? -3.932 0.990 27.922 1.00 95.25 690 ALA A CA 1
ATOM 5382 C C . ALA A 1 690 ? -4.750 1.029 29.217 1.00 95.25 690 ALA A C 1
ATOM 5384 O O . ALA A 1 690 ? -4.259 1.535 30.214 1.00 95.25 690 ALA A O 1
ATOM 5385 N N . TYR A 1 691 ? -5.955 0.463 29.241 1.00 95.50 691 TYR A N 1
ATOM 5386 C CA . TYR A 1 691 ? -6.826 0.469 30.423 1.00 95.50 691 TYR A CA 1
ATOM 5387 C C . TYR A 1 691 ? -6.705 -0.788 31.302 1.00 95.50 691 TYR A C 1
ATOM 5389 O O . TYR A 1 691 ? -7.548 -0.993 32.174 1.00 95.50 691 TYR A O 1
ATOM 5397 N N . GLY A 1 692 ? -5.697 -1.644 31.089 1.00 94.56 692 GLY A N 1
ATOM 5398 C CA . GLY A 1 692 ? -5.441 -2.812 31.945 1.00 94.56 692 GLY A CA 1
ATOM 5399 C C . GLY A 1 692 ? -6.337 -4.026 31.702 1.00 94.56 692 GLY A C 1
ATOM 5400 O O . GLY A 1 692 ? -6.386 -4.936 32.527 1.00 94.56 692 GLY A O 1
ATOM 5401 N N . LEU A 1 693 ? -7.053 -4.056 30.578 1.00 95.44 693 LEU A N 1
ATOM 5402 C CA . LEU A 1 693 ? -7.940 -5.151 30.173 1.00 95.44 693 LEU A CA 1
ATOM 5403 C C . LEU A 1 693 ? -7.259 -6.162 29.245 1.00 95.44 693 LEU A C 1
ATOM 5405 O O . LEU A 1 693 ? -7.823 -7.211 28.943 1.00 95.44 693 LEU A O 1
ATOM 5409 N N . ALA A 1 694 ? -6.048 -5.877 28.782 1.00 94.06 694 ALA A N 1
ATOM 5410 C CA . ALA A 1 694 ? -5.212 -6.787 28.015 1.00 94.06 694 ALA A CA 1
ATOM 5411 C C . ALA A 1 694 ? -3.754 -6.654 28.462 1.00 94.06 694 ALA A C 1
ATOM 5413 O O . ALA A 1 694 ? -3.365 -5.660 29.070 1.00 94.06 694 ALA A O 1
ATOM 5414 N N . ARG A 1 695 ? -2.933 -7.661 28.150 1.00 92.19 695 ARG A N 1
ATOM 5415 C CA . ARG A 1 695 ? -1.492 -7.592 28.405 1.00 92.19 695 ARG A CA 1
ATOM 5416 C C . ARG A 1 695 ? -0.887 -6.457 27.576 1.00 92.19 695 ARG A C 1
ATOM 5418 O O . ARG A 1 695 ? -0.999 -6.492 26.353 1.00 92.19 695 ARG A O 1
ATOM 5425 N N . ALA A 1 696 ? -0.260 -5.494 28.243 1.00 88.56 696 ALA A N 1
ATOM 5426 C CA . ALA A 1 696 ? 0.386 -4.367 27.587 1.00 88.56 696 ALA A CA 1
ATOM 5427 C C . ALA A 1 696 ? 1.624 -4.791 26.782 1.00 88.56 696 ALA A C 1
ATOM 5429 O O . ALA A 1 696 ? 2.346 -5.718 27.165 1.00 88.56 696 ALA A O 1
ATOM 5430 N N . ASP A 1 697 ? 1.842 -4.087 25.675 1.00 89.81 697 ASP A N 1
ATOM 5431 C CA . ASP A 1 697 ? 3.045 -4.129 24.849 1.00 89.81 697 ASP A CA 1
ATOM 5432 C C . ASP A 1 697 ? 3.691 -2.737 24.869 1.00 89.81 697 ASP A C 1
ATOM 5434 O O . ASP A 1 697 ? 3.051 -1.754 24.487 1.00 89.81 697 ASP A O 1
ATOM 5438 N N . GLU A 1 698 ? 4.959 -2.667 25.280 1.00 90.06 698 GLU A N 1
ATOM 5439 C CA . GLU A 1 698 ? 5.768 -1.439 25.338 1.00 90.06 698 GLU A CA 1
ATOM 5440 C C . GLU A 1 698 ? 5.865 -0.714 23.993 1.00 90.06 698 GLU A C 1
ATOM 5442 O O . GLU A 1 698 ? 6.129 0.484 23.955 1.00 90.06 698 GLU A O 1
ATOM 5447 N N . ARG A 1 699 ? 5.629 -1.411 22.876 1.00 88.62 699 ARG A N 1
ATOM 5448 C CA . ARG A 1 699 ? 5.571 -0.798 21.540 1.00 88.62 699 ARG A CA 1
ATOM 5449 C C . ARG A 1 699 ? 4.336 0.080 21.340 1.00 88.62 699 ARG A C 1
ATOM 5451 O O . ARG A 1 699 ? 4.349 0.946 20.470 1.00 88.62 699 ARG A O 1
ATOM 5458 N N . ASN A 1 700 ? 3.281 -0.155 22.120 1.00 87.56 700 ASN A N 1
ATOM 5459 C CA . ASN A 1 700 ? 1.983 0.500 21.978 1.00 87.56 700 ASN A CA 1
ATOM 5460 C C . ASN A 1 700 ? 1.632 1.377 23.183 1.00 87.56 700 ASN A C 1
ATOM 5462 O O . ASN A 1 700 ? 0.996 2.414 22.996 1.00 87.56 700 ASN A O 1
ATOM 5466 N N . VAL A 1 701 ? 2.015 0.968 24.399 1.00 91.62 701 VAL A N 1
ATOM 5467 C CA . VAL A 1 701 ? 1.618 1.608 25.662 1.00 91.62 701 VAL A CA 1
ATOM 5468 C C . VAL A 1 701 ? 2.783 1.643 26.660 1.00 91.62 701 VAL A C 1
ATOM 5470 O O . VAL A 1 701 ? 3.483 0.650 26.816 1.00 91.62 701 VAL A O 1
ATOM 5473 N N . LEU A 1 702 ? 2.944 2.758 27.378 1.00 90.38 702 LEU A N 1
ATOM 5474 C CA . LEU A 1 702 ? 3.854 2.958 28.515 1.00 90.38 702 LEU A CA 1
ATOM 5475 C C . LEU A 1 702 ? 3.073 3.215 29.819 1.00 90.38 702 LEU A C 1
ATOM 5477 O O . LEU A 1 702 ? 1.878 3.498 29.785 1.00 90.38 702 LEU A O 1
ATOM 5481 N N . ASP A 1 703 ? 3.733 3.104 30.974 1.00 85.06 703 ASP A N 1
ATOM 5482 C CA . ASP A 1 703 ? 3.189 3.450 32.303 1.00 85.06 703 ASP A CA 1
ATOM 5483 C C . ASP A 1 703 ? 1.851 2.773 32.689 1.00 85.06 703 ASP A C 1
ATOM 5485 O O . ASP A 1 703 ? 1.009 3.360 33.372 1.00 85.06 703 ASP A O 1
ATOM 5489 N N . TRP A 1 704 ? 1.653 1.513 32.289 1.00 83.44 704 TRP A N 1
ATOM 5490 C CA . TRP A 1 704 ? 0.401 0.745 32.431 1.00 83.44 704 TRP A CA 1
ATOM 5491 C C . TRP A 1 704 ? 0.170 0.096 33.819 1.00 83.44 704 TRP A C 1
ATOM 5493 O O . TRP A 1 704 ? -0.425 -0.975 33.922 1.00 83.44 704 TRP A O 1
ATOM 5503 N N . THR A 1 705 ? 0.664 0.673 34.914 1.00 84.81 705 THR A N 1
ATOM 5504 C CA . THR A 1 705 ? 0.415 0.138 36.272 1.00 84.81 705 THR A CA 1
ATOM 5505 C C . THR A 1 705 ? -0.763 0.841 36.953 1.00 84.81 705 THR A C 1
ATOM 5507 O O . THR A 1 705 ? -1.150 1.930 36.551 1.00 84.81 705 THR A O 1
ATOM 5510 N N . ASP A 1 706 ? -1.358 0.243 37.989 1.00 86.06 706 ASP A N 1
ATOM 5511 C CA . ASP A 1 706 ? -2.335 0.905 38.878 1.00 86.06 706 ASP A CA 1
ATOM 5512 C C . ASP A 1 706 ? -3.444 1.700 38.156 1.00 86.06 706 ASP A C 1
ATOM 5514 O O . ASP A 1 706 ? -3.616 2.902 38.360 1.00 86.06 706 ASP A O 1
ATOM 5518 N N . HIS A 1 707 ? -4.194 1.016 37.288 1.00 93.56 707 HIS A N 1
ATOM 5519 C CA . HIS A 1 707 ? -5.230 1.631 36.449 1.00 93.56 707 HIS A CA 1
ATOM 5520 C C . HIS A 1 707 ? -6.458 2.137 37.205 1.00 93.56 707 HIS A C 1
ATOM 5522 O O . HIS A 1 707 ? -7.202 2.942 36.662 1.00 93.56 707 HIS A O 1
ATOM 5528 N N . LEU A 1 708 ? -6.722 1.645 38.416 1.00 95.75 708 LEU A N 1
ATOM 5529 C CA . LEU A 1 708 ? -7.874 2.063 39.212 1.00 95.75 708 LEU A CA 1
ATOM 5530 C C . LEU A 1 708 ? -7.402 2.681 40.524 1.00 95.75 708 LEU A C 1
ATOM 5532 O O . LEU A 1 708 ? -6.830 1.990 41.368 1.00 95.75 708 LEU A O 1
ATOM 5536 N N . VAL A 1 709 ? -7.693 3.967 40.718 1.00 95.31 709 VAL A N 1
ATOM 5537 C CA . VAL A 1 709 ? -7.337 4.706 41.936 1.00 95.31 709 VAL A CA 1
ATOM 5538 C C . VAL A 1 709 ? -8.605 5.210 42.617 1.00 95.31 709 VAL A C 1
ATOM 5540 O O . VAL A 1 709 ? -9.356 6.002 42.054 1.00 95.31 709 VAL A O 1
ATOM 5543 N N . SER A 1 710 ? -8.863 4.735 43.837 1.00 95.44 710 SER A N 1
ATOM 5544 C CA . SER A 1 710 ? -10.057 5.091 44.617 1.00 95.44 710 SER A CA 1
ATOM 5545 C C . SER A 1 710 ? -9.806 6.273 45.555 1.00 95.44 710 SER A C 1
ATOM 5547 O O . SER A 1 710 ? -8.785 6.313 46.252 1.00 95.44 710 SER A O 1
ATOM 5549 N N . ARG A 1 711 ? -10.783 7.186 45.631 1.00 95.06 711 ARG A N 1
ATOM 5550 C CA . ARG A 1 711 ? -10.886 8.227 46.667 1.00 95.06 711 ARG A CA 1
ATOM 5551 C C . ARG A 1 711 ? -11.622 7.767 47.927 1.00 95.06 711 ARG A C 1
ATOM 5553 O O . ARG A 1 711 ? -11.587 8.474 48.927 1.00 95.06 711 ARG A O 1
ATOM 5560 N N . GLU A 1 712 ? -12.262 6.603 47.909 1.00 93.31 712 GLU A N 1
ATOM 5561 C CA . GLU A 1 712 ? -12.911 6.030 49.089 1.00 93.31 712 GLU A CA 1
ATOM 5562 C C . GLU A 1 712 ? -11.909 5.124 49.828 1.00 93.31 712 GLU A C 1
ATOM 5564 O O . GLU A 1 712 ? -11.450 4.124 49.251 1.00 93.31 712 GLU A O 1
ATOM 5569 N N . PRO A 1 713 ? -11.544 5.438 51.086 1.00 89.88 713 PRO A N 1
ATOM 5570 C CA . PRO A 1 713 ? -10.646 4.613 51.882 1.00 89.88 713 PRO A CA 1
ATOM 5571 C C . PRO A 1 713 ? -11.169 3.180 52.035 1.00 89.88 713 PRO A C 1
ATOM 5573 O O . PRO A 1 713 ? -12.339 2.948 52.316 1.00 89.88 713 PRO A O 1
ATOM 5576 N N . GLY A 1 714 ? -10.286 2.194 51.868 1.00 87.25 714 GLY A N 1
ATOM 5577 C CA . GLY A 1 714 ? -10.640 0.774 52.000 1.00 87.25 714 GLY A CA 1
ATOM 5578 C C . GLY A 1 714 ? -11.304 0.149 50.767 1.00 87.25 714 GLY A C 1
ATOM 5579 O O . GLY A 1 714 ? -11.480 -1.068 50.740 1.00 87.25 714 GLY A O 1
ATOM 5580 N N . VAL A 1 715 ? -11.605 0.929 49.722 1.00 92.25 715 VAL A N 1
ATOM 5581 C CA . VAL A 1 715 ? -12.078 0.411 48.430 1.00 92.25 715 VAL A CA 1
ATOM 5582 C C . VAL A 1 715 ? -10.908 0.367 47.449 1.00 92.25 715 VAL A C 1
ATOM 5584 O O . VAL A 1 715 ? -10.313 1.389 47.122 1.00 92.25 715 VAL A O 1
ATOM 5587 N N . SER A 1 716 ? -10.536 -0.827 46.987 1.00 92.00 716 SER A N 1
ATOM 5588 C CA . SER A 1 716 ? -9.430 -1.033 46.036 1.00 92.00 716 SER A CA 1
ATOM 5589 C C . SER A 1 716 ? -9.870 -1.998 44.935 1.00 92.00 716 SER A C 1
ATOM 5591 O O . SER A 1 716 ? -9.627 -3.204 45.044 1.00 92.00 716 SER A O 1
ATOM 5593 N N . PRO A 1 717 ? -10.589 -1.493 43.917 1.00 93.94 717 PRO A N 1
ATOM 5594 C CA . PRO A 1 717 ? -11.148 -2.335 42.874 1.00 93.94 717 PRO A CA 1
ATOM 5595 C C . PRO A 1 717 ? -10.053 -2.892 41.957 1.00 93.94 717 PRO A C 1
ATOM 5597 O O . PRO A 1 717 ? -8.985 -2.302 41.798 1.00 93.94 717 PRO A O 1
ATOM 5600 N N . ARG A 1 718 ? -10.327 -4.046 41.349 1.00 92.94 718 ARG A N 1
ATOM 5601 C CA . ARG A 1 718 ? -9.418 -4.748 40.436 1.00 92.94 718 ARG A CA 1
ATOM 5602 C C . ARG A 1 718 ? -10.064 -4.984 39.079 1.00 92.94 718 ARG A C 1
ATOM 5604 O O . ARG A 1 718 ? -11.281 -5.141 38.986 1.00 92.94 718 ARG A O 1
ATOM 5611 N N . LEU A 1 719 ? -9.220 -5.038 38.053 1.00 92.94 719 LEU A N 1
ATOM 5612 C CA . LEU A 1 719 ? -9.593 -5.382 36.684 1.00 92.94 719 LEU A CA 1
ATOM 5613 C C . LEU A 1 719 ? -9.161 -6.812 36.366 1.00 92.94 719 LEU A C 1
ATOM 5615 O O . LEU A 1 719 ? -8.053 -7.222 36.717 1.00 92.94 719 LEU A O 1
ATOM 5619 N N . ASP A 1 720 ? -10.021 -7.538 35.657 1.00 89.12 720 ASP A N 1
ATOM 5620 C CA . ASP A 1 720 ? -9.703 -8.856 35.118 1.00 89.12 720 ASP A CA 1
ATOM 5621 C C . ASP A 1 720 ? -9.158 -8.732 33.690 1.00 89.12 720 ASP A C 1
ATOM 5623 O O . ASP A 1 720 ? -9.831 -8.247 32.775 1.00 89.12 720 ASP A O 1
ATOM 5627 N N . VAL A 1 721 ? -7.939 -9.232 33.480 1.00 89.25 721 VAL A N 1
ATOM 5628 C CA . VAL A 1 721 ? -7.299 -9.243 32.160 1.00 89.25 721 VAL A CA 1
ATOM 5629 C C . VAL A 1 721 ? -8.058 -10.178 31.211 1.00 89.25 721 VAL A C 1
ATOM 5631 O O . VAL A 1 721 ? -8.391 -11.310 31.555 1.00 89.25 721 VAL A O 1
ATOM 5634 N N . GLY A 1 722 ? -8.295 -9.719 29.985 1.00 86.62 722 GLY A N 1
ATOM 5635 C CA . GLY A 1 722 ? -8.973 -10.456 28.918 1.00 86.62 722 GLY A CA 1
ATOM 5636 C C . GLY A 1 722 ? -10.472 -10.169 28.800 1.00 86.62 722 GLY A C 1
ATOM 5637 O O . GLY A 1 722 ? -11.113 -10.709 27.896 1.00 86.62 722 GLY A O 1
ATOM 5638 N N . ARG A 1 723 ? -11.045 -9.326 29.670 1.00 88.94 723 ARG A N 1
ATOM 5639 C CA . ARG A 1 723 ? -12.459 -8.928 29.603 1.00 88.94 723 ARG A CA 1
ATOM 5640 C C . ARG A 1 723 ? -12.696 -7.776 28.612 1.00 88.94 723 ARG A C 1
ATOM 5642 O O . ARG A 1 723 ? -11.856 -6.885 28.487 1.00 88.94 723 ARG A O 1
ATOM 5649 N N . PRO A 1 724 ? -13.849 -7.746 27.918 1.00 93.12 724 PRO A N 1
ATOM 5650 C CA . PRO A 1 724 ? -14.332 -6.545 27.235 1.00 93.12 724 PRO A CA 1
ATOM 5651 C C . PRO A 1 724 ? -14.593 -5.386 28.212 1.00 93.12 724 PRO A C 1
ATOM 5653 O O . PRO A 1 724 ? -14.853 -5.607 29.393 1.00 93.12 724 PRO A O 1
ATOM 5656 N N . PHE A 1 725 ? -14.601 -4.152 27.703 1.00 95.25 725 PHE A N 1
ATOM 5657 C CA . PHE A 1 725 ? -14.839 -2.941 28.501 1.00 95.25 725 PHE A CA 1
ATOM 5658 C C . PHE A 1 725 ? -16.186 -2.944 29.241 1.00 95.25 725 PHE A C 1
ATOM 5660 O O . PHE A 1 725 ? -16.213 -2.653 30.433 1.00 95.25 725 PHE A O 1
ATOM 5667 N N . ALA A 1 726 ? -17.288 -3.308 28.576 1.00 93.38 726 ALA A N 1
ATOM 5668 C CA . ALA A 1 726 ? -18.613 -3.368 29.204 1.00 93.38 726 ALA A CA 1
ATOM 5669 C C . ALA A 1 726 ? -18.679 -4.351 30.396 1.00 93.38 726 ALA A C 1
ATOM 5671 O O . ALA A 1 726 ? -19.264 -4.045 31.440 1.00 93.38 726 ALA A O 1
ATOM 5672 N N . ASP A 1 727 ? -18.028 -5.511 30.273 1.00 92.38 727 ASP A N 1
ATOM 5673 C CA . ASP A 1 727 ? -17.949 -6.506 31.350 1.00 92.38 727 ASP A CA 1
ATOM 5674 C C . ASP A 1 727 ? -17.100 -5.981 32.515 1.00 92.38 727 ASP A C 1
ATOM 5676 O O . ASP A 1 727 ? -17.488 -6.107 33.677 1.00 92.38 727 ASP A O 1
ATOM 5680 N N . ALA A 1 728 ? -15.961 -5.352 32.204 1.00 94.62 728 ALA A N 1
ATOM 5681 C CA . ALA A 1 728 ? -15.083 -4.747 33.200 1.00 94.62 728 ALA A CA 1
ATOM 5682 C C . ALA A 1 728 ? -15.780 -3.614 33.970 1.00 94.62 728 ALA A C 1
ATOM 5684 O O . ALA A 1 728 ? -15.654 -3.540 35.192 1.00 94.62 728 ALA A O 1
ATOM 5685 N N . LEU A 1 729 ? -16.577 -2.782 33.290 1.00 94.94 729 LEU A N 1
ATOM 5686 C CA . LEU A 1 729 ? -17.396 -1.752 33.931 1.00 94.94 729 LEU A CA 1
ATOM 5687 C C . LEU A 1 729 ? -18.432 -2.370 34.877 1.00 94.94 729 LEU A C 1
ATOM 5689 O O . LEU A 1 729 ? -18.573 -1.928 36.015 1.00 94.94 729 LEU A O 1
ATOM 5693 N N . THR A 1 730 ? -19.121 -3.426 34.441 1.00 91.69 730 THR A N 1
ATOM 5694 C CA . THR A 1 730 ? -20.110 -4.138 35.267 1.00 91.69 730 THR A CA 1
ATOM 5695 C C . THR A 1 730 ? -19.466 -4.745 36.518 1.00 91.69 730 THR A C 1
ATOM 5697 O O . THR A 1 730 ? -20.004 -4.630 37.621 1.00 91.69 730 THR A O 1
ATOM 5700 N N . GLN A 1 731 ? -18.284 -5.348 36.376 1.00 92.50 731 GLN A N 1
ATOM 5701 C CA . GLN A 1 731 ? -17.521 -5.905 37.492 1.00 92.50 731 GLN A CA 1
ATOM 5702 C C . GLN A 1 731 ? -17.002 -4.818 38.441 1.00 92.50 731 GLN A C 1
ATOM 5704 O O . GLN A 1 731 ? -17.002 -5.010 39.659 1.00 92.50 731 GLN A O 1
ATOM 5709 N N . LEU A 1 732 ? -16.560 -3.679 37.903 1.00 95.06 732 LEU A N 1
ATOM 5710 C CA . LEU A 1 732 ? -16.166 -2.525 38.701 1.00 95.06 732 LEU A CA 1
ATOM 5711 C C . LEU A 1 732 ? -17.356 -2.043 39.537 1.00 95.06 732 LEU A C 1
ATOM 5713 O O . LEU A 1 732 ? -17.245 -1.949 40.754 1.00 95.06 732 LEU A O 1
ATOM 5717 N N . VAL A 1 733 ? -18.518 -1.845 38.913 1.00 93.94 733 VAL A N 1
ATOM 5718 C CA . VAL A 1 733 ? -19.765 -1.462 39.592 1.00 93.94 733 VAL A CA 1
ATOM 5719 C C . VAL A 1 733 ? -20.134 -2.445 40.709 1.00 93.94 733 VAL A C 1
ATOM 5721 O O . VAL A 1 733 ? -20.492 -1.990 41.798 1.00 93.94 733 VAL A O 1
ATOM 5724 N N . ASP A 1 734 ? -20.009 -3.764 40.498 1.00 92.44 734 ASP A N 1
ATOM 5725 C CA . ASP A 1 734 ? -20.248 -4.745 41.571 1.00 92.44 734 ASP A CA 1
ATOM 5726 C C . ASP A 1 734 ? -19.298 -4.539 42.754 1.00 92.44 734 ASP A C 1
ATOM 5728 O O . ASP A 1 734 ? -19.757 -4.486 43.893 1.00 92.44 734 ASP A O 1
ATOM 5732 N N . GLN A 1 735 ? -17.997 -4.355 42.506 1.00 94.81 735 GLN A N 1
ATOM 5733 C CA . GLN A 1 735 ? -17.005 -4.127 43.563 1.00 94.81 735 GLN A CA 1
ATOM 5734 C C . GLN A 1 735 ? -17.310 -2.861 44.376 1.00 94.81 735 GLN A C 1
ATOM 5736 O O . GLN A 1 735 ? -17.264 -2.898 45.608 1.00 94.81 735 GLN A O 1
ATOM 5741 N N . LEU A 1 736 ? -17.671 -1.764 43.702 1.00 95.06 736 LEU A N 1
ATOM 5742 C CA . LEU A 1 736 ? -17.978 -0.482 44.343 1.00 95.06 736 LEU A CA 1
ATOM 5743 C C . LEU A 1 736 ? -19.230 -0.575 45.222 1.00 95.06 736 LEU A C 1
ATOM 5745 O O . LEU A 1 736 ? -19.189 -0.269 46.418 1.00 95.06 736 LEU A O 1
ATOM 5749 N N . TYR A 1 737 ? -20.341 -1.061 44.667 1.00 93.38 737 TYR A N 1
ATOM 5750 C CA . TYR A 1 737 ? -21.590 -1.147 45.420 1.00 93.38 737 TYR A CA 1
ATOM 5751 C C . TYR A 1 737 ? -21.584 -2.259 46.470 1.00 93.38 737 TYR A C 1
ATOM 5753 O O . TYR A 1 737 ? -22.254 -2.115 47.491 1.00 93.38 737 TYR A O 1
ATOM 5761 N N . ARG A 1 738 ? -20.794 -3.325 46.298 1.00 93.06 738 ARG A N 1
ATOM 5762 C CA . ARG A 1 738 ? -20.594 -4.353 47.331 1.00 93.06 738 ARG A CA 1
ATOM 5763 C C . ARG A 1 738 ? -19.814 -3.823 48.527 1.00 93.06 738 ARG A C 1
ATOM 5765 O O . ARG A 1 738 ? -20.123 -4.215 49.647 1.00 93.06 738 ARG A O 1
ATOM 5772 N N . ALA A 1 739 ? -18.849 -2.930 48.311 1.00 91.69 739 ALA A N 1
ATOM 5773 C CA . ALA A 1 739 ? -18.169 -2.250 49.409 1.00 91.69 739 ALA A CA 1
ATOM 5774 C C . ALA A 1 739 ? -19.123 -1.313 50.168 1.00 91.69 739 ALA A C 1
ATOM 5776 O O . ALA A 1 739 ? -19.084 -1.250 51.392 1.00 91.69 739 ALA A O 1
ATOM 5777 N N . THR A 1 740 ? -20.026 -0.634 49.452 1.00 90.88 740 THR A N 1
ATOM 5778 C CA . THR A 1 740 ? -21.040 0.243 50.064 1.00 90.88 740 THR A CA 1
ATOM 5779 C C . THR A 1 740 ? -22.151 -0.530 50.785 1.00 90.88 740 THR A C 1
ATOM 5781 O O . THR A 1 740 ? -22.592 -0.127 51.859 1.00 90.88 740 THR A O 1
ATOM 5784 N N . TYR A 1 741 ? -22.621 -1.636 50.206 1.00 91.62 741 TYR A N 1
ATOM 5785 C CA . TYR A 1 741 ? -23.754 -2.422 50.697 1.00 91.62 741 TYR A CA 1
ATOM 5786 C C . TYR A 1 741 ? -23.392 -3.920 50.777 1.00 91.62 741 TYR A C 1
ATOM 5788 O O . TYR A 1 741 ? -23.924 -4.730 50.010 1.00 91.62 741 TYR A O 1
ATOM 5796 N N . PRO A 1 742 ? -22.514 -4.330 51.714 1.00 91.25 742 PRO A N 1
ATOM 5797 C CA . PRO A 1 742 ? -21.999 -5.703 51.779 1.00 91.25 742 PRO A CA 1
ATOM 5798 C C . PRO A 1 742 ? -23.089 -6.755 52.021 1.00 91.25 742 PRO A C 1
ATOM 5800 O O . PRO A 1 742 ? -22.983 -7.878 51.527 1.00 91.25 742 PRO A O 1
ATOM 5803 N N . ASN A 1 743 ? -24.163 -6.369 52.716 1.00 90.00 743 ASN A N 1
ATOM 5804 C CA . ASN A 1 743 ? -25.293 -7.237 53.051 1.00 90.00 743 ASN A CA 1
ATOM 5805 C C . ASN A 1 743 ? -26.439 -7.179 52.025 1.00 90.00 743 ASN A C 1
ATOM 5807 O O . ASN A 1 743 ? -27.496 -7.752 52.276 1.00 90.00 743 ASN A O 1
ATOM 5811 N N . HIS A 1 744 ? -26.281 -6.483 50.888 1.00 91.62 744 HIS A N 1
ATOM 5812 C CA . HIS A 1 744 ? -27.337 -6.425 49.873 1.00 91.62 744 HIS A CA 1
ATOM 5813 C C . HIS A 1 744 ? -27.566 -7.822 49.264 1.00 91.62 744 HIS A C 1
ATOM 5815 O O . HIS A 1 744 ? -26.629 -8.376 48.665 1.00 91.62 744 HIS A O 1
ATOM 5821 N N . PRO A 1 745 ? -28.788 -8.386 49.353 1.00 91.50 745 PRO A N 1
ATOM 5822 C CA . PRO A 1 745 ? -29.095 -9.686 48.768 1.00 91.50 745 PRO A CA 1
ATOM 5823 C C . PRO A 1 745 ? -28.872 -9.691 47.259 1.00 91.50 745 PRO A C 1
ATOM 5825 O O . PRO A 1 745 ? -29.049 -8.676 46.586 1.00 91.50 745 PRO A O 1
ATOM 5828 N N . ASP A 1 746 ? -28.483 -10.835 46.712 1.00 90.81 746 ASP A N 1
ATOM 5829 C CA . ASP A 1 746 ? -28.335 -10.982 45.270 1.00 90.81 746 ASP A CA 1
ATOM 5830 C C . ASP A 1 746 ? -29.634 -11.492 44.635 1.00 90.81 746 ASP A C 1
ATOM 5832 O O . ASP A 1 746 ? -29.914 -12.693 44.661 1.00 90.81 746 ASP A O 1
ATOM 5836 N N . PHE A 1 747 ? -30.425 -10.576 44.066 1.00 91.69 747 PHE A N 1
ATOM 5837 C CA . PHE A 1 747 ? -31.647 -10.906 43.323 1.00 91.69 747 PHE A CA 1
ATOM 5838 C C . PHE A 1 747 ? -31.390 -11.246 41.852 1.00 91.69 747 PHE A C 1
ATOM 5840 O O . PHE A 1 747 ? -32.334 -11.466 41.090 1.00 91.69 747 PHE A O 1
ATOM 5847 N N . ASP A 1 748 ? -30.131 -11.272 41.421 1.00 87.56 748 ASP A N 1
ATOM 5848 C CA . ASP A 1 748 ? -29.740 -11.606 40.058 1.00 87.56 748 ASP A CA 1
ATOM 5849 C C . ASP A 1 748 ? -28.570 -12.597 40.047 1.00 87.56 748 ASP A C 1
ATOM 5851 O O . ASP A 1 748 ? -27.596 -12.441 39.320 1.00 87.56 748 ASP A O 1
ATOM 5855 N N . ARG A 1 749 ? -28.704 -13.689 40.812 1.00 80.94 749 ARG A N 1
ATOM 5856 C CA . ARG A 1 749 ? -27.708 -14.780 40.888 1.00 80.94 749 ARG A CA 1
ATOM 5857 C C . ARG A 1 749 ? -27.307 -15.361 39.528 1.00 80.94 749 ARG A C 1
ATOM 5859 O O . ARG A 1 749 ? -26.233 -15.937 39.378 1.00 80.94 749 ARG A O 1
ATOM 5866 N N . GLN A 1 750 ? -28.190 -15.250 38.537 1.00 79.38 750 GLN A N 1
ATOM 5867 C CA . GLN A 1 750 ? -27.955 -15.719 37.170 1.00 79.38 750 GLN A CA 1
ATOM 5868 C C . GLN A 1 750 ? -27.315 -14.650 36.268 1.00 79.38 750 GLN A C 1
ATOM 5870 O O . GLN A 1 750 ? -27.123 -14.924 35.087 1.00 79.38 750 GLN A O 1
ATOM 5875 N N . HIS A 1 751 ? -26.990 -13.470 36.808 1.00 77.06 751 HIS A N 1
ATOM 5876 C CA . HIS A 1 751 ? -26.343 -12.344 36.130 1.00 77.06 751 HIS A CA 1
ATOM 5877 C C . HIS A 1 751 ? -27.055 -11.950 34.826 1.00 77.06 751 HIS A C 1
ATOM 5879 O O . HIS A 1 751 ? -26.434 -11.732 33.788 1.00 77.06 751 HIS A O 1
ATOM 5885 N N . LYS A 1 752 ? -28.393 -11.912 34.860 1.00 81.12 752 LYS A N 1
ATOM 5886 C CA . LYS A 1 752 ? -29.239 -11.591 33.703 1.00 81.12 752 LYS A CA 1
ATOM 5887 C C . LYS A 1 752 ? -29.392 -10.087 33.470 1.00 81.12 752 LYS A C 1
ATOM 5889 O O . LYS A 1 752 ? -30.020 -9.710 32.481 1.00 81.12 752 LYS A O 1
ATOM 5894 N N . GLY A 1 753 ? -28.897 -9.245 34.376 1.00 83.00 753 GLY A N 1
ATOM 5895 C CA . GLY A 1 753 ? -29.006 -7.788 34.313 1.00 83.00 753 GLY A CA 1
ATOM 5896 C C . GLY A 1 753 ? -30.446 -7.292 34.436 1.00 83.00 753 GLY A C 1
ATOM 5897 O O . GLY A 1 753 ? -30.776 -6.222 33.931 1.00 83.00 753 GLY A O 1
ATOM 5898 N N . LYS A 1 754 ? -31.334 -8.084 35.053 1.00 86.88 754 LYS A N 1
ATOM 5899 C CA . LYS A 1 754 ? -32.754 -7.738 35.195 1.00 86.88 754 LYS A CA 1
ATOM 5900 C C . LYS A 1 754 ? -33.021 -7.163 36.567 1.00 86.88 754 LYS A C 1
ATOM 5902 O O . LYS A 1 754 ? -32.590 -7.720 37.573 1.00 86.88 754 LYS A O 1
ATOM 5907 N N . ASP A 1 755 ? -33.775 -6.078 36.614 1.00 90.88 755 ASP A N 1
ATOM 5908 C CA . ASP A 1 755 ? -34.260 -5.518 37.861 1.00 90.88 755 ASP A CA 1
ATOM 5909 C C . ASP A 1 755 ? -35.379 -6.381 38.453 1.00 90.88 755 ASP A C 1
ATOM 5911 O O . ASP A 1 755 ? -36.010 -7.198 37.771 1.00 90.88 755 ASP A O 1
ATOM 5915 N N . VAL A 1 756 ? -35.570 -6.259 39.762 1.00 91.88 756 VAL A N 1
ATOM 5916 C CA . VAL A 1 756 ? -36.716 -6.831 40.461 1.00 91.88 756 VAL A CA 1
ATOM 5917 C C . VAL A 1 756 ? -37.944 -5.995 40.129 1.00 91.88 756 VAL A C 1
ATOM 5919 O O . VAL A 1 756 ? -37.969 -4.782 40.337 1.00 91.88 756 VAL A O 1
ATOM 5922 N N . THR A 1 757 ? -38.983 -6.647 39.619 1.00 92.81 757 THR A N 1
ATOM 5923 C CA . THR A 1 757 ? -40.208 -5.964 39.204 1.00 92.81 757 THR A CA 1
ATOM 5924 C C . THR A 1 757 ? -41.229 -5.884 40.337 1.00 92.81 757 THR A C 1
ATOM 5926 O O . THR A 1 757 ? -41.313 -6.749 41.211 1.00 92.81 757 THR A O 1
ATOM 5929 N N . THR A 1 758 ? -42.104 -4.877 40.285 1.00 93.44 758 THR A N 1
ATOM 5930 C CA . THR A 1 758 ? -43.226 -4.755 41.231 1.00 93.44 758 THR A CA 1
ATOM 5931 C C . THR A 1 758 ? -44.170 -5.964 41.179 1.00 93.44 758 THR A C 1
ATOM 5933 O O . THR A 1 758 ? -44.783 -6.306 42.187 1.00 93.44 758 THR A O 1
ATOM 5936 N N . ALA A 1 759 ? -44.299 -6.627 40.026 1.00 94.00 759 ALA A N 1
ATOM 5937 C CA . ALA A 1 759 ? -45.124 -7.826 39.880 1.00 94.00 759 ALA A CA 1
ATOM 5938 C C . ALA A 1 759 ? -44.537 -9.027 40.641 1.00 94.00 759 ALA A C 1
ATOM 5940 O O . ALA A 1 759 ? -45.267 -9.713 41.360 1.00 94.00 759 ALA A O 1
ATOM 5941 N N . GLU A 1 760 ? -43.223 -9.245 40.543 1.00 93.44 760 GLU A N 1
ATOM 5942 C CA . GLU A 1 760 ? -42.532 -10.288 41.310 1.00 93.44 760 GLU A CA 1
ATOM 5943 C C . GLU A 1 760 ? -42.642 -10.020 42.819 1.00 93.44 760 GLU A C 1
ATOM 5945 O O . GLU A 1 760 ? -43.003 -10.924 43.568 1.00 93.44 760 GLU A O 1
ATOM 5950 N N . LEU A 1 761 ? -42.448 -8.768 43.259 1.00 94.12 761 LEU A N 1
ATOM 5951 C CA . LEU A 1 761 ? -42.617 -8.378 44.667 1.00 94.12 761 LEU A CA 1
ATOM 5952 C C . LEU A 1 761 ? -44.034 -8.645 45.190 1.00 94.12 761 LEU A C 1
ATOM 5954 O O . LEU A 1 761 ? -44.196 -9.175 46.286 1.00 94.12 761 LEU A O 1
ATOM 5958 N N . ARG A 1 762 ? -45.072 -8.312 44.409 1.00 96.06 762 ARG A N 1
ATOM 5959 C CA . ARG A 1 762 ? -46.472 -8.596 44.777 1.00 96.06 762 ARG A CA 1
ATOM 5960 C C . ARG A 1 762 ? -46.745 -10.092 44.888 1.00 96.06 762 ARG A C 1
ATOM 5962 O O . ARG A 1 762 ? -47.466 -10.498 45.792 1.00 96.06 762 ARG A O 1
ATOM 5969 N N . THR A 1 763 ? -46.161 -10.886 43.994 1.00 94.81 763 THR A N 1
ATOM 5970 C CA . THR A 1 763 ? -46.289 -12.350 44.005 1.00 94.81 763 THR A CA 1
ATOM 5971 C C . THR A 1 763 ? -45.686 -12.927 45.284 1.00 94.81 763 THR A C 1
ATOM 5973 O O . THR A 1 763 ? -46.350 -13.672 45.998 1.00 94.81 763 THR A O 1
ATOM 5976 N N . VAL A 1 764 ? -44.465 -12.510 45.629 1.00 94.62 764 VAL A N 1
ATOM 5977 C CA . VAL A 1 764 ? -43.796 -12.946 46.862 1.00 94.62 764 VAL A CA 1
ATOM 5978 C C . VAL A 1 764 ? -44.568 -12.503 48.102 1.00 94.62 764 VAL A C 1
ATOM 5980 O O . VAL A 1 764 ? -44.808 -13.317 48.987 1.00 94.62 764 VAL A O 1
ATOM 5983 N N . LEU A 1 765 ? -45.026 -11.248 48.150 1.00 95.12 765 LEU A N 1
ATOM 5984 C CA . LEU A 1 765 ? -45.828 -10.741 49.265 1.00 95.12 765 LEU A CA 1
ATOM 5985 C C . LEU A 1 765 ? -47.125 -11.543 49.458 1.00 95.12 765 LEU A C 1
ATOM 5987 O O . LEU A 1 765 ? -47.514 -11.803 50.593 1.00 95.12 765 LEU A O 1
ATOM 5991 N N . ALA A 1 766 ? -47.795 -11.934 48.370 1.00 94.81 766 ALA A N 1
ATOM 5992 C CA . ALA A 1 766 ? -49.007 -12.747 48.438 1.00 94.81 766 ALA A CA 1
ATOM 5993 C C . ALA A 1 766 ? -48.729 -14.141 49.018 1.00 94.81 766 ALA A C 1
ATOM 5995 O O . ALA A 1 766 ? -49.446 -14.569 49.919 1.00 94.81 766 ALA A O 1
ATOM 5996 N N . VAL A 1 767 ? -47.671 -14.819 48.563 1.00 93.56 767 VAL A N 1
ATOM 5997 C CA . VAL A 1 767 ? -47.294 -16.145 49.081 1.00 93.56 767 VAL A CA 1
ATOM 5998 C C . VAL A 1 767 ? -46.907 -16.068 50.558 1.00 93.56 767 VAL A C 1
ATOM 6000 O O . VAL A 1 767 ? -47.400 -16.867 51.348 1.00 93.56 767 VAL A O 1
ATOM 6003 N N . VAL A 1 768 ? -46.084 -15.085 50.942 1.00 93.06 768 VAL A N 1
ATOM 6004 C CA . VAL A 1 768 ? -45.658 -14.883 52.337 1.00 93.06 768 VAL A CA 1
ATOM 6005 C C . VAL A 1 768 ? -46.862 -14.633 53.244 1.00 93.06 768 VAL A C 1
ATOM 6007 O O . VAL A 1 768 ? -46.949 -15.244 54.300 1.00 93.06 768 VAL A O 1
ATOM 6010 N N . ARG A 1 769 ? -47.833 -13.811 52.818 1.00 93.75 769 ARG A N 1
ATOM 6011 C CA . ARG A 1 769 ? -49.076 -13.591 53.578 1.00 93.75 769 ARG A CA 1
ATOM 6012 C C . ARG A 1 769 ? -49.884 -14.871 53.760 1.00 93.75 769 ARG A C 1
ATOM 6014 O O . ARG A 1 769 ? -50.266 -15.161 54.884 1.00 93.75 769 ARG A O 1
ATOM 6021 N N . ARG A 1 770 ? -50.077 -15.661 52.693 1.00 93.75 770 ARG A N 1
ATOM 6022 C CA . ARG A 1 770 ? -50.757 -16.965 52.804 1.00 93.75 770 ARG A CA 1
ATOM 6023 C C . ARG A 1 770 ? -50.039 -17.882 53.796 1.00 93.75 770 ARG A C 1
ATOM 6025 O O . ARG A 1 770 ? -50.697 -18.525 54.595 1.00 93.75 770 ARG A O 1
ATOM 6032 N N . ALA A 1 771 ? -48.707 -17.918 53.765 1.00 91.56 771 ALA A N 1
ATOM 6033 C CA . ALA A 1 771 ? -47.926 -18.718 54.704 1.00 91.56 771 ALA A CA 1
ATOM 6034 C C . ALA A 1 771 ? -48.055 -18.213 56.153 1.00 91.56 771 ALA A C 1
ATOM 6036 O O . ALA A 1 771 ? -48.101 -19.028 57.064 1.00 91.56 771 ALA A O 1
ATOM 6037 N N . CYS A 1 772 ? -48.140 -16.896 56.383 1.00 89.62 772 CYS A N 1
ATOM 6038 C CA . CYS A 1 772 ? -48.379 -16.330 57.716 1.00 89.62 772 CYS A CA 1
ATOM 6039 C C . CYS A 1 772 ? -49.761 -16.681 58.288 1.00 89.62 772 CYS A C 1
ATOM 6041 O O . CYS A 1 772 ? -49.890 -16.781 59.506 1.00 89.62 772 CYS A O 1
ATOM 6043 N N . ASP A 1 773 ? -50.774 -16.839 57.433 1.00 91.50 773 ASP A N 1
ATOM 6044 C CA . ASP A 1 773 ? -52.137 -17.187 57.851 1.00 91.50 773 ASP A CA 1
ATOM 6045 C C . ASP A 1 773 ? -52.270 -18.678 58.241 1.00 91.50 773 ASP A C 1
ATOM 6047 O O . ASP A 1 773 ? -53.220 -19.051 58.934 1.00 91.50 773 ASP A O 1
ATOM 6051 N N . GLU A 1 774 ? -51.314 -19.528 57.842 1.00 90.75 774 GLU A N 1
ATOM 6052 C CA . GLU A 1 774 ? -51.301 -20.963 58.148 1.00 90.75 774 GLU A CA 1
ATOM 6053 C C . GLU A 1 774 ? -50.570 -21.271 59.476 1.00 90.75 774 GLU A C 1
ATOM 6055 O O . GLU A 1 774 ? -49.454 -20.790 59.697 1.00 90.75 774 GLU A O 1
ATOM 6060 N N . PRO A 1 775 ? -51.124 -22.122 60.368 1.00 83.62 775 PRO A N 1
ATOM 6061 C CA . PRO A 1 775 ? -50.550 -22.378 61.696 1.00 83.62 775 PRO A CA 1
ATOM 6062 C C . PRO A 1 775 ? -49.131 -22.964 61.695 1.00 83.62 775 PRO A C 1
ATOM 6064 O O . PRO A 1 775 ? -48.379 -22.767 62.651 1.00 83.62 775 PRO A O 1
ATOM 6067 N N . ASP A 1 776 ? -48.773 -23.724 60.658 1.00 86.06 776 ASP A N 1
ATOM 6068 C CA . ASP A 1 776 ? -47.458 -24.348 60.501 1.00 86.06 776 ASP A CA 1
ATOM 6069 C C . ASP A 1 776 ? -46.512 -23.548 59.587 1.00 86.06 776 ASP A C 1
ATOM 6071 O O . ASP A 1 776 ? -45.356 -23.943 59.407 1.00 86.06 776 ASP A O 1
ATOM 6075 N N . GLY A 1 777 ? -46.969 -22.408 59.053 1.00 86.31 777 GLY A N 1
ATOM 6076 C CA . GLY A 1 777 ? -46.182 -21.533 58.189 1.00 86.31 777 GLY A CA 1
ATOM 6077 C C . GLY A 1 777 ? -45.937 -22.086 56.783 1.00 86.31 777 GLY A C 1
ATOM 6078 O O . GLY A 1 777 ? -44.980 -21.652 56.134 1.00 86.31 777 GLY A O 1
ATOM 6079 N N . ARG A 1 778 ? -46.716 -23.081 56.330 1.00 90.50 778 ARG A N 1
ATOM 6080 C CA . ARG A 1 778 ? -46.480 -23.804 55.071 1.00 90.50 778 ARG A CA 1
ATOM 6081 C C . ARG A 1 778 ? -47.583 -23.546 54.057 1.00 90.50 778 ARG A C 1
ATOM 6083 O O . ARG A 1 778 ? -48.757 -23.716 54.354 1.00 90.50 778 ARG A O 1
ATOM 6090 N N . VAL A 1 779 ? -47.202 -23.208 52.826 1.00 92.81 779 VAL A N 1
ATOM 6091 C CA . VAL A 1 779 ? -48.157 -23.012 51.726 1.00 92.81 779 VAL A CA 1
ATOM 6092 C C . VAL A 1 779 ? -47.680 -23.687 50.445 1.00 92.81 779 VAL A C 1
ATOM 6094 O O . VAL A 1 779 ? -46.517 -23.576 50.060 1.00 92.81 779 VAL A O 1
ATOM 6097 N N . GLU A 1 780 ? -48.585 -24.377 49.757 1.00 90.38 780 GLU A N 1
ATOM 6098 C CA . GLU A 1 780 ? -48.314 -24.924 48.425 1.00 90.38 780 GLU A CA 1
ATOM 6099 C C . GLU A 1 780 ? -48.148 -23.791 47.401 1.00 90.38 780 GLU A C 1
ATOM 6101 O O . GLU A 1 780 ? -48.940 -22.846 47.371 1.00 90.38 780 GLU A O 1
ATOM 6106 N N . THR A 1 781 ? -47.114 -23.879 46.557 1.00 90.00 781 THR A N 1
ATOM 6107 C CA . THR A 1 781 ? -46.791 -22.843 45.564 1.00 90.00 781 THR A CA 1
ATOM 6108 C C . THR A 1 781 ? -47.160 -23.262 44.148 1.00 90.00 781 THR A C 1
ATOM 6110 O O . THR A 1 781 ? -46.926 -24.392 43.698 1.00 90.00 781 THR A O 1
ATOM 6113 N N . GLU A 1 782 ? -47.702 -22.311 43.391 1.00 89.44 782 GLU A N 1
ATOM 6114 C CA . GLU A 1 782 ? -47.956 -22.495 41.968 1.00 89.44 782 GLU A CA 1
ATOM 6115 C C . GLU A 1 782 ? -46.660 -22.389 41.157 1.00 89.44 782 GLU A C 1
ATOM 6117 O O . GLU A 1 782 ? -45.709 -21.692 41.514 1.00 89.44 782 GLU A O 1
ATOM 6122 N N . ARG A 1 783 ? -46.629 -23.024 39.978 1.00 87.38 783 ARG A N 1
ATOM 6123 C CA . ARG A 1 783 ? -45.441 -23.032 39.107 1.00 87.38 783 ARG A CA 1
ATOM 6124 C C . ARG A 1 783 ? -44.960 -21.624 38.717 1.00 87.38 783 ARG A C 1
ATOM 6126 O O . ARG A 1 783 ? -43.762 -21.435 38.521 1.00 87.38 783 ARG A O 1
ATOM 6133 N N . SER A 1 784 ? -45.868 -20.656 38.595 1.00 89.94 784 SER A N 1
ATOM 6134 C CA . SER A 1 784 ? -45.572 -19.243 38.310 1.00 89.94 784 SER A CA 1
ATOM 6135 C C . SER A 1 784 ? -44.943 -18.489 39.486 1.00 89.94 784 SER A C 1
ATOM 6137 O O . SER A 1 784 ? -44.267 -17.488 39.259 1.00 89.94 784 SER A O 1
ATOM 6139 N N . GLU A 1 785 ? -45.132 -18.953 40.722 1.00 91.25 785 GLU A N 1
ATOM 6140 C CA . GLU A 1 785 ? -44.681 -18.278 41.948 1.00 91.25 785 GLU A CA 1
ATOM 6141 C C . GLU A 1 785 ? -43.245 -18.669 42.332 1.00 91.25 785 GLU 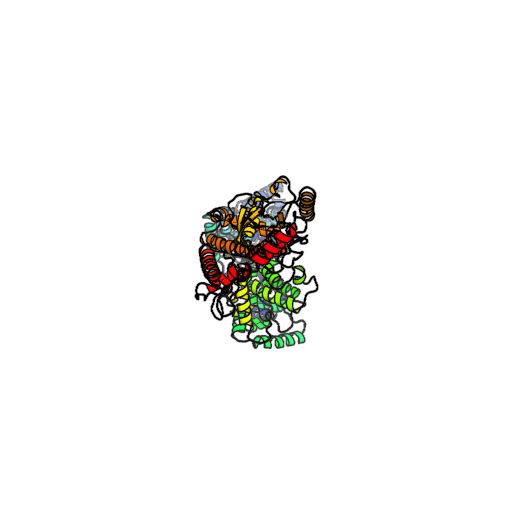A C 1
ATOM 6143 O O . GLU A 1 785 ? -42.510 -17.861 42.900 1.00 91.25 785 GLU A O 1
ATOM 6148 N N . ARG A 1 786 ? -42.810 -19.879 41.954 1.00 89.50 786 ARG A N 1
ATOM 6149 C CA . ARG A 1 786 ? -41.512 -20.453 42.356 1.00 89.50 786 ARG A CA 1
ATOM 6150 C C . ARG A 1 786 ? -40.309 -19.601 41.969 1.00 89.50 786 ARG A C 1
ATOM 6152 O O . ARG A 1 786 ? -39.404 -19.401 42.773 1.00 89.50 786 ARG A O 1
ATOM 6159 N N . LEU A 1 787 ? -40.278 -19.086 40.737 1.00 89.56 787 LEU A N 1
ATOM 6160 C CA . LEU A 1 787 ? -39.139 -18.296 40.260 1.00 89.56 787 LEU A CA 1
ATOM 6161 C C . LEU A 1 787 ? -39.022 -16.945 41.005 1.00 89.56 787 LEU A C 1
ATOM 6163 O O . LEU A 1 787 ? -37.924 -16.648 41.478 1.00 89.56 787 LEU A O 1
ATOM 6167 N N . PRO A 1 788 ? -40.102 -16.151 41.183 1.00 91.56 788 PRO A N 1
ATOM 6168 C CA . PRO A 1 788 ? -40.094 -14.990 42.080 1.00 91.56 788 PRO A CA 1
ATOM 6169 C C . PRO A 1 788 ? -39.642 -15.303 43.515 1.00 91.56 788 PRO A C 1
ATOM 6171 O O . PRO A 1 788 ? -38.842 -14.551 44.073 1.00 91.56 788 PRO A O 1
ATOM 6174 N N . LEU A 1 789 ? -40.099 -16.414 44.106 1.00 91.88 789 LEU A N 1
ATOM 6175 C CA . LEU A 1 789 ? -39.722 -16.821 45.468 1.00 91.88 789 LEU A CA 1
ATOM 6176 C C . LEU A 1 789 ? -38.227 -17.147 45.579 1.00 91.88 789 LEU A C 1
ATOM 6178 O O . LEU A 1 789 ? -37.537 -16.579 46.425 1.00 91.88 789 LEU A O 1
ATOM 6182 N N . GLN A 1 790 ? -37.695 -17.966 44.668 1.00 90.00 790 GLN A N 1
ATOM 6183 C CA . GLN A 1 790 ? -36.262 -18.280 44.611 1.00 90.00 790 GLN A CA 1
ATOM 6184 C C . GLN A 1 790 ? -35.396 -17.038 44.394 1.00 90.00 790 GLN A C 1
ATOM 6186 O O . GLN A 1 790 ? -34.287 -16.945 44.922 1.00 90.00 790 GLN A O 1
ATOM 6191 N N . ARG A 1 791 ? -35.894 -16.092 43.592 1.00 91.00 791 ARG A N 1
ATOM 6192 C CA . ARG A 1 791 ? -35.180 -14.866 43.243 1.00 91.00 791 ARG A CA 1
ATOM 6193 C C . ARG A 1 791 ? -35.176 -13.844 44.374 1.00 91.00 791 ARG A C 1
ATOM 6195 O O . ARG A 1 791 ? -34.182 -13.146 44.502 1.00 91.00 791 ARG A O 1
ATOM 6202 N N . ILE A 1 792 ? -36.252 -13.730 45.156 1.00 93.19 792 ILE A N 1
ATOM 6203 C CA . ILE A 1 792 ? -36.456 -12.624 46.111 1.00 93.19 792 ILE A CA 1
ATOM 6204 C C . ILE A 1 792 ? -36.623 -13.124 47.550 1.00 93.19 792 ILE A C 1
ATOM 6206 O O . ILE A 1 792 ? -35.920 -12.642 48.434 1.00 93.19 792 ILE A O 1
ATOM 6210 N N . ALA A 1 793 ? -37.516 -14.086 47.800 1.00 92.75 793 ALA A N 1
ATOM 6211 C CA . ALA A 1 793 ? -37.822 -14.553 49.155 1.00 92.75 793 ALA A CA 1
ATOM 6212 C C . ALA A 1 793 ? -36.639 -15.286 49.803 1.00 92.75 793 ALA A C 1
ATOM 6214 O O . ALA A 1 793 ? -36.324 -15.009 50.960 1.00 92.75 793 ALA A O 1
ATOM 6215 N N . HIS A 1 794 ? -35.951 -16.157 49.051 1.00 91.31 794 HIS A N 1
ATOM 6216 C CA . HIS A 1 794 ? -34.823 -16.925 49.593 1.00 91.31 794 HIS A CA 1
ATOM 6217 C C . HIS A 1 794 ? -33.626 -16.016 49.937 1.00 91.31 794 HIS A C 1
ATOM 6219 O O . HIS A 1 794 ? -33.126 -16.102 51.057 1.00 91.31 794 HIS A O 1
ATOM 6225 N N . PRO A 1 795 ? -33.161 -15.096 49.056 1.00 91.56 795 PRO A N 1
ATOM 6226 C CA . PRO A 1 795 ? -32.055 -14.198 49.402 1.00 91.56 795 PRO A CA 1
ATOM 6227 C C . PRO A 1 795 ? -32.400 -13.197 50.510 1.00 91.56 795 PRO A C 1
ATOM 6229 O O . PRO A 1 795 ? -31.500 -12.761 51.221 1.00 91.56 795 PRO A O 1
ATOM 6232 N N . LEU A 1 796 ? -33.682 -12.846 50.668 1.00 92.19 796 LEU A N 1
ATOM 6233 C CA . LEU A 1 796 ? -34.177 -12.057 51.798 1.00 92.19 796 LEU A CA 1
ATOM 6234 C C . LEU A 1 796 ? -34.436 -12.893 53.051 1.00 92.19 796 LEU A C 1
ATOM 6236 O O . LEU A 1 796 ? -35.013 -12.348 53.975 1.00 92.19 796 LEU A O 1
ATOM 6240 N N . THR A 1 797 ? -34.103 -14.187 53.085 1.00 92.81 797 THR A N 1
ATOM 6241 C CA . THR A 1 797 ? -34.327 -15.072 54.245 1.00 92.81 797 THR A CA 1
ATOM 6242 C C . THR A 1 797 ? -35.769 -15.065 54.787 1.00 92.81 797 THR A C 1
ATOM 6244 O O . THR A 1 797 ? -35.995 -15.346 55.965 1.00 92.81 797 THR A O 1
ATOM 6247 N N . LEU A 1 798 ? -36.757 -14.790 53.919 1.00 92.12 798 LEU A N 1
ATOM 6248 C CA . LEU A 1 798 ? -38.191 -14.779 54.257 1.00 92.12 798 LEU A CA 1
ATOM 6249 C C . LEU A 1 798 ? -38.784 -16.190 54.332 1.00 92.12 798 LEU A C 1
ATOM 6251 O O . LEU A 1 798 ? -39.792 -16.408 54.995 1.00 92.12 798 LEU A O 1
ATOM 6255 N N . GLY A 1 799 ? -38.164 -17.151 53.657 1.00 91.44 799 GLY A N 1
ATOM 6256 C CA . GLY A 1 799 ? -38.603 -18.540 53.593 1.00 91.44 799 GLY A CA 1
ATOM 6257 C C . GLY A 1 799 ? -37.919 -19.271 52.448 1.00 91.44 799 GLY A C 1
ATOM 6258 O O . GLY A 1 799 ? -37.290 -18.636 51.596 1.00 91.44 799 GLY A O 1
ATOM 6259 N N . GLU A 1 800 ? -38.035 -20.594 52.434 1.00 90.69 800 GLU A N 1
ATOM 6260 C CA . GLU A 1 800 ? -37.408 -21.451 51.427 1.00 90.69 800 GLU A CA 1
ATOM 6261 C C . GLU A 1 800 ? -38.389 -22.492 50.879 1.00 90.69 800 GLU A C 1
ATOM 6263 O O . GLU A 1 800 ? -39.292 -22.965 51.572 1.00 90.69 800 GLU A O 1
ATOM 6268 N N . GLU A 1 801 ? -38.189 -22.845 49.611 1.00 85.56 801 GLU A N 1
ATOM 6269 C CA . GLU A 1 801 ? -38.876 -23.935 48.919 1.00 85.56 801 GLU A CA 1
ATOM 6270 C C . GLU A 1 801 ? -37.851 -25.032 48.558 1.00 85.56 801 GLU A C 1
ATOM 6272 O O . GLU A 1 801 ? -36.886 -24.768 47.831 1.00 85.56 801 GLU A O 1
ATOM 6277 N N . HIS A 1 802 ? -38.046 -26.260 49.058 1.00 69.12 802 HIS A N 1
ATOM 6278 C CA . HIS A 1 802 ? -37.210 -27.441 48.770 1.00 69.12 802 HIS A CA 1
ATOM 6279 C C . HIS A 1 802 ? -38.053 -28.572 48.158 1.00 69.12 802 HIS A C 1
ATOM 6281 O O . HIS A 1 802 ? -38.417 -29.519 48.852 1.00 69.12 802 HIS A O 1
ATOM 6287 N N . ASP A 1 803 ? -38.392 -28.461 46.870 1.00 66.19 803 ASP A N 1
ATOM 6288 C CA . ASP A 1 803 ? -39.200 -29.455 46.133 1.00 66.19 803 ASP A CA 1
ATOM 6289 C C . ASP A 1 803 ? -40.562 -29.797 46.795 1.00 66.19 803 ASP A C 1
ATOM 6291 O O . ASP A 1 803 ? -41.110 -30.884 46.604 1.00 66.19 803 ASP A O 1
ATOM 6295 N N . GLY A 1 804 ? -41.126 -28.852 47.556 1.00 76.88 804 GLY A N 1
ATOM 6296 C CA . GLY A 1 804 ? -42.364 -28.987 48.335 1.00 76.88 804 GLY A CA 1
ATOM 6297 C C . GLY A 1 804 ? -43.001 -27.620 48.641 1.00 76.88 804 GLY A C 1
ATOM 6298 O O . GLY A 1 804 ? -42.714 -26.665 47.921 1.00 76.88 804 GLY A O 1
ATOM 6299 N N . PRO A 1 805 ? -43.848 -27.489 49.681 1.00 87.12 805 PRO A N 1
ATOM 6300 C CA . PRO A 1 805 ? -44.474 -26.213 50.026 1.00 87.12 805 PRO A CA 1
ATOM 6301 C C . PRO A 1 805 ? -43.432 -25.170 50.449 1.00 87.12 805 PRO A C 1
ATOM 6303 O O . PRO A 1 805 ? -42.401 -25.501 51.042 1.00 87.12 805 PRO A O 1
ATOM 6306 N N . PHE A 1 806 ? -43.719 -23.897 50.180 1.00 93.25 806 PHE A N 1
ATOM 6307 C CA . PHE A 1 806 ? -42.942 -22.783 50.712 1.00 93.25 806 PHE A CA 1
ATOM 6308 C C . PHE A 1 806 ? -43.117 -22.725 52.228 1.00 93.25 806 PHE A C 1
ATOM 6310 O O . PHE A 1 806 ? -44.247 -22.712 52.724 1.00 93.25 806 PHE A O 1
ATOM 6317 N N . VAL A 1 807 ? -42.000 -22.682 52.955 1.00 93.12 807 VAL A N 1
ATOM 6318 C CA . VAL A 1 807 ? -41.983 -22.614 54.419 1.00 93.12 807 VAL A CA 1
ATOM 6319 C C . VAL A 1 807 ? -41.501 -21.237 54.854 1.00 93.12 807 VAL A C 1
ATOM 6321 O O . VAL A 1 807 ? -40.385 -20.830 54.522 1.00 93.12 807 VAL A O 1
ATOM 6324 N N . LEU A 1 808 ? -42.334 -20.529 55.617 1.00 93.31 808 LEU A N 1
ATOM 6325 C CA . LEU A 1 808 ? -41.995 -19.229 56.185 1.00 93.31 808 LEU A CA 1
ATOM 6326 C C . LEU A 1 808 ? -40.833 -19.355 57.184 1.00 93.31 808 LEU A C 1
ATOM 6328 O O . LEU A 1 808 ? -40.841 -20.195 58.084 1.00 93.31 808 LEU A O 1
ATOM 6332 N N . SER A 1 809 ? -39.833 -18.489 57.040 1.00 92.75 809 SER A N 1
ATOM 6333 C CA . SER A 1 809 ? -38.678 -18.420 57.935 1.00 92.75 809 SER A CA 1
ATOM 6334 C C . SER A 1 809 ? -38.954 -17.497 59.123 1.00 92.75 809 SER A C 1
ATOM 6336 O O . SER A 1 809 ? -39.506 -16.412 58.960 1.00 92.75 809 SER A O 1
ATOM 6338 N N . ARG A 1 810 ? -38.477 -17.880 60.314 1.00 88.81 810 ARG A N 1
ATOM 6339 C CA . ARG A 1 810 ? -38.461 -17.024 61.520 1.00 88.81 810 ARG A CA 1
ATOM 6340 C C . ARG A 1 810 ? -37.151 -16.253 61.707 1.00 88.81 810 ARG A C 1
ATOM 6342 O O . ARG A 1 810 ? -36.882 -15.721 62.779 1.00 88.81 810 ARG A O 1
ATOM 6349 N N . HIS A 1 811 ? -36.301 -16.209 60.680 1.00 90.88 811 HIS A N 1
ATOM 6350 C CA . HIS A 1 811 ? -34.986 -15.571 60.763 1.00 90.88 811 HIS A CA 1
ATOM 6351 C C . HIS A 1 811 ? -35.063 -14.107 61.219 1.00 90.88 811 HIS A C 1
ATOM 6353 O O . HIS A 1 811 ? -34.342 -13.722 62.135 1.00 90.88 811 HIS A O 1
ATOM 6359 N N . TRP A 1 812 ? -35.938 -13.305 60.602 1.00 88.88 812 TRP A N 1
ATOM 6360 C CA . TRP A 1 812 ? -36.050 -11.880 60.924 1.00 88.88 812 TRP A CA 1
ATOM 6361 C C . TRP A 1 812 ? -36.678 -11.619 62.285 1.00 88.88 812 TRP A C 1
ATOM 6363 O O . TRP A 1 812 ? -36.210 -10.726 62.976 1.00 88.88 812 TRP A O 1
ATOM 6373 N N . GLU A 1 813 ? -37.665 -12.418 62.697 1.00 86.44 813 GLU A N 1
ATOM 6374 C CA . GLU A 1 813 ? -38.215 -12.390 64.061 1.00 86.44 813 GLU A CA 1
ATOM 6375 C C . GLU A 1 813 ? -37.078 -12.559 65.083 1.00 86.44 813 GLU A C 1
ATOM 6377 O O . GLU A 1 813 ? -36.834 -11.673 65.898 1.00 86.44 813 GLU A O 1
ATOM 6382 N N . ALA A 1 814 ? -36.276 -13.619 64.936 1.00 89.31 814 ALA A N 1
ATOM 6383 C CA . ALA A 1 814 ? -35.145 -13.891 65.820 1.00 89.31 814 ALA A CA 1
ATOM 6384 C C . ALA A 1 814 ? -34.005 -12.854 65.714 1.00 89.31 814 ALA A C 1
ATOM 6386 O O . ALA A 1 814 ? -33.289 -12.618 66.687 1.00 89.31 814 ALA A O 1
ATOM 6387 N N . GLU A 1 815 ? -33.763 -12.257 64.541 1.00 89.25 815 GLU A N 1
ATOM 6388 C CA . GLU A 1 815 ? -32.792 -11.162 64.385 1.00 89.25 815 GLU A CA 1
ATOM 6389 C C . GLU A 1 815 ? -33.276 -9.892 65.089 1.00 89.25 815 GLU A C 1
ATOM 6391 O O . GLU A 1 815 ? -32.497 -9.288 65.824 1.00 89.25 815 GLU A O 1
ATOM 6396 N N . PHE A 1 816 ? -34.542 -9.508 64.911 1.00 87.44 816 PHE A N 1
ATOM 6397 C CA . PHE A 1 816 ? -35.112 -8.321 65.542 1.00 87.44 816 PHE A CA 1
ATOM 6398 C C . PHE A 1 816 ? -35.172 -8.460 67.062 1.00 87.44 816 PHE A C 1
ATOM 6400 O O . PHE A 1 816 ? -34.728 -7.547 67.751 1.00 87.44 816 PHE A O 1
ATOM 6407 N N . GLU A 1 817 ? -35.597 -9.610 67.591 1.00 86.25 817 GLU A N 1
ATOM 6408 C CA . GLU A 1 817 ? -35.551 -9.889 69.033 1.00 86.25 817 GLU A CA 1
ATOM 6409 C C . GLU A 1 817 ? -34.122 -9.809 69.582 1.00 86.25 817 GLU A C 1
ATOM 6411 O O . GLU A 1 817 ? -33.874 -9.189 70.616 1.00 86.25 817 GLU A O 1
ATOM 6416 N N . ARG A 1 818 ? -33.145 -10.387 68.869 1.00 87.31 818 ARG A N 1
ATOM 6417 C CA . ARG A 1 818 ? -31.736 -10.342 69.282 1.00 87.31 818 ARG A CA 1
ATOM 6418 C C . ARG A 1 818 ? -31.195 -8.914 69.307 1.00 87.31 818 ARG A C 1
ATOM 6420 O O . ARG A 1 818 ? -30.448 -8.574 70.221 1.00 87.31 818 ARG A O 1
ATOM 6427 N N . ARG A 1 819 ? -31.537 -8.094 68.311 1.00 86.94 819 ARG A N 1
ATOM 6428 C CA . ARG A 1 819 ? -31.136 -6.680 68.236 1.00 86.94 819 ARG A CA 1
ATOM 6429 C C . ARG A 1 819 ? -31.807 -5.854 69.329 1.00 86.94 819 ARG A C 1
ATOM 6431 O O . ARG A 1 819 ? -31.117 -5.128 70.031 1.00 86.94 819 ARG A O 1
ATOM 6438 N N . ALA A 1 820 ? -33.105 -6.043 69.545 1.00 83.50 820 ALA A N 1
ATOM 6439 C CA . ALA A 1 820 ? -33.844 -5.390 70.620 1.00 83.50 820 ALA A CA 1
ATOM 6440 C C . ALA A 1 820 ? -33.272 -5.725 72.006 1.00 83.50 820 ALA A C 1
ATOM 6442 O O . ALA A 1 820 ? -33.070 -4.828 72.821 1.00 83.50 820 ALA A O 1
ATOM 6443 N N . ALA A 1 821 ? -32.916 -6.993 72.240 1.00 83.62 821 ALA A N 1
ATOM 6444 C CA . ALA A 1 821 ? -32.257 -7.420 73.471 1.00 83.62 821 ALA A CA 1
ATOM 6445 C C . ALA A 1 821 ? -30.852 -6.807 73.640 1.00 83.62 821 ALA A C 1
ATOM 6447 O O . ALA A 1 821 ? -30.451 -6.497 74.760 1.00 83.62 821 ALA A O 1
ATOM 6448 N N . GLN A 1 822 ? -30.098 -6.613 72.549 1.00 86.31 822 GLN A N 1
ATOM 6449 C CA . GLN A 1 822 ? -28.800 -5.918 72.575 1.00 86.31 822 GLN A CA 1
ATOM 6450 C C . GLN A 1 822 ? -28.944 -4.425 72.892 1.00 86.31 822 GLN A C 1
ATOM 6452 O O . GLN A 1 822 ? -28.106 -3.877 73.607 1.00 86.31 822 GLN A O 1
ATOM 6457 N N . ASP A 1 823 ? -30.013 -3.798 72.404 1.00 83.75 823 ASP A N 1
ATOM 6458 C CA . ASP A 1 823 ? -30.306 -2.378 72.607 1.00 83.75 823 ASP A CA 1
ATOM 6459 C C . ASP A 1 823 ? -31.075 -2.102 73.919 1.00 83.75 823 ASP A C 1
ATOM 6461 O O . ASP A 1 823 ? -31.343 -0.948 74.254 1.00 83.75 823 ASP A O 1
ATOM 6465 N N . GLY A 1 824 ? -31.399 -3.146 74.696 1.00 80.62 824 GLY A N 1
ATOM 6466 C CA . GLY A 1 824 ? -32.069 -3.039 75.998 1.00 80.62 824 GLY A CA 1
ATOM 6467 C C . GLY A 1 824 ? -33.546 -2.641 75.920 1.00 80.62 824 GLY A C 1
ATOM 6468 O O . GLY A 1 824 ? -34.075 -2.064 76.871 1.00 80.62 824 GLY A O 1
ATOM 6469 N N . ALA A 1 825 ? -34.205 -2.905 74.791 1.00 75.38 825 ALA A N 1
ATOM 6470 C CA . ALA A 1 825 ? -35.624 -2.634 74.603 1.00 75.38 825 ALA A CA 1
ATOM 6471 C C . ALA A 1 825 ? -36.474 -3.805 75.130 1.00 75.38 825 ALA A C 1
ATOM 6473 O O . ALA A 1 825 ? -36.538 -4.856 74.499 1.00 75.38 825 ALA A O 1
ATOM 6474 N N . ASP A 1 826 ? -37.156 -3.602 76.262 1.00 61.88 826 ASP A N 1
ATOM 6475 C CA . ASP A 1 826 ? -38.159 -4.531 76.803 1.00 61.88 826 ASP A CA 1
ATOM 6476 C C . ASP A 1 826 ? -39.580 -4.003 76.504 1.00 61.88 826 ASP A C 1
ATOM 6478 O O . ASP A 1 826 ? -39.993 -2.974 77.047 1.00 61.88 826 ASP A O 1
ATOM 6482 N N . GLY A 1 827 ? -40.340 -4.694 75.641 1.00 66.06 827 GLY A N 1
ATOM 6483 C CA . GLY A 1 827 ? -41.735 -4.366 75.290 1.00 66.06 827 GLY A CA 1
ATOM 6484 C C . GLY A 1 827 ? -42.103 -4.649 73.825 1.00 66.06 827 GLY A C 1
ATOM 6485 O O . GLY A 1 827 ? -41.275 -5.141 73.062 1.00 66.06 827 GLY A O 1
ATOM 6486 N N . ASP A 1 828 ? -43.343 -4.326 73.426 1.00 60.22 828 ASP A N 1
ATOM 6487 C CA . ASP A 1 828 ? -43.752 -4.333 72.010 1.00 60.22 828 ASP A CA 1
ATOM 6488 C C . ASP A 1 828 ? -42.909 -3.313 71.232 1.00 60.22 828 ASP A C 1
ATOM 6490 O O . ASP A 1 828 ? -42.942 -2.110 71.508 1.00 60.22 828 ASP A O 1
ATOM 6494 N N . LEU A 1 829 ? -42.150 -3.800 70.252 1.00 58.78 829 LEU A N 1
ATOM 6495 C CA . LEU A 1 829 ? -41.349 -2.966 69.362 1.00 58.78 829 LEU A CA 1
ATOM 6496 C C . LEU A 1 829 ? -42.283 -2.292 68.339 1.00 58.78 829 LEU A C 1
ATOM 6498 O O . LEU A 1 829 ? -42.982 -3.002 67.611 1.00 58.78 829 LEU A O 1
ATOM 6502 N N . PRO A 1 830 ? -42.327 -0.949 68.249 1.00 55.50 830 PRO A N 1
ATOM 6503 C CA . PRO A 1 830 ? -43.097 -0.280 67.208 1.00 55.50 830 PRO A CA 1
ATOM 6504 C C . PRO A 1 830 ? -42.464 -0.567 65.838 1.00 55.50 830 PRO A C 1
ATOM 6506 O O . PRO A 1 830 ? -41.278 -0.298 65.639 1.00 55.50 830 PRO A O 1
ATOM 6509 N N . VAL A 1 831 ? -43.262 -1.133 64.926 1.00 49.28 831 VAL A N 1
ATOM 6510 C CA . VAL A 1 831 ? -42.886 -1.446 63.532 1.00 49.28 831 VAL A CA 1
ATOM 6511 C C . VAL A 1 831 ? -43.011 -0.221 62.639 1.00 49.28 831 VAL A C 1
ATOM 6513 O O . VAL A 1 831 ? -44.069 0.450 62.714 1.00 49.28 831 VAL A O 1
#

Foldseek 3Di:
DVLVVCVLQPPPVSCPDPVCVVVCVVPVVSVVAHEAEFEFDCPPAQAPLLRPLLSLQVSCCVVPVPAQHFLWWQLPVLLVVLVVVCVVPDVVVSQVQFDDDDDPDDDDDPDRDDPVLSVCLSVDDSPDPSSSVVSSRCCVRPPVCVSVVCNRPPNTTDQLLVSQLSSQVSCVVVPHQEYEYEAECPVVNLVVVLVPPVRSLVRLVSLLCQQVHPDPNGNHYYHYDYDDPDDVLVLPAPPDDDPSSVVSNVSVVVSVVRDDDDDPDPVCVLVVCLPPPVPQPDPVSVVLLVVLCVLVVPDDPLLNCLQQPVHDPVSQSSNPLHGPLLVLLLCQLQVFWDPVDHSNNLVNVLCVVCVVPDDRNHHDFSLSSLCSNLVDPIATSHPVLNVLNVLLVCCVPPFVLVVLCVVLVHDPCVLVVVDDDDPVSNLLSVLSSSLSSLLSSLQSRVVRSSSDQDWLSSSCSSGDPSDDDPDPPCSSVVSLVSLVVVVVRDVQWDWAPDPGTGIHGHSPAQPLVLLLVLLLVLQDPVLLLVVQVVLLCVLQVFDDPVDQWGWDWFQALQDIATEIEGEFAQLDCVTPPLCNQADPDPPYAYEYEYDQADPPPDALVSSLVSLVVSLVVPFHRYKYQGFFHFDACLSVLSSLLSSLVVCLPDCNLCVSVVVDDPVNSVVSNVVSVVSNVVSSVVVQVLVCQGRVQEPHDPNTGHPGPDRMHHSHPPQRDDADHPDGNNVRVNSRVNSSVCVVCVLDFRLPPVVPRHHDDPVLVVLLVVLQVVLVVDPQSWDFDDPVNVSSCVRPVVSVQQFDDDPGTTHGGCVVVVVVVVVCVVVVNDDDDDD

Radius of gyration: 48.54 Å; chains: 1; bounding box: 107×76×153 Å

Secondary structure (DSSP, 8-state):
-HHHHHHHHT-HHHHT-GGGHHHHHHTGGGGS--EEEEEEE-TT-S-HHIIIIIHHHHHHHHH-TTSPPPS-B-HHHHHHHHHHHHHHH-HHHHHHHS-------SSS--PPPPHHHHHHHHHS-TTSHHHHHHHHHHHHHH-HHHHHHSTT-TTSBPPHHHHHHHHHHHHHHTT-SEEEEEEESHHHHHHHTTT-HHHHHHHHHHHHTTTS-S----SS-EEEEE---S-HHHHS-TT--SHHHHHHHHHHHHHHTTSPP----GGGHHHHHHHHTS--SSHHHHHHHHHHHHHHHTS-HHHHHHHHTT--HHHHHHHTTS-HHHHHHHHHHHHTB-TT--HHHHHHHHHHHTTTT--TTPPPPTTHHHHHHHT-SPPBSSHHHHHHHHHHHHHIIIIIHHHHHHHHT--HHHHTTSS---HHHHHHHHHHHHHHHHHHHHHH-TTSGGGTT-BHHHHHHHTTTSS--SSTT-HHHHHHHHHHHHHTT-TTEEE-SSSS-BEEE-S----HHHHHHHTGGG--HHHHHHHHHHHHHHHHTPPP-S-SEEEEEEEETTEEEEEEEEES-SS-TTTS-GGGGS-SSTT-EEEEE--S---TT--HHHHHHHHHHHHHH---SEEEEPPPEE-TTHHHHHHHHHHHHHHTSTTHHHHHTTTS-HHHHHHHHHHHHHHHHHHHHHHHHHHHHHTTSS---TTTEE--S--EEESSTT----PPTT--HHHHHHHHHHHHHHHH-TT---TTTT---PPPPHHHHHHHHHHHHHHHHSTTSEE---TTTHHHIIIIITTTTSEE-SSS-EEE--HHHHHHHHHHHHTT--SPPP-